Protein AF-A0A813X3Q1-F1 (afdb_monomer_lite)

Organism: Adineta ricciae (NCBI:txid249248)

Sequence (1014 aa):
MGCTGTKASKAEGDIDRYHVEILNAAQGDDVRRLKEIFDELDKRKATTTKKEVLNMVMFIQFNLPSSEEFPSFSLSSSSSSSSSSSSTPYLSPKSFVDISSDVATNWTEQVLSQVLPLNDYPRPHVRRQTWLNLNGHWLFTITDLNDTFPDEYDRFVRVPFPVESYLSGLDEYVDEHVFMWYKRMFDLPFTSQSRILLHFDKVDYETVVYINGKLVGIRHCGGYDPFSYDITSYIHYEDLNEIVVRVWDPSDHWYQARGKQMLDVTEPNSIFYTPCSGIWGTVWLEPVPDVYISRVQFQTNLSMETVHLNYQVDLFLPSMYSKYDFVEYEDDERELLDAAFEKPLQESMNSGYHLNIHIFKANHEHFHTLTTRQINQNNQFVFSLSDINLWSPENPYLYHIRIDLYRKTTLIDQVTSYVAFRQISLCMKSKRICLNNKPYFMFGVLDQGYWPDGLYRAPTDEAYKHDIEQMKKLGFNTLRKHMKIETSRWYYWCDVLGMLVWQDMPASDSYQGYEVEFEQDRQLRLHRDNRTNYLPTKSSMNEDTSARRKLPLYRQHSSKIQFEEELQTMIDFLSFHPSIVIWVLFNEEWGQYNTVRLAKWLESYDPNRLVNAASGWQDRENVGHMRDIHDYTRNILLPTINDSNRALVLGECGGFGLVESGWSYNQYPDEYLLTYAFEQLVVNLSGRLSAMIYTQLSDVEKEKNGYREADGLTALSIAAGKKHKTLTEILATCPEVDVNKASLSGITPLLMVAEVGWPDILDILLQRGAVVDSAPSGKRAEDNKIAGSTPLIGATKYNHPECVKRLLANHANPNHQNQSGISALMLAAEQGYFDCVKLLVQAGADLELAPSGQLALTMNLCGQTPLFCAAKEGRIDIVKYLLDRGANPRVQNHYGVSALWIPAQKGMLQVVELLLNAGADTHVAPFGNLADELNITGWTPLYAAMKSRKFDVVKLLLKRGANPNAVTKLGSTPFLLASEICDLDIIEACVEANADLDFAPSGSDADNLNITGQ

InterPro domains:
  IPR002110 Ankyrin repeat [PF00023] (938-969)
  IPR002110 Ankyrin repeat [PF12796] (784-848)
  IPR002110 Ankyrin repeat [PF12796] (860-923)
  IPR002110 Ankyrin repeat [PR01415] (863-878)
  IPR002110 Ankyrin repeat [PR01415] (953-967)
  IPR002110 Ankyrin repeat [PS50088] (745-777)
  IPR002110 Ankyrin repeat [PS50088] (787-819)
  IPR002110 Ankyrin repeat [PS50088] (820-852)
  IPR002110 Ankyrin repeat [PS50088] (862-894)
  IPR002110 Ankyrin repeat [PS50088] (895-927)
  IPR002110 Ankyrin repeat [PS50088] (937-969)
  IPR002110 Ankyrin repeat [SM00248] (711-741)
  IPR002110 Ankyrin repeat [SM00248] (745-774)
  IPR002110 Ankyrin repeat [SM00248] (787-816)
  IPR002110 Ankyrin repeat [SM00248] (820-849)
  IPR002110 Ankyrin repeat [SM00248] (862-891)
  IPR002110 Ankyrin repeat [SM00248] (895-924)
  IPR002110 Ankyrin repeat [SM00248] (937-966)
  IPR002110 Ankyrin repeat [SM00248] (970-999)
  IPR006102 Glycoside hydrolase family 2, immunoglobulin-like beta-sandwich [PF00703] (353-422)

Foldseek 3Di:
DDDDDDDPDPPVVVLVVVLVVVVVCVVVVVVVSVVVVVVVVVVVPDQVSVVVVVVSVVVSQVDDDDDDDDDDDDDDDDDDDDDDDDDDDDPDDDDDDPDDPPQDDPCLVVLVPHQQFAPDDQAQFWDDPDKFWPFHKWQKDKAFPVDDDDPDGDDIFTPPFFQCFQSRVRVDADAQGIKMKTKDKDADPDDLQFFKKKKAQFAAAWKWKDKQNHTFDDIGGAGRFMDMTGCSVRDDHVGMMMMMMIFGHNFPPDLHLNFQADSDPPDLQGPHAHGGHGRNTIIMMDTAHQKEFDGKAWFWDDDPFKIKIKMATDIDHPVLPPPDPDDDDDDDCPVVVVVSPQDDPPVVVVQAKKKKKWKAFPVRHTDDIDICPDDDSGRIDIDIDGDDDADALVRLTKIKMKMFMDRNHDTRYITIHIDGHWFWDQDLVVQFIDIRNHQAEQEAFEDACQRSRRGNHDRHLVSLLVLLVVRVVVVGQEYEHHLHRHRVSSLVSCSNNHHAYEYERNFQAAAFDDDDADPVLVVLVVVQVVQPPDDPPPDPDPDDPPPVNPDGDDCDPVSVVNSVVNVVSSCRSRNRRPSYAEYEYEEPNGNDDPLQVVLVVVCVVRVRHWYNSYAAHGDPDLGTAADHHADADLDDDDDPDPRSRHFYEHQEYHQEADPVQADTSHHDPDLVVSVVSVVCVCVVPSVRGNYYYYYHQQAGDRRGSHPDCSQVDDPLLVCLLVVVQVSNLVQLPDPPDDQCDAGNQQHGSLLSNLLSQPLSSNVSSVVSPHDLQRFGDDDSVVVVVGAQPGSLLNNLLNLRLSSNLVSLVSVRDQCRAGPLQDGSLLNCLLVLSVSSNVSSVVSPRDQQRFGDDDSVVVVVGARQGSLLNNLLNLNLVSNLVSLVSPRQQAGAGPQQDGSLQNCLLVLSLSSNVSSVVSPHDQQTFGDDDVCVVVQRAQCGSLNSNLVSVSQSSNLVSLVSQRQQQRAGPLRDGVLNSCVVVVDPVSNVSNVVSVDDPPRDRDDPSNVSPPCPDD

Structure (mmCIF, N/CA/C/O backbone):
data_AF-A0A813X3Q1-F1
#
_entry.id   AF-A0A813X3Q1-F1
#
loop_
_atom_site.group_PDB
_atom_site.id
_atom_site.type_symbol
_atom_site.label_atom_id
_atom_site.label_alt_id
_atom_site.label_comp_id
_atom_site.label_asym_id
_atom_site.label_entity_id
_atom_site.label_seq_id
_atom_site.pdbx_PDB_ins_code
_atom_site.Cartn_x
_atom_site.Cartn_y
_atom_site.Cartn_z
_atom_site.occupancy
_atom_site.B_iso_or_equiv
_atom_site.auth_seq_id
_atom_site.auth_comp_id
_atom_site.auth_asym_id
_atom_site.auth_atom_id
_atom_site.pdbx_PDB_model_num
ATOM 1 N N . MET A 1 1 ? -46.938 -23.351 0.088 1.00 27.69 1 MET A N 1
ATOM 2 C CA . MET A 1 1 ? -48.204 -24.117 0.188 1.00 27.69 1 MET A CA 1
ATOM 3 C C . MET A 1 1 ? -49.341 -23.190 -0.200 1.00 27.69 1 MET A C 1
ATOM 5 O O . MET A 1 1 ? -49.352 -22.068 0.283 1.00 27.69 1 MET A O 1
ATOM 9 N N . GLY A 1 2 ? -50.238 -23.613 -1.092 1.00 39.81 2 GLY A N 1
ATOM 10 C CA . GLY A 1 2 ? -51.394 -22.807 -1.493 1.00 39.81 2 GLY A CA 1
ATOM 11 C C . GLY A 1 2 ? -52.561 -22.904 -0.507 1.00 39.81 2 GLY A C 1
ATOM 12 O O . GLY A 1 2 ? -52.787 -23.976 0.047 1.00 39.81 2 GLY A O 1
ATOM 13 N N . CYS A 1 3 ? -53.292 -21.796 -0.340 1.00 24.58 3 CYS A N 1
ATOM 14 C CA . CYS A 1 3 ? -54.730 -21.706 -0.039 1.00 24.58 3 CYS A CA 1
ATOM 15 C C . CYS A 1 3 ? -55.193 -20.260 -0.321 1.00 24.58 3 CYS A C 1
ATOM 17 O O . CYS A 1 3 ? -54.719 -19.322 0.306 1.00 24.58 3 CYS A O 1
ATOM 19 N N . THR A 1 4 ? -55.907 -20.056 -1.434 1.00 30.19 4 THR A N 1
ATOM 20 C CA . THR A 1 4 ? -57.337 -19.671 -1.515 1.00 30.19 4 THR A CA 1
ATOM 21 C C . THR A 1 4 ? -57.648 -18.230 -1.110 1.00 30.19 4 THR A C 1
ATOM 23 O O . THR A 1 4 ? -57.631 -17.877 0.064 1.00 30.19 4 THR A O 1
ATOM 26 N N . GLY A 1 5 ? -57.980 -17.421 -2.118 1.00 34.28 5 GLY A N 1
ATOM 27 C CA . GLY A 1 5 ? -58.203 -15.990 -1.988 1.00 34.28 5 GLY A CA 1
ATOM 28 C C . GLY A 1 5 ? -59.508 -15.568 -1.319 1.00 34.28 5 GLY A C 1
ATOM 29 O O . GLY A 1 5 ? -60.454 -16.335 -1.160 1.00 34.28 5 GLY A O 1
ATOM 30 N N . THR A 1 6 ? -59.564 -14.278 -1.000 1.00 32.75 6 THR A N 1
ATOM 31 C CA . THR A 1 6 ? -60.726 -13.415 -1.246 1.00 32.75 6 THR A CA 1
ATOM 32 C C . THR A 1 6 ? -60.326 -11.941 -1.091 1.00 32.75 6 THR A C 1
ATOM 34 O O . THR A 1 6 ? -59.800 -11.542 -0.061 1.00 32.75 6 THR A O 1
ATOM 37 N N . LYS A 1 7 ? -60.664 -11.142 -2.117 1.00 33.59 7 LYS A N 1
ATOM 38 C CA . LYS A 1 7 ? -60.663 -9.664 -2.182 1.00 33.59 7 LYS A CA 1
ATOM 39 C C . LYS A 1 7 ? -59.307 -8.938 -2.248 1.00 33.59 7 LYS A C 1
ATOM 41 O O . LYS A 1 7 ? -59.074 -8.002 -1.493 1.00 33.59 7 LYS A O 1
ATOM 46 N N . ALA A 1 8 ? -58.505 -9.240 -3.265 1.00 30.12 8 ALA A N 1
ATOM 47 C CA . ALA A 1 8 ? -57.616 -8.243 -3.859 1.00 30.12 8 ALA A CA 1
ATOM 48 C C . ALA A 1 8 ? -58.363 -7.572 -5.026 1.00 30.12 8 ALA A C 1
ATOM 50 O O . ALA A 1 8 ? -58.513 -8.134 -6.106 1.00 30.12 8 ALA A O 1
ATOM 51 N N . SER A 1 9 ? -58.958 -6.402 -4.785 1.00 40.78 9 SER A N 1
ATOM 52 C CA . SER A 1 9 ? -59.548 -5.580 -5.847 1.00 40.78 9 SER A CA 1
ATOM 53 C C . SER A 1 9 ? -58.765 -4.278 -5.955 1.00 40.78 9 SER A C 1
ATOM 55 O O . SER A 1 9 ? -58.654 -3.556 -4.967 1.00 40.78 9 SER A O 1
ATOM 57 N N . LYS A 1 10 ? -58.278 -3.987 -7.166 1.00 38.44 10 LYS A N 1
ATOM 58 C CA . LYS A 1 10 ? -57.569 -2.773 -7.618 1.00 38.44 10 LYS A CA 1
ATOM 59 C C . LYS A 1 10 ? -56.116 -2.537 -7.176 1.00 38.44 10 LYS A C 1
ATOM 61 O O . LYS A 1 10 ? -55.450 -1.818 -7.903 1.00 38.44 10 LYS A O 1
ATOM 66 N N . ALA A 1 11 ? -55.607 -3.134 -6.097 1.00 38.69 11 ALA A N 1
ATOM 67 C CA . ALA A 1 11 ? -54.208 -2.924 -5.683 1.00 38.69 11 ALA A CA 1
ATOM 68 C C . ALA A 1 11 ? -53.183 -3.788 -6.458 1.00 38.69 11 ALA A C 1
ATOM 70 O O . ALA A 1 11 ? -52.109 -3.300 -6.783 1.00 38.69 11 ALA A O 1
ATOM 71 N N . GLU A 1 12 ? -53.528 -5.028 -6.829 1.00 37.03 12 GLU A N 1
ATOM 72 C CA . GLU A 1 12 ? -52.607 -5.945 -7.539 1.00 37.03 12 GLU A CA 1
ATOM 73 C C . GLU A 1 12 ? -52.283 -5.503 -8.979 1.00 37.03 12 GLU A C 1
ATOM 75 O O . GLU A 1 12 ? -51.191 -5.762 -9.464 1.00 37.03 12 GLU A O 1
ATOM 80 N N . GLY A 1 13 ? -53.183 -4.779 -9.656 1.00 39.94 13 GLY A N 1
ATOM 81 C CA . GLY A 1 13 ? -52.958 -4.325 -11.038 1.00 39.94 13 GLY A CA 1
ATOM 82 C C . GLY A 1 13 ? -52.017 -3.121 -11.187 1.00 39.94 13 GLY A C 1
ATOM 83 O O . GLY A 1 13 ? -51.540 -2.867 -12.289 1.00 39.94 13 GLY A O 1
ATOM 84 N N . ASP A 1 14 ? -51.753 -2.380 -10.105 1.00 44.97 14 ASP A N 1
ATOM 85 C CA . ASP A 1 14 ? -50.825 -1.240 -10.118 1.00 44.97 14 ASP A CA 1
ATOM 86 C C . ASP A 1 14 ? -49.375 -1.684 -9.824 1.00 44.97 14 ASP A C 1
ATOM 88 O O . ASP A 1 14 ? -48.440 -1.055 -10.315 1.00 44.97 14 ASP A O 1
ATOM 92 N N . ILE A 1 15 ? -49.171 -2.792 -9.096 1.00 44.84 15 ILE A N 1
ATOM 93 C CA . ILE A 1 15 ? -47.838 -3.325 -8.747 1.00 44.84 15 ILE A CA 1
ATOM 94 C C . ILE A 1 15 ? -47.097 -3.820 -9.997 1.00 44.84 15 ILE A C 1
ATOM 96 O O . ILE A 1 15 ? -45.950 -3.435 -10.220 1.00 44.84 15 ILE A O 1
ATOM 100 N N . ASP A 1 16 ? -47.774 -4.577 -10.867 1.00 47.19 16 ASP A N 1
ATOM 101 C CA . ASP A 1 16 ? -47.185 -5.103 -12.110 1.00 47.19 16 ASP A CA 1
ATOM 102 C C . ASP A 1 16 ? -46.775 -3.993 -13.096 1.00 47.19 16 ASP A C 1
ATOM 104 O O . ASP A 1 16 ? -45.838 -4.162 -13.878 1.00 47.19 16 ASP A O 1
ATOM 108 N N . ARG A 1 17 ? -47.443 -2.830 -13.049 1.00 55.94 17 ARG A N 1
ATOM 109 C CA . ARG A 1 17 ? -47.134 -1.682 -13.913 1.00 55.94 17 ARG A CA 1
ATOM 110 C C . ARG A 1 17 ? -45.824 -1.001 -13.515 1.00 55.94 17 ARG A C 1
ATOM 112 O O . ARG A 1 17 ? -45.003 -0.723 -14.383 1.00 55.94 17 ARG A O 1
ATOM 119 N N . TYR A 1 18 ? -45.622 -0.745 -12.223 1.00 58.25 18 TYR A N 1
ATOM 120 C CA . TYR A 1 18 ? -44.390 -0.111 -11.747 1.00 58.25 18 TYR A CA 1
ATOM 121 C C . TYR A 1 18 ? -43.219 -1.099 -11.668 1.00 58.25 18 TYR A C 1
ATOM 123 O O . TYR A 1 18 ? -42.075 -0.670 -11.728 1.00 58.25 18 TYR A O 1
ATOM 131 N N . HIS A 1 19 ? -43.470 -2.412 -11.610 1.00 50.16 19 HIS A N 1
ATOM 132 C CA . HIS A 1 19 ? -42.422 -3.437 -11.524 1.00 50.16 19 HIS A CA 1
ATOM 133 C C . HIS A 1 19 ? -41.403 -3.366 -12.669 1.00 50.16 19 HIS A C 1
ATOM 135 O O . HIS A 1 19 ? -40.198 -3.451 -12.435 1.00 50.16 19 HIS A O 1
ATOM 141 N N . VAL A 1 20 ? -41.872 -3.215 -13.907 1.00 52.12 20 VAL A N 1
ATOM 142 C CA . VAL A 1 20 ? -40.998 -3.131 -15.089 1.00 52.12 20 VAL A CA 1
ATOM 143 C C . VAL A 1 20 ? -40.329 -1.756 -15.179 1.00 52.12 20 VAL A C 1
ATOM 145 O O . VAL A 1 20 ? -39.165 -1.657 -15.551 1.00 52.12 20 VAL A O 1
ATOM 148 N N . GLU A 1 21 ? -41.038 -0.693 -14.796 1.00 55.50 21 GLU A N 1
ATOM 149 C CA . GLU A 1 21 ? -40.510 0.675 -14.821 1.00 55.50 21 GLU A CA 1
ATOM 150 C C . GLU A 1 21 ? -39.423 0.900 -13.760 1.00 55.50 21 GLU A C 1
ATOM 152 O O . GLU A 1 21 ? -38.417 1.534 -14.058 1.00 55.50 21 GLU A O 1
ATOM 157 N N . ILE A 1 22 ? -39.576 0.329 -12.560 1.00 54.66 22 ILE A N 1
ATOM 158 C CA . ILE A 1 22 ? -38.571 0.368 -11.487 1.00 54.66 22 ILE A CA 1
ATOM 159 C C . ILE A 1 22 ? -37.324 -0.420 -11.891 1.00 54.66 22 ILE A C 1
ATOM 161 O O . ILE A 1 22 ? -36.219 0.069 -11.690 1.00 54.66 22 ILE A O 1
ATOM 165 N N . LEU A 1 23 ? -37.485 -1.610 -12.484 1.00 46.75 23 LEU A N 1
ATOM 166 C CA . LEU A 1 23 ? -36.360 -2.416 -12.973 1.00 46.75 23 LEU A CA 1
ATOM 167 C C . LEU A 1 23 ? -35.552 -1.673 -14.041 1.00 46.75 23 LEU A C 1
ATOM 169 O O . LEU A 1 23 ? -34.331 -1.614 -13.947 1.00 46.75 23 LEU A O 1
ATOM 173 N N . ASN A 1 24 ? -36.229 -1.072 -15.020 1.00 48.78 24 ASN A N 1
ATOM 174 C CA . ASN A 1 24 ? -35.564 -0.337 -16.093 1.00 48.78 24 ASN A CA 1
ATOM 175 C C . ASN A 1 24 ? -34.917 0.962 -15.590 1.00 48.78 24 ASN A C 1
ATOM 177 O O . ASN A 1 24 ? -33.823 1.301 -16.028 1.00 48.78 24 ASN A O 1
ATOM 181 N N . ALA A 1 25 ? -35.562 1.673 -14.658 1.00 54.47 25 ALA A N 1
ATOM 182 C CA . ALA A 1 25 ? -35.004 2.891 -14.075 1.00 54.47 25 ALA A CA 1
ATOM 183 C C . ALA A 1 25 ? -33.814 2.598 -13.144 1.00 54.47 25 ALA A C 1
ATOM 185 O O . ALA A 1 25 ? -32.842 3.342 -13.158 1.00 54.47 25 ALA A O 1
ATOM 186 N N . ALA A 1 26 ? -33.849 1.493 -12.392 1.00 47.53 26 ALA A N 1
ATOM 187 C CA . ALA A 1 26 ? -32.734 1.048 -11.555 1.00 47.53 26 ALA A CA 1
ATOM 188 C C . ALA A 1 26 ? -31.562 0.466 -12.365 1.00 47.53 26 ALA A C 1
ATOM 190 O O . ALA A 1 26 ? -30.422 0.589 -11.942 1.00 47.53 26 ALA A O 1
ATOM 191 N N . GLN A 1 27 ? -31.815 -0.155 -13.523 1.00 43.84 27 GLN A N 1
ATOM 192 C CA . GLN A 1 27 ? -30.756 -0.623 -14.433 1.00 43.84 27 GLN A CA 1
ATOM 193 C C . GLN A 1 27 ? -30.124 0.501 -15.267 1.00 43.84 27 GLN A C 1
ATOM 195 O O . GLN A 1 27 ? -29.042 0.307 -15.813 1.00 43.84 27 GLN A O 1
ATOM 200 N N . GLY A 1 28 ? -30.802 1.643 -15.401 1.00 41.19 28 GLY A N 1
ATOM 201 C CA . GLY A 1 28 ? -30.343 2.791 -16.186 1.00 41.19 28 GLY A CA 1
ATOM 202 C C . GLY A 1 28 ? -29.969 4.025 -15.364 1.00 41.19 28 GLY A C 1
ATOM 203 O O . GLY A 1 28 ? -29.839 5.090 -15.959 1.00 41.19 28 GLY A O 1
ATOM 204 N N . ASP A 1 29 ? -29.871 3.909 -14.035 1.00 43.72 29 ASP A N 1
ATOM 205 C CA . ASP A 1 29 ? -29.645 5.025 -13.100 1.00 43.72 29 ASP A CA 1
ATOM 206 C C . ASP A 1 29 ? -30.583 6.237 -13.320 1.00 43.72 29 ASP A C 1
ATOM 208 O O . ASP A 1 29 ? -30.222 7.394 -13.100 1.00 43.72 29 ASP A O 1
ATOM 212 N N . ASP A 1 30 ? -31.836 5.997 -13.729 1.00 51.28 30 ASP A N 1
ATOM 213 C CA . ASP A 1 30 ? -32.834 7.052 -13.951 1.00 51.28 30 ASP A CA 1
ATOM 214 C C . ASP A 1 30 ? -33.483 7.470 -12.618 1.00 51.28 30 ASP A C 1
ATOM 216 O O . ASP A 1 30 ? -34.618 7.115 -12.272 1.00 51.28 30 ASP A O 1
ATOM 220 N N . VAL A 1 31 ? -32.710 8.239 -11.845 1.00 45.09 31 VAL A N 1
ATOM 221 C CA . VAL A 1 31 ? -33.060 8.786 -10.523 1.00 45.09 31 VAL A CA 1
ATOM 222 C C . VAL A 1 31 ? -34.366 9.571 -10.560 1.00 45.09 31 VAL A C 1
ATOM 224 O O . VAL A 1 31 ? -35.198 9.460 -9.656 1.00 45.09 31 VAL A O 1
ATOM 227 N N . ARG A 1 32 ? -34.572 10.347 -11.628 1.00 49.56 32 ARG A N 1
ATOM 228 C CA . ARG A 1 32 ? -35.776 11.156 -11.809 1.00 49.56 32 ARG A CA 1
ATOM 229 C C . ARG A 1 32 ? -37.002 10.262 -11.906 1.00 49.56 32 ARG A C 1
ATOM 231 O O . ARG A 1 32 ? -38.003 10.539 -11.248 1.00 49.56 32 ARG A O 1
ATOM 238 N N . ARG A 1 33 ? -36.917 9.165 -12.663 1.00 64.31 33 ARG A N 1
ATOM 239 C CA . ARG A 1 33 ? -38.034 8.233 -12.798 1.00 64.31 33 ARG A CA 1
ATOM 240 C C . ARG A 1 33 ? -38.302 7.454 -11.514 1.00 64.31 33 ARG A C 1
ATOM 242 O O . ARG A 1 33 ? -39.463 7.307 -11.138 1.00 64.31 33 ARG A O 1
ATOM 249 N N . LEU A 1 34 ? -37.261 7.009 -10.806 1.00 56.19 34 LEU A N 1
ATOM 250 C CA . LEU A 1 34 ? -37.419 6.356 -9.499 1.00 56.19 34 LEU A CA 1
ATOM 251 C C . LEU A 1 34 ? -38.082 7.292 -8.473 1.00 56.19 34 LEU A C 1
ATOM 253 O O . LEU A 1 34 ? -38.977 6.860 -7.744 1.00 56.19 34 LEU A O 1
ATOM 257 N N . LYS A 1 35 ? -37.711 8.580 -8.470 1.00 54.03 35 LYS A N 1
ATOM 258 C CA . LYS A 1 35 ? -38.309 9.626 -7.624 1.00 54.03 35 LYS A CA 1
ATOM 259 C C . LYS A 1 35 ? -39.769 9.907 -7.996 1.00 54.03 35 LYS A C 1
ATOM 261 O O . LYS A 1 35 ? -40.621 9.923 -7.116 1.00 54.03 35 LYS A O 1
ATOM 266 N N . GLU A 1 36 ? -40.095 10.025 -9.284 1.00 60.66 36 GLU A N 1
ATOM 267 C CA . GLU A 1 36 ? -41.481 10.191 -9.755 1.00 60.66 36 GLU A CA 1
ATOM 268 C C . GLU A 1 36 ? -42.379 9.018 -9.336 1.00 60.66 36 GLU A C 1
ATOM 270 O O . GLU A 1 36 ? -43.498 9.228 -8.865 1.00 60.66 36 GLU A O 1
ATOM 275 N N . ILE A 1 37 ? -41.880 7.783 -9.457 1.00 63.16 37 ILE A N 1
ATOM 276 C CA . ILE A 1 37 ? -42.598 6.578 -9.021 1.00 63.16 37 ILE A CA 1
ATOM 277 C C . ILE A 1 37 ? -42.791 6.593 -7.498 1.00 63.16 37 ILE A C 1
ATOM 279 O O . ILE A 1 37 ? -43.879 6.282 -7.006 1.00 63.16 37 ILE A O 1
ATOM 283 N N . PHE A 1 38 ? -41.768 6.998 -6.741 1.00 57.22 38 PHE A N 1
ATOM 284 C CA . PHE A 1 38 ? -41.842 7.114 -5.285 1.00 57.22 38 PHE A CA 1
ATOM 285 C C . PHE A 1 38 ? -42.871 8.167 -4.834 1.00 57.22 38 PHE A C 1
ATOM 287 O O . PHE A 1 38 ? -43.722 7.875 -3.989 1.00 57.22 38 PHE A O 1
ATOM 294 N N . ASP A 1 39 ? -42.869 9.351 -5.448 1.00 58.75 39 ASP A N 1
ATOM 295 C CA . ASP A 1 39 ? -43.799 10.448 -5.152 1.00 58.75 39 ASP A CA 1
ATOM 296 C C . ASP A 1 39 ? -45.248 10.114 -5.549 1.00 58.75 39 ASP A C 1
ATOM 298 O O . ASP A 1 39 ? -46.207 10.493 -4.865 1.00 58.75 39 ASP A O 1
ATOM 302 N N . GLU A 1 40 ? -45.440 9.381 -6.652 1.00 62.81 40 GLU A N 1
ATOM 303 C CA . GLU A 1 40 ? -46.751 8.875 -7.074 1.00 62.81 40 GLU A CA 1
ATOM 304 C C . GLU A 1 40 ? -47.337 7.876 -6.068 1.00 62.81 40 GLU A C 1
ATOM 306 O O . GLU A 1 40 ? -48.551 7.881 -5.827 1.00 62.81 40 GLU A O 1
ATOM 311 N N . LEU A 1 41 ? -46.490 7.049 -5.452 1.00 56.97 41 LEU A N 1
ATOM 312 C CA . LEU A 1 41 ? -46.885 6.098 -4.412 1.00 56.97 41 LEU A CA 1
ATOM 313 C C . LEU A 1 41 ? -47.135 6.791 -3.064 1.00 56.97 41 LEU A C 1
ATOM 315 O O . LEU A 1 41 ? -48.090 6.438 -2.363 1.00 56.97 41 LEU A O 1
ATOM 319 N N . ASP A 1 42 ? -46.343 7.810 -2.717 1.00 51.41 42 ASP A N 1
ATOM 320 C CA . ASP A 1 42 ? -46.505 8.590 -1.485 1.00 51.41 42 ASP A CA 1
ATOM 321 C C . ASP A 1 42 ? -47.830 9.368 -1.456 1.00 51.41 42 ASP A C 1
ATOM 323 O O . ASP A 1 42 ? -48.612 9.266 -0.504 1.00 51.41 42 ASP A O 1
ATOM 327 N N . LYS A 1 43 ? -48.182 10.020 -2.573 1.00 58.06 43 LYS A N 1
ATOM 328 C CA . LYS A 1 43 ? -49.473 10.716 -2.738 1.00 58.06 43 LYS A CA 1
ATOM 329 C C . LYS A 1 43 ? -50.691 9.802 -2.560 1.00 58.06 43 LYS A C 1
ATOM 331 O O . LYS A 1 43 ? -51.781 10.294 -2.258 1.00 58.06 43 LYS A O 1
ATOM 336 N N . ARG A 1 44 ? -50.539 8.482 -2.723 1.00 58.38 44 ARG A N 1
ATOM 337 C CA . ARG A 1 44 ? -51.634 7.500 -2.625 1.00 58.38 44 ARG A CA 1
ATOM 338 C C . ARG A 1 44 ? -51.806 6.874 -1.236 1.00 58.38 44 ARG A C 1
ATOM 340 O O . ARG A 1 44 ? -52.773 6.138 -1.049 1.00 58.38 44 ARG A O 1
ATOM 347 N N . LYS A 1 45 ? -50.937 7.170 -0.257 1.00 49.22 45 LYS A N 1
ATOM 348 C CA . LYS A 1 45 ? -51.001 6.642 1.129 1.00 49.22 45 LYS A CA 1
ATOM 349 C C . LYS A 1 45 ? -51.144 5.108 1.228 1.00 49.22 45 LYS A C 1
ATOM 351 O O . LYS A 1 45 ? -51.778 4.605 2.155 1.00 49.22 45 LYS A O 1
ATOM 356 N N . ALA A 1 46 ? -50.582 4.353 0.283 1.00 51.53 46 ALA A N 1
ATOM 357 C CA . ALA A 1 46 ? -50.659 2.891 0.269 1.00 51.53 46 ALA A CA 1
ATOM 358 C C . ALA A 1 46 ? -49.435 2.273 0.973 1.00 51.53 46 ALA A C 1
ATOM 360 O O . ALA A 1 46 ? -48.382 2.073 0.369 1.00 51.53 46 ALA A O 1
ATOM 361 N N . THR A 1 47 ? -49.564 1.978 2.268 1.00 47.47 47 THR A N 1
ATOM 362 C CA . THR A 1 47 ? -48.484 1.445 3.123 1.00 47.47 47 THR A CA 1
ATOM 363 C C . THR A 1 47 ? -47.980 0.073 2.663 1.00 47.47 47 THR A C 1
ATOM 365 O O . THR A 1 47 ? -46.774 -0.165 2.643 1.00 47.47 47 THR A O 1
ATOM 368 N N . THR A 1 48 ? -48.882 -0.810 2.220 1.00 43.25 48 THR A N 1
ATOM 369 C CA . THR A 1 48 ? -48.536 -2.155 1.725 1.00 43.25 48 THR A CA 1
ATOM 370 C C . THR A 1 48 ? -47.701 -2.096 0.443 1.00 43.25 48 THR A C 1
ATOM 372 O O . THR A 1 48 ? -46.690 -2.780 0.334 1.00 43.25 48 THR A O 1
ATOM 375 N N . THR A 1 49 ? -48.055 -1.196 -0.479 1.00 51.47 49 THR A N 1
ATOM 376 C CA . THR A 1 49 ? -47.382 -1.035 -1.776 1.00 51.47 49 THR A CA 1
ATOM 377 C C . THR A 1 49 ? -46.008 -0.374 -1.634 1.00 51.47 49 THR A C 1
ATOM 379 O O . THR A 1 49 ? -45.090 -0.743 -2.354 1.00 51.47 49 THR A O 1
ATOM 382 N N . LYS A 1 50 ? -45.811 0.540 -0.666 1.00 51.78 50 LYS A N 1
ATOM 383 C CA . LYS A 1 50 ? -44.476 1.078 -0.324 1.00 51.78 50 LYS A CA 1
ATOM 384 C C . LYS A 1 50 ? -43.533 -0.001 0.201 1.00 51.78 50 LYS A C 1
ATOM 386 O O . LYS A 1 50 ? -42.378 -0.045 -0.206 1.00 51.78 50 LYS A O 1
ATOM 391 N N . LYS A 1 51 ? -44.030 -0.870 1.088 1.00 46.91 51 LYS A N 1
ATOM 392 C CA . LYS A 1 51 ? -43.266 -2.001 1.627 1.00 46.91 51 LYS A CA 1
ATOM 393 C C . LYS A 1 51 ? -42.901 -2.998 0.528 1.00 46.91 51 LYS A C 1
ATOM 395 O O . LYS A 1 51 ? -41.777 -3.465 0.509 1.00 46.91 51 LYS A O 1
ATOM 400 N N . GLU A 1 52 ? -43.803 -3.280 -0.410 1.00 47.69 52 GLU A N 1
ATOM 401 C CA . GLU A 1 52 ? -43.548 -4.172 -1.553 1.00 47.69 52 GLU A CA 1
ATOM 402 C C . GLU A 1 52 ? -42.610 -3.557 -2.602 1.00 47.69 52 GLU A C 1
ATOM 404 O O . GLU A 1 52 ? -41.719 -4.248 -3.079 1.00 47.69 52 GLU A O 1
ATOM 409 N N . VAL A 1 53 ? -42.737 -2.261 -2.906 1.00 49.59 53 VAL A N 1
ATOM 410 C CA . VAL A 1 53 ? -41.849 -1.542 -3.837 1.00 49.59 53 VAL A CA 1
ATOM 411 C C . VAL A 1 53 ? -40.456 -1.364 -3.255 1.00 49.59 53 VAL A C 1
ATOM 413 O O . VAL A 1 53 ? -39.484 -1.591 -3.963 1.00 49.59 53 VAL A O 1
ATOM 416 N N . LEU A 1 54 ? -40.328 -1.030 -1.969 1.00 48.75 54 LEU A N 1
ATOM 417 C CA . LEU A 1 54 ? -39.023 -1.000 -1.321 1.00 48.75 54 LEU A CA 1
ATOM 418 C C . LEU A 1 54 ? -38.470 -2.412 -1.145 1.00 48.75 54 LEU A C 1
ATOM 420 O O . LEU A 1 54 ? -37.293 -2.602 -1.383 1.00 48.75 54 LEU A O 1
ATOM 424 N N . ASN A 1 55 ? -39.298 -3.418 -0.842 1.00 45.31 55 ASN A N 1
ATOM 425 C CA . ASN A 1 55 ? -38.868 -4.813 -0.896 1.00 45.31 55 ASN A CA 1
ATOM 426 C C . ASN A 1 55 ? -38.440 -5.214 -2.304 1.00 45.31 55 ASN A C 1
ATOM 428 O O . ASN A 1 55 ? -37.578 -6.062 -2.399 1.00 45.31 55 ASN A O 1
ATOM 432 N N . MET A 1 56 ? -38.981 -4.637 -3.380 1.00 44.69 56 MET A N 1
ATOM 433 C CA . MET A 1 56 ? -38.532 -4.881 -4.753 1.00 44.69 56 MET A CA 1
ATOM 434 C C . MET A 1 56 ? -37.253 -4.117 -5.089 1.00 44.69 56 MET A C 1
ATOM 436 O O . MET A 1 56 ? -36.354 -4.721 -5.653 1.00 44.69 56 MET A O 1
ATOM 440 N N . VAL A 1 57 ? -37.119 -2.847 -4.696 1.00 48.22 57 VAL A N 1
ATOM 441 C CA . VAL A 1 57 ? -35.867 -2.076 -4.809 1.00 48.22 57 VAL A CA 1
ATOM 442 C C . VAL A 1 57 ? -34.759 -2.768 -4.015 1.00 48.22 57 VAL A C 1
ATOM 444 O O . VAL A 1 57 ? -33.690 -2.990 -4.563 1.00 48.22 57 VAL A O 1
ATOM 447 N N . MET A 1 58 ? -35.053 -3.214 -2.789 1.00 41.69 58 MET A N 1
ATOM 448 C CA . MET A 1 58 ? -34.188 -4.018 -1.922 1.00 41.69 58 MET A CA 1
ATOM 449 C C . MET A 1 58 ? -33.961 -5.421 -2.514 1.00 41.69 58 MET A C 1
ATOM 451 O O . MET A 1 58 ? -32.836 -5.883 -2.549 1.00 41.69 58 MET A O 1
ATOM 455 N N . PHE A 1 59 ? -34.965 -6.117 -3.055 1.00 38.00 59 PHE A N 1
ATOM 456 C CA . PHE A 1 59 ? -34.807 -7.455 -3.660 1.00 38.00 59 PHE A CA 1
ATOM 457 C C . PHE A 1 59 ? -33.958 -7.418 -4.937 1.00 38.00 59 PHE A C 1
ATOM 459 O O . PHE A 1 59 ? -33.127 -8.301 -5.124 1.00 38.00 59 PHE A O 1
ATOM 466 N N . ILE A 1 60 ? -34.105 -6.378 -5.764 1.00 42.47 60 ILE A N 1
ATOM 467 C CA . ILE A 1 60 ? -33.232 -6.070 -6.910 1.00 42.47 60 ILE A CA 1
ATOM 468 C C . ILE A 1 60 ? -31.824 -5.706 -6.416 1.00 42.47 60 ILE A C 1
ATOM 470 O O . ILE A 1 60 ? -30.833 -6.085 -7.031 1.00 42.47 60 ILE A O 1
ATOM 474 N N . GLN A 1 61 ? -31.732 -5.049 -5.259 1.00 39.16 61 GLN A N 1
ATOM 475 C CA . GLN A 1 61 ? -30.484 -4.726 -4.575 1.00 39.16 61 GLN A CA 1
ATOM 476 C C . GLN A 1 61 ? -29.806 -5.929 -3.866 1.00 39.16 61 GLN A C 1
ATOM 478 O O . GLN A 1 61 ? -28.602 -5.906 -3.623 1.00 39.16 61 GLN A O 1
ATOM 483 N N . PHE A 1 62 ? -30.545 -6.995 -3.541 1.00 34.75 62 PHE A N 1
ATOM 484 C CA . PHE A 1 62 ? -30.048 -8.162 -2.797 1.00 34.75 62 PHE A CA 1
ATOM 485 C C . PHE A 1 62 ? -29.916 -9.437 -3.646 1.00 34.75 62 PHE A C 1
ATOM 487 O O . PHE A 1 62 ? -29.257 -10.373 -3.199 1.00 34.75 62 PHE A O 1
ATOM 494 N N . ASN A 1 63 ? -30.502 -9.511 -4.849 1.00 31.03 63 ASN A N 1
ATOM 495 C CA . ASN A 1 63 ? -30.400 -10.677 -5.733 1.00 31.03 63 ASN A CA 1
ATOM 496 C C . ASN A 1 63 ? -30.372 -10.288 -7.221 1.00 31.03 63 ASN A C 1
ATOM 498 O O . ASN A 1 63 ? -31.419 -10.136 -7.850 1.00 31.03 63 ASN A O 1
ATOM 502 N N . LEU A 1 64 ? -29.179 -10.278 -7.820 1.00 31.28 64 LEU A N 1
ATOM 503 C CA . LEU A 1 64 ? -29.020 -10.601 -9.239 1.00 31.28 64 LEU A CA 1
ATOM 504 C C . LEU A 1 64 ? -28.217 -11.907 -9.356 1.00 31.28 64 LEU A C 1
ATOM 506 O O . LEU A 1 64 ? -27.132 -12.004 -8.779 1.00 31.28 64 LEU A O 1
ATOM 510 N N . PRO A 1 65 ? -28.732 -12.937 -10.055 1.00 26.33 65 PRO A N 1
ATOM 511 C CA . PRO A 1 65 ? -27.949 -14.119 -10.359 1.00 26.33 65 PRO A CA 1
ATOM 512 C C . PRO A 1 65 ? -26.882 -13.784 -11.404 1.00 26.33 65 PRO A C 1
ATOM 514 O O . PRO A 1 65 ? -27.134 -13.091 -12.387 1.00 26.33 65 PRO A O 1
ATOM 517 N N . SER A 1 66 ? -25.690 -14.327 -11.188 1.00 35.59 66 SER A N 1
ATOM 518 C CA . SER A 1 66 ? -24.605 -14.367 -12.158 1.00 35.59 66 SER A CA 1
ATOM 519 C C . SER A 1 66 ? -25.007 -15.202 -13.378 1.00 35.59 66 SER A C 1
ATOM 521 O O . SER A 1 66 ? -25.306 -16.384 -13.226 1.00 35.59 66 SER A O 1
ATOM 523 N N . SER A 1 67 ? -25.020 -14.617 -14.581 1.00 26.50 67 SER A N 1
ATOM 524 C CA . SER A 1 67 ? -24.565 -15.253 -15.840 1.00 26.50 67 SER A CA 1
ATOM 525 C C . SER A 1 67 ? -24.908 -14.443 -17.103 1.00 26.50 67 SER A C 1
ATOM 527 O O . SER A 1 67 ? -26.040 -14.028 -17.305 1.00 26.50 67 SER A O 1
ATOM 529 N N . GLU A 1 68 ? -23.868 -14.289 -17.930 1.00 27.58 68 GLU A N 1
ATOM 530 C CA . GLU A 1 68 ? -23.800 -14.538 -19.383 1.00 27.58 68 GLU A CA 1
ATOM 531 C C . GLU A 1 68 ? -24.640 -13.725 -20.406 1.00 27.58 68 GLU A C 1
ATOM 533 O O . GLU A 1 68 ? -25.862 -13.775 -20.452 1.00 27.58 68 GLU A O 1
ATOM 538 N N . GLU A 1 69 ? -23.874 -13.135 -21.344 1.00 24.89 69 GLU A N 1
ATOM 539 C CA . GLU A 1 69 ? -24.104 -13.021 -22.803 1.00 24.89 69 GLU A CA 1
ATOM 540 C C . GLU A 1 69 ? -24.923 -11.851 -23.439 1.00 24.89 69 GLU A C 1
ATOM 542 O O . GLU A 1 69 ? -26.144 -11.895 -23.539 1.00 24.89 69 GLU A O 1
ATOM 547 N N . PHE A 1 70 ? -24.158 -10.927 -24.077 1.00 24.88 70 PHE A N 1
ATOM 548 C CA . PHE A 1 70 ? -24.402 -10.144 -25.330 1.00 24.88 70 PHE A CA 1
ATOM 549 C C . PHE A 1 70 ? -25.473 -9.014 -25.374 1.00 24.88 70 PHE A C 1
ATOM 551 O O . PHE A 1 70 ? -26.399 -9.025 -24.574 1.00 24.88 70 PHE A O 1
ATOM 558 N N . PRO A 1 71 ? -25.490 -8.092 -26.386 1.00 25.45 71 PRO A N 1
ATOM 559 C CA . PRO A 1 71 ? -24.455 -7.553 -27.294 1.00 25.45 71 PRO A CA 1
ATOM 560 C C . PRO A 1 71 ? -24.371 -5.993 -27.322 1.00 25.45 71 PRO A C 1
ATOM 562 O O . PRO A 1 71 ? -25.246 -5.268 -26.860 1.00 25.45 71 PRO A O 1
ATOM 565 N N . SER A 1 72 ? -23.316 -5.479 -27.963 1.00 23.47 72 SER A N 1
ATOM 566 C CA . SER A 1 72 ? -23.004 -4.061 -28.220 1.00 23.47 72 SER A CA 1
ATOM 567 C C . SER A 1 72 ? -24.080 -3.273 -28.991 1.00 23.47 72 SER A C 1
ATOM 569 O O . SER A 1 72 ? -24.467 -3.687 -30.086 1.00 23.47 72 SER A O 1
ATOM 571 N N . PHE A 1 73 ? -24.428 -2.070 -28.513 1.00 22.78 73 PHE A N 1
ATOM 572 C CA . PHE A 1 73 ? -25.117 -1.039 -29.301 1.00 22.78 73 PHE A CA 1
ATOM 573 C C . PHE A 1 73 ? -24.308 0.263 -29.355 1.00 22.78 73 PHE A C 1
ATOM 575 O O . PHE A 1 73 ? -24.040 0.904 -28.345 1.00 22.78 73 PHE A O 1
ATOM 582 N N . SER A 1 74 ? -23.937 0.648 -30.575 1.00 22.39 74 SER A N 1
ATOM 583 C CA . SER A 1 74 ? -23.364 1.942 -30.939 1.00 22.39 74 SER A CA 1
ATOM 584 C C . SER A 1 74 ? -24.465 3.001 -31.039 1.00 22.39 74 SER A C 1
ATOM 586 O O . SER A 1 74 ? -25.405 2.816 -31.818 1.00 22.39 74 SER A O 1
ATOM 588 N N . LEU A 1 75 ? -24.325 4.129 -30.339 1.00 23.88 75 LEU A N 1
ATOM 589 C CA . LEU A 1 75 ? -25.174 5.305 -30.541 1.00 23.88 75 LEU A CA 1
ATOM 590 C C . LEU A 1 75 ? -24.382 6.427 -31.212 1.00 23.88 75 LEU A C 1
ATOM 592 O O . LEU A 1 75 ? -23.398 6.946 -30.693 1.00 23.88 75 LEU A O 1
ATOM 596 N N . SER A 1 76 ? -24.837 6.750 -32.419 1.00 22.50 76 SER A N 1
ATOM 597 C CA . SER A 1 76 ? -24.402 7.852 -33.265 1.00 22.50 76 SER A CA 1
ATOM 598 C C . SER A 1 76 ? -24.795 9.205 -32.678 1.00 22.50 76 SER A C 1
ATOM 600 O O . SER A 1 76 ? -25.929 9.399 -32.241 1.00 22.50 76 SER A O 1
ATOM 602 N N . SER A 1 77 ? -23.869 10.152 -32.766 1.00 23.09 77 SER A N 1
ATOM 603 C CA . SER A 1 77 ? -24.040 11.559 -32.434 1.00 23.09 77 SER A CA 1
ATOM 604 C C . SER A 1 77 ? -25.025 12.267 -33.371 1.00 23.09 77 SER A C 1
ATOM 606 O O . SER A 1 77 ? -24.930 12.179 -34.596 1.00 23.09 77 SER A O 1
ATOM 608 N N . SER A 1 78 ? -25.932 13.057 -32.796 1.00 23.14 78 SER A N 1
ATOM 609 C CA . SER A 1 78 ? -26.589 14.149 -33.514 1.00 23.14 78 SER A CA 1
ATOM 610 C C . SER A 1 78 ? -26.789 15.342 -32.589 1.00 23.14 78 SER A C 1
ATOM 612 O O . SER A 1 78 ? -27.462 15.258 -31.565 1.00 23.14 78 SER A O 1
ATOM 614 N N . SER A 1 79 ? -26.168 16.443 -32.986 1.00 23.31 79 SER A N 1
ATOM 615 C CA . SER A 1 79 ? -26.207 17.764 -32.386 1.00 23.31 79 SER A CA 1
ATOM 616 C C . SER A 1 79 ? -27.519 18.495 -32.680 1.00 23.31 79 SER A C 1
ATOM 618 O O . SER A 1 79 ? -28.018 18.468 -33.803 1.00 23.31 79 SER A O 1
ATOM 620 N N . SER A 1 80 ? -28.017 19.259 -31.706 1.00 23.67 80 SER A N 1
ATOM 621 C CA . SER A 1 80 ? -28.819 20.454 -31.988 1.00 23.67 80 SER A CA 1
ATOM 622 C C . SER A 1 80 ? -28.791 21.432 -30.816 1.00 23.67 80 SER A C 1
ATOM 624 O O . SER A 1 80 ? -29.191 21.110 -29.701 1.00 23.67 80 SER A O 1
ATOM 626 N N . SER A 1 81 ? -28.320 22.638 -31.110 1.00 23.22 81 SER A N 1
ATOM 627 C CA . SER A 1 81 ? -28.253 23.820 -30.255 1.00 23.22 81 SER A CA 1
ATOM 628 C C . SER A 1 81 ? -29.560 24.621 -30.257 1.00 23.22 81 SER A C 1
ATOM 630 O O . SER A 1 81 ? -30.090 24.888 -31.336 1.00 23.22 81 SER A O 1
ATOM 632 N N . SER A 1 82 ? -29.974 25.158 -29.105 1.00 24.78 82 SER A N 1
ATOM 633 C CA . SER A 1 82 ? -30.667 26.458 -29.031 1.00 24.78 82 SER A CA 1
ATOM 634 C C . SER A 1 82 ? -30.617 27.055 -27.619 1.00 24.78 82 SER A C 1
ATOM 636 O O . SER A 1 82 ? -30.943 26.394 -26.640 1.00 24.78 82 SER A O 1
ATOM 638 N N . SER A 1 83 ? -30.213 28.321 -27.553 1.00 23.69 83 SER A N 1
ATOM 639 C CA . SER A 1 83 ? -29.977 29.179 -26.384 1.00 23.69 83 SER A CA 1
ATOM 640 C C . SER A 1 83 ? -31.198 30.012 -25.959 1.00 23.69 83 SER A C 1
ATOM 642 O O . SER A 1 83 ? -31.872 30.519 -26.852 1.00 23.69 83 SER A O 1
ATOM 644 N N . SER A 1 84 ? -31.364 30.305 -24.653 1.00 24.41 84 SER A N 1
ATOM 645 C CA . SER A 1 84 ? -31.424 31.688 -24.100 1.00 24.41 84 SER A CA 1
ATOM 646 C C . SER A 1 84 ? -31.730 31.767 -22.580 1.00 24.41 84 SER A C 1
ATOM 648 O O . SER A 1 84 ? -32.861 31.552 -22.158 1.00 24.41 84 SER A O 1
ATOM 650 N N . SER A 1 85 ? -30.695 32.130 -21.808 1.00 23.88 85 SER A N 1
ATOM 651 C CA . SER A 1 85 ? -30.585 33.071 -20.660 1.00 23.88 85 SER A CA 1
ATOM 652 C C . SER A 1 85 ? -31.709 33.314 -19.623 1.00 23.88 85 SER A C 1
ATOM 654 O O . SER A 1 85 ? -32.724 33.926 -19.950 1.00 23.88 85 SER A O 1
ATOM 656 N N . SER A 1 86 ? -31.358 33.156 -18.334 1.00 23.92 86 SER A N 1
ATOM 657 C CA . SER A 1 86 ? -31.407 34.234 -17.316 1.00 23.92 86 SER A CA 1
ATOM 658 C C . SER A 1 86 ? -30.456 33.942 -16.138 1.00 23.92 86 SER A C 1
ATOM 660 O O . SER A 1 86 ? -30.283 32.794 -15.756 1.00 23.92 86 SER A O 1
ATOM 662 N N . SER A 1 87 ? -29.829 34.992 -15.609 1.00 24.55 87 SER A N 1
ATOM 663 C CA . SER A 1 87 ? -28.558 35.048 -14.869 1.00 24.55 87 SER A CA 1
ATOM 664 C C . SER A 1 87 ? -28.662 35.208 -13.342 1.00 24.55 87 SER A C 1
ATOM 666 O O . SER A 1 87 ? -29.407 36.080 -12.897 1.00 24.55 87 SER A O 1
ATOM 668 N N . THR A 1 88 ? -27.769 34.552 -12.590 1.00 24.19 88 THR A N 1
ATOM 669 C CA . THR A 1 88 ? -27.229 34.986 -11.276 1.00 24.19 88 THR A CA 1
ATOM 670 C C . THR A 1 88 ? -25.762 34.525 -11.131 1.00 24.19 88 THR A C 1
ATOM 672 O O . THR A 1 88 ? -25.380 33.541 -11.765 1.00 24.19 88 THR A O 1
ATOM 675 N N . PRO A 1 89 ? -24.897 35.254 -10.394 1.00 25.31 89 PRO A N 1
ATOM 676 C CA . PRO A 1 89 ? -23.448 35.133 -10.512 1.00 25.31 89 PRO A CA 1
ATOM 677 C C . PRO A 1 89 ? -22.883 34.153 -9.477 1.00 25.31 89 PRO A C 1
ATOM 679 O O . PRO A 1 89 ? -22.542 34.557 -8.370 1.00 25.31 89 PRO A O 1
ATOM 682 N N . TYR A 1 90 ? -22.740 32.883 -9.845 1.00 26.48 90 TYR A N 1
ATOM 683 C CA . TYR A 1 90 ? -21.777 32.003 -9.181 1.00 26.48 90 TYR A CA 1
ATOM 684 C C . TYR A 1 90 ? -20.439 32.132 -9.908 1.00 26.48 90 TYR A C 1
ATOM 686 O O . TYR A 1 90 ? -20.395 32.148 -11.143 1.00 26.48 90 TYR A O 1
ATOM 694 N N . LEU A 1 91 ? -19.354 32.294 -9.146 1.00 24.67 91 LEU A N 1
ATOM 695 C CA . LEU A 1 91 ? -17.999 32.191 -9.677 1.00 24.67 91 LEU A CA 1
ATOM 696 C C . LEU A 1 91 ? -17.897 30.894 -10.485 1.00 24.67 91 LEU A C 1
ATOM 698 O O . LEU A 1 91 ? -18.243 29.824 -9.996 1.00 24.67 91 LEU A O 1
ATOM 702 N N . SER A 1 92 ? -17.463 31.005 -11.738 1.00 21.50 92 SER A N 1
ATOM 703 C CA . SER A 1 92 ? -17.269 29.853 -12.612 1.00 21.50 92 SER A CA 1
ATOM 704 C C . SER A 1 92 ? -16.308 28.861 -11.946 1.00 21.50 92 SER A C 1
ATOM 706 O O . SER A 1 92 ? -15.195 29.286 -11.606 1.00 21.50 92 SER A O 1
ATOM 708 N N . PRO A 1 93 ? -16.668 27.570 -11.819 1.00 29.66 93 PRO A N 1
ATOM 709 C CA . PRO A 1 93 ? -15.700 26.531 -11.503 1.00 29.66 93 PRO A CA 1
ATOM 710 C C . PRO A 1 93 ? -14.546 26.658 -12.497 1.00 29.66 93 PRO A C 1
ATOM 712 O O . PRO A 1 93 ? -14.776 26.806 -13.704 1.00 29.66 93 PRO A O 1
ATOM 715 N N . LYS A 1 94 ? -13.302 26.672 -12.003 1.00 25.81 94 LYS A N 1
ATOM 716 C CA . LYS A 1 94 ? -12.140 26.522 -12.884 1.00 25.81 94 LYS A CA 1
ATOM 717 C C . LYS A 1 94 ? -12.398 25.285 -13.740 1.00 25.81 94 LYS A C 1
ATOM 719 O O . LYS A 1 94 ? -12.760 24.241 -13.217 1.00 25.81 94 LYS A O 1
ATOM 724 N N . SER A 1 95 ? -12.262 25.461 -15.050 1.00 23.78 95 SER A N 1
ATOM 725 C CA . SER A 1 95 ? -12.423 24.429 -16.070 1.00 23.78 95 SER A CA 1
ATOM 726 C C . SER A 1 95 ? -11.788 23.118 -15.614 1.00 23.78 95 SER A C 1
ATOM 728 O O . SER A 1 95 ? -10.561 23.036 -15.507 1.00 23.78 95 SER A O 1
ATOM 730 N N . PHE A 1 96 ? -12.645 22.141 -15.332 1.00 29.94 96 PHE A N 1
ATOM 731 C CA . PHE A 1 96 ? -12.268 20.781 -15.004 1.00 29.94 96 PHE A CA 1
ATOM 732 C C . PHE A 1 96 ? -11.401 20.212 -16.127 1.00 29.94 96 PHE A C 1
ATOM 734 O O . PHE A 1 96 ? -11.703 20.354 -17.315 1.00 29.94 96 PHE A O 1
ATOM 741 N N . VAL A 1 97 ? -10.292 19.606 -15.721 1.00 27.20 97 VAL A N 1
ATOM 742 C CA . VAL A 1 97 ? -9.597 18.608 -16.526 1.00 27.20 97 VAL A CA 1
ATOM 743 C C . VAL A 1 97 ? -10.600 17.473 -16.736 1.00 27.20 97 VAL A C 1
ATOM 745 O O . VAL A 1 97 ? -11.221 17.046 -15.770 1.00 27.20 97 VAL A O 1
ATOM 748 N N . ASP A 1 98 ? -10.796 17.029 -17.978 1.00 27.67 98 ASP A N 1
ATOM 749 C CA . ASP A 1 98 ? -11.474 15.762 -18.283 1.00 27.67 98 ASP A CA 1
ATOM 750 C C . ASP A 1 98 ? -10.874 14.662 -17.389 1.00 27.67 98 ASP A C 1
ATOM 752 O O . ASP A 1 98 ? -9.703 14.319 -17.574 1.00 27.67 98 ASP A O 1
ATOM 756 N N . ILE A 1 99 ? -11.624 14.122 -16.420 1.00 37.81 99 ILE A N 1
ATOM 757 C CA . ILE A 1 99 ? -11.161 12.968 -15.638 1.00 37.81 99 ILE A CA 1
ATOM 758 C C . ILE A 1 99 ? -11.710 11.696 -16.276 1.00 37.81 99 ILE A C 1
ATOM 760 O O . ILE A 1 99 ? -12.900 11.386 -16.291 1.00 37.81 99 ILE A O 1
ATOM 764 N N . SER A 1 100 ? -10.744 11.033 -16.887 1.00 36.28 100 SER A N 1
ATOM 765 C CA . SER A 1 100 ? -10.708 9.766 -17.585 1.00 36.28 100 SER A CA 1
ATOM 766 C C . SER A 1 100 ? -10.842 8.570 -16.637 1.00 36.28 100 SER A C 1
ATOM 768 O O . SER A 1 100 ? -10.759 8.672 -15.418 1.00 36.28 100 SER A O 1
ATOM 770 N N . SER A 1 101 ? -10.920 7.390 -17.240 1.00 39.19 101 SER A N 1
ATOM 771 C CA . SER A 1 101 ? -10.632 6.058 -16.693 1.00 39.19 101 SER A CA 1
ATOM 772 C C . SER A 1 101 ? -9.319 5.889 -15.884 1.00 39.19 101 SER A C 1
ATOM 774 O O . SER A 1 101 ? -8.903 4.754 -15.666 1.00 39.19 101 SER A O 1
ATOM 776 N N . ASP A 1 102 ? -8.634 6.961 -15.473 1.00 52.94 102 ASP A N 1
ATOM 777 C CA . ASP A 1 102 ? -7.257 6.942 -14.957 1.00 52.94 102 ASP A CA 1
ATOM 778 C C . ASP A 1 102 ? -7.145 6.833 -13.420 1.00 52.94 102 ASP A C 1
ATOM 780 O O . ASP A 1 102 ? -6.055 6.555 -12.922 1.00 52.94 102 ASP A O 1
ATOM 784 N N . VAL A 1 103 ? -8.238 7.005 -12.659 1.00 66.81 103 VAL A N 1
ATOM 785 C CA . VAL A 1 103 ? -8.274 6.807 -11.186 1.00 66.81 103 VAL A CA 1
ATOM 786 C C . VAL A 1 103 ? -8.820 5.442 -10.751 1.00 66.81 103 VAL A C 1
ATOM 788 O O . VAL A 1 103 ? -8.721 5.089 -9.578 1.00 66.81 103 VAL A O 1
ATOM 791 N N . ALA A 1 104 ? -9.354 4.644 -11.680 1.00 66.69 104 ALA A N 1
ATOM 792 C CA . ALA A 1 104 ? -9.903 3.329 -11.366 1.00 66.69 104 ALA A CA 1
ATOM 793 C C . ALA A 1 104 ? -8.814 2.354 -10.878 1.00 66.69 104 ALA A C 1
ATOM 795 O O . ALA A 1 104 ? -7.757 2.190 -11.493 1.00 66.69 104 ALA A O 1
ATOM 796 N N . THR A 1 105 ? -9.098 1.665 -9.778 1.00 74.62 105 THR A N 1
ATOM 797 C CA . THR A 1 105 ? -8.304 0.558 -9.248 1.00 74.62 105 THR A CA 1
ATOM 798 C C . THR A 1 105 ? -8.849 -0.787 -9.735 1.00 74.62 105 THR A C 1
ATOM 800 O O . THR A 1 105 ? -9.948 -0.892 -10.282 1.00 74.62 105 THR A O 1
ATOM 803 N N . ASN A 1 106 ? -8.116 -1.872 -9.464 1.00 75.81 106 ASN A N 1
ATOM 804 C CA . ASN A 1 106 ? -8.586 -3.236 -9.743 1.00 75.81 106 ASN A CA 1
ATOM 805 C C . ASN A 1 106 ? -9.880 -3.610 -8.985 1.00 75.81 106 ASN A C 1
ATOM 807 O O . ASN A 1 106 ? -10.471 -4.648 -9.275 1.00 75.81 106 ASN A O 1
ATOM 811 N N . TRP A 1 107 ? -10.302 -2.795 -8.013 1.00 82.50 107 TRP A N 1
ATOM 812 C CA . TRP A 1 107 ? -11.475 -3.026 -7.174 1.00 82.50 107 TRP A CA 1
ATOM 813 C C . TRP A 1 107 ? -12.680 -2.165 -7.569 1.00 82.50 107 TRP A C 1
ATOM 815 O O . TRP A 1 107 ? -13.788 -2.453 -7.121 1.00 82.50 107 TRP A O 1
ATOM 825 N N . THR A 1 108 ? -12.500 -1.135 -8.403 1.00 80.44 108 THR A N 1
ATOM 826 C CA . THR A 1 108 ? -13.542 -0.139 -8.704 1.00 80.44 108 THR A CA 1
ATOM 827 C C . THR A 1 108 ? -14.816 -0.781 -9.249 1.00 80.44 108 THR A C 1
ATOM 829 O O . THR A 1 108 ? -15.888 -0.598 -8.679 1.00 80.44 108 THR A O 1
ATOM 832 N N . GLU A 1 109 ? -14.705 -1.616 -10.286 1.00 77.50 109 GLU A N 1
ATOM 833 C CA . GLU A 1 109 ? -15.854 -2.315 -10.887 1.00 77.50 109 GLU A CA 1
ATOM 834 C C . GLU A 1 109 ? -16.585 -3.210 -9.879 1.00 77.50 109 GLU A C 1
ATOM 836 O O . GLU A 1 109 ? -17.817 -3.259 -9.836 1.00 77.50 109 GLU A O 1
ATOM 841 N N . GLN A 1 110 ? -15.829 -3.885 -9.006 1.00 80.88 110 GLN A N 1
ATOM 842 C CA . GLN A 1 110 ? -16.414 -4.695 -7.944 1.00 80.88 110 GLN A CA 1
ATOM 843 C C . GLN A 1 110 ? -17.257 -3.821 -7.014 1.00 80.88 110 GLN A C 1
ATOM 845 O O . GLN A 1 110 ? -18.405 -4.168 -6.746 1.00 80.88 110 GLN A O 1
ATOM 850 N N . VAL A 1 111 ? -16.725 -2.693 -6.545 1.00 81.31 111 VAL A N 1
ATOM 851 C CA . VAL A 1 111 ? -17.458 -1.788 -5.651 1.00 81.31 111 VAL A CA 1
ATOM 852 C C . VAL A 1 111 ? -18.692 -1.224 -6.333 1.00 81.31 111 VAL A C 1
ATOM 854 O O . VAL A 1 111 ? -19.770 -1.290 -5.748 1.00 81.31 111 VAL A O 1
ATOM 857 N N . LEU A 1 112 ? -18.568 -0.714 -7.560 1.00 77.69 112 LEU A N 1
ATOM 858 C CA . LEU A 1 112 ? -19.682 -0.105 -8.289 1.00 77.69 112 LEU A CA 1
ATOM 859 C C . LEU A 1 112 ? -20.828 -1.101 -8.519 1.00 77.69 112 LEU A C 1
ATOM 861 O O . LEU A 1 112 ? -21.993 -0.731 -8.351 1.00 77.69 112 LEU A O 1
ATOM 865 N N . SER A 1 113 ? -20.504 -2.373 -8.779 1.00 74.12 113 SER A N 1
ATOM 866 C CA . SER A 1 113 ? -21.487 -3.458 -8.919 1.00 74.12 113 SER A CA 1
ATOM 867 C C . SER A 1 113 ? -22.137 -3.905 -7.599 1.00 74.12 113 SER A C 1
ATOM 869 O O . SER A 1 113 ? -23.206 -4.518 -7.611 1.00 74.12 113 SER A O 1
ATOM 871 N N . GLN A 1 114 ? -21.518 -3.615 -6.450 1.00 75.19 114 GLN A N 1
ATOM 872 C CA . GLN A 1 114 ? -22.059 -3.961 -5.138 1.00 75.19 114 GLN A CA 1
ATOM 873 C C . GLN A 1 114 ? -23.090 -2.938 -4.675 1.00 75.19 114 GLN A C 1
ATOM 875 O O . GLN A 1 114 ? -22.918 -1.732 -4.808 1.00 75.19 114 GLN A O 1
ATOM 880 N N . VAL A 1 115 ? -24.143 -3.425 -4.031 1.00 71.62 115 VAL A N 1
ATOM 881 C CA . VAL A 1 115 ? -25.164 -2.564 -3.422 1.00 71.62 115 VAL A CA 1
ATOM 882 C C . VAL A 1 115 ? -24.759 -2.099 -2.031 1.00 71.62 115 VAL A C 1
ATOM 884 O O . VAL A 1 115 ? -24.950 -0.935 -1.683 1.00 71.62 115 VAL A O 1
ATOM 887 N N . LEU A 1 116 ? -24.221 -3.019 -1.230 1.00 84.75 116 LEU A N 1
ATOM 888 C CA . LEU A 1 116 ? -23.715 -2.754 0.111 1.00 84.75 116 LEU A CA 1
ATOM 889 C C . LEU A 1 116 ? -22.190 -2.870 0.074 1.00 84.75 116 LEU A C 1
ATOM 891 O O . LEU A 1 116 ? -21.664 -3.956 0.337 1.00 84.75 116 LEU A O 1
ATOM 895 N N . PRO A 1 117 ? -21.471 -1.792 -0.280 1.00 88.31 117 PRO A N 1
ATOM 896 C CA . PRO A 1 117 ? -20.022 -1.801 -0.184 1.00 88.31 117 PRO A CA 1
ATOM 897 C C . PRO A 1 117 ? -19.602 -1.975 1.280 1.00 88.31 117 PRO A C 1
ATOM 899 O O . PRO A 1 117 ? -20.265 -1.474 2.197 1.00 88.31 117 PRO A O 1
ATOM 902 N N . LEU A 1 118 ? -18.479 -2.668 1.492 1.00 92.00 118 LEU A N 1
ATOM 903 C CA . LEU A 1 118 ? -17.854 -2.849 2.810 1.00 92.00 118 LEU A CA 1
ATOM 904 C C . LEU A 1 118 ? -18.829 -3.463 3.835 1.00 92.00 118 LEU A C 1
ATOM 906 O O . LEU A 1 118 ? -19.138 -2.865 4.865 1.00 92.00 118 LEU A O 1
ATOM 910 N N . ASN A 1 119 ? -19.347 -4.656 3.526 1.00 92.00 119 ASN A N 1
ATOM 911 C CA . ASN A 1 119 ? -20.393 -5.329 4.306 1.00 92.00 119 ASN A CA 1
ATOM 912 C C . ASN A 1 119 ? -19.886 -6.224 5.453 1.00 92.00 119 ASN A C 1
ATOM 914 O O . ASN A 1 119 ? -20.601 -7.105 5.934 1.00 92.00 119 ASN A O 1
ATOM 918 N N . ASP A 1 120 ? -18.660 -5.992 5.907 1.00 92.38 120 ASP A N 1
ATOM 919 C CA . ASP A 1 120 ? -18.099 -6.644 7.084 1.00 92.38 120 ASP A CA 1
ATOM 920 C C . ASP A 1 120 ? -18.501 -5.925 8.369 1.00 92.38 120 ASP A C 1
ATOM 922 O O . ASP A 1 120 ? -18.643 -4.705 8.415 1.00 92.38 120 ASP A O 1
ATOM 926 N N . TYR A 1 121 ? -18.653 -6.694 9.450 1.00 94.50 121 TYR A N 1
ATOM 927 C CA . TYR A 1 121 ? -19.036 -6.135 10.742 1.00 94.50 121 TYR A CA 1
ATOM 928 C C . TYR A 1 121 ? -17.969 -5.129 11.241 1.00 94.50 121 TYR A C 1
ATOM 930 O O . TYR A 1 121 ? -16.830 -5.549 11.491 1.00 94.50 121 TYR A O 1
ATOM 938 N N . PRO A 1 122 ? -18.305 -3.839 11.458 1.00 93.94 122 PRO A N 1
ATOM 939 C CA . PRO A 1 122 ? -17.294 -2.783 11.623 1.00 93.94 122 PRO A CA 1
ATOM 940 C C . PRO A 1 122 ? -16.459 -2.844 12.907 1.00 93.94 122 PRO A C 1
ATOM 942 O O . PRO A 1 122 ? -15.400 -2.224 12.973 1.00 93.94 122 PRO A O 1
ATOM 945 N N . ARG A 1 123 ? -16.900 -3.592 13.934 1.00 93.56 123 ARG A N 1
ATOM 946 C CA . ARG A 1 123 ? -16.235 -3.666 15.252 1.00 93.56 123 ARG A CA 1
ATOM 947 C C . ARG A 1 123 ? -15.710 -5.072 15.584 1.00 93.56 123 ARG A C 1
ATOM 949 O O . ARG A 1 123 ? -16.344 -5.814 16.334 1.00 93.56 123 ARG A O 1
ATOM 956 N N . PRO A 1 124 ? -14.522 -5.448 15.090 1.00 92.94 124 PRO A N 1
ATOM 957 C CA . PRO A 1 124 ? -13.870 -6.726 15.392 1.00 92.94 124 PRO A CA 1
ATOM 958 C C . PRO A 1 124 ? -13.726 -7.044 16.893 1.00 92.94 124 PRO A C 1
ATOM 960 O O . PRO A 1 124 ? -13.674 -8.214 17.267 1.00 92.94 124 PRO A O 1
ATOM 963 N N . HIS A 1 125 ? -13.683 -6.014 17.744 1.00 90.06 125 HIS A N 1
ATOM 964 C CA . HIS A 1 125 ? -13.509 -6.123 19.192 1.00 90.06 125 HIS A CA 1
ATOM 965 C C . HIS A 1 125 ? -14.763 -6.572 19.952 1.00 90.06 125 HIS A C 1
ATOM 967 O O . HIS A 1 125 ? -14.637 -7.174 21.020 1.00 90.06 125 HIS A O 1
ATOM 973 N N . VAL A 1 126 ? -15.961 -6.302 19.422 1.00 93.00 126 VAL A N 1
ATOM 974 C CA . VAL A 1 126 ? -17.252 -6.620 20.059 1.00 93.00 126 VAL A CA 1
ATOM 975 C C . VAL A 1 126 ? -18.252 -7.023 18.972 1.00 93.00 126 VAL A C 1
ATOM 977 O O . VAL A 1 126 ? -19.157 -6.272 18.597 1.00 93.00 126 VAL A O 1
ATOM 980 N N . ARG A 1 127 ? -18.059 -8.220 18.408 1.00 95.06 127 ARG A N 1
ATOM 981 C CA . ARG A 1 127 ? -18.868 -8.723 17.294 1.00 95.06 127 ARG A CA 1
ATOM 982 C C . ARG A 1 127 ? -20.145 -9.399 17.765 1.00 95.06 127 ARG A C 1
ATOM 984 O O . ARG A 1 127 ? -20.089 -10.403 18.480 1.00 95.06 127 ARG A O 1
ATOM 991 N N . ARG A 1 128 ? -21.279 -8.903 17.268 1.00 92.38 128 ARG A N 1
ATOM 992 C CA . ARG A 1 128 ? -22.602 -9.527 17.389 1.00 92.38 128 ARG A CA 1
ATOM 993 C C . ARG A 1 128 ? -23.004 -10.204 16.082 1.00 92.38 128 ARG A C 1
ATOM 995 O O . ARG A 1 128 ? -22.489 -9.888 15.013 1.00 92.38 128 ARG A O 1
ATOM 1002 N N . GLN A 1 129 ? -23.896 -11.186 16.183 1.00 88.69 129 GLN A N 1
ATOM 1003 C CA . GLN A 1 129 ? -24.401 -11.910 15.010 1.00 88.69 129 GLN A CA 1
ATOM 1004 C C . GLN A 1 129 ? -25.427 -11.089 14.229 1.00 88.69 129 GLN A C 1
ATOM 1006 O O . GLN A 1 129 ? -25.456 -11.147 13.003 1.00 88.69 129 GLN A O 1
ATOM 1011 N N . THR A 1 130 ? -26.247 -10.320 14.941 1.00 90.56 130 THR A N 1
ATOM 1012 C CA . THR A 1 130 ? -27.361 -9.565 14.374 1.00 90.56 130 THR A CA 1
ATOM 1013 C C . THR A 1 130 ? -26.991 -8.092 14.293 1.00 90.56 130 THR A C 1
ATOM 1015 O O . THR A 1 130 ? -26.660 -7.491 15.309 1.00 90.56 130 THR A O 1
ATOM 1018 N N . TRP A 1 131 ? -27.043 -7.525 13.091 1.00 94.19 131 TRP A N 1
ATOM 1019 C CA . TRP A 1 131 ? -26.791 -6.116 12.785 1.00 94.19 131 TRP A CA 1
ATOM 1020 C C . TRP A 1 131 ? -27.327 -5.817 11.376 1.00 94.19 131 TRP A C 1
ATOM 1022 O O . TRP A 1 131 ? -27.665 -6.747 10.640 1.00 94.19 131 TRP A O 1
ATOM 1032 N N . LEU A 1 132 ? -27.428 -4.541 11.004 1.00 92.62 132 LEU A N 1
ATOM 1033 C CA . LEU A 1 132 ? -27.842 -4.116 9.665 1.00 92.62 132 LEU A CA 1
ATOM 1034 C C . LEU A 1 132 ? -26.887 -3.050 9.135 1.00 92.62 132 LEU A C 1
ATOM 1036 O O . LEU A 1 132 ? -26.731 -2.005 9.760 1.00 92.62 132 LEU A O 1
ATOM 1040 N N . ASN A 1 133 ? -26.293 -3.297 7.972 1.00 94.50 133 ASN A N 1
ATOM 1041 C CA . ASN A 1 133 ? -25.489 -2.311 7.261 1.00 94.50 133 ASN A CA 1
ATOM 1042 C C . ASN A 1 133 ? -26.385 -1.287 6.547 1.00 94.50 133 ASN A C 1
ATOM 1044 O O . ASN A 1 133 ? -27.329 -1.671 5.857 1.00 94.50 133 ASN A O 1
ATOM 1048 N N . LEU A 1 134 ? -26.070 -0.000 6.689 1.00 95.88 134 LEU A N 1
ATOM 1049 C CA . LEU A 1 134 ? -26.752 1.105 6.017 1.00 95.88 134 LEU A CA 1
ATOM 1050 C C . LEU A 1 134 ? -25.899 1.762 4.914 1.00 95.88 134 LEU A C 1
ATOM 1052 O O . LEU A 1 134 ? -26.305 2.788 4.374 1.00 95.88 134 LEU A O 1
ATOM 1056 N N . ASN A 1 135 ? -24.757 1.183 4.532 1.00 95.25 135 ASN A N 1
ATOM 1057 C CA . ASN A 1 135 ? -23.966 1.613 3.371 1.00 95.25 135 ASN A CA 1
ATOM 1058 C C . ASN A 1 135 ? -24.746 1.474 2.045 1.00 95.25 135 ASN A C 1
ATOM 1060 O O . ASN A 1 135 ? -25.821 0.869 1.977 1.00 95.25 135 ASN A O 1
ATOM 1064 N N . GLY A 1 136 ? -24.209 2.045 0.968 1.00 88.94 136 GLY A N 1
ATOM 1065 C CA . GLY A 1 136 ? -24.804 2.068 -0.371 1.00 88.94 136 GLY A CA 1
ATOM 1066 C C . GLY A 1 136 ? -25.325 3.455 -0.739 1.00 88.94 136 GLY A C 1
ATOM 1067 O O . GLY A 1 136 ? -24.864 4.454 -0.195 1.00 88.94 136 GLY A O 1
ATOM 1068 N N . HIS A 1 137 ? -26.293 3.533 -1.649 1.00 86.81 137 HIS A N 1
ATOM 1069 C CA . HIS A 1 137 ? -26.816 4.818 -2.124 1.00 86.81 137 HIS A CA 1
ATOM 1070 C C . HIS A 1 137 ? -27.731 5.500 -1.099 1.00 86.81 137 HIS A C 1
ATOM 1072 O O . HIS A 1 137 ? -28.629 4.878 -0.525 1.00 86.81 137 HIS A O 1
ATOM 1078 N N . TRP A 1 138 ? -27.500 6.790 -0.885 1.00 94.06 138 TRP A N 1
ATOM 1079 C CA . TRP A 1 138 ? -28.314 7.700 -0.082 1.00 94.06 138 TRP A CA 1
ATOM 1080 C C . TRP A 1 138 ? -28.727 8.880 -0.956 1.00 94.06 138 TRP A C 1
ATOM 1082 O O . TRP A 1 138 ? -27.965 9.302 -1.820 1.00 94.06 138 TRP A O 1
ATOM 1092 N N . LEU A 1 139 ? -29.929 9.411 -0.742 1.00 89.31 139 LEU A N 1
ATOM 1093 C CA . LEU A 1 139 ? -30.341 10.675 -1.347 1.00 89.31 139 LEU A CA 1
ATOM 1094 C C . LEU A 1 139 ? -29.460 11.798 -0.798 1.00 89.31 139 LEU A C 1
ATOM 1096 O O . LEU A 1 139 ? -29.196 11.828 0.405 1.00 89.31 139 LEU A O 1
ATOM 1100 N N . PHE A 1 140 ? -29.038 12.711 -1.664 1.00 93.25 140 PHE A N 1
ATOM 1101 C CA . PHE A 1 140 ? -28.065 13.744 -1.340 1.00 93.25 140 PHE A CA 1
ATOM 1102 C C . PHE A 1 140 ? -28.453 15.110 -1.909 1.00 93.25 140 PHE A C 1
ATOM 1104 O O . PHE A 1 140 ? -29.075 15.193 -2.969 1.00 93.25 140 PHE A O 1
ATOM 1111 N N . THR A 1 141 ? -28.099 16.169 -1.181 1.00 93.69 141 THR A N 1
ATOM 1112 C CA . THR A 1 141 ? -28.106 17.556 -1.663 1.00 93.69 141 THR A CA 1
ATOM 1113 C C . THR A 1 141 ? -27.134 18.407 -0.847 1.00 93.69 141 THR A C 1
ATOM 1115 O O . THR A 1 141 ? -26.781 18.054 0.281 1.00 93.69 141 THR A O 1
ATOM 1118 N N . ILE A 1 142 ? -26.750 19.556 -1.399 1.00 93.69 142 ILE A N 1
ATOM 1119 C CA . ILE A 1 142 ? -25.949 20.582 -0.729 1.00 93.69 142 ILE A CA 1
ATOM 1120 C C . ILE A 1 142 ? -26.796 21.854 -0.591 1.00 93.69 142 ILE A C 1
ATOM 1122 O O . ILE A 1 142 ? -27.544 22.194 -1.507 1.00 93.69 142 ILE A O 1
ATOM 1126 N N . THR A 1 143 ? -26.710 22.537 0.552 1.00 93.88 143 THR A N 1
ATOM 1127 C CA . THR A 1 143 ? -27.425 23.799 0.827 1.00 93.88 143 THR A CA 1
ATOM 1128 C C . THR A 1 143 ? -26.486 24.851 1.412 1.00 93.88 143 THR A C 1
ATOM 1130 O O . THR A 1 143 ? -25.426 24.504 1.929 1.00 93.88 143 THR A O 1
ATOM 1133 N N . ASP A 1 144 ? -26.886 26.123 1.418 1.00 90.69 144 ASP A N 1
ATOM 1134 C CA . ASP A 1 144 ? -26.121 27.168 2.108 1.00 90.69 144 ASP A CA 1
ATOM 1135 C C . ASP A 1 144 ? -26.246 27.005 3.642 1.00 90.69 144 ASP A C 1
ATOM 1137 O O . ASP A 1 144 ? -27.219 26.431 4.146 1.00 90.69 144 ASP A O 1
ATOM 1141 N N . LEU A 1 145 ? -25.305 27.559 4.424 1.00 86.81 145 LEU A N 1
ATOM 1142 C CA . LEU A 1 145 ? -25.307 27.451 5.903 1.00 86.81 145 LEU A CA 1
ATOM 1143 C C . LEU A 1 145 ? -26.533 28.068 6.609 1.00 86.81 145 LEU A C 1
ATOM 1145 O O . LEU A 1 145 ? -26.720 27.872 7.810 1.00 86.81 145 LEU A O 1
ATOM 1149 N N . ASN A 1 146 ? -27.348 28.853 5.903 1.00 77.81 146 ASN A N 1
ATOM 1150 C CA . ASN A 1 146 ? -28.536 29.500 6.469 1.00 77.81 146 ASN A CA 1
ATOM 1151 C C . ASN A 1 146 ? -29.820 28.687 6.263 1.00 77.81 146 ASN A C 1
ATOM 1153 O O . ASN A 1 146 ? -30.868 29.065 6.795 1.00 77.81 146 ASN A O 1
ATOM 1157 N N . ASP A 1 147 ? -29.751 27.603 5.493 1.00 68.25 147 ASP A N 1
ATOM 1158 C CA . ASP A 1 147 ? -30.921 26.810 5.158 1.00 68.25 147 ASP A CA 1
ATOM 1159 C C . ASP A 1 147 ? -31.330 25.878 6.306 1.00 68.25 147 ASP A C 1
ATOM 1161 O O . ASP A 1 147 ? -30.523 25.379 7.096 1.00 68.25 147 ASP A O 1
ATOM 1165 N N . THR A 1 148 ? -32.642 25.663 6.403 1.00 76.50 148 THR A N 1
ATOM 1166 C CA . THR A 1 148 ? -33.236 24.636 7.273 1.00 76.50 148 THR A CA 1
ATOM 1167 C C . THR A 1 148 ? -33.320 23.306 6.514 1.00 76.50 148 THR A C 1
ATOM 1169 O O . THR A 1 148 ? -32.642 23.143 5.506 1.00 76.50 148 THR A O 1
ATOM 1172 N N . PHE A 1 149 ? -34.101 22.332 6.992 1.00 86.19 149 PHE A N 1
ATOM 1173 C CA . PHE A 1 149 ? -34.278 21.054 6.290 1.00 86.19 149 PHE A CA 1
ATOM 1174 C C . PHE A 1 149 ? -34.512 21.254 4.779 1.00 86.19 149 PHE A C 1
ATOM 1176 O O . PHE A 1 149 ? -35.363 22.073 4.427 1.00 86.19 149 PHE A O 1
ATOM 1183 N N . PRO A 1 150 ? -33.809 20.516 3.901 1.00 87.12 150 PRO A N 1
ATOM 1184 C CA . PRO A 1 150 ? -33.984 20.661 2.466 1.00 87.12 150 PRO A CA 1
ATOM 1185 C C . PRO A 1 150 ? -35.355 20.134 2.035 1.00 87.12 150 PRO A C 1
ATOM 1187 O O . PRO A 1 150 ? -35.779 19.050 2.445 1.00 87.12 150 PRO A O 1
ATOM 1190 N N . ASP A 1 151 ? -36.027 20.887 1.165 1.00 81.19 151 ASP A N 1
ATOM 1191 C CA . ASP A 1 151 ? -37.299 20.473 0.564 1.00 81.19 151 ASP A CA 1
ATOM 1192 C C . ASP A 1 151 ? -37.104 19.364 -0.486 1.00 81.19 151 ASP A C 1
ATOM 1194 O O . ASP A 1 151 ? -38.001 18.549 -0.716 1.00 81.19 151 ASP A O 1
ATOM 1198 N N . GLU A 1 152 ? -35.924 19.300 -1.115 1.00 81.75 152 GLU A N 1
ATOM 1199 C CA . GLU A 1 152 ? -35.610 18.344 -2.175 1.00 81.75 152 GLU A CA 1
ATOM 1200 C C . GLU A 1 152 ? -34.197 17.759 -2.046 1.00 81.75 152 GLU A C 1
ATOM 1202 O O . GLU A 1 152 ? -33.265 18.425 -1.613 1.00 81.75 152 GLU A O 1
ATOM 1207 N N . TYR A 1 153 ? -34.056 16.503 -2.481 1.00 86.44 153 TYR A N 1
ATOM 1208 C CA . TYR A 1 153 ? -32.776 15.833 -2.721 1.00 86.44 153 TYR A CA 1
ATOM 1209 C C . TYR A 1 153 ? -32.670 15.547 -4.221 1.00 86.44 153 TYR A C 1
ATOM 1211 O O . TYR A 1 153 ? -33.624 15.007 -4.805 1.00 86.44 153 TYR A O 1
ATOM 1219 N N . ASP A 1 154 ? -31.569 15.952 -4.849 1.00 80.31 154 ASP A N 1
ATOM 1220 C CA . ASP A 1 154 ? -31.441 16.013 -6.309 1.00 80.31 154 ASP A CA 1
ATOM 1221 C C . ASP A 1 154 ? -30.561 14.908 -6.911 1.00 80.31 154 ASP A C 1
ATOM 1223 O O . ASP A 1 154 ? -30.726 14.590 -8.091 1.00 80.31 154 ASP A O 1
ATOM 1227 N N . ARG A 1 155 ? -29.708 14.261 -6.105 1.00 85.81 155 ARG A N 1
ATOM 1228 C CA . ARG A 1 155 ? -28.801 13.190 -6.547 1.00 85.81 155 ARG A CA 1
ATOM 1229 C C . ARG A 1 155 ? -28.620 12.083 -5.508 1.00 85.81 155 ARG A C 1
ATOM 1231 O O . ARG A 1 155 ? -29.178 12.145 -4.411 1.00 85.81 155 ARG A O 1
ATOM 1238 N N . PHE A 1 156 ? -27.876 11.040 -5.874 1.00 84.94 156 PHE A N 1
ATOM 1239 C CA . PHE A 1 156 ? -27.455 9.980 -4.959 1.00 84.94 156 PHE A CA 1
ATOM 1240 C C . PHE A 1 156 ? -25.969 10.106 -4.637 1.00 84.94 156 PHE A C 1
ATOM 1242 O O . PHE A 1 156 ? -25.176 10.444 -5.505 1.00 84.94 156 PHE A O 1
ATOM 1249 N N . VAL A 1 157 ? -25.611 9.756 -3.406 1.00 89.94 157 VAL A N 1
ATOM 1250 C CA . VAL A 1 157 ? -24.230 9.579 -2.950 1.00 89.94 157 VAL A CA 1
ATOM 1251 C C . VAL A 1 157 ? -24.056 8.169 -2.407 1.00 89.94 157 VAL A C 1
ATOM 1253 O O . VAL A 1 157 ? -24.952 7.628 -1.751 1.00 89.94 157 VAL A O 1
ATOM 1256 N N . ARG A 1 158 ? -22.913 7.545 -2.676 1.00 93.19 158 ARG A N 1
ATOM 1257 C CA . ARG A 1 158 ? -22.592 6.206 -2.190 1.00 93.19 158 ARG A CA 1
ATOM 1258 C C . ARG A 1 158 ? -21.808 6.278 -0.880 1.00 93.19 158 ARG A C 1
ATOM 1260 O O . ARG A 1 158 ? -20.613 6.541 -0.850 1.00 93.19 158 ARG A O 1
ATOM 1267 N N . VAL A 1 159 ? -22.488 5.962 0.214 1.00 96.25 159 VAL A N 1
ATOM 1268 C CA . VAL A 1 159 ? -21.898 5.831 1.550 1.00 96.25 159 VAL A CA 1
ATOM 1269 C C . VAL A 1 159 ? -21.178 4.473 1.654 1.00 96.25 159 VAL A C 1
ATOM 1271 O O . VAL A 1 159 ? -21.767 3.459 1.258 1.00 96.25 159 VAL A O 1
ATOM 1274 N N . PRO A 1 160 ? -19.945 4.391 2.189 1.00 96.00 160 PRO A N 1
ATOM 1275 C CA . PRO A 1 160 ? -19.267 5.408 2.990 1.00 96.00 160 PRO A CA 1
ATOM 1276 C C . PRO A 1 160 ? -18.041 6.005 2.286 1.00 96.00 160 PRO A C 1
ATOM 1278 O O . PRO A 1 160 ? -16.934 5.908 2.809 1.00 96.00 160 PRO A O 1
ATOM 1281 N N . PHE A 1 161 ? -18.193 6.538 1.076 1.00 96.12 161 PHE A N 1
ATOM 1282 C CA . PHE A 1 161 ? -17.086 7.176 0.361 1.00 96.12 161 PHE A CA 1
ATOM 1283 C C . PHE A 1 161 ? -17.173 8.709 0.492 1.00 96.12 161 PHE A C 1
ATOM 1285 O O . PHE A 1 161 ? -18.289 9.232 0.424 1.00 96.12 161 PHE A O 1
ATOM 1292 N N . PRO A 1 162 ? -16.040 9.425 0.685 1.00 95.50 162 PRO A N 1
ATOM 1293 C CA . PRO A 1 162 ? -16.020 10.892 0.736 1.00 95.50 162 PRO A CA 1
ATOM 1294 C C . PRO A 1 162 ? -16.662 11.516 -0.503 1.00 95.50 162 PRO A C 1
ATOM 1296 O O . PRO A 1 162 ? -16.526 10.955 -1.591 1.00 95.50 162 PRO A O 1
ATOM 1299 N N . VAL A 1 163 ? -17.313 12.671 -0.366 1.00 94.88 163 VAL A N 1
ATOM 1300 C CA . VAL A 1 163 ? -18.022 13.349 -1.476 1.00 94.88 163 VAL A CA 1
ATOM 1301 C C . VAL A 1 163 ? -17.094 13.654 -2.660 1.00 94.88 163 VAL A C 1
ATOM 1303 O O . VAL A 1 163 ? -17.486 13.516 -3.818 1.00 94.88 163 VAL A O 1
ATOM 1306 N N . GLU A 1 164 ? -15.836 13.964 -2.366 1.00 92.69 164 GLU A N 1
ATOM 1307 C CA . GLU A 1 164 ? -14.778 14.284 -3.325 1.00 92.69 164 GLU A CA 1
ATOM 1308 C C . GLU A 1 164 ? -14.244 13.049 -4.059 1.00 92.69 164 GLU A C 1
ATOM 1310 O O . GLU A 1 164 ? -13.442 13.171 -4.975 1.00 92.69 164 GLU A O 1
ATOM 1315 N N . SER A 1 165 ? -14.623 11.839 -3.640 1.00 91.81 165 SER A N 1
ATOM 1316 C CA . SER A 1 165 ? -14.098 10.609 -4.231 1.00 91.81 165 SER A CA 1
ATOM 1317 C C . SER A 1 165 ? -14.943 10.125 -5.406 1.00 91.81 165 SER A C 1
ATOM 1319 O O . SER A 1 165 ? -16.175 10.200 -5.382 1.00 91.81 165 SER A O 1
ATOM 1321 N N . TYR A 1 166 ? -14.288 9.497 -6.382 1.00 88.69 166 TYR A N 1
ATOM 1322 C CA . TYR A 1 166 ? -14.950 8.847 -7.513 1.00 88.69 166 TYR A CA 1
ATOM 1323 C C . TYR A 1 166 ? -15.954 7.769 -7.064 1.00 88.69 166 TYR A C 1
ATOM 1325 O O . TYR A 1 166 ? -17.070 7.689 -7.580 1.00 88.69 166 TYR A O 1
ATOM 1333 N N . LEU A 1 167 ? -15.603 6.961 -6.055 1.00 89.25 167 LEU A N 1
ATOM 1334 C CA . LEU A 1 167 ? -16.471 5.892 -5.542 1.00 89.25 167 LEU A CA 1
ATOM 1335 C C . LEU A 1 167 ? -17.742 6.394 -4.845 1.00 89.25 167 LEU A C 1
ATOM 1337 O O . LEU A 1 167 ? -18.671 5.604 -4.664 1.00 89.25 167 LEU A O 1
ATOM 1341 N N . SER A 1 168 ? -17.825 7.676 -4.480 1.00 92.19 168 SER A N 1
ATOM 1342 C CA . SER A 1 168 ? -19.074 8.270 -3.984 1.00 92.19 168 SER A CA 1
ATOM 1343 C C . SER A 1 168 ? -20.125 8.446 -5.082 1.00 92.19 168 SER A C 1
ATOM 1345 O O . SER A 1 168 ? -21.318 8.515 -4.779 1.00 92.19 168 SER A O 1
ATOM 1347 N N . GLY A 1 169 ? -19.692 8.497 -6.346 1.00 86.94 169 GLY A N 1
ATOM 1348 C CA . GLY A 1 169 ? -20.520 8.848 -7.497 1.00 86.94 169 GLY A CA 1
ATOM 1349 C C . GLY A 1 169 ? -20.747 10.353 -7.681 1.00 86.94 169 GLY A C 1
ATOM 1350 O O . GLY A 1 169 ? -21.486 10.718 -8.592 1.00 86.94 169 GLY A O 1
ATOM 1351 N N . LEU A 1 170 ? -20.147 11.206 -6.840 1.00 87.88 170 LEU A N 1
ATOM 1352 C CA . LEU A 1 170 ? -20.245 12.665 -6.942 1.00 87.88 170 LEU A CA 1
ATOM 1353 C C . LEU A 1 170 ? -18.983 13.290 -7.543 1.00 87.88 170 LEU A C 1
ATOM 1355 O O . LEU A 1 170 ? -19.106 13.995 -8.540 1.00 87.88 170 LEU A O 1
ATOM 1359 N N . ASP A 1 171 ? -17.799 13.000 -6.983 1.00 85.44 171 ASP A N 1
ATOM 1360 C CA . ASP A 1 171 ? -16.523 13.621 -7.399 1.00 85.44 171 ASP A CA 1
ATOM 1361 C C . ASP A 1 171 ? -16.598 15.163 -7.337 1.00 85.44 171 ASP A C 1
ATOM 1363 O O . ASP A 1 171 ? -16.190 15.895 -8.241 1.00 85.44 171 ASP A O 1
ATOM 1367 N N . GLU A 1 172 ? -17.218 15.669 -6.266 1.00 85.19 172 GLU A N 1
ATOM 1368 C CA . GLU A 1 172 ? -17.509 17.089 -6.080 1.00 85.19 172 GLU A CA 1
ATOM 1369 C C . GLU A 1 172 ? -16.672 17.668 -4.943 1.00 85.19 172 GLU A C 1
ATOM 1371 O O . GLU A 1 172 ? -16.567 17.081 -3.873 1.00 85.19 172 GLU A O 1
ATOM 1376 N N . TYR A 1 173 ? -16.116 18.856 -5.161 1.00 84.69 173 TYR A N 1
ATOM 1377 C CA . TYR A 1 173 ? -15.393 19.603 -4.137 1.00 84.69 173 TYR A CA 1
ATOM 1378 C C . TYR A 1 173 ? -16.363 20.334 -3.199 1.00 84.69 173 TYR A C 1
ATOM 1380 O O . TYR A 1 173 ? -17.242 21.063 -3.674 1.00 84.69 173 TYR A O 1
ATOM 1388 N N . VAL A 1 174 ? -16.159 20.193 -1.887 1.00 85.69 174 VAL A N 1
ATOM 1389 C CA . VAL A 1 174 ? -16.945 20.855 -0.836 1.00 85.69 174 VAL A CA 1
ATOM 1390 C C . VAL A 1 174 ? -16.058 21.818 -0.035 1.00 85.69 174 VAL A C 1
ATOM 1392 O O . VAL A 1 174 ? -14.900 21.522 0.243 1.00 85.69 174 VAL A O 1
ATOM 1395 N N . ASP A 1 175 ? -16.594 22.991 0.318 1.00 84.50 175 ASP A N 1
ATOM 1396 C CA . ASP A 1 175 ? -15.928 23.979 1.178 1.00 84.50 175 ASP A CA 1
ATOM 1397 C C . ASP A 1 175 ? -16.736 24.285 2.450 1.00 84.50 175 ASP A C 1
ATOM 1399 O O . ASP A 1 175 ? -17.820 23.744 2.684 1.00 84.50 175 ASP A O 1
ATOM 1403 N N . GLU A 1 176 ? -16.214 25.176 3.295 1.00 86.25 176 GLU A N 1
ATOM 1404 C CA . GLU A 1 176 ? -16.799 25.481 4.598 1.00 86.25 176 GLU A CA 1
ATOM 1405 C C . GLU A 1 176 ? -18.141 26.237 4.546 1.00 86.25 176 GLU A C 1
ATOM 1407 O O . GLU A 1 176 ? -18.739 26.480 5.600 1.00 86.25 176 GLU A O 1
ATOM 1412 N N . HIS A 1 177 ? -18.615 26.664 3.371 1.00 90.44 177 HIS A N 1
ATOM 1413 C CA . HIS A 1 177 ? -19.782 27.540 3.218 1.00 90.44 177 HIS A CA 1
ATOM 1414 C C . HIS A 1 177 ? -21.101 26.802 2.969 1.00 90.44 177 HIS A C 1
ATOM 1416 O O . HIS A 1 177 ? -22.126 27.452 2.730 1.00 90.44 177 HIS A O 1
ATOM 1422 N N . VAL A 1 178 ? -21.112 25.471 3.062 1.00 92.44 178 VAL A N 1
ATOM 1423 C CA . VAL A 1 178 ? -22.286 24.661 2.728 1.00 92.44 178 VAL A CA 1
ATOM 1424 C C . VAL A 1 178 ? -22.586 23.562 3.749 1.00 92.44 178 VAL A C 1
ATOM 1426 O O . VAL A 1 178 ? -21.716 23.112 4.489 1.00 92.44 178 VAL A O 1
ATOM 1429 N N . PHE A 1 179 ? -23.836 23.097 3.777 1.00 94.94 179 PHE A N 1
ATOM 1430 C CA . PHE A 1 179 ? -24.225 21.854 4.441 1.00 94.94 179 PHE A CA 1
ATOM 1431 C C . PHE A 1 179 ? -24.434 20.739 3.428 1.00 94.94 179 PHE A C 1
ATOM 1433 O O . PHE A 1 179 ? -25.114 20.919 2.421 1.00 94.94 179 PHE A O 1
ATOM 1440 N N . MET A 1 180 ? -23.930 19.557 3.761 1.00 96.56 180 MET A N 1
ATOM 1441 C CA . MET A 1 180 ? -24.216 18.315 3.055 1.00 96.56 180 MET A CA 1
ATOM 1442 C C . MET A 1 180 ? -25.372 17.595 3.749 1.00 96.56 180 MET A C 1
ATOM 1444 O O . MET A 1 180 ? -25.318 17.331 4.953 1.00 96.56 180 MET A O 1
ATOM 1448 N N . TRP A 1 181 ? -26.411 17.238 3.000 1.00 96.94 181 TRP A N 1
ATOM 1449 C CA . TRP A 1 181 ? -27.580 16.543 3.529 1.00 96.94 181 TRP A CA 1
ATOM 1450 C C . TRP A 1 181 ? -27.719 15.166 2.902 1.00 96.94 181 TRP A C 1
ATOM 1452 O O . TRP A 1 181 ? -27.862 15.034 1.692 1.00 96.94 181 TRP A O 1
ATOM 1462 N N . TYR A 1 182 ? -27.771 14.147 3.751 1.00 97.88 182 TYR A N 1
ATOM 1463 C CA . TYR A 1 182 ? -27.965 12.755 3.378 1.00 97.88 182 TYR A CA 1
ATOM 1464 C C . TYR A 1 182 ? -29.333 12.291 3.860 1.00 97.88 182 TYR A C 1
ATOM 1466 O O . TYR A 1 182 ? -29.736 12.600 4.982 1.00 97.88 182 TYR A O 1
ATOM 1474 N N . LYS A 1 183 ? -30.040 11.506 3.051 1.00 95.06 183 LYS A N 1
ATOM 1475 C CA . LYS A 1 183 ? -31.307 10.884 3.433 1.00 95.06 183 LYS A CA 1
ATOM 1476 C C . LYS A 1 183 ? -31.385 9.446 2.954 1.00 95.06 183 LYS A C 1
ATOM 1478 O O . LYS A 1 183 ? -31.076 9.132 1.806 1.00 95.06 183 LYS A O 1
ATOM 1483 N N . ARG A 1 184 ? -31.868 8.563 3.822 1.00 91.38 184 ARG A N 1
ATOM 1484 C CA . ARG A 1 184 ? -32.131 7.167 3.479 1.00 91.38 184 ARG A CA 1
ATOM 1485 C C . ARG A 1 184 ? -33.364 6.646 4.194 1.00 91.38 184 ARG A C 1
ATOM 1487 O O . ARG A 1 184 ? -33.668 7.040 5.314 1.00 91.38 184 ARG A O 1
ATOM 1494 N N . MET A 1 185 ? -34.055 5.727 3.532 1.00 86.12 185 MET A N 1
ATOM 1495 C CA . MET A 1 185 ? -35.104 4.932 4.154 1.00 86.12 185 MET A CA 1
ATOM 1496 C C . MET A 1 185 ? -34.552 3.562 4.547 1.00 86.12 185 MET A C 1
ATOM 1498 O O . MET A 1 185 ? -33.743 2.990 3.815 1.00 86.12 185 MET A O 1
ATOM 1502 N N . PHE A 1 186 ? -35.001 3.021 5.674 1.00 86.25 186 PHE A N 1
ATOM 1503 C CA . PHE A 1 186 ? -34.612 1.691 6.131 1.00 86.25 186 PHE A CA 1
ATOM 1504 C C . PHE A 1 186 ? -35.758 0.996 6.865 1.00 86.25 186 PHE A C 1
ATOM 1506 O O . PHE A 1 186 ? -36.555 1.621 7.571 1.00 86.25 186 PHE A O 1
ATOM 1513 N N . ASP A 1 187 ? -35.845 -0.316 6.692 1.00 84.12 187 ASP A N 1
ATOM 1514 C CA . ASP A 1 187 ? -36.708 -1.190 7.467 1.00 84.12 187 ASP A CA 1
ATOM 1515 C C . ASP A 1 187 ? -35.919 -1.863 8.597 1.00 84.12 187 ASP A C 1
ATOM 1517 O O . ASP A 1 187 ? -34.687 -1.870 8.631 1.00 84.12 187 ASP A O 1
ATOM 1521 N N . LEU A 1 188 ? -36.646 -2.391 9.579 1.00 84.12 188 LEU A N 1
ATOM 1522 C CA . LEU A 1 188 ? -36.050 -3.069 10.720 1.00 84.12 188 LEU A CA 1
ATOM 1523 C C . LEU A 1 188 ? -36.304 -4.572 10.605 1.00 84.12 188 LEU A C 1
ATOM 1525 O O . LEU A 1 188 ? -37.440 -5.011 10.786 1.00 84.12 188 LEU A O 1
ATOM 1529 N N . PRO A 1 189 ? -35.260 -5.391 10.392 1.00 79.94 189 PRO A N 1
ATOM 1530 C CA . PRO A 1 189 ? -35.390 -6.844 10.460 1.00 79.94 189 PRO A CA 1
ATOM 1531 C C . PRO A 1 189 ? -35.444 -7.352 11.915 1.00 79.94 189 PRO A C 1
ATOM 1533 O O . PRO A 1 189 ? -35.446 -8.560 12.157 1.00 79.94 189 PRO A O 1
ATOM 1536 N N . PHE A 1 190 ? -35.453 -6.446 12.898 1.00 81.38 190 PHE A N 1
ATOM 1537 C CA . PHE A 1 190 ? -35.373 -6.747 14.325 1.00 81.38 190 PHE A CA 1
ATOM 1538 C C . PHE A 1 190 ? -36.739 -6.635 15.009 1.00 81.38 190 PHE A C 1
ATOM 1540 O O . PHE A 1 190 ? -37.622 -5.893 14.587 1.00 81.38 190 PHE A O 1
ATOM 1547 N N . THR A 1 191 ? -36.906 -7.351 16.118 1.00 72.19 191 THR A N 1
ATOM 1548 C CA . THR A 1 191 ? -38.134 -7.304 16.924 1.00 72.19 191 THR A CA 1
ATOM 1549 C C . THR A 1 191 ? -38.152 -6.110 17.878 1.00 72.19 191 THR A C 1
ATOM 1551 O O . THR A 1 191 ? -37.099 -5.695 18.357 1.00 72.19 191 THR A O 1
ATOM 1554 N N . SER A 1 192 ? -39.343 -5.664 18.290 1.00 69.31 192 SER A N 1
ATOM 1555 C CA . SER A 1 192 ? -39.550 -4.547 19.232 1.00 69.31 192 SER A CA 1
ATOM 1556 C C . SER A 1 192 ? -39.030 -4.756 20.664 1.00 69.31 192 SER A C 1
ATOM 1558 O O . SER A 1 192 ? -39.284 -3.928 21.534 1.00 69.31 192 SER A O 1
ATOM 1560 N N . GLN A 1 193 ? -38.380 -5.886 20.949 1.00 69.62 193 GLN A N 1
ATOM 1561 C CA . GLN A 1 193 ? -37.858 -6.237 22.274 1.00 69.62 193 GLN A CA 1
ATOM 1562 C C . GLN A 1 193 ? -36.390 -5.826 22.474 1.00 69.62 193 GLN A C 1
ATOM 1564 O O . GLN A 1 193 ? -35.872 -5.972 23.578 1.00 69.62 193 GLN A O 1
ATOM 1569 N N . SER A 1 194 ? -35.721 -5.336 21.429 1.00 80.00 194 SER A N 1
ATOM 1570 C CA . SER A 1 194 ? -34.320 -4.905 21.474 1.00 80.00 194 SER A CA 1
ATOM 1571 C C . SER A 1 194 ? -34.217 -3.382 21.496 1.00 80.00 194 SER A C 1
ATOM 1573 O O . SER A 1 194 ? -35.033 -2.697 20.885 1.00 80.00 194 SER A O 1
ATOM 1575 N N . ARG A 1 195 ? -33.186 -2.848 22.157 1.00 89.44 195 ARG A N 1
ATOM 1576 C CA . ARG A 1 195 ? -32.745 -1.468 21.929 1.00 89.44 195 ARG A CA 1
ATOM 1577 C C . ARG A 1 195 ? -31.980 -1.421 20.618 1.00 89.44 195 ARG A C 1
ATOM 1579 O O . ARG A 1 195 ? -31.209 -2.335 20.342 1.00 89.44 195 ARG A O 1
ATOM 1586 N N . ILE A 1 196 ? -32.191 -0.390 19.815 1.00 92.62 196 ILE A N 1
ATOM 1587 C CA . ILE A 1 196 ? -31.530 -0.235 18.519 1.00 92.62 196 ILE A CA 1
ATOM 1588 C C . ILE A 1 196 ? -30.544 0.921 18.613 1.00 92.62 196 ILE A C 1
ATOM 1590 O O . ILE A 1 196 ? -30.939 2.071 18.811 1.00 92.62 196 ILE A O 1
ATOM 1594 N N . LEU A 1 197 ? -29.263 0.602 18.460 1.00 93.69 197 LEU A N 1
ATOM 1595 C CA . LEU A 1 197 ? -28.193 1.581 18.362 1.00 93.69 197 LEU A CA 1
ATOM 1596 C C . LEU A 1 197 ? -27.910 1.878 16.892 1.00 93.69 197 LEU A C 1
ATOM 1598 O O . LEU A 1 197 ? -27.750 0.959 16.092 1.00 93.69 197 LEU A O 1
ATOM 1602 N N . LEU A 1 198 ? -27.843 3.157 16.547 1.00 95.88 198 LEU A N 1
ATOM 1603 C CA . LEU A 1 198 ? -27.330 3.651 15.278 1.00 95.88 198 LEU A CA 1
ATOM 1604 C C . LEU A 1 198 ? -25.878 4.061 15.476 1.00 95.88 198 LEU A C 1
ATOM 1606 O O . LEU A 1 198 ? -25.581 4.849 16.372 1.00 95.88 198 LEU A O 1
ATOM 1610 N N . HIS A 1 199 ? -24.999 3.552 14.628 1.00 96.69 199 HIS A N 1
ATOM 1611 C CA . HIS A 1 199 ? -23.572 3.808 14.688 1.00 96.69 199 HIS A CA 1
ATOM 1612 C C . HIS A 1 199 ? -23.079 4.467 13.404 1.00 96.69 199 HIS A C 1
ATOM 1614 O O . HIS A 1 199 ? -23.476 4.074 12.303 1.00 96.69 199 HIS A O 1
ATOM 1620 N N . PHE A 1 200 ? -22.154 5.404 13.573 1.00 97.06 200 PHE A N 1
ATOM 1621 C CA . PHE A 1 200 ? -21.331 5.967 12.513 1.00 97.06 200 PHE A CA 1
ATOM 1622 C C . PHE A 1 200 ? -19.871 5.679 12.854 1.00 97.06 200 PHE A C 1
ATOM 1624 O O . PHE A 1 200 ? -19.440 5.947 13.976 1.00 97.06 200 PHE A O 1
ATOM 1631 N N . ASP A 1 201 ? -19.117 5.105 11.914 1.00 95.06 201 ASP A N 1
ATOM 1632 C CA . ASP A 1 201 ? -17.676 4.904 12.105 1.00 95.06 201 ASP A CA 1
ATOM 1633 C C . ASP A 1 201 ? -16.936 6.239 11.992 1.00 95.06 201 ASP A C 1
ATOM 1635 O O . ASP A 1 201 ? -16.164 6.564 12.884 1.00 95.06 201 ASP A O 1
ATOM 1639 N N . LYS A 1 202 ? -17.168 7.004 10.911 1.00 94.62 202 LYS A N 1
ATOM 1640 C CA . LYS A 1 202 ? -16.489 8.283 10.634 1.00 94.62 202 LYS A CA 1
ATOM 1641 C C . LYS A 1 202 ? -17.351 9.202 9.779 1.00 94.62 202 LYS A C 1
ATOM 1643 O O . LYS A 1 202 ? -17.928 8.752 8.783 1.00 94.62 202 LYS A O 1
ATOM 1648 N N . VAL A 1 203 ? -17.426 10.468 10.177 1.00 95.19 203 VAL A N 1
ATOM 1649 C CA . VAL A 1 203 ? -18.095 11.540 9.438 1.00 95.19 203 VAL A CA 1
ATOM 1650 C C . VAL A 1 203 ? -17.301 12.822 9.655 1.00 95.19 203 VAL A C 1
ATOM 1652 O O . VAL A 1 203 ? -17.150 13.228 10.803 1.00 95.19 203 VAL A O 1
ATOM 1655 N N . ASP A 1 204 ? -16.806 13.445 8.585 1.00 91.25 204 ASP A N 1
ATOM 1656 C CA . ASP A 1 204 ? -16.051 14.702 8.678 1.00 91.25 204 ASP A CA 1
ATOM 1657 C C . ASP A 1 204 ? -16.986 15.895 8.398 1.00 91.25 204 ASP A C 1
ATOM 1659 O O . ASP A 1 204 ? -17.574 15.954 7.318 1.00 91.25 204 ASP A O 1
ATOM 1663 N N . TYR A 1 205 ? -17.254 16.823 9.327 1.00 89.19 205 TYR A N 1
ATOM 1664 C CA . TYR A 1 205 ? -16.803 16.896 10.729 1.00 89.19 205 TYR A CA 1
ATOM 1665 C C . TYR A 1 205 ? -17.972 17.016 11.722 1.00 89.19 205 TYR A C 1
ATOM 1667 O O . TYR A 1 205 ? -18.167 16.161 12.591 1.00 89.19 205 TYR A O 1
ATOM 1675 N N . GLU A 1 206 ? -18.768 18.084 11.615 1.00 92.75 206 GLU A N 1
ATOM 1676 C CA . GLU A 1 206 ? -19.918 18.318 12.489 1.00 92.75 206 GLU A CA 1
ATOM 1677 C C . GLU A 1 206 ? -21.138 17.581 11.937 1.00 92.75 206 GLU A C 1
ATOM 1679 O O . GLU A 1 206 ? -21.585 17.846 10.821 1.00 92.75 206 GLU A O 1
ATOM 1684 N N . THR A 1 207 ? -21.724 16.695 12.743 1.00 94.19 207 THR A N 1
ATOM 1685 C CA . THR A 1 207 ? -22.823 15.823 12.321 1.00 94.19 207 THR A CA 1
ATOM 1686 C C . THR A 1 207 ? -24.060 15.975 13.197 1.00 94.19 207 THR A C 1
ATOM 1688 O O . THR A 1 207 ? -23.995 15.945 14.428 1.00 94.19 207 THR A O 1
ATOM 1691 N N . VAL A 1 208 ? -25.222 16.093 12.550 1.00 94.44 208 VAL A N 1
ATOM 1692 C CA . VAL A 1 208 ? -26.540 16.128 13.197 1.00 94.44 208 VAL A CA 1
ATOM 1693 C C . VAL A 1 208 ? -27.446 15.084 12.555 1.00 94.44 208 VAL A C 1
ATOM 1695 O O . VAL A 1 208 ? -27.577 15.040 11.332 1.00 94.44 208 VAL A O 1
ATOM 1698 N N . VAL A 1 209 ? -28.084 14.251 13.380 1.00 95.62 209 VAL A N 1
ATOM 1699 C CA . VAL A 1 209 ? -28.868 13.098 12.920 1.00 95.62 209 VAL A CA 1
ATOM 1700 C C . VAL A 1 209 ? -30.333 13.244 13.304 1.00 95.62 209 VAL A C 1
ATOM 1702 O O . VAL A 1 209 ? -30.673 13.559 14.444 1.00 95.62 209 VAL A O 1
ATOM 1705 N N . TYR A 1 210 ? -31.210 12.947 12.352 1.00 95.62 210 TYR A N 1
ATOM 1706 C CA . TYR A 1 210 ? -32.650 12.918 12.538 1.00 95.62 210 TYR A CA 1
ATOM 1707 C C . TYR A 1 210 ? -33.206 11.555 12.144 1.00 95.62 210 TYR A C 1
ATOM 1709 O O . TYR A 1 210 ? -32.841 11.000 11.109 1.00 95.62 210 TYR A O 1
ATOM 1717 N N . ILE A 1 211 ? -34.132 11.042 12.951 1.00 95.62 211 ILE A N 1
ATOM 1718 C CA . ILE A 1 211 ? -34.889 9.824 12.663 1.00 95.62 211 ILE A CA 1
ATOM 1719 C C . ILE A 1 211 ? -36.369 10.179 12.632 1.00 95.62 211 ILE A C 1
ATOM 1721 O O . ILE A 1 211 ? -36.893 10.743 13.596 1.00 95.62 211 ILE A O 1
ATOM 1725 N N . ASN A 1 212 ? -37.041 9.867 11.522 1.00 93.12 212 ASN A N 1
ATOM 1726 C CA . ASN A 1 212 ? -38.459 10.179 11.302 1.00 93.12 212 ASN A CA 1
ATOM 1727 C C . ASN A 1 212 ? -38.795 11.653 11.632 1.00 93.12 212 ASN A C 1
ATOM 1729 O O . ASN A 1 212 ? -39.743 11.950 12.365 1.00 93.12 212 ASN A O 1
ATOM 1733 N N . GLY A 1 213 ? -37.955 12.578 11.150 1.00 89.44 213 GLY A N 1
ATOM 1734 C CA . GLY A 1 213 ? -38.083 14.025 11.363 1.00 89.44 213 GLY A CA 1
ATOM 1735 C C . GLY A 1 213 ? -37.750 14.535 12.773 1.00 89.44 213 GLY A C 1
ATOM 1736 O O . GLY A 1 213 ? -37.916 15.724 13.043 1.00 89.44 213 GLY A O 1
ATOM 1737 N N . LYS A 1 214 ? -37.290 13.679 13.694 1.00 91.94 214 LYS A N 1
ATOM 1738 C CA . LYS A 1 214 ? -36.923 14.068 15.066 1.00 91.94 214 LYS A CA 1
ATOM 1739 C C . LYS A 1 214 ? -35.415 14.035 15.264 1.00 91.94 214 LYS A C 1
ATOM 1741 O O . LYS A 1 214 ? -34.779 13.049 14.910 1.00 91.94 214 LYS A O 1
ATOM 1746 N N . LEU A 1 215 ? -34.871 15.081 15.884 1.00 90.38 215 LEU A N 1
ATOM 1747 C CA . LEU A 1 215 ? -33.458 15.157 16.260 1.00 90.38 215 LEU A CA 1
ATOM 1748 C C . LEU A 1 215 ? -33.104 14.047 17.262 1.00 90.38 215 LEU A C 1
ATOM 1750 O O . LEU A 1 215 ? -33.810 13.860 18.259 1.00 90.38 215 LEU A O 1
ATOM 1754 N N . VAL A 1 216 ? -32.009 13.339 16.995 1.00 85.62 216 VAL A N 1
ATOM 1755 C CA . VAL A 1 216 ? -31.487 12.264 17.838 1.00 85.62 216 VAL A CA 1
ATOM 1756 C C . VAL A 1 216 ? -30.181 12.710 18.487 1.00 85.62 216 VAL A C 1
ATOM 1758 O O . VAL A 1 216 ? -29.209 13.004 17.798 1.00 85.62 216 VAL A O 1
ATOM 1761 N N . GLY A 1 217 ? -30.159 12.707 19.821 1.00 79.06 217 GLY A N 1
ATOM 1762 C CA . GLY A 1 217 ? -28.975 13.062 20.603 1.00 79.06 217 GLY A CA 1
ATOM 1763 C C . GLY A 1 217 ? -28.514 14.514 20.425 1.00 79.06 217 GLY A C 1
ATOM 1764 O O . GLY A 1 217 ? -29.249 15.370 19.933 1.00 79.06 217 GLY A O 1
ATOM 1765 N N . ILE A 1 218 ? -27.291 14.787 20.885 1.00 78.38 218 ILE A N 1
ATOM 1766 C CA . ILE A 1 218 ? -26.582 16.055 20.655 1.00 78.38 218 ILE A CA 1
ATOM 1767 C C . ILE A 1 218 ? -25.752 15.966 19.373 1.00 78.38 218 ILE A C 1
ATOM 1769 O O . ILE A 1 218 ? -25.414 14.863 18.948 1.00 78.38 218 ILE A O 1
ATOM 1773 N N . ARG A 1 219 ? -25.392 17.111 18.782 1.00 84.50 219 ARG A N 1
ATOM 1774 C CA . ARG A 1 219 ? -24.459 17.165 17.642 1.00 84.50 219 ARG A CA 1
ATOM 1775 C C . ARG A 1 219 ? -23.132 16.462 17.975 1.00 84.50 219 ARG A C 1
ATOM 1777 O O . ARG A 1 219 ? -22.657 16.586 19.103 1.00 84.50 219 ARG A O 1
ATOM 1784 N N . HIS A 1 220 ? -22.554 15.762 17.002 1.00 88.50 220 HIS A N 1
ATOM 1785 C CA . HIS A 1 220 ? -21.210 15.174 17.086 1.00 88.50 220 HIS A CA 1
ATOM 1786 C C . HIS A 1 220 ? -20.200 16.057 16.351 1.00 88.50 220 HIS A C 1
ATOM 1788 O O . HIS A 1 220 ? -20.535 16.607 15.305 1.00 88.50 220 HIS A O 1
ATOM 1794 N N . CYS A 1 221 ? -18.982 16.160 16.879 1.00 87.25 221 CYS A N 1
ATOM 1795 C CA . CYS A 1 221 ? -17.864 16.882 16.275 1.00 87.25 221 CYS A CA 1
ATOM 1796 C C . CYS A 1 221 ? -16.609 16.003 16.378 1.00 87.25 221 CYS A C 1
ATOM 1798 O O . CYS A 1 221 ? -16.064 15.858 17.471 1.00 87.25 221 CYS A O 1
ATOM 1800 N N . GLY A 1 222 ? -16.184 15.399 15.267 1.00 87.88 222 GLY A N 1
ATOM 1801 C CA . GLY A 1 222 ? -15.009 14.522 15.221 1.00 87.88 222 GLY A CA 1
ATOM 1802 C C . GLY A 1 222 ? -14.922 13.773 13.895 1.00 87.88 222 GLY A C 1
ATOM 1803 O O . GLY A 1 222 ? -15.702 12.849 13.674 1.00 87.88 222 GLY A O 1
ATOM 1804 N N . GLY A 1 223 ? -13.966 14.143 13.037 1.00 89.50 223 GLY A N 1
ATOM 1805 C CA . GLY A 1 223 ? -13.871 13.643 11.656 1.00 89.50 223 GLY A CA 1
ATOM 1806 C C . GLY A 1 223 ? -13.398 12.197 11.537 1.00 89.50 223 GLY A C 1
ATOM 1807 O O . GLY A 1 223 ? -13.739 11.479 10.598 1.00 89.50 223 GLY A O 1
ATOM 1808 N N . TYR A 1 224 ? -12.646 11.747 12.539 1.00 91.44 224 TYR A N 1
ATOM 1809 C CA . TYR A 1 224 ? -12.061 10.411 12.619 1.00 91.44 224 TYR A CA 1
ATOM 1810 C C . TYR A 1 224 ? -12.735 9.502 13.657 1.00 91.44 224 TYR A C 1
ATOM 1812 O O . TYR A 1 224 ? -12.469 8.289 13.686 1.00 91.44 224 TYR A O 1
ATOM 1820 N N . ASP A 1 225 ? -13.597 10.086 14.489 1.00 87.19 225 ASP A N 1
ATOM 1821 C CA . ASP A 1 225 ? -14.110 9.471 15.704 1.00 87.19 225 ASP A CA 1
ATOM 1822 C C . ASP A 1 225 ? -15.458 8.781 15.473 1.00 87.19 225 ASP A C 1
ATOM 1824 O O . ASP A 1 225 ? -16.387 9.393 14.935 1.00 87.19 225 ASP A O 1
ATOM 1828 N N . PRO A 1 226 ? -15.611 7.526 15.928 1.00 91.56 226 PRO A N 1
ATOM 1829 C CA . PRO A 1 226 ? -16.891 6.847 15.879 1.00 91.56 226 PRO A CA 1
ATOM 1830 C C . PRO A 1 226 ? -17.827 7.357 16.970 1.00 91.56 226 PRO A C 1
ATOM 1832 O O . PRO A 1 226 ? -17.432 7.564 18.118 1.00 91.56 226 PRO A O 1
ATOM 1835 N N . PHE A 1 227 ? -19.111 7.454 16.641 1.00 92.31 227 PHE A N 1
ATOM 1836 C CA . PHE A 1 227 ? -20.156 7.856 17.580 1.00 92.31 227 PHE A CA 1
ATOM 1837 C C . PHE A 1 227 ? -21.430 7.044 17.368 1.00 92.31 227 PHE A C 1
ATOM 1839 O O . PHE A 1 227 ? -21.584 6.284 16.405 1.00 92.31 227 PHE A O 1
ATOM 1846 N N . SER A 1 228 ? -22.334 7.086 18.345 1.00 92.81 228 SER A N 1
ATOM 1847 C CA . SER A 1 228 ? -23.527 6.239 18.334 1.00 92.81 228 SER A CA 1
ATOM 1848 C C . SER A 1 228 ? -24.688 6.866 19.086 1.00 92.81 228 SER A C 1
ATOM 1850 O O . SER A 1 228 ? -24.492 7.515 20.111 1.00 92.81 228 SER A O 1
ATOM 1852 N N . TYR A 1 229 ? -25.903 6.591 18.623 1.00 91.19 229 TYR A N 1
ATOM 1853 C CA . TYR A 1 229 ? -27.132 7.013 19.279 1.00 91.19 229 TYR A CA 1
ATOM 1854 C C . TYR A 1 229 ? -28.065 5.837 19.519 1.00 91.19 229 TYR A C 1
ATOM 1856 O O . TYR A 1 229 ? -28.219 4.961 18.672 1.00 91.19 229 TYR A O 1
ATOM 1864 N N . ASP A 1 230 ? -28.755 5.855 20.654 1.00 90.31 230 ASP A N 1
ATOM 1865 C CA . ASP A 1 230 ? -29.903 4.984 20.859 1.00 90.31 230 ASP A CA 1
ATOM 1866 C C . ASP A 1 230 ? -31.131 5.579 20.160 1.00 90.31 230 ASP A C 1
ATOM 1868 O O . ASP A 1 230 ? -31.648 6.621 20.566 1.00 90.31 230 ASP A O 1
ATOM 1872 N N . ILE A 1 231 ? -31.599 4.909 19.106 1.00 92.62 231 ILE A N 1
ATOM 1873 C CA . ILE A 1 231 ? -32.731 5.364 18.290 1.00 92.62 231 ILE A CA 1
ATOM 1874 C C . ILE A 1 231 ? -34.039 4.645 18.633 1.00 92.62 231 ILE A C 1
ATOM 1876 O O . ILE A 1 231 ? -35.047 4.854 17.960 1.00 92.62 231 ILE A O 1
ATOM 1880 N N . THR A 1 232 ? -34.059 3.818 19.682 1.00 90.69 232 THR A N 1
ATOM 1881 C CA . THR A 1 232 ? -35.175 2.910 20.008 1.00 90.69 232 THR A CA 1
ATOM 1882 C C . THR A 1 232 ? -36.522 3.626 20.114 1.00 90.69 232 THR A C 1
ATOM 1884 O O . THR A 1 232 ? -37.542 3.101 19.675 1.00 90.69 232 THR A O 1
ATOM 1887 N N . SER A 1 233 ? -36.546 4.831 20.688 1.00 90.44 233 SER A N 1
ATOM 1888 C CA . SER A 1 233 ? -37.763 5.633 20.879 1.00 90.44 233 SER A CA 1
ATOM 1889 C C . SER A 1 233 ? -38.175 6.458 19.651 1.00 90.44 233 SER A C 1
ATOM 1891 O O . SER A 1 233 ? -39.244 7.074 19.660 1.00 90.44 233 SER A O 1
ATOM 1893 N N . TYR A 1 234 ? -37.346 6.483 18.607 1.00 91.50 234 TYR A N 1
ATOM 1894 C CA . TYR A 1 234 ? -37.545 7.285 17.398 1.00 91.50 234 TYR A CA 1
ATOM 1895 C C . TYR A 1 234 ? -38.043 6.457 16.208 1.00 91.50 234 TYR A C 1
ATOM 1897 O O . TYR A 1 234 ? -38.609 7.017 15.270 1.00 91.50 234 TYR A O 1
ATOM 1905 N N . ILE A 1 235 ? -37.861 5.137 16.260 1.00 91.38 235 ILE A N 1
ATOM 1906 C CA . ILE A 1 235 ? -38.190 4.201 15.183 1.00 91.38 235 ILE A CA 1
ATOM 1907 C C . ILE A 1 235 ? -39.608 3.621 15.276 1.00 91.38 235 ILE A C 1
ATOM 1909 O O . ILE A 1 235 ? -40.216 3.510 16.342 1.00 91.38 235 ILE A O 1
ATOM 1913 N N . HIS A 1 236 ? -40.110 3.181 14.128 1.00 88.81 236 HIS A N 1
ATOM 1914 C CA . HIS A 1 236 ? -41.341 2.430 13.940 1.00 88.81 236 HIS A CA 1
ATOM 1915 C C . HIS A 1 236 ? -40.986 1.008 13.486 1.00 88.81 236 HIS A C 1
ATOM 1917 O O . HIS A 1 236 ? -40.385 0.825 12.435 1.00 88.81 236 HIS A O 1
ATOM 1923 N N . TYR A 1 237 ? -41.335 -0.013 14.275 1.00 83.75 237 TYR A N 1
ATOM 1924 C CA . TYR A 1 237 ? -40.941 -1.405 13.993 1.00 83.75 237 TYR A CA 1
ATOM 1925 C C . TYR A 1 237 ? -41.730 -2.066 12.856 1.00 83.75 237 TYR A C 1
ATOM 1927 O O . TYR A 1 237 ? -41.239 -3.001 12.232 1.00 83.75 237 TYR A O 1
ATOM 1935 N N . GLU A 1 238 ? -42.960 -1.618 12.606 1.00 79.75 238 GLU A N 1
ATOM 1936 C CA . GLU A 1 238 ? -43.840 -2.213 11.588 1.00 79.75 238 GLU A CA 1
ATOM 1937 C C . GLU A 1 238 ? -43.870 -1.413 10.275 1.00 79.75 238 GLU A C 1
ATOM 1939 O O . GLU A 1 238 ? -44.356 -1.923 9.261 1.00 79.75 238 GLU A O 1
ATOM 1944 N N . ASP A 1 239 ? -43.293 -0.207 10.288 1.00 76.19 239 ASP A N 1
ATOM 1945 C CA . ASP A 1 239 ? -43.276 0.754 9.188 1.00 76.19 239 ASP A CA 1
ATOM 1946 C C . ASP A 1 239 ? -41.844 1.069 8.734 1.00 76.19 239 ASP A C 1
ATOM 1948 O O . ASP A 1 239 ? -40.855 0.740 9.389 1.00 76.19 239 ASP A O 1
ATOM 1952 N N . LEU A 1 240 ? -41.744 1.724 7.579 1.00 81.25 240 LEU A N 1
ATOM 1953 C CA . LEU A 1 240 ? -40.480 2.214 7.055 1.00 81.25 240 LEU A CA 1
ATOM 1954 C C . LEU A 1 240 ? -39.992 3.421 7.863 1.00 81.25 240 LEU A C 1
ATOM 1956 O O . LEU A 1 240 ? -40.778 4.323 8.155 1.00 81.25 240 LEU A O 1
ATOM 1960 N N . ASN A 1 241 ? -38.700 3.453 8.176 1.00 88.19 241 ASN A N 1
ATOM 1961 C CA . ASN A 1 241 ? -38.069 4.546 8.906 1.00 88.19 241 ASN A CA 1
ATOM 1962 C C . ASN A 1 241 ? -37.234 5.411 7.972 1.00 88.19 241 ASN A C 1
ATOM 1964 O O . ASN A 1 241 ? -36.668 4.925 6.996 1.00 88.19 241 ASN A O 1
ATOM 1968 N N . GLU A 1 242 ? -37.144 6.690 8.300 1.00 93.44 242 GLU A N 1
ATOM 1969 C CA . GLU A 1 242 ? -36.295 7.664 7.630 1.00 93.44 242 GLU A CA 1
ATOM 1970 C C . GLU A 1 242 ? -35.123 8.037 8.536 1.00 93.44 242 GLU A C 1
ATOM 1972 O O . GLU A 1 242 ? -35.313 8.309 9.724 1.00 93.44 242 GLU A O 1
ATOM 1977 N N . ILE A 1 243 ? -33.929 8.098 7.952 1.00 96.06 243 ILE A N 1
ATOM 1978 C CA . ILE A 1 243 ? -32.763 8.762 8.524 1.00 96.06 243 ILE A CA 1
ATOM 1979 C C . ILE A 1 243 ? -32.378 9.952 7.649 1.00 96.06 243 ILE A C 1
ATOM 1981 O O . ILE A 1 243 ? -32.271 9.824 6.428 1.00 96.06 243 ILE A O 1
ATOM 1985 N N . VAL A 1 244 ? -32.153 11.098 8.288 1.00 96.69 244 VAL A N 1
ATOM 1986 C CA . VAL A 1 244 ? -31.566 12.290 7.671 1.00 96.69 244 VAL A CA 1
ATOM 1987 C C . VAL A 1 244 ? -30.330 12.690 8.461 1.00 96.69 244 VAL A C 1
ATOM 1989 O O . VAL A 1 244 ? -30.371 12.756 9.688 1.00 96.69 244 VAL A O 1
ATOM 1992 N N . VAL A 1 245 ? -29.232 12.955 7.762 1.00 97.69 245 VAL A N 1
ATOM 1993 C CA . VAL A 1 245 ? -27.962 13.375 8.355 1.00 97.69 245 VAL A CA 1
ATOM 1994 C C . VAL A 1 245 ? -27.539 14.681 7.706 1.00 97.69 245 VAL A C 1
ATOM 1996 O O . VAL A 1 245 ? -27.456 14.761 6.483 1.00 97.69 245 VAL A O 1
ATOM 1999 N N . ARG A 1 246 ? -27.275 15.698 8.523 1.00 96.12 246 ARG A N 1
ATOM 2000 C CA . ARG A 1 246 ? -26.657 16.952 8.090 1.00 96.12 246 ARG A CA 1
ATOM 2001 C C . ARG A 1 246 ? -25.202 16.943 8.526 1.00 96.12 246 ARG A C 1
ATOM 2003 O O . ARG A 1 246 ? -24.938 16.748 9.715 1.00 96.12 246 ARG A O 1
ATOM 2010 N N . VAL A 1 247 ? -24.304 17.197 7.586 1.00 96.25 247 VAL A N 1
ATOM 2011 C CA . VAL A 1 247 ? -22.863 17.278 7.814 1.00 96.25 247 VAL A CA 1
ATOM 2012 C C . VAL A 1 247 ? -22.355 18.661 7.419 1.00 96.25 247 VAL A C 1
ATOM 2014 O O . VAL A 1 247 ? -22.769 19.212 6.397 1.00 96.25 247 VAL A O 1
ATOM 2017 N N . TRP A 1 248 ? -21.468 19.215 8.238 1.00 94.00 248 TRP A N 1
ATOM 2018 C CA . TRP A 1 248 ? -20.691 20.412 7.938 1.00 94.00 248 TRP A CA 1
ATOM 2019 C C . TRP A 1 248 ? -19.210 20.105 8.130 1.00 94.00 248 TRP A C 1
ATOM 2021 O O . TRP A 1 248 ? -18.823 19.578 9.177 1.00 94.00 248 TRP A O 1
ATOM 2031 N N . ASP A 1 249 ? -18.395 20.434 7.135 1.00 91.94 249 ASP A N 1
ATOM 2032 C CA . ASP A 1 249 ? -16.950 20.255 7.191 1.00 91.94 249 ASP A CA 1
ATOM 2033 C C . ASP A 1 249 ? -16.244 21.573 6.853 1.00 91.94 249 ASP A C 1
ATOM 2035 O O . ASP A 1 249 ? -16.342 22.048 5.722 1.00 91.94 249 ASP A O 1
ATOM 2039 N N . PRO A 1 250 ? -15.539 22.194 7.813 1.00 84.81 250 PRO A N 1
ATOM 2040 C CA . PRO A 1 250 ? -14.753 23.387 7.546 1.00 84.81 250 PRO A CA 1
ATOM 2041 C C . PRO A 1 250 ? -13.382 23.096 6.910 1.00 84.81 250 PRO A C 1
ATOM 2043 O O . PRO A 1 250 ? -12.607 24.033 6.714 1.00 84.81 250 PRO A O 1
ATOM 2046 N N . SER A 1 251 ? -13.050 21.829 6.633 1.00 81.19 251 SER A N 1
ATOM 2047 C CA . SER A 1 251 ? -11.792 21.378 6.029 1.00 81.19 251 SER A CA 1
ATOM 2048 C C . SER A 1 251 ? -10.554 21.934 6.745 1.00 81.19 251 SER A C 1
ATOM 2050 O O . SER A 1 251 ? -10.186 21.450 7.813 1.00 81.19 251 SER A O 1
ATOM 2052 N N . ASP A 1 252 ? -9.888 22.966 6.222 1.00 74.94 252 ASP A N 1
ATOM 2053 C CA . ASP A 1 252 ? -8.695 23.555 6.834 1.00 74.94 252 ASP A CA 1
ATOM 2054 C C . ASP A 1 252 ? -8.908 24.927 7.502 1.00 74.94 252 ASP A C 1
ATOM 2056 O O . ASP A 1 252 ? -7.945 25.518 8.007 1.00 74.94 252 ASP A O 1
ATOM 2060 N N . HIS A 1 253 ? -10.155 25.396 7.599 1.00 75.25 253 HIS A N 1
ATOM 2061 C CA . HIS A 1 253 ? -10.518 26.676 8.219 1.00 75.25 253 HIS A CA 1
ATOM 2062 C C . HIS A 1 253 ? -10.888 26.592 9.713 1.00 75.25 253 HIS A C 1
ATOM 2064 O O . HIS A 1 253 ? -11.221 27.615 10.322 1.00 75.25 253 HIS A O 1
ATOM 2070 N N . TRP A 1 254 ? -10.797 25.410 10.336 1.00 75.62 254 TRP A N 1
ATOM 2071 C CA . TRP A 1 254 ? -11.063 25.210 11.767 1.00 75.62 254 TRP A CA 1
ATOM 2072 C C . TRP A 1 254 ? -9.985 24.352 12.468 1.00 75.62 254 TRP A C 1
ATOM 2074 O O . TRP A 1 254 ? -8.928 24.092 11.896 1.00 75.62 254 TRP A O 1
ATOM 2084 N N . TYR A 1 255 ? -10.202 24.023 13.751 1.00 76.69 255 TYR A N 1
ATOM 2085 C CA . TYR A 1 255 ? -9.238 23.356 14.650 1.00 76.69 255 TYR A CA 1
ATOM 2086 C C . TYR A 1 255 ? -9.402 21.833 14.758 1.00 76.69 255 TYR A C 1
ATOM 2088 O O . TYR A 1 255 ? -8.848 21.235 15.684 1.00 76.69 255 TYR A O 1
ATOM 2096 N N . GLN A 1 256 ? -10.224 21.220 13.906 1.00 79.38 256 GLN A N 1
ATOM 2097 C CA . GLN A 1 256 ? -10.449 19.779 13.940 1.00 79.38 256 GLN A CA 1
ATOM 2098 C C . GLN A 1 256 ? -9.188 19.021 13.529 1.00 79.38 256 GLN A C 1
ATOM 2100 O O . GLN A 1 256 ? -8.367 19.516 12.745 1.00 79.38 256 GLN A O 1
ATOM 2105 N N . ALA A 1 257 ? -9.034 17.793 14.017 1.00 83.06 257 ALA A N 1
ATOM 2106 C CA . ALA A 1 257 ? -8.026 16.913 13.459 1.00 83.06 257 ALA A CA 1
ATOM 2107 C C . ALA A 1 257 ? -8.342 16.641 11.980 1.00 83.06 257 ALA A C 1
ATOM 2109 O O . ALA A 1 257 ? -9.286 15.927 11.663 1.00 83.06 257 ALA A O 1
ATOM 2110 N N . ARG A 1 258 ? -7.544 17.214 11.074 1.00 81.06 258 ARG A N 1
ATOM 2111 C CA . ARG A 1 258 ? -7.729 17.097 9.616 1.00 81.06 258 ARG A CA 1
ATOM 2112 C C . ARG A 1 258 ? -6.608 16.333 8.915 1.00 81.06 258 ARG A C 1
ATOM 2114 O O . ARG A 1 258 ? -6.752 15.970 7.752 1.00 81.06 258 ARG A O 1
ATOM 2121 N N . GLY A 1 259 ? -5.493 16.049 9.589 1.00 86.44 259 GLY A N 1
ATOM 2122 C CA . GLY A 1 259 ? -4.352 15.395 8.946 1.00 86.44 259 GLY A CA 1
ATOM 2123 C C . GLY A 1 259 ? -3.782 16.221 7.785 1.00 86.44 259 GLY A C 1
ATOM 2124 O O . GLY A 1 259 ? -3.567 17.422 7.908 1.00 86.44 259 GLY A O 1
ATOM 2125 N N . LYS A 1 260 ? -3.527 15.595 6.636 1.00 82.88 260 LYS A N 1
ATOM 2126 C CA . LYS A 1 260 ? -2.929 16.257 5.459 1.00 82.88 260 LYS A CA 1
ATOM 2127 C C . LYS A 1 260 ? -3.952 16.860 4.479 1.00 82.88 260 LYS A C 1
ATOM 2129 O O . LYS A 1 260 ? -3.622 17.054 3.317 1.00 82.88 260 LYS A O 1
ATOM 2134 N N . GLN A 1 261 ? -5.160 17.195 4.928 1.00 82.81 261 GLN A N 1
ATOM 2135 C CA . GLN A 1 261 ? -6.212 17.786 4.084 1.00 82.81 261 GLN A CA 1
ATOM 2136 C C . GLN A 1 261 ? -6.084 19.314 4.002 1.00 82.81 261 GLN A C 1
ATOM 2138 O O . GLN A 1 261 ? -5.840 19.967 5.024 1.00 82.81 261 GLN A O 1
ATOM 2143 N N . MET A 1 262 ? -6.251 19.883 2.802 1.00 79.06 262 MET A N 1
ATOM 2144 C CA . MET A 1 262 ? -6.226 21.334 2.575 1.00 79.06 262 MET A CA 1
ATOM 2145 C C . MET A 1 262 ? -7.107 21.735 1.385 1.00 79.06 262 MET A C 1
ATOM 2147 O O . MET A 1 262 ? -7.051 21.080 0.350 1.00 79.06 262 MET A O 1
ATOM 2151 N N . LEU A 1 263 ? -7.874 22.826 1.495 1.00 75.06 263 LEU A N 1
ATOM 2152 C CA . LEU A 1 263 ? -8.730 23.313 0.401 1.00 75.06 263 LEU A CA 1
ATOM 2153 C C . LEU A 1 263 ? -7.908 23.841 -0.796 1.00 75.06 263 LEU A C 1
ATOM 2155 O O . LEU A 1 263 ? -8.231 23.573 -1.954 1.00 75.06 263 LEU A O 1
ATOM 2159 N N . ASP A 1 264 ? -6.795 24.544 -0.545 1.00 69.56 264 ASP A N 1
ATOM 2160 C CA . ASP A 1 264 ? -5.891 25.035 -1.599 1.00 69.56 264 ASP A CA 1
ATOM 2161 C C . ASP A 1 264 ? -4.688 24.106 -1.824 1.00 69.56 264 ASP A C 1
ATOM 2163 O O . ASP A 1 264 ? -3.587 24.321 -1.316 1.00 69.56 264 ASP A O 1
ATOM 2167 N N . VAL A 1 265 ? -4.873 23.090 -2.666 1.00 63.97 265 VAL A N 1
ATOM 2168 C CA . VAL A 1 265 ? -3.783 22.206 -3.110 1.00 63.97 265 VAL A CA 1
ATOM 2169 C C . VAL A 1 265 ? -3.061 22.717 -4.362 1.00 63.97 265 VAL A C 1
ATOM 2171 O O . VAL A 1 265 ? -2.434 21.926 -5.058 1.00 63.97 265 VAL A O 1
ATOM 2174 N N . THR A 1 266 ? -3.109 24.005 -4.729 1.00 57.78 266 THR A N 1
ATOM 2175 C CA . THR A 1 266 ? -2.587 24.456 -6.041 1.00 57.78 266 THR A CA 1
ATOM 2176 C C . THR A 1 266 ? -1.061 24.425 -6.185 1.00 57.78 266 THR A C 1
ATOM 2178 O O . THR A 1 266 ? -0.556 24.438 -7.313 1.00 57.78 266 THR A O 1
ATOM 2181 N N . GLU A 1 267 ? -0.302 24.305 -5.093 1.00 59.50 267 GLU A N 1
ATOM 2182 C CA . GLU A 1 267 ? 1.159 24.249 -5.165 1.00 59.50 267 GLU A CA 1
ATOM 2183 C C . GLU A 1 267 ? 1.657 22.962 -5.865 1.00 59.50 267 GLU A C 1
ATOM 2185 O O . GLU A 1 267 ? 1.208 21.855 -5.549 1.00 59.50 267 GLU A O 1
ATOM 2190 N N . PRO A 1 268 ? 2.600 23.057 -6.823 1.00 51.84 268 PRO A N 1
ATOM 2191 C CA . PRO A 1 268 ? 3.073 21.902 -7.593 1.00 51.84 268 PRO A CA 1
ATOM 2192 C C . PRO A 1 268 ? 3.857 20.871 -6.762 1.00 51.84 268 PRO A C 1
ATOM 2194 O O . PRO A 1 268 ? 3.947 19.723 -7.181 1.00 51.84 268 PRO A O 1
ATOM 2197 N N . ASN A 1 269 ? 4.366 21.257 -5.586 1.00 61.34 269 ASN A N 1
ATOM 2198 C CA . ASN A 1 269 ? 5.144 20.405 -4.676 1.00 61.34 269 ASN A CA 1
ATOM 2199 C C . ASN A 1 269 ? 4.478 20.277 -3.288 1.00 61.34 269 ASN A C 1
ATOM 2201 O O . ASN A 1 269 ? 5.171 20.219 -2.274 1.00 61.34 269 ASN A O 1
ATOM 2205 N N . SER A 1 270 ? 3.143 20.321 -3.232 1.00 66.75 270 SER A N 1
ATOM 2206 C CA . SER A 1 270 ? 2.410 20.204 -1.967 1.00 66.75 270 SER A CA 1
ATOM 2207 C C . SER A 1 270 ? 2.482 18.784 -1.396 1.00 66.75 270 SER A C 1
ATOM 2209 O O . SER A 1 270 ? 2.403 17.811 -2.143 1.00 66.75 270 SER A O 1
ATOM 2211 N N . ILE A 1 271 ? 2.581 18.702 -0.067 1.00 72.69 271 ILE A N 1
ATOM 2212 C CA . ILE A 1 271 ? 2.454 17.472 0.739 1.00 72.69 271 ILE A CA 1
ATOM 2213 C C . ILE A 1 271 ? 1.042 17.286 1.325 1.00 72.69 271 ILE A C 1
ATOM 2215 O O . ILE A 1 271 ? 0.814 16.383 2.129 1.00 72.69 271 ILE A O 1
ATOM 2219 N N . PHE A 1 272 ? 0.127 18.200 0.995 1.00 78.31 272 PHE A N 1
ATOM 2220 C CA . PHE A 1 272 ? -1.285 18.150 1.368 1.00 78.31 272 PHE A CA 1
ATOM 2221 C C . PHE A 1 272 ? -2.110 17.589 0.207 1.00 78.31 272 PHE A C 1
ATOM 2223 O O . PHE A 1 272 ? -1.771 17.830 -0.956 1.00 78.31 272 PHE A O 1
ATOM 2230 N N . TYR A 1 273 ? -3.177 16.868 0.541 1.00 80.69 273 TYR A N 1
ATOM 2231 C CA . TYR A 1 273 ? -4.026 16.123 -0.387 1.00 80.69 273 TYR A CA 1
ATOM 2232 C C . TYR A 1 273 ? -5.442 16.695 -0.433 1.00 80.69 273 TYR A C 1
ATOM 2234 O O . TYR A 1 273 ? -5.821 17.525 0.404 1.00 80.69 273 TYR A O 1
ATOM 2242 N N . THR A 1 274 ? -6.212 16.215 -1.408 1.00 84.50 274 THR A N 1
ATOM 2243 C CA . THR A 1 274 ? -7.635 16.531 -1.569 1.00 84.50 274 THR A CA 1
ATOM 2244 C C . THR A 1 274 ? -8.395 16.333 -0.244 1.00 84.50 274 THR A C 1
ATOM 2246 O O . THR A 1 274 ? -8.225 15.287 0.395 1.00 84.50 274 THR A O 1
ATOM 2249 N N . PRO A 1 275 ? -9.211 17.313 0.195 1.00 86.50 275 PRO A N 1
ATOM 2250 C CA . PRO A 1 275 ? -10.119 17.147 1.329 1.00 86.50 275 PRO A CA 1
ATOM 2251 C C . PRO A 1 275 ? -11.085 15.972 1.137 1.00 86.50 275 PRO A C 1
ATOM 2253 O O . PRO A 1 275 ? -11.376 15.572 0.014 1.00 86.50 275 PRO A O 1
ATOM 2256 N N . CYS A 1 276 ? -11.546 15.386 2.235 1.00 90.69 276 CYS A N 1
ATOM 2257 C CA . CYS A 1 276 ? -12.447 14.243 2.275 1.00 90.69 276 CYS A CA 1
ATOM 2258 C C . CYS A 1 276 ? -13.579 14.533 3.262 1.00 90.69 276 CYS A C 1
ATOM 2260 O O . CYS A 1 276 ? -13.471 14.235 4.452 1.00 90.69 276 CYS A O 1
ATOM 2262 N N . SER A 1 277 ? -14.683 15.060 2.750 1.00 93.56 277 SER A N 1
ATOM 2263 C CA . SER A 1 277 ? -15.825 15.498 3.540 1.00 93.56 277 SER A CA 1
ATOM 2264 C C . SER A 1 277 ? -16.964 14.474 3.534 1.00 93.56 277 SER A C 1
ATOM 2266 O O . SER A 1 277 ? -17.092 13.612 2.654 1.00 93.56 277 SER A O 1
ATOM 2268 N N . GLY A 1 278 ? -17.852 14.578 4.527 1.00 95.62 278 GLY A N 1
ATOM 2269 C CA . GLY A 1 278 ? -19.070 13.775 4.579 1.00 95.62 278 GLY A CA 1
ATOM 2270 C C . GLY A 1 278 ? -18.904 12.424 5.277 1.00 95.62 278 GLY A C 1
ATOM 2271 O O . GLY A 1 278 ? -18.070 12.249 6.165 1.00 95.62 278 GLY A O 1
ATOM 2272 N N . ILE A 1 279 ? -19.759 11.458 4.926 1.00 97.62 279 ILE A N 1
ATOM 2273 C CA . ILE A 1 279 ? -19.783 10.136 5.571 1.00 97.62 279 ILE A CA 1
ATOM 2274 C C . ILE A 1 279 ? -18.781 9.207 4.879 1.00 97.62 279 ILE A C 1
ATOM 2276 O O . ILE A 1 279 ? -19.102 8.578 3.871 1.00 97.62 279 ILE A O 1
ATOM 2280 N N . TRP A 1 280 ? -17.591 9.073 5.461 1.00 95.69 280 TRP A N 1
ATOM 2281 C CA . TRP A 1 280 ? -16.512 8.242 4.914 1.00 95.69 280 TRP A CA 1
ATOM 2282 C C . TRP A 1 280 ? -16.234 6.954 5.721 1.00 95.69 280 TRP A C 1
ATOM 2284 O O . TRP A 1 280 ? -15.351 6.156 5.395 1.00 95.69 280 TRP A O 1
ATOM 2294 N N . GLY A 1 281 ? -17.012 6.719 6.783 1.00 95.75 281 GLY A N 1
ATOM 2295 C CA . GLY A 1 281 ? -17.024 5.488 7.572 1.00 95.75 281 GLY A CA 1
ATOM 2296 C C . GLY A 1 281 ? -18.361 4.742 7.495 1.00 95.75 281 GLY A C 1
ATOM 2297 O O . GLY A 1 281 ? -19.398 5.316 7.176 1.00 95.75 281 GLY A O 1
ATOM 2298 N N . THR A 1 282 ? -18.350 3.437 7.787 1.00 97.00 282 THR A N 1
ATOM 2299 C CA . THR A 1 282 ? -19.564 2.598 7.700 1.00 97.00 282 THR A CA 1
ATOM 2300 C C . THR A 1 282 ? -20.661 3.093 8.645 1.00 97.00 282 THR A C 1
ATOM 2302 O O . THR A 1 282 ? -20.376 3.461 9.786 1.00 97.00 282 THR A O 1
ATOM 2305 N N . VAL A 1 283 ? -21.915 3.046 8.189 1.00 98.19 283 VAL A N 1
ATOM 2306 C CA . VAL A 1 283 ? -23.107 3.350 8.999 1.00 98.19 283 VAL A CA 1
ATOM 2307 C C . VAL A 1 283 ? -23.889 2.063 9.222 1.00 98.19 283 VAL A C 1
ATOM 2309 O O . VAL A 1 283 ? -24.157 1.331 8.269 1.00 98.19 283 VAL A O 1
ATOM 2312 N N . TRP A 1 284 ? -24.263 1.749 10.463 1.00 97.31 284 TRP A N 1
ATOM 2313 C CA . TRP A 1 284 ? -24.976 0.500 10.751 1.00 97.31 284 TRP A CA 1
ATOM 2314 C C . TRP A 1 284 ? -25.906 0.590 11.961 1.00 97.31 284 TRP A C 1
ATOM 2316 O O . TRP A 1 284 ? -25.750 1.446 12.831 1.00 97.31 284 TRP A O 1
ATOM 2326 N N . LEU A 1 285 ? -26.869 -0.332 12.020 1.00 96.06 285 LEU A N 1
ATOM 2327 C CA . LEU A 1 285 ? -27.728 -0.553 13.179 1.00 96.06 285 LEU A CA 1
ATOM 2328 C C . LEU A 1 285 ? -27.311 -1.807 13.936 1.00 96.06 285 LEU A C 1
ATOM 2330 O O . LEU A 1 285 ? -27.040 -2.852 13.338 1.00 96.06 285 LEU A O 1
ATOM 2334 N N . GLU A 1 286 ? -27.345 -1.726 15.260 1.00 93.50 286 GLU A N 1
ATOM 2335 C CA . GLU A 1 286 ? -27.099 -2.850 16.148 1.00 93.50 286 GLU A CA 1
ATOM 2336 C C . GLU A 1 286 ? -28.245 -3.024 17.163 1.00 93.50 286 GLU A C 1
ATOM 2338 O O . GLU A 1 286 ? -28.480 -2.138 17.988 1.00 93.50 286 GLU A O 1
ATOM 2343 N N . PRO A 1 287 ? -28.958 -4.166 17.146 1.00 93.19 287 PRO A N 1
ATOM 2344 C CA . PRO A 1 287 ? -29.877 -4.526 18.213 1.00 93.19 287 PRO A CA 1
ATOM 2345 C C . PRO A 1 287 ? -29.111 -5.040 19.438 1.00 93.19 287 PRO A C 1
ATOM 2347 O O . PRO A 1 287 ? -28.369 -6.022 19.364 1.00 93.19 287 PRO A O 1
ATOM 2350 N N . VAL A 1 288 ? -29.349 -4.416 20.588 1.00 92.00 288 VAL A N 1
ATOM 2351 C CA . VAL A 1 288 ? -28.751 -4.774 21.878 1.00 92.00 288 VAL A CA 1
ATOM 2352 C C . VAL A 1 288 ? -29.827 -4.973 22.957 1.00 92.00 288 VAL A C 1
ATOM 2354 O O . VAL A 1 288 ? -30.925 -4.415 22.864 1.00 92.00 288 VAL A O 1
ATOM 2357 N N . PRO A 1 289 ? -29.567 -5.791 23.992 1.00 89.56 289 PRO A N 1
ATOM 2358 C CA . PRO A 1 289 ? -30.418 -5.846 25.184 1.00 89.56 289 PRO A CA 1
ATOM 2359 C C . PRO A 1 289 ? -30.307 -4.558 26.023 1.00 89.56 289 PRO A C 1
ATOM 2361 O O . PRO A 1 289 ? -29.417 -3.742 25.812 1.00 89.56 289 PRO A O 1
ATOM 2364 N N . ASP A 1 290 ? -31.167 -4.395 27.035 1.00 83.69 290 ASP A N 1
ATOM 2365 C CA . ASP A 1 290 ? -31.132 -3.229 27.942 1.00 83.69 290 ASP A CA 1
ATOM 2366 C C . ASP A 1 290 ? -29.793 -3.031 28.662 1.00 83.69 290 ASP A C 1
ATOM 2368 O O . ASP A 1 290 ? -29.412 -1.903 28.970 1.00 83.69 290 ASP A O 1
ATOM 2372 N N . VAL A 1 291 ? -29.106 -4.134 28.960 1.00 84.19 291 VAL A N 1
ATOM 2373 C CA . VAL A 1 291 ? -27.762 -4.152 29.537 1.00 84.19 291 VAL A CA 1
ATOM 2374 C C . VAL A 1 291 ? -26.893 -4.991 28.626 1.00 84.19 291 VAL A C 1
ATOM 2376 O O . VAL A 1 291 ? -27.134 -6.192 28.489 1.00 84.19 291 VAL A O 1
ATOM 2379 N N . TYR A 1 292 ? -25.897 -4.361 28.018 1.00 87.50 292 TYR A N 1
ATOM 2380 C CA . TYR A 1 292 ? -25.066 -4.968 26.987 1.00 87.50 292 TYR A CA 1
ATOM 2381 C C . TYR A 1 292 ? -23.586 -4.661 27.206 1.00 87.50 292 TYR A C 1
ATOM 2383 O O . TYR A 1 292 ? -23.219 -3.727 27.922 1.00 87.50 292 TYR A O 1
ATOM 2391 N N . ILE A 1 293 ? -22.741 -5.473 26.575 1.00 88.00 293 ILE A N 1
ATOM 2392 C CA . ILE A 1 293 ? -21.289 -5.300 26.553 1.00 88.00 293 ILE A CA 1
ATOM 2393 C C . ILE A 1 293 ? -20.950 -4.179 25.566 1.00 88.00 293 ILE A C 1
ATOM 2395 O O . ILE A 1 293 ? -21.151 -4.340 24.360 1.00 88.00 293 ILE A O 1
ATOM 2399 N N . SER A 1 294 ? -20.452 -3.044 26.048 1.00 84.88 294 SER A N 1
ATOM 2400 C CA . SER A 1 294 ? -20.123 -1.900 25.187 1.00 84.88 294 SER A CA 1
ATOM 2401 C C . SER A 1 294 ? -18.677 -1.931 24.697 1.00 84.88 294 SER A C 1
ATOM 2403 O O . SER A 1 294 ? -18.426 -1.634 23.531 1.00 84.88 294 SER A O 1
ATOM 2405 N N . ARG A 1 295 ? -17.735 -2.332 25.557 1.00 85.12 295 ARG A N 1
ATOM 2406 C CA . ARG A 1 295 ? -16.295 -2.363 25.263 1.00 85.12 295 ARG A CA 1
ATOM 2407 C C . ARG A 1 295 ? -15.630 -3.561 25.926 1.00 85.12 295 ARG A C 1
ATOM 2409 O O . ARG A 1 295 ? -16.053 -4.018 26.987 1.00 85.12 295 ARG A O 1
ATOM 2416 N N . VAL A 1 296 ? -14.576 -4.059 25.286 1.00 86.50 296 VAL A N 1
ATOM 2417 C CA . VAL A 1 296 ? -13.702 -5.114 25.804 1.00 86.50 296 VAL A CA 1
ATOM 2418 C C . VAL A 1 296 ? -12.262 -4.696 25.542 1.00 86.50 296 VAL A C 1
ATOM 2420 O O . VAL A 1 296 ? -11.913 -4.377 24.407 1.00 86.50 296 VAL A O 1
ATOM 2423 N N . GLN A 1 297 ? -11.424 -4.724 26.573 1.00 85.56 297 GLN A N 1
ATOM 2424 C CA . GLN A 1 297 ? -10.002 -4.415 26.461 1.00 85.56 297 GLN A CA 1
ATOM 2425 C C . GLN A 1 297 ? -9.162 -5.459 27.190 1.00 85.56 297 GLN A C 1
ATOM 2427 O O . GLN A 1 297 ? -9.552 -5.967 28.240 1.00 85.56 297 GLN A O 1
ATOM 2432 N N . PHE A 1 298 ? -7.996 -5.760 26.620 1.00 85.94 298 PHE A N 1
ATOM 2433 C CA . PHE A 1 298 ? -7.048 -6.746 27.122 1.00 85.94 298 PHE A CA 1
ATOM 2434 C C . PHE A 1 298 ? -5.657 -6.124 27.255 1.00 85.94 298 PHE A C 1
ATOM 2436 O O . PHE A 1 298 ? -5.168 -5.465 26.340 1.00 85.94 298 PHE A O 1
ATOM 2443 N N . GLN A 1 299 ? -4.999 -6.377 28.381 1.00 86.44 299 GLN A N 1
ATOM 2444 C CA . GLN A 1 299 ? -3.618 -5.996 28.650 1.00 86.44 299 GLN A CA 1
ATOM 2445 C C . GLN A 1 299 ? -2.840 -7.228 29.098 1.00 86.44 299 GLN A C 1
ATOM 2447 O O . GLN A 1 299 ? -3.260 -7.952 29.999 1.00 86.44 299 GLN A O 1
ATOM 2452 N N . THR A 1 300 ? -1.675 -7.448 28.498 1.00 88.69 300 THR A N 1
ATOM 2453 C CA . THR A 1 300 ? -0.860 -8.636 28.757 1.00 88.69 300 THR A CA 1
ATOM 2454 C C . THR A 1 300 ? 0.505 -8.261 29.299 1.00 88.69 300 THR A C 1
ATOM 2456 O O . THR A 1 300 ? 1.208 -7.445 28.705 1.00 88.69 300 THR A O 1
ATOM 2459 N N . ASN A 1 301 ? 0.895 -8.901 30.397 1.00 87.81 301 ASN A N 1
ATOM 2460 C CA . ASN A 1 301 ? 2.207 -8.757 31.016 1.00 87.81 301 ASN A CA 1
ATOM 2461 C C . ASN A 1 301 ? 2.896 -10.129 31.090 1.00 87.81 301 ASN A C 1
ATOM 2463 O O . ASN A 1 301 ? 2.306 -11.106 31.557 1.00 87.81 301 ASN A O 1
ATOM 2467 N N . LEU A 1 302 ? 4.127 -10.207 30.589 1.00 87.81 302 LEU A N 1
ATOM 2468 C CA . LEU A 1 302 ? 4.907 -11.433 30.467 1.00 87.81 302 LEU A CA 1
ATOM 2469 C C . LEU A 1 302 ? 5.864 -11.595 31.656 1.00 87.81 302 LEU A C 1
ATOM 2471 O O . LEU A 1 302 ? 6.765 -10.778 31.856 1.00 87.81 302 LEU A O 1
ATOM 2475 N N . SER A 1 303 ? 5.730 -12.706 32.384 1.00 81.19 303 SER A N 1
ATOM 2476 C CA . SER A 1 303 ? 6.715 -13.182 33.365 1.00 81.19 303 SER A CA 1
ATOM 2477 C C . SER A 1 303 ? 7.499 -14.383 32.801 1.00 81.19 303 SER A C 1
ATOM 2479 O O . SER A 1 303 ? 7.181 -14.868 31.717 1.00 81.19 303 SER A O 1
ATOM 2481 N N . MET A 1 304 ? 8.546 -14.866 33.491 1.00 66.81 304 MET A N 1
ATOM 2482 C CA . MET A 1 304 ? 9.459 -15.885 32.933 1.00 66.81 304 MET A CA 1
ATOM 2483 C C . MET A 1 304 ? 8.793 -17.225 32.552 1.00 66.81 304 MET A C 1
ATOM 2485 O O . MET A 1 304 ? 9.413 -17.975 31.805 1.00 66.81 304 MET A O 1
ATOM 2489 N N . GLU A 1 305 ? 7.551 -17.506 32.978 1.00 70.12 305 GLU A N 1
ATOM 2490 C CA . GLU A 1 305 ? 6.810 -18.735 32.612 1.00 70.12 305 GLU A CA 1
ATOM 2491 C C . GLU A 1 305 ? 5.278 -18.559 32.488 1.00 70.12 305 GLU A C 1
ATOM 2493 O O . GLU A 1 305 ? 4.572 -19.505 32.139 1.00 70.12 305 GLU A O 1
ATOM 2498 N N . THR A 1 306 ? 4.733 -17.370 32.765 1.00 79.88 306 THR A N 1
ATOM 2499 C CA . THR A 1 306 ? 3.283 -17.115 32.737 1.00 79.88 306 THR A CA 1
ATOM 2500 C C . THR A 1 306 ? 2.959 -15.784 32.081 1.00 79.88 306 THR A C 1
ATOM 2502 O O . THR A 1 306 ? 3.766 -14.850 32.094 1.00 79.88 306 THR A O 1
ATOM 2505 N N . VAL A 1 307 ? 1.739 -15.676 31.556 1.00 82.50 307 VAL A N 1
ATOM 2506 C CA . VAL A 1 307 ? 1.183 -14.396 31.114 1.00 82.50 307 VAL A CA 1
ATOM 2507 C C . VAL A 1 307 ? 0.059 -13.978 32.027 1.00 82.50 307 VAL A C 1
ATOM 2509 O O . VAL A 1 307 ? -0.901 -14.720 32.226 1.00 82.50 307 VAL A O 1
ATOM 2512 N N . HIS A 1 308 ? 0.203 -12.777 32.572 1.00 82.88 308 HIS A N 1
ATOM 2513 C CA . HIS A 1 308 ? -0.849 -12.101 33.299 1.00 82.88 308 HIS A CA 1
ATOM 2514 C C . HIS A 1 308 ? -1.721 -11.370 32.288 1.00 82.88 308 HIS A C 1
ATOM 2516 O O . HIS A 1 308 ? -1.240 -10.474 31.591 1.00 82.88 308 HIS A O 1
ATOM 2522 N N . LEU A 1 309 ? -2.984 -11.776 32.193 1.00 81.06 309 LEU A N 1
ATOM 2523 C CA . LEU A 1 309 ? -3.983 -11.062 31.415 1.00 81.06 309 LEU A CA 1
ATOM 2524 C C . LEU A 1 309 ? -4.824 -10.217 32.365 1.00 81.06 309 LEU A C 1
ATOM 2526 O O . LEU A 1 309 ? -5.496 -10.754 33.245 1.00 81.06 309 LEU A O 1
ATOM 2530 N N . ASN A 1 310 ? -4.783 -8.910 32.142 1.00 81.00 310 ASN A N 1
ATOM 2531 C CA . ASN A 1 310 ? -5.746 -7.954 32.650 1.00 81.00 310 ASN A CA 1
ATOM 2532 C C . ASN A 1 310 ? -6.811 -7.768 31.581 1.00 81.00 310 ASN A C 1
ATOM 2534 O O . ASN A 1 310 ? -6.486 -7.614 30.403 1.00 81.00 310 ASN A O 1
ATOM 2538 N N . TYR A 1 311 ? -8.074 -7.755 31.971 1.00 79.94 311 TYR A N 1
ATOM 2539 C CA . TYR A 1 311 ? -9.131 -7.335 31.065 1.00 79.94 311 TYR A CA 1
ATOM 2540 C C . TYR A 1 311 ? -10.076 -6.371 31.750 1.00 79.94 311 TYR A C 1
ATOM 2542 O O . TYR A 1 311 ? -10.224 -6.401 32.973 1.00 79.94 311 TYR A O 1
ATOM 2550 N N . GLN A 1 312 ? -10.736 -5.578 30.921 1.00 78.56 312 GLN A N 1
ATOM 2551 C CA . GLN A 1 312 ? -11.815 -4.684 31.294 1.00 78.56 312 GLN A CA 1
ATOM 2552 C C . GLN A 1 312 ? -12.982 -4.919 30.336 1.00 78.56 312 GLN A C 1
ATOM 2554 O O . GLN A 1 312 ? -12.786 -5.040 29.124 1.00 78.56 312 GLN A O 1
ATOM 2559 N N . VAL A 1 313 ? -14.188 -5.033 30.891 1.00 77.19 313 VAL A N 1
ATOM 2560 C CA . VAL A 1 313 ? -15.436 -5.111 30.125 1.00 77.19 313 VAL A CA 1
ATOM 2561 C C . VAL A 1 313 ? -16.373 -4.049 30.662 1.00 77.19 313 VAL A C 1
ATOM 2563 O O . VAL A 1 313 ? -16.778 -4.117 31.824 1.00 77.19 313 VAL A O 1
ATOM 2566 N N . ASP A 1 314 ? -16.735 -3.104 29.804 1.00 77.31 314 ASP A N 1
ATOM 2567 C CA . ASP A 1 314 ? -17.669 -2.049 30.165 1.00 77.31 314 ASP A CA 1
ATOM 2568 C C . ASP A 1 314 ? -19.096 -2.511 29.849 1.00 77.31 314 ASP A C 1
ATOM 2570 O O . ASP A 1 314 ? -19.380 -3.076 28.785 1.00 77.31 314 ASP A O 1
ATOM 2574 N N . LEU A 1 315 ? -19.994 -2.310 30.815 1.00 77.12 315 LEU A N 1
ATOM 2575 C CA . LEU A 1 315 ? -21.419 -2.588 30.672 1.00 77.12 315 LEU A CA 1
ATOM 2576 C C . LEU A 1 315 ? -22.172 -1.270 30.558 1.00 77.12 315 LEU A C 1
ATOM 2578 O O . LEU A 1 315 ? -22.029 -0.399 31.418 1.00 77.12 315 LEU A O 1
ATOM 2582 N N . PHE A 1 316 ? -23.038 -1.154 29.556 1.00 76.06 316 PHE A N 1
ATOM 2583 C CA . PHE A 1 316 ? -23.974 -0.038 29.507 1.00 76.06 316 PHE A CA 1
ATOM 2584 C C . PHE A 1 316 ? -25.165 -0.311 30.436 1.00 76.06 316 PHE A C 1
ATOM 2586 O O . PHE A 1 316 ? -25.860 -1.319 30.293 1.00 76.06 316 PHE A O 1
ATOM 2593 N N . LEU A 1 317 ? -25.396 0.583 31.404 1.00 66.88 317 LEU A N 1
ATOM 2594 C CA . LEU A 1 317 ? -26.463 0.478 32.404 1.00 66.88 317 LEU A CA 1
ATOM 2595 C C . LEU A 1 317 ? -27.349 1.738 32.364 1.00 66.88 317 LEU A C 1
ATOM 2597 O O . LEU A 1 317 ? -26.967 2.772 32.916 1.00 66.88 317 LEU A O 1
ATOM 2601 N N . PRO A 1 318 ? -28.556 1.668 31.770 1.00 59.34 318 PRO A N 1
ATOM 2602 C CA . PRO A 1 318 ? -29.395 2.845 31.520 1.00 59.34 318 PRO A CA 1
ATOM 2603 C C . PRO A 1 318 ? -29.750 3.663 32.773 1.00 59.34 318 PRO A C 1
ATOM 2605 O O . PRO A 1 318 ? -29.881 4.881 32.707 1.00 59.34 318 PRO A O 1
ATOM 2608 N N . SER A 1 319 ? -29.892 3.010 33.933 1.00 45.25 319 SER A N 1
ATOM 2609 C CA . SER A 1 319 ? -30.310 3.650 35.188 1.00 45.25 319 SER A CA 1
ATOM 2610 C C . SER A 1 319 ? -29.236 4.513 35.859 1.00 45.25 319 SER A C 1
ATOM 2612 O O . SER A 1 319 ? -29.558 5.206 36.818 1.00 45.25 319 SER A O 1
ATOM 2614 N N . MET A 1 320 ? -27.981 4.467 35.400 1.00 42.12 320 MET A N 1
ATOM 2615 C CA . MET A 1 320 ? -26.896 5.294 35.951 1.00 42.12 320 MET A CA 1
ATOM 2616 C C . MET A 1 320 ? -26.651 6.593 35.181 1.00 42.12 320 MET A C 1
ATOM 2618 O O . MET A 1 320 ? -26.030 7.501 35.721 1.00 42.12 320 MET A O 1
ATOM 2622 N N . TYR A 1 321 ? -27.202 6.723 33.972 1.00 44.44 321 TYR A N 1
ATOM 2623 C CA . TYR A 1 321 ? -27.032 7.910 33.128 1.00 44.44 321 TYR A CA 1
ATOM 2624 C C . TYR A 1 321 ? -28.250 8.852 33.140 1.00 44.44 321 TYR A C 1
ATOM 2626 O O . TYR A 1 321 ? -28.221 9.909 32.520 1.00 44.44 321 TYR A O 1
ATOM 2634 N N . SER A 1 322 ? -29.318 8.534 33.885 1.00 30.95 322 SER A N 1
ATOM 2635 C CA . SER A 1 322 ? -30.581 9.295 33.863 1.00 30.95 322 SER A CA 1
ATOM 2636 C C . SER A 1 322 ? -30.593 10.579 34.718 1.00 30.95 322 SER A C 1
ATOM 2638 O O . SER A 1 322 ? -31.650 10.944 35.239 1.00 30.95 322 SER A O 1
ATOM 2640 N N . LYS A 1 323 ? -29.454 11.246 34.945 1.00 30.66 323 LYS A N 1
ATOM 2641 C CA . LYS A 1 323 ? -29.426 12.441 35.815 1.00 30.66 323 LYS A CA 1
ATOM 2642 C C . LYS A 1 323 ? -28.659 13.654 35.302 1.00 30.66 323 LYS A C 1
ATOM 2644 O O . LYS A 1 323 ? -28.607 14.645 36.023 1.00 30.66 323 LYS A O 1
ATOM 2649 N N . TYR A 1 324 ? -28.144 13.616 34.081 1.00 34.41 324 TYR A N 1
ATOM 2650 C CA . TYR A 1 324 ? -27.489 14.777 33.493 1.00 34.41 324 TYR A CA 1
ATOM 2651 C C . TYR A 1 324 ? -28.134 15.134 32.154 1.00 34.41 324 TYR A C 1
ATOM 2653 O O . TYR A 1 324 ? -27.608 14.844 31.085 1.00 34.41 324 TYR A O 1
ATOM 2661 N N . ASP A 1 325 ? -29.301 15.774 32.243 1.00 31.14 325 ASP A N 1
ATOM 2662 C CA . ASP A 1 325 ? -29.688 16.764 31.239 1.00 31.14 325 ASP A CA 1
ATOM 2663 C C . ASP A 1 325 ? -28.697 17.927 31.394 1.00 31.14 325 ASP A C 1
ATOM 2665 O O . ASP A 1 325 ? -28.782 18.705 32.347 1.00 31.14 325 ASP A O 1
ATOM 2669 N N . PHE A 1 326 ? -27.688 17.988 30.527 1.00 34.56 326 PHE A N 1
ATOM 2670 C CA . PHE A 1 326 ? -26.678 19.040 30.574 1.00 34.56 326 PHE A CA 1
ATOM 2671 C C . PHE A 1 326 ? -27.236 20.336 29.978 1.00 34.56 326 PHE A C 1
ATOM 2673 O O . PHE A 1 326 ? -27.396 20.487 28.768 1.00 34.56 326 PHE A O 1
ATOM 2680 N N . VAL A 1 327 ? -27.537 21.262 30.886 1.00 32.31 327 VAL A N 1
ATOM 2681 C CA . VAL A 1 327 ? -27.506 22.712 30.671 1.00 32.31 327 VAL A CA 1
ATOM 2682 C C . VAL A 1 327 ? -26.051 23.120 30.393 1.00 32.31 327 VAL A C 1
ATOM 2684 O O . VAL A 1 327 ? -25.134 22.473 30.889 1.00 32.31 327 VAL A O 1
ATOM 2687 N N . GLU A 1 328 ? -25.843 24.159 29.584 1.00 34.03 328 GLU A N 1
ATOM 2688 C CA . GLU A 1 328 ? -24.535 24.785 29.338 1.00 34.03 328 GLU A CA 1
ATOM 2689 C C . GLU A 1 328 ? -23.790 25.052 30.660 1.00 34.03 328 GLU A C 1
ATOM 2691 O O . GLU A 1 328 ? -24.346 25.687 31.558 1.00 34.03 328 GLU A O 1
ATOM 2696 N N . TYR A 1 329 ? -22.541 24.591 30.780 1.00 33.56 329 TYR A N 1
ATOM 2697 C CA . TYR A 1 329 ? -21.682 24.889 31.929 1.00 33.56 329 TYR A CA 1
ATOM 2698 C C . TYR A 1 329 ? -20.410 25.626 31.500 1.00 33.56 329 TYR A C 1
ATOM 2700 O O . TYR A 1 329 ? -19.780 25.276 30.503 1.00 33.56 329 TYR A O 1
ATOM 2708 N N . GLU A 1 330 ? -20.075 26.654 32.285 1.00 37.84 330 GLU A N 1
ATOM 2709 C CA . GLU A 1 330 ? -18.834 27.434 32.250 1.00 37.84 330 GLU A CA 1
ATOM 2710 C C . GLU A 1 330 ? -17.646 26.658 32.867 1.00 37.84 330 GLU A C 1
ATOM 2712 O O . GLU A 1 330 ? -17.822 25.701 33.623 1.00 37.84 330 GLU A O 1
ATOM 2717 N N . ASP A 1 331 ? -16.433 27.117 32.541 1.00 40.44 331 ASP A N 1
ATOM 2718 C CA . ASP A 1 331 ? -15.120 26.445 32.600 1.00 40.44 331 ASP A CA 1
ATOM 2719 C C . ASP A 1 331 ? -14.624 25.869 33.953 1.00 40.44 331 ASP A C 1
ATOM 2721 O O . ASP A 1 331 ? -13.595 25.190 33.971 1.00 40.44 331 ASP A O 1
ATOM 2725 N N . ASP A 1 332 ? -15.315 26.058 35.081 1.00 35.25 332 ASP A N 1
ATOM 2726 C CA . ASP A 1 332 ? -14.759 25.742 36.413 1.00 35.25 332 ASP A CA 1
ATOM 2727 C C . ASP A 1 332 ? -15.197 24.385 37.022 1.00 35.25 332 ASP A C 1
ATOM 2729 O O . ASP A 1 332 ? -14.756 24.038 38.118 1.00 35.25 332 ASP A O 1
ATOM 2733 N N . GLU A 1 333 ? -16.001 23.558 36.335 1.00 40.53 333 GLU A N 1
ATOM 2734 C CA . GLU A 1 333 ? -16.522 22.284 36.892 1.00 40.53 333 GLU A CA 1
ATOM 2735 C C . GLU A 1 333 ? -16.031 20.993 36.196 1.00 40.53 333 GLU A C 1
ATOM 2737 O O . GLU A 1 333 ? -16.625 19.923 36.351 1.00 40.53 333 GLU A O 1
ATOM 2742 N N . ARG A 1 334 ? -14.895 21.026 35.482 1.00 40.38 334 ARG A N 1
ATOM 2743 C CA . ARG A 1 334 ? -14.306 19.807 34.876 1.00 40.38 334 ARG A CA 1
ATOM 2744 C C . ARG A 1 334 ? -13.826 18.756 35.886 1.00 40.38 334 ARG A C 1
ATOM 2746 O O . ARG A 1 334 ? -13.829 17.573 35.562 1.00 40.38 334 ARG A O 1
ATOM 2753 N N . GLU A 1 335 ? -13.523 19.143 37.127 1.00 36.09 335 GLU A N 1
ATOM 2754 C CA . GLU A 1 335 ? -13.163 18.197 38.201 1.00 36.09 335 GLU A CA 1
ATOM 2755 C C . GLU A 1 335 ? -14.329 17.275 38.626 1.00 36.09 335 GLU A C 1
ATOM 2757 O O . GLU A 1 335 ? -14.108 16.259 39.286 1.00 36.09 335 GLU A O 1
ATOM 2762 N N . LEU A 1 336 ? -15.574 17.579 38.236 1.00 34.75 336 LEU A N 1
ATOM 2763 C CA . LEU A 1 336 ? -16.748 16.756 38.557 1.00 34.75 336 LEU A CA 1
ATOM 2764 C C . LEU A 1 336 ? -17.075 15.700 37.486 1.00 34.75 336 LEU A C 1
ATOM 2766 O O . LEU A 1 336 ? -17.780 14.737 37.796 1.00 34.75 336 LEU A O 1
ATOM 2770 N N . LEU A 1 337 ? -16.540 15.830 36.265 1.00 37.72 337 LEU A N 1
ATOM 2771 C CA . LEU A 1 337 ? -16.720 14.849 35.184 1.00 37.72 337 LEU A CA 1
ATOM 2772 C C . LEU A 1 337 ? -15.801 13.630 35.354 1.00 37.72 337 LEU A C 1
ATOM 2774 O O . LEU A 1 337 ? -16.257 12.501 35.165 1.00 37.72 337 LEU A O 1
ATOM 2778 N N . ASP A 1 338 ? -14.572 13.827 35.838 1.00 34.44 338 ASP A N 1
ATOM 2779 C CA . ASP A 1 338 ? -13.644 12.724 36.141 1.00 34.44 338 ASP A CA 1
ATOM 2780 C C . ASP A 1 338 ? -14.179 11.809 37.261 1.00 34.44 338 ASP A C 1
ATOM 2782 O O . ASP A 1 338 ? -13.985 10.593 37.245 1.00 34.44 338 ASP A O 1
ATOM 2786 N N . ALA A 1 339 ? -14.966 12.359 38.193 1.00 33.94 339 ALA A N 1
ATOM 2787 C CA . ALA A 1 339 ? -15.603 11.592 39.264 1.00 33.94 339 ALA A CA 1
ATOM 2788 C C . ALA A 1 339 ? -16.809 10.740 38.799 1.00 33.94 339 ALA A C 1
ATOM 2790 O O . ALA A 1 339 ? -17.280 9.882 39.557 1.00 33.94 339 ALA A O 1
ATOM 2791 N N . ALA A 1 340 ? -17.324 10.953 37.580 1.00 35.28 340 ALA A N 1
ATOM 2792 C CA . ALA A 1 340 ? -18.496 10.249 37.051 1.00 35.28 340 ALA A CA 1
ATOM 2793 C C . ALA A 1 340 ? -18.156 8.912 36.361 1.00 35.28 340 ALA A C 1
ATOM 2795 O O . ALA A 1 340 ? -19.032 8.053 36.238 1.00 35.28 340 ALA A O 1
ATOM 2796 N N . PHE A 1 341 ? -16.893 8.687 35.981 1.00 39.62 341 PHE A N 1
ATOM 2797 C CA . PHE A 1 341 ? -16.455 7.448 35.322 1.00 39.62 341 PHE A CA 1
ATOM 2798 C C . PHE A 1 341 ? -15.987 6.347 36.291 1.00 39.62 341 PHE A C 1
ATOM 2800 O O . PHE A 1 341 ? -15.933 5.179 35.912 1.00 39.62 341 PHE A O 1
ATOM 2807 N N . GLU A 1 342 ? -15.722 6.666 37.564 1.00 38.62 342 GLU A N 1
ATOM 2808 C CA . GLU A 1 342 ? -15.147 5.703 38.522 1.00 38.62 342 GLU A CA 1
ATOM 2809 C C . GLU A 1 342 ? -16.168 4.813 39.263 1.00 38.62 342 GLU A C 1
ATOM 2811 O O . GLU A 1 342 ? -15.782 3.857 39.936 1.00 38.62 342 GLU A O 1
ATOM 2816 N N . LYS A 1 343 ? -17.479 5.079 39.170 1.00 41.28 343 LYS A N 1
ATOM 2817 C CA . LYS A 1 343 ? -18.496 4.414 40.015 1.00 41.28 343 LYS A CA 1
ATOM 2818 C C . LYS A 1 343 ? -19.507 3.416 39.401 1.00 41.28 343 LYS A C 1
ATOM 2820 O O . LYS A 1 343 ? -20.461 3.105 40.117 1.00 41.28 343 LYS A O 1
ATOM 2825 N N . PRO A 1 344 ? -19.393 2.818 38.193 1.00 45.72 344 PRO A N 1
ATOM 2826 C CA . PRO A 1 344 ? -20.575 2.143 37.640 1.00 45.72 344 PRO A CA 1
ATOM 2827 C C . PRO A 1 344 ? -20.877 0.740 38.211 1.00 45.72 344 PRO A C 1
ATOM 2829 O O . PRO A 1 344 ? -22.034 0.354 38.363 1.00 45.72 344 PRO A O 1
ATOM 2832 N N . LEU A 1 345 ? -19.881 -0.091 38.540 1.00 46.81 345 LEU A N 1
ATOM 2833 C CA . LEU A 1 345 ? -20.159 -1.534 38.694 1.00 46.81 345 LEU A CA 1
ATOM 2834 C C . LEU A 1 345 ? -20.394 -2.023 40.128 1.00 46.81 345 LEU A C 1
ATOM 2836 O O . LEU A 1 345 ? -20.996 -3.088 40.305 1.00 46.81 345 LEU A O 1
ATOM 2840 N N . GLN A 1 346 ? -20.015 -1.248 41.149 1.00 43.09 346 GLN A N 1
ATOM 2841 C CA . GLN A 1 346 ? -20.162 -1.666 42.549 1.00 43.09 346 GLN A CA 1
ATOM 2842 C C . GLN A 1 346 ? -21.637 -1.749 42.987 1.00 43.09 346 GLN A C 1
ATOM 2844 O O . GLN A 1 346 ? -21.998 -2.650 43.745 1.00 43.09 346 GLN A O 1
ATOM 2849 N N . GLU A 1 347 ? -22.515 -0.901 42.439 1.00 45.66 347 GLU A N 1
ATOM 2850 C CA . GLU A 1 347 ? -23.970 -0.993 42.649 1.00 45.66 347 GLU A CA 1
ATOM 2851 C C . GLU A 1 347 ? -24.628 -2.081 41.774 1.00 45.66 347 GLU A C 1
ATOM 2853 O O . GLU A 1 347 ? -25.615 -2.702 42.181 1.00 45.66 347 GLU A O 1
ATOM 2858 N N . SER A 1 348 ? -24.041 -2.406 40.613 1.00 49.31 348 SER A N 1
ATOM 2859 C CA . SER A 1 348 ? -24.569 -3.411 39.676 1.00 49.31 348 SER A CA 1
ATOM 2860 C C . SER A 1 348 ? -24.432 -4.859 40.173 1.00 49.31 348 SER A C 1
ATOM 2862 O O . SER A 1 348 ? -25.251 -5.715 39.838 1.00 49.31 348 SER A O 1
ATOM 2864 N N . MET A 1 349 ? -23.461 -5.183 41.028 1.00 44.34 349 MET A N 1
ATOM 2865 C CA . MET A 1 349 ? -23.301 -6.564 41.505 1.00 44.34 349 MET A CA 1
ATOM 2866 C C . MET A 1 349 ? -24.346 -6.994 42.540 1.00 44.34 349 MET A C 1
ATOM 2868 O O . MET A 1 349 ? -24.643 -8.185 42.646 1.00 44.34 349 MET A O 1
ATOM 2872 N N . ASN A 1 350 ? -25.030 -6.043 43.182 1.00 49.78 350 ASN A N 1
ATOM 2873 C CA . ASN A 1 350 ? -26.261 -6.327 43.927 1.00 49.78 350 ASN A CA 1
ATOM 2874 C C . ASN A 1 350 ? -27.455 -6.666 43.007 1.00 49.78 350 ASN A C 1
ATOM 2876 O O . ASN A 1 350 ? -28.502 -7.095 43.492 1.00 49.78 350 ASN A O 1
ATOM 2880 N N . SER A 1 351 ? -27.312 -6.520 41.682 1.00 58.94 351 SER A N 1
ATOM 2881 C CA . SER A 1 351 ? -28.373 -6.768 40.693 1.00 58.94 351 SER A CA 1
ATOM 2882 C C . SER A 1 351 ? -28.239 -8.090 39.909 1.00 58.94 351 SER A C 1
ATOM 2884 O O . SER A 1 351 ? -29.130 -8.441 39.127 1.00 58.94 351 SER A O 1
ATOM 2886 N N . GLY A 1 352 ? -27.203 -8.893 40.207 1.00 74.00 352 GLY A N 1
ATOM 2887 C CA . GLY A 1 352 ? -27.086 -10.297 39.789 1.00 74.00 352 GLY A CA 1
ATOM 2888 C C . GLY A 1 352 ? -26.442 -10.559 38.421 1.00 74.00 352 GLY A C 1
ATOM 2889 O O . GLY A 1 352 ? -26.677 -11.636 37.869 1.00 74.00 352 GLY A O 1
ATOM 2890 N N . TYR A 1 353 ? -25.666 -9.627 37.860 1.00 80.12 353 TYR A N 1
ATOM 2891 C CA . TYR A 1 353 ? -24.956 -9.832 36.588 1.00 80.12 353 TYR A CA 1
ATOM 2892 C C . TYR A 1 353 ? -23.604 -10.546 36.764 1.00 80.12 353 TYR A C 1
ATOM 2894 O O . TYR A 1 353 ? -22.917 -10.335 37.760 1.00 80.12 353 TYR A O 1
ATOM 2902 N N . HIS A 1 354 ? -23.217 -11.393 35.807 1.00 82.44 354 HIS A N 1
ATOM 2903 C CA . HIS A 1 354 ? -21.864 -11.964 35.709 1.00 82.44 354 HIS A CA 1
ATOM 2904 C C . HIS A 1 354 ? -21.506 -12.295 34.254 1.00 82.44 354 HIS A C 1
ATOM 2906 O O . HIS A 1 354 ? -22.395 -12.567 33.450 1.00 82.44 354 HIS A O 1
ATOM 2912 N N . LEU A 1 355 ? -20.213 -12.303 33.929 1.00 86.62 355 LEU A N 1
ATOM 2913 C CA . LEU A 1 355 ? -19.693 -12.661 32.612 1.00 86.62 355 LEU A CA 1
ATOM 2914 C C . LEU A 1 355 ? -19.023 -14.039 32.664 1.00 86.62 355 LEU A C 1
ATOM 2916 O O . LEU A 1 355 ? -18.364 -14.386 33.650 1.00 86.62 355 LEU A O 1
ATOM 2920 N N . ASN A 1 356 ? -19.153 -14.796 31.577 1.00 90.19 356 ASN A N 1
ATOM 2921 C CA . ASN A 1 356 ? -18.293 -15.934 31.270 1.00 90.19 356 ASN A CA 1
ATOM 2922 C C . ASN A 1 356 ? -17.468 -15.598 30.025 1.00 90.19 356 ASN A C 1
ATOM 2924 O O . ASN A 1 356 ? -18.025 -15.344 28.961 1.00 90.19 356 ASN A O 1
ATOM 2928 N N . ILE A 1 357 ? -16.145 -15.594 30.161 1.00 89.56 357 ILE A N 1
ATOM 2929 C CA . ILE A 1 357 ? -15.193 -15.331 29.083 1.00 89.56 357 ILE A CA 1
ATOM 2930 C C . ILE A 1 357 ? -14.582 -16.665 28.682 1.00 89.56 357 ILE A C 1
ATOM 2932 O O . ILE A 1 357 ? -13.851 -17.284 29.453 1.00 89.56 357 ILE A O 1
ATOM 2936 N N . HIS A 1 358 ? -14.886 -17.109 27.475 1.00 93.31 358 HIS A N 1
ATOM 2937 C CA . HIS A 1 358 ? -14.365 -18.336 26.898 1.00 93.31 358 HIS A CA 1
ATOM 2938 C C . HIS A 1 358 ? -13.274 -17.990 25.893 1.00 93.31 358 HIS A C 1
ATOM 2940 O O . HIS A 1 358 ? -13.523 -17.256 24.941 1.00 93.31 358 HIS A O 1
ATOM 2946 N N . ILE A 1 359 ? -12.084 -18.541 26.095 1.00 93.19 359 ILE A N 1
ATOM 2947 C CA . ILE A 1 359 ? -10.925 -18.384 25.222 1.00 93.19 359 ILE A CA 1
ATOM 2948 C C . ILE A 1 359 ? -10.729 -19.698 24.470 1.00 93.19 359 ILE A C 1
ATOM 2950 O O . ILE A 1 359 ? -10.718 -20.780 25.067 1.00 93.19 359 ILE A O 1
ATOM 2954 N N . PHE A 1 360 ? -10.562 -19.600 23.159 1.00 95.19 360 PHE A N 1
ATOM 2955 C CA . PHE A 1 360 ? -10.368 -20.719 22.249 1.00 95.19 360 PHE A CA 1
ATOM 2956 C C . PHE A 1 360 ? -9.076 -20.527 21.460 1.00 95.19 360 PHE A C 1
ATOM 2958 O O . PHE A 1 360 ? -8.690 -19.407 21.120 1.00 95.19 360 PHE A O 1
ATOM 2965 N N . LYS A 1 361 ? -8.416 -21.637 21.140 1.00 93.50 361 LYS A N 1
ATOM 2966 C CA . LYS A 1 361 ? -7.309 -21.648 20.179 1.00 93.50 361 LYS A CA 1
ATOM 2967 C C . LYS A 1 361 ? -7.833 -21.354 18.764 1.00 93.50 361 LYS A C 1
ATOM 2969 O O . LYS A 1 361 ? -9.037 -21.414 18.513 1.00 93.50 361 LYS A O 1
ATOM 2974 N N . ALA A 1 362 ? -6.926 -21.086 17.824 1.00 87.81 362 ALA A N 1
ATOM 2975 C CA . ALA A 1 362 ? -7.270 -20.783 16.428 1.00 87.81 362 ALA A CA 1
ATOM 2976 C C . ALA A 1 362 ? -8.046 -21.917 15.719 1.00 87.81 362 ALA A C 1
ATOM 2978 O O . ALA A 1 362 ? -8.845 -21.670 14.827 1.00 87.81 362 ALA A O 1
ATOM 2979 N N . ASN A 1 363 ? -7.870 -23.170 16.148 1.00 89.25 363 ASN A N 1
ATOM 2980 C CA . ASN A 1 363 ? -8.627 -24.335 15.670 1.00 89.25 363 ASN A CA 1
ATOM 2981 C C . ASN A 1 363 ? -10.007 -24.501 16.351 1.00 89.25 363 ASN A C 1
ATOM 2983 O O . ASN A 1 363 ? -10.604 -25.572 16.257 1.00 89.25 363 ASN A O 1
ATOM 2987 N N . HIS A 1 364 ? -10.484 -23.485 17.080 1.00 88.94 364 HIS A N 1
ATOM 2988 C CA . HIS A 1 364 ? -11.700 -23.496 17.904 1.00 88.94 364 HIS A CA 1
ATOM 2989 C C . HIS A 1 364 ? -11.718 -24.525 19.051 1.00 88.94 364 HIS A C 1
ATOM 2991 O O . HIS A 1 364 ? -12.762 -24.761 19.663 1.00 88.94 364 HIS A O 1
ATOM 2997 N N . GLU A 1 365 ? -10.5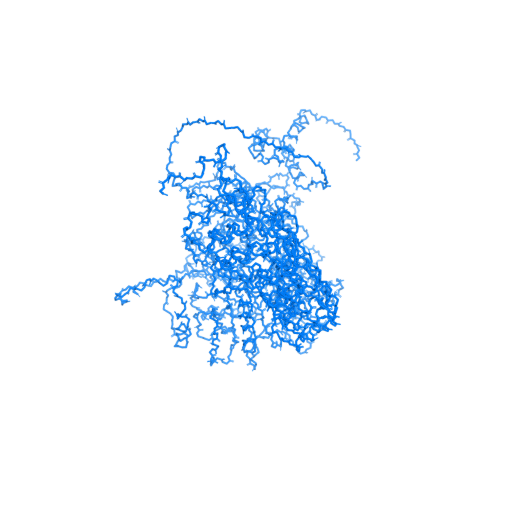70 -25.105 19.408 1.00 91.38 365 GLU A N 1
ATOM 2998 C CA . GLU A 1 365 ? -10.435 -25.923 20.612 1.00 91.38 365 GLU A CA 1
ATOM 2999 C C . GLU A 1 365 ? -10.572 -25.042 21.860 1.00 91.38 365 GLU A C 1
ATOM 3001 O O . GLU A 1 365 ? -9.960 -23.973 21.962 1.00 91.38 365 GLU A O 1
ATOM 3006 N N . HIS A 1 366 ? -11.374 -25.493 22.824 1.00 92.69 366 HIS A N 1
ATOM 3007 C CA . HIS A 1 366 ? -11.549 -24.784 24.085 1.00 92.69 366 HIS A CA 1
ATOM 3008 C C . HIS A 1 366 ? -10.232 -24.733 24.866 1.00 92.69 366 HIS A C 1
ATOM 3010 O O . HIS A 1 366 ? -9.650 -25.773 25.161 1.00 92.69 366 HIS A O 1
ATOM 3016 N N . PHE A 1 367 ? -9.776 -23.527 25.210 1.00 90.62 367 PHE A N 1
ATOM 3017 C CA . PHE A 1 367 ? -8.500 -23.320 25.893 1.00 90.62 367 PHE A CA 1
ATOM 3018 C C . PHE A 1 367 ? -8.690 -22.976 27.367 1.00 90.62 367 PHE A C 1
ATOM 3020 O O . PHE A 1 367 ? -8.101 -23.613 28.238 1.00 90.62 367 PHE A O 1
ATOM 3027 N N . HIS A 1 368 ? -9.524 -21.977 27.656 1.00 89.00 368 HIS A N 1
ATOM 3028 C CA . HIS A 1 368 ? -9.730 -21.496 29.017 1.00 89.00 368 HIS A CA 1
ATOM 3029 C C . HIS A 1 368 ? -11.116 -20.867 29.178 1.00 89.00 368 HIS A C 1
ATOM 3031 O O . HIS A 1 368 ? -11.642 -20.268 28.242 1.00 89.00 368 HIS A O 1
ATOM 3037 N N . THR A 1 369 ? -11.701 -20.961 30.373 1.00 88.75 369 THR A N 1
ATOM 3038 C CA . THR A 1 369 ? -12.914 -20.216 30.735 1.00 88.75 369 THR A CA 1
ATOM 3039 C C . THR A 1 369 ? -12.679 -19.455 32.023 1.00 88.75 369 THR A C 1
ATOM 3041 O O . THR A 1 369 ? -12.225 -20.028 33.010 1.00 88.75 369 THR A O 1
ATOM 3044 N N . LEU A 1 370 ? -13.074 -18.190 32.023 1.00 83.69 370 LEU A N 1
ATOM 3045 C CA . LEU A 1 370 ? -13.102 -17.346 33.199 1.00 83.69 370 LEU A CA 1
ATOM 3046 C C . LEU A 1 370 ? -14.544 -16.944 33.523 1.00 83.69 370 LEU A C 1
ATOM 3048 O O . LEU A 1 370 ? -15.303 -16.580 32.630 1.00 83.69 370 LEU A O 1
ATOM 3052 N N . THR A 1 371 ? -14.911 -16.959 34.804 1.00 82.56 371 THR A N 1
ATOM 3053 C CA . THR A 1 371 ? -16.218 -16.486 35.278 1.00 82.56 371 THR A CA 1
ATOM 3054 C C . THR A 1 371 ? -16.021 -15.367 36.289 1.00 82.56 371 THR A C 1
ATOM 3056 O O . THR A 1 371 ? -15.338 -15.548 37.295 1.00 82.56 371 THR A O 1
ATOM 3059 N N . THR A 1 372 ? -16.684 -14.231 36.087 1.00 72.81 372 THR A N 1
ATOM 3060 C CA . THR A 1 372 ? -16.476 -13.010 36.889 1.00 72.81 372 THR A CA 1
ATOM 3061 C C . THR A 1 372 ? -17.155 -13.036 38.260 1.00 72.81 372 THR A C 1
ATOM 3063 O O . THR A 1 372 ? -17.463 -11.996 38.818 1.00 72.81 372 THR A O 1
ATOM 3066 N N . ARG A 1 373 ? -17.440 -14.205 38.847 1.00 61.62 373 ARG A N 1
ATOM 3067 C CA . ARG A 1 373 ? -18.182 -14.317 40.125 1.00 61.62 373 ARG A CA 1
ATOM 3068 C C . ARG A 1 373 ? -17.383 -13.894 41.370 1.00 61.62 373 ARG A C 1
ATOM 3070 O O . ARG A 1 373 ? -17.914 -13.960 42.475 1.00 61.62 373 ARG A O 1
ATOM 3077 N N . GLN A 1 374 ? -16.140 -13.451 41.209 1.00 48.25 374 GLN A N 1
ATOM 3078 C CA . GLN A 1 374 ? -15.335 -12.807 42.246 1.00 48.25 374 GLN A CA 1
ATOM 3079 C C . GLN A 1 374 ? -14.796 -11.506 41.658 1.00 48.25 374 GLN A C 1
ATOM 3081 O O . GLN A 1 374 ? -13.879 -11.583 40.851 1.00 48.25 374 GLN A O 1
ATOM 3086 N N . ILE A 1 375 ? -15.377 -10.347 42.009 1.00 49.97 375 ILE A N 1
ATOM 3087 C CA . ILE A 1 375 ? -14.957 -9.039 41.480 1.00 49.97 375 ILE A CA 1
ATOM 3088 C C . ILE A 1 375 ? -14.308 -8.126 42.519 1.00 49.97 375 ILE A C 1
ATOM 3090 O O . ILE A 1 375 ? -14.781 -8.042 43.651 1.00 49.97 375 ILE A O 1
ATOM 3094 N N . ASN A 1 376 ? -13.222 -7.455 42.113 1.00 47.75 376 ASN A N 1
ATOM 3095 C CA . ASN A 1 376 ? -12.535 -6.398 42.860 1.00 47.75 376 ASN A CA 1
ATOM 3096 C C . ASN A 1 376 ? -13.035 -5.000 42.428 1.00 47.75 376 ASN A C 1
ATOM 3098 O O . ASN A 1 376 ? -13.795 -4.859 41.477 1.00 47.75 376 ASN A O 1
ATOM 3102 N N . GLN A 1 377 ? -12.623 -3.956 43.143 1.00 41.75 377 GLN A N 1
ATOM 3103 C CA . GLN A 1 377 ? -13.187 -2.604 43.032 1.00 41.75 377 GLN A CA 1
ATOM 3104 C C . GLN A 1 377 ? -12.949 -1.895 41.677 1.00 41.75 377 GLN A C 1
ATOM 3106 O O . GLN A 1 377 ? -13.557 -0.855 41.457 1.00 41.75 377 GLN A O 1
ATOM 3111 N N . ASN A 1 378 ? -12.140 -2.455 40.763 1.00 49.19 378 ASN A N 1
ATOM 3112 C CA . ASN A 1 378 ? -11.592 -1.728 39.607 1.00 49.19 378 ASN A CA 1
ATOM 3113 C C . ASN A 1 378 ? -12.040 -2.265 38.229 1.00 49.19 378 ASN A C 1
ATOM 3115 O O . ASN A 1 378 ? -11.404 -1.940 37.235 1.00 49.19 378 ASN A O 1
ATOM 3119 N N . ASN A 1 379 ? -13.072 -3.119 38.135 1.00 58.62 379 ASN A N 1
ATOM 3120 C CA . ASN A 1 379 ? -13.501 -3.768 36.871 1.00 58.62 379 ASN A CA 1
ATOM 3121 C C . ASN A 1 379 ? -12.377 -4.499 36.110 1.00 58.62 379 ASN A C 1
ATOM 3123 O O . ASN A 1 379 ? -12.455 -4.698 34.899 1.00 58.62 379 ASN A O 1
ATOM 3127 N N . GLN A 1 380 ? -11.341 -4.918 36.832 1.00 63.75 380 GLN A N 1
ATOM 3128 C CA . GLN A 1 380 ? -10.124 -5.485 36.277 1.00 63.75 380 GLN A CA 1
ATOM 3129 C C . GLN A 1 380 ? -9.804 -6.791 36.983 1.00 63.75 380 GLN A C 1
ATOM 3131 O O . GLN A 1 380 ? -9.713 -6.848 38.209 1.00 63.75 380 GLN A O 1
ATOM 3136 N N . PHE A 1 381 ? -9.555 -7.843 36.215 1.00 73.44 381 PHE A N 1
ATOM 3137 C CA . PHE A 1 381 ? -9.070 -9.103 36.769 1.00 73.44 381 PHE A CA 1
ATOM 3138 C C . PHE A 1 381 ? -7.734 -9.441 36.194 1.00 73.44 381 PHE A C 1
ATOM 3140 O O . PHE A 1 381 ? -7.580 -9.487 34.980 1.00 73.44 381 PHE A O 1
ATOM 3147 N N . VAL A 1 382 ? -6.827 -9.771 37.099 1.00 74.25 382 VAL A N 1
ATOM 3148 C CA . VAL A 1 382 ? -5.549 -10.362 36.761 1.00 74.25 382 VAL A CA 1
ATOM 3149 C C . VAL A 1 382 ? -5.692 -11.865 36.920 1.00 74.25 382 VAL A C 1
ATOM 3151 O O . VAL A 1 382 ? -6.020 -12.351 38.005 1.00 74.25 382 VAL A O 1
ATOM 3154 N N . PHE A 1 383 ? -5.423 -12.612 35.862 1.00 78.25 383 PHE A N 1
ATOM 3155 C CA . PHE A 1 383 ? -5.262 -14.058 35.948 1.00 78.25 383 PHE A CA 1
ATOM 3156 C C . PHE A 1 383 ? -4.028 -14.497 35.171 1.00 78.25 383 PHE A C 1
ATOM 3158 O O . PHE A 1 383 ? -3.561 -13.792 34.277 1.00 78.25 383 PHE A O 1
ATOM 3165 N N . SER A 1 384 ? -3.485 -15.650 35.547 1.00 82.44 384 SER A N 1
ATOM 3166 C CA . SER A 1 384 ? -2.277 -16.204 34.941 1.00 82.44 384 SER A CA 1
ATOM 3167 C C . SER A 1 384 ? -2.636 -17.361 34.022 1.00 82.44 384 SER A C 1
ATOM 3169 O O . SER A 1 384 ? -3.361 -18.270 34.425 1.00 82.44 384 SER A O 1
ATOM 3171 N N . LEU A 1 385 ? -2.082 -17.348 32.816 1.00 84.94 385 LEU A N 1
ATOM 3172 C CA . LEU A 1 385 ? -2.144 -18.456 31.869 1.00 84.94 385 LEU A CA 1
ATOM 3173 C C . LEU A 1 385 ? -0.749 -19.062 31.672 1.00 84.94 385 LEU A C 1
ATOM 3175 O O . LEU A 1 385 ? 0.248 -18.334 31.640 1.00 84.94 385 LEU A O 1
ATOM 3179 N N . SER A 1 386 ? -0.698 -20.387 31.526 1.00 84.19 386 SER A N 1
ATOM 3180 C CA . SER A 1 386 ? 0.464 -21.151 31.057 1.00 84.19 386 SER A CA 1
ATOM 3181 C C . SER A 1 386 ? 0.219 -21.656 29.628 1.00 84.19 386 SER A C 1
ATOM 3183 O O . SER A 1 386 ? -0.918 -21.643 29.157 1.00 84.19 386 SER A O 1
ATOM 3185 N N . ASP A 1 387 ? 1.276 -22.094 28.939 1.00 85.12 387 ASP A N 1
ATOM 3186 C CA . ASP A 1 387 ? 1.200 -22.724 27.607 1.00 85.12 387 ASP A CA 1
ATOM 3187 C C . ASP A 1 387 ? 0.551 -21.853 26.515 1.00 85.12 387 ASP A C 1
ATOM 3189 O O . ASP A 1 387 ? -0.285 -22.304 25.730 1.00 85.12 387 ASP A O 1
ATOM 3193 N N . ILE A 1 388 ? 0.946 -20.579 26.462 1.00 91.12 388 ILE A N 1
ATOM 3194 C CA . ILE A 1 388 ? 0.420 -19.600 25.507 1.00 91.12 388 ILE A CA 1
ATOM 3195 C C . ILE A 1 388 ? 1.376 -19.350 24.330 1.00 91.12 388 ILE A C 1
ATOM 3197 O O . ILE A 1 388 ? 2.565 -19.087 24.500 1.00 91.12 388 ILE A O 1
ATOM 3201 N N . ASN A 1 389 ? 0.829 -19.350 23.117 1.00 93.06 389 ASN A N 1
ATOM 3202 C CA . ASN A 1 389 ? 1.481 -18.785 21.937 1.00 93.06 389 ASN A CA 1
ATOM 3203 C C . ASN A 1 389 ? 1.465 -17.251 21.995 1.00 93.06 389 ASN A C 1
ATOM 3205 O O . ASN A 1 389 ? 0.392 -16.647 22.075 1.00 93.06 389 ASN A O 1
ATOM 3209 N N . LEU A 1 390 ? 2.650 -16.640 21.947 1.00 94.81 390 LEU A N 1
ATOM 3210 C CA . LEU A 1 390 ? 2.815 -15.189 21.877 1.00 94.81 390 LEU A CA 1
ATOM 3211 C C . LEU A 1 390 ?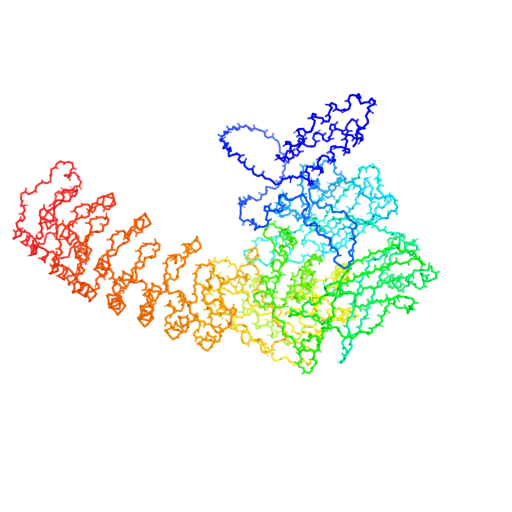 2.615 -14.684 20.450 1.00 94.81 390 LEU A C 1
ATOM 3213 O O . LEU A 1 390 ? 3.062 -15.322 19.495 1.00 94.81 390 LEU A O 1
ATOM 3217 N N . TRP A 1 391 ? 2.002 -13.512 20.331 1.00 97.38 391 TRP A N 1
ATOM 3218 C CA . TRP A 1 391 ? 1.833 -12.813 19.066 1.00 97.38 391 TRP A CA 1
ATOM 3219 C C . TRP A 1 391 ? 3.096 -12.017 18.715 1.00 97.38 391 TRP A C 1
ATOM 3221 O O . TRP A 1 391 ? 3.669 -11.317 19.558 1.00 97.38 391 TRP A O 1
ATOM 3231 N N . SER A 1 392 ? 3.530 -12.130 17.465 1.00 97.38 392 SER A N 1
ATOM 3232 C CA . SER A 1 392 ? 4.541 -11.284 16.823 1.00 97.38 392 SER A CA 1
ATOM 3233 C C . SER A 1 392 ? 4.265 -11.211 15.318 1.00 97.38 392 SER A C 1
ATOM 3235 O O . SER A 1 392 ? 3.456 -11.998 14.821 1.00 97.38 392 SER A O 1
ATOM 3237 N N . PRO A 1 393 ? 4.944 -10.335 14.557 1.00 97.06 393 PRO A N 1
ATOM 3238 C CA . PRO A 1 393 ? 4.846 -10.358 13.101 1.00 97.06 393 PRO A CA 1
ATOM 3239 C C . PRO A 1 393 ? 5.142 -11.733 12.488 1.00 97.06 393 PRO A C 1
ATOM 3241 O O . PRO A 1 393 ? 4.467 -12.156 11.558 1.00 97.06 393 PRO A O 1
ATOM 3244 N N . GLU A 1 394 ? 6.102 -12.482 13.021 1.00 95.06 394 GLU A N 1
ATOM 3245 C CA . GLU A 1 394 ? 6.459 -13.821 12.531 1.00 95.06 394 GLU A CA 1
ATOM 3246 C C . GLU A 1 394 ? 5.463 -14.905 12.962 1.00 95.06 394 GLU A C 1
ATOM 3248 O O . GLU A 1 394 ? 5.352 -15.935 12.302 1.00 95.06 394 GLU A O 1
ATOM 3253 N N . ASN A 1 395 ? 4.744 -14.687 14.064 1.00 95.94 395 ASN A N 1
ATOM 3254 C CA . ASN A 1 395 ? 3.755 -15.612 14.604 1.00 95.94 395 ASN A CA 1
ATOM 3255 C C . ASN A 1 395 ? 2.505 -14.840 15.063 1.00 95.94 395 ASN A C 1
ATOM 3257 O O . ASN A 1 395 ? 2.353 -14.600 16.266 1.00 95.94 395 ASN A O 1
ATOM 3261 N N . PRO A 1 396 ? 1.608 -14.429 14.146 1.00 96.94 396 PRO A N 1
ATOM 3262 C CA . PRO A 1 396 ? 0.437 -13.613 14.471 1.00 96.94 396 PRO A CA 1
ATOM 3263 C C . PRO A 1 396 ? -0.695 -14.434 15.095 1.00 96.94 396 PRO A C 1
ATOM 3265 O O . PRO A 1 396 ? -1.824 -14.478 14.613 1.00 96.94 396 PRO A O 1
ATOM 3268 N N . TYR A 1 397 ? -0.388 -15.143 16.176 1.00 96.88 397 TYR A N 1
ATOM 3269 C CA . TYR A 1 397 ? -1.328 -16.049 16.809 1.00 96.88 397 TYR A CA 1
ATOM 3270 C C . TYR A 1 397 ? -2.408 -15.269 17.570 1.00 96.88 397 TYR A C 1
ATOM 3272 O O . TYR A 1 397 ? -2.122 -14.602 18.568 1.00 96.88 397 TYR A O 1
ATOM 3280 N N . LEU A 1 398 ? -3.658 -15.399 17.124 1.00 96.50 398 LEU A N 1
ATOM 3281 C CA . LEU A 1 398 ? -4.840 -14.848 17.784 1.00 96.50 398 LEU A CA 1
ATOM 3282 C C . LEU A 1 398 ? -5.656 -15.967 18.436 1.00 96.50 398 LEU A C 1
ATOM 3284 O O . LEU A 1 398 ? -5.879 -17.027 17.849 1.00 96.50 398 LEU A O 1
ATOM 3288 N N . TYR A 1 399 ? -6.132 -15.717 19.651 1.00 95.69 399 TYR A N 1
ATOM 3289 C CA . TYR A 1 399 ? -7.116 -16.566 20.316 1.00 95.69 399 TYR A CA 1
ATOM 3290 C C . TYR A 1 399 ? -8.503 -16.005 20.055 1.00 95.69 399 TYR A C 1
ATOM 3292 O O . TYR A 1 399 ? -8.719 -14.801 20.192 1.00 95.69 399 TYR A O 1
ATOM 3300 N N . HIS A 1 400 ? -9.456 -16.874 19.734 1.00 96.00 400 HIS A N 1
ATOM 3301 C CA . HIS A 1 400 ? -10.852 -16.473 19.628 1.00 96.00 400 HIS A CA 1
ATOM 3302 C C . HIS A 1 400 ? -11.464 -16.368 21.018 1.00 96.00 400 HIS A C 1
ATOM 3304 O O . HIS A 1 400 ? -11.215 -17.212 21.880 1.00 96.00 400 HIS A O 1
ATOM 3310 N N . ILE A 1 401 ? -12.296 -15.356 21.226 1.00 94.44 401 ILE A N 1
ATOM 3311 C CA . ILE A 1 401 ? -13.003 -15.158 22.485 1.00 94.44 401 ILE A CA 1
ATOM 3312 C C . ILE A 1 401 ? -14.505 -15.131 22.238 1.00 94.44 401 ILE A C 1
ATOM 3314 O O . ILE A 1 401 ? -14.982 -14.527 21.278 1.00 94.44 401 ILE A O 1
ATOM 3318 N N . ARG A 1 402 ? -15.250 -15.746 23.157 1.00 95.38 402 ARG A N 1
ATOM 3319 C CA . ARG A 1 402 ? -16.684 -15.515 23.337 1.00 95.38 402 ARG A CA 1
ATOM 3320 C C . ARG A 1 402 ? -16.939 -15.011 24.750 1.00 95.38 402 ARG A C 1
ATOM 3322 O O . ARG A 1 402 ? -16.489 -15.640 25.706 1.00 95.38 402 ARG A O 1
ATOM 3329 N N . ILE A 1 403 ? -17.660 -13.905 24.878 1.00 92.81 403 ILE A N 1
ATOM 3330 C CA . ILE A 1 403 ? -18.052 -13.332 26.164 1.00 92.81 403 ILE A CA 1
ATOM 3331 C C . ILE A 1 403 ? -19.567 -13.420 26.280 1.00 92.81 403 ILE A C 1
ATOM 3333 O O . ILE A 1 403 ? -20.291 -12.854 25.466 1.00 92.81 403 ILE A O 1
ATOM 3337 N N . ASP A 1 404 ? -20.019 -14.128 27.308 1.00 93.75 404 ASP A N 1
ATOM 3338 C CA . ASP A 1 404 ? -21.425 -14.366 27.604 1.00 93.75 404 ASP A CA 1
ATOM 3339 C C . ASP A 1 404 ? -21.815 -13.558 28.853 1.00 93.75 404 ASP A C 1
ATOM 3341 O O . ASP A 1 404 ? -21.300 -13.818 29.945 1.00 93.75 404 ASP A O 1
ATOM 3345 N N . LEU A 1 405 ? -22.725 -12.591 28.718 1.00 89.88 405 LEU A N 1
ATOM 3346 C CA . LEU A 1 405 ? -23.262 -11.808 29.833 1.00 89.88 405 LEU A CA 1
ATOM 3347 C C . LEU A 1 405 ? -24.545 -12.444 30.356 1.00 89.88 405 LEU A C 1
ATOM 3349 O O . LEU A 1 405 ? -25.524 -12.604 29.630 1.00 89.88 405 LEU A O 1
ATOM 3353 N N . TYR A 1 406 ? -24.566 -12.751 31.647 1.00 89.12 406 TYR A N 1
ATOM 3354 C CA . TYR A 1 406 ? -25.705 -13.351 32.323 1.00 89.12 406 TYR A CA 1
ATOM 3355 C C . TYR A 1 406 ? -26.308 -12.407 33.351 1.00 89.12 406 TYR A C 1
ATOM 3357 O O . TYR A 1 406 ? -25.591 -11.778 34.126 1.00 89.12 406 TYR A O 1
ATOM 3365 N N . ARG A 1 407 ? -27.638 -12.432 33.466 1.00 86.06 407 ARG A N 1
ATOM 3366 C CA . ARG A 1 407 ? -28.378 -11.959 34.641 1.00 86.06 407 ARG A CA 1
ATOM 3367 C C . ARG A 1 407 ? -28.905 -13.165 35.409 1.00 86.06 407 ARG A C 1
ATOM 3369 O O . ARG A 1 407 ? -29.785 -13.879 34.932 1.00 86.06 407 ARG A O 1
ATOM 3376 N N . LYS A 1 408 ? -28.386 -13.397 36.614 1.00 84.38 408 LYS A N 1
ATOM 3377 C CA . LYS A 1 408 ? -28.616 -14.595 37.441 1.00 84.38 408 LYS A CA 1
ATOM 3378 C C . LYS A 1 408 ? -28.247 -15.891 36.714 1.00 84.38 408 LYS A C 1
ATOM 3380 O O . LYS A 1 408 ? -27.135 -16.366 36.879 1.00 84.38 408 LYS A O 1
ATOM 3385 N N . THR A 1 409 ? -29.157 -16.468 35.938 1.00 88.25 409 THR A N 1
ATOM 3386 C CA . THR A 1 409 ? -28.947 -17.698 35.151 1.00 88.25 409 THR A CA 1
ATOM 3387 C C . THR A 1 409 ? -29.324 -17.531 33.681 1.00 88.25 409 THR A C 1
ATOM 3389 O O . THR A 1 409 ? -29.123 -18.452 32.896 1.00 88.25 409 THR A O 1
ATOM 3392 N N . THR A 1 410 ? -29.858 -16.373 33.294 1.00 92.00 410 THR A N 1
ATOM 3393 C CA . THR A 1 410 ? -30.317 -16.094 31.933 1.00 92.00 410 THR A CA 1
ATOM 3394 C C . THR A 1 410 ? -29.219 -15.370 31.167 1.00 92.00 410 THR A C 1
ATOM 3396 O O . THR A 1 410 ? -28.735 -14.341 31.637 1.00 92.00 410 THR A O 1
ATOM 3399 N N . LEU A 1 411 ? -28.827 -15.906 30.010 1.00 93.56 411 LEU A N 1
ATOM 3400 C CA . LEU A 1 411 ? -27.953 -15.227 29.052 1.00 93.56 411 LEU A CA 1
ATOM 3401 C C . LEU A 1 411 ? -28.712 -14.032 28.463 1.00 93.56 411 LEU A C 1
ATOM 3403 O O . LEU A 1 411 ? -29.829 -14.214 27.982 1.00 93.56 411 LEU A O 1
ATOM 3407 N N . ILE A 1 412 ? -28.130 -12.836 28.532 1.00 90.62 412 ILE A N 1
ATOM 3408 C CA . ILE A 1 412 ? -28.760 -11.600 28.043 1.00 90.62 412 ILE A CA 1
ATOM 3409 C C . ILE A 1 412 ? -28.017 -10.975 26.864 1.00 90.62 412 ILE A C 1
ATOM 3411 O O . ILE A 1 412 ? -28.674 -10.422 25.993 1.00 90.62 412 ILE A O 1
ATOM 3415 N N . ASP A 1 413 ? -26.688 -11.089 26.813 1.00 91.88 413 ASP A N 1
ATOM 3416 C CA . ASP A 1 413 ? -25.860 -10.603 25.706 1.00 91.88 413 ASP A CA 1
ATOM 3417 C C . ASP A 1 413 ? -24.738 -11.605 25.429 1.00 91.88 413 ASP A C 1
ATOM 3419 O O . ASP A 1 413 ? -24.270 -12.303 26.336 1.00 91.88 413 ASP A O 1
ATOM 3423 N N . GLN A 1 414 ? -24.304 -11.672 24.177 1.00 95.00 414 GLN A N 1
ATOM 3424 C CA . GLN A 1 414 ? -23.185 -12.499 23.755 1.00 95.00 414 GLN A CA 1
ATOM 3425 C C . GLN A 1 414 ? -22.421 -11.791 22.647 1.00 95.00 414 GLN A C 1
ATOM 3427 O O . GLN A 1 414 ? -22.989 -11.426 21.618 1.00 95.00 414 GLN A O 1
ATOM 3432 N N . VAL A 1 415 ? -21.110 -11.669 22.835 1.00 95.44 415 VAL A N 1
ATOM 3433 C CA . VAL A 1 415 ? -20.214 -11.066 21.848 1.00 95.44 415 VAL A CA 1
ATOM 3434 C C . VAL A 1 415 ? -19.042 -11.994 21.565 1.00 95.44 415 VAL A C 1
ATOM 3436 O O . VAL A 1 415 ? -18.582 -12.745 22.431 1.00 95.44 415 VAL A O 1
ATOM 3439 N N . THR A 1 416 ? -18.556 -11.953 20.331 1.00 95.88 416 THR A N 1
ATOM 3440 C CA . THR A 1 416 ? -17.326 -12.633 19.913 1.00 95.88 416 THR A CA 1
ATOM 3441 C C . THR A 1 416 ? -16.232 -11.610 19.646 1.00 95.88 416 THR A C 1
ATOM 3443 O O . THR A 1 416 ? -16.511 -10.471 19.278 1.00 95.88 416 THR A O 1
ATOM 3446 N N . SER A 1 417 ? -14.988 -12.002 19.889 1.00 94.75 417 SER A N 1
ATOM 3447 C CA . SER A 1 417 ? -13.817 -11.136 19.771 1.00 94.75 417 SER A CA 1
ATOM 3448 C C . SER A 1 417 ? -12.555 -11.983 19.591 1.00 94.75 417 SER A C 1
ATOM 3450 O O . SER A 1 417 ? -12.624 -13.198 19.363 1.00 94.75 417 SER A O 1
ATOM 3452 N N . TYR A 1 418 ? -11.394 -11.356 19.716 1.00 95.50 418 TYR A N 1
ATOM 3453 C CA . TYR A 1 418 ? -10.102 -12.018 19.759 1.00 95.50 418 TYR A CA 1
ATOM 3454 C C . TYR A 1 418 ? -9.171 -11.349 20.769 1.00 95.50 418 TYR A C 1
ATOM 3456 O O . TYR A 1 418 ? -9.377 -10.209 21.178 1.00 95.50 418 TYR A O 1
ATOM 3464 N N . VAL A 1 419 ? -8.133 -12.077 21.170 1.00 93.69 419 VAL A N 1
ATOM 3465 C CA . VAL A 1 419 ? -7.023 -11.544 21.964 1.00 93.69 419 VAL A CA 1
ATOM 3466 C C . VAL A 1 419 ? -5.701 -12.056 21.418 1.00 93.69 419 VAL A C 1
ATOM 3468 O O . VAL A 1 419 ? -5.601 -13.186 20.933 1.00 93.69 419 VAL A O 1
ATOM 3471 N N . ALA A 1 420 ? -4.675 -11.228 21.545 1.00 94.12 420 ALA A N 1
ATOM 3472 C CA . ALA A 1 420 ? -3.294 -11.596 21.302 1.00 94.12 420 ALA A CA 1
ATOM 3473 C C . ALA A 1 420 ? -2.492 -11.419 22.591 1.00 94.12 420 ALA A C 1
ATOM 3475 O O . ALA A 1 420 ? -2.665 -10.432 23.306 1.00 94.12 420 ALA A O 1
ATOM 3476 N N . PHE A 1 421 ? -1.582 -12.350 22.873 1.00 94.38 421 PHE A N 1
ATOM 3477 C CA . PHE A 1 421 ? -0.658 -12.215 23.996 1.00 94.38 421 PHE A CA 1
ATOM 3478 C C . PHE A 1 421 ? 0.666 -11.647 23.503 1.00 94.38 421 PHE A C 1
ATOM 3480 O O . PHE A 1 421 ? 1.436 -12.352 22.855 1.00 94.38 421 PHE A O 1
ATOM 3487 N N . ARG A 1 422 ? 0.928 -10.368 23.790 1.00 94.38 422 ARG A N 1
ATOM 3488 C CA . ARG A 1 422 ? 2.172 -9.692 23.401 1.00 94.38 422 ARG A CA 1
ATOM 3489 C C . ARG A 1 422 ? 2.500 -8.531 24.321 1.00 94.38 422 ARG A C 1
ATOM 3491 O O . ARG A 1 422 ? 1.613 -7.795 24.744 1.00 94.38 422 ARG A O 1
ATOM 3498 N N . GLN A 1 423 ? 3.780 -8.288 24.545 1.00 94.44 423 GLN A N 1
ATOM 3499 C CA . GLN A 1 423 ? 4.228 -7.130 25.312 1.00 94.44 423 GLN A CA 1
ATOM 3500 C C . GLN A 1 423 ? 5.217 -6.306 24.502 1.00 94.44 423 GLN A C 1
ATOM 3502 O O . GLN A 1 423 ? 6.196 -6.849 23.991 1.00 94.44 423 GLN A O 1
ATOM 3507 N N . ILE A 1 424 ? 4.970 -5.001 24.423 1.00 95.69 424 ILE A N 1
ATOM 3508 C CA . ILE A 1 424 ? 5.920 -4.022 23.903 1.00 95.69 424 ILE A CA 1
ATOM 3509 C C . ILE A 1 424 ? 6.528 -3.256 25.081 1.00 95.69 424 ILE A C 1
ATOM 3511 O O . ILE A 1 424 ? 5.837 -2.921 26.040 1.00 95.69 424 ILE A O 1
ATOM 3515 N N . SER A 1 425 ? 7.838 -3.037 25.057 1.00 94.00 425 SER A N 1
ATOM 3516 C CA . SER A 1 425 ? 8.549 -2.303 26.106 1.00 94.00 425 SER A CA 1
ATOM 3517 C C . SER A 1 425 ? 9.847 -1.694 25.580 1.00 94.00 425 SER A C 1
ATOM 3519 O O . SER A 1 425 ? 10.284 -1.982 24.465 1.00 94.00 425 SER A O 1
ATOM 3521 N N . LEU A 1 426 ? 10.493 -0.853 26.386 1.00 91.62 426 LEU A N 1
ATOM 3522 C CA . LEU A 1 426 ? 11.847 -0.380 26.121 1.00 91.62 426 LEU A CA 1
ATOM 3523 C C . LEU A 1 426 ? 12.863 -1.225 26.903 1.00 91.62 426 LEU A C 1
ATOM 3525 O O . LEU A 1 426 ? 12.877 -1.233 28.134 1.00 91.62 426 LEU A O 1
ATOM 3529 N N . CYS A 1 427 ? 13.777 -1.902 26.207 1.00 87.44 427 CYS A N 1
ATOM 3530 C CA . CYS A 1 427 ? 14.887 -2.586 26.861 1.00 87.44 427 CYS A CA 1
ATOM 3531 C C . CYS A 1 427 ? 16.000 -1.601 27.218 1.00 87.44 427 CYS A C 1
ATOM 3533 O O . CYS A 1 427 ? 16.873 -1.311 26.400 1.00 87.44 427 CYS A O 1
ATOM 3535 N N . MET A 1 428 ? 16.025 -1.158 28.476 1.00 79.75 428 MET A N 1
ATOM 3536 C CA . MET A 1 428 ? 16.985 -0.160 28.974 1.00 79.75 428 MET A CA 1
ATOM 3537 C C . MET A 1 428 ? 18.457 -0.540 28.749 1.00 79.75 428 MET A C 1
ATOM 3539 O O . MET A 1 428 ? 19.279 0.321 28.451 1.00 79.75 428 MET A O 1
ATOM 3543 N N . LYS A 1 429 ? 18.813 -1.833 28.842 1.00 77.31 429 LYS A N 1
ATOM 3544 C CA . LYS A 1 429 ? 20.203 -2.290 28.637 1.00 77.31 429 LYS A CA 1
ATOM 3545 C C . LYS A 1 429 ? 20.674 -2.123 27.191 1.00 77.31 429 LYS A C 1
ATOM 3547 O O . LYS A 1 429 ? 21.801 -1.697 26.967 1.00 77.31 429 LYS A O 1
ATOM 3552 N N . SER A 1 430 ? 19.834 -2.491 26.223 1.00 76.69 430 SER A N 1
ATOM 3553 C CA . SER A 1 430 ? 20.163 -2.420 24.794 1.00 76.69 430 SER A CA 1
ATOM 3554 C C . SER A 1 430 ? 19.746 -1.103 24.146 1.00 76.69 430 SER A C 1
ATOM 3556 O O . SER A 1 430 ? 20.157 -0.854 23.017 1.00 76.69 430 SER A O 1
ATOM 3558 N N . LYS A 1 431 ? 18.931 -0.288 24.832 1.00 82.94 431 LYS A N 1
ATOM 3559 C CA . LYS A 1 431 ? 18.289 0.934 24.317 1.00 82.94 431 LYS A CA 1
ATOM 3560 C C . LYS A 1 431 ? 17.522 0.680 23.019 1.00 82.94 431 LYS A C 1
ATOM 3562 O O . LYS A 1 431 ? 17.631 1.419 22.044 1.00 82.94 431 LYS A O 1
ATOM 3567 N N . ARG A 1 432 ? 16.793 -0.434 22.999 1.00 88.31 432 ARG A N 1
ATOM 3568 C CA . ARG A 1 432 ? 15.995 -0.879 21.855 1.00 88.31 432 ARG A CA 1
ATOM 3569 C C . ARG A 1 432 ? 14.581 -1.167 22.307 1.00 88.31 432 ARG A C 1
ATOM 3571 O O . ARG A 1 432 ? 14.370 -1.622 23.431 1.00 88.31 432 ARG A O 1
ATOM 3578 N N . ILE A 1 433 ? 13.650 -0.925 21.406 1.00 93.69 433 ILE A N 1
ATOM 3579 C CA . ILE A 1 433 ? 12.286 -1.406 21.493 1.00 93.69 433 ILE A CA 1
ATOM 3580 C C . ILE A 1 433 ? 12.330 -2.932 21.584 1.00 93.69 433 ILE A C 1
ATOM 3582 O O . ILE A 1 433 ? 13.113 -3.600 20.900 1.00 93.69 433 ILE A O 1
ATOM 3586 N N . CYS A 1 434 ? 11.523 -3.469 22.486 1.00 93.44 434 CYS A N 1
ATOM 3587 C CA . CYS A 1 434 ? 11.450 -4.878 22.788 1.00 93.44 434 CYS A CA 1
ATOM 3588 C C . CYS A 1 434 ? 10.043 -5.397 22.563 1.00 93.44 434 CYS A C 1
ATOM 3590 O O . CYS A 1 434 ? 9.099 -4.910 23.177 1.00 93.44 434 CYS A O 1
ATOM 3592 N N . LEU A 1 435 ? 9.934 -6.421 21.721 1.00 95.31 435 LEU A N 1
ATOM 3593 C CA . LEU A 1 435 ? 8.723 -7.204 21.548 1.00 95.31 435 LEU A CA 1
ATOM 3594 C C . LEU A 1 435 ? 8.911 -8.520 22.297 1.00 95.31 435 LEU A C 1
ATOM 3596 O O . LEU A 1 435 ? 9.897 -9.231 22.101 1.00 95.31 435 LEU A O 1
ATOM 3600 N N . ASN A 1 436 ? 7.978 -8.831 23.189 1.00 94.19 436 ASN A N 1
ATOM 3601 C CA . ASN A 1 436 ? 7.990 -10.041 24.003 1.00 94.19 436 ASN A CA 1
ATOM 3602 C C . ASN A 1 436 ? 9.312 -10.221 24.775 1.00 94.19 436 ASN A C 1
ATOM 3604 O O . ASN A 1 436 ? 9.924 -11.290 24.768 1.00 94.19 436 ASN A O 1
ATOM 3608 N N . ASN A 1 437 ? 9.763 -9.138 25.424 1.00 90.94 437 ASN A N 1
ATOM 3609 C CA . ASN A 1 437 ? 11.000 -9.041 26.214 1.00 90.94 437 ASN A CA 1
ATOM 3610 C C . ASN A 1 437 ? 12.313 -9.238 25.430 1.00 90.94 437 ASN A C 1
ATOM 3612 O O . ASN A 1 437 ? 13.375 -9.389 26.040 1.00 90.94 437 ASN A O 1
ATOM 3616 N N . LYS A 1 438 ? 12.276 -9.214 24.092 1.00 90.62 438 LYS A N 1
ATOM 3617 C CA . LYS A 1 438 ? 13.461 -9.342 23.233 1.00 90.62 438 LYS A CA 1
ATOM 3618 C C . LYS A 1 438 ? 13.628 -8.103 22.357 1.00 90.62 438 LYS A C 1
ATOM 3620 O O . LYS A 1 438 ? 12.626 -7.636 21.819 1.00 90.62 438 LYS A O 1
ATOM 3625 N N . PRO A 1 439 ? 14.859 -7.578 22.177 1.00 91.88 439 PRO A N 1
ATOM 3626 C CA . PRO A 1 439 ? 15.104 -6.486 21.240 1.00 91.88 439 PRO A CA 1
ATOM 3627 C C . PRO A 1 439 ? 14.566 -6.838 19.857 1.00 91.88 439 PRO A C 1
ATOM 3629 O O . PRO A 1 439 ? 14.880 -7.906 19.334 1.00 91.88 439 PRO A O 1
ATOM 3632 N N . TYR A 1 440 ? 13.762 -5.946 19.289 1.00 91.88 440 TYR A N 1
ATOM 3633 C CA . TYR A 1 440 ? 13.077 -6.172 18.025 1.00 91.88 440 TYR A CA 1
ATOM 3634 C C . TYR A 1 440 ? 13.274 -4.956 17.123 1.00 91.88 440 TYR A C 1
ATOM 3636 O O . TYR A 1 440 ? 13.036 -3.823 17.542 1.00 91.88 440 TYR A O 1
ATOM 3644 N N . PHE A 1 441 ? 13.769 -5.187 15.906 1.00 92.31 441 PHE A N 1
ATOM 3645 C CA . PHE A 1 441 ? 13.956 -4.124 14.925 1.00 92.31 441 PHE A CA 1
ATOM 3646 C C . PHE A 1 441 ? 12.676 -3.956 14.112 1.00 92.31 441 PHE A C 1
ATOM 3648 O O . PHE A 1 441 ? 12.228 -4.890 13.446 1.00 92.31 441 PHE A O 1
ATOM 3655 N N . MET A 1 442 ? 12.094 -2.764 14.184 1.00 93.56 442 MET A N 1
ATOM 3656 C CA . MET A 1 442 ? 10.913 -2.406 13.406 1.00 93.56 442 MET A CA 1
ATOM 3657 C C . MET A 1 442 ? 11.360 -1.819 12.071 1.00 93.56 442 MET A C 1
ATOM 3659 O O . MET A 1 442 ? 11.798 -0.670 12.015 1.00 93.56 442 MET A O 1
ATOM 3663 N N . PHE A 1 443 ? 11.268 -2.615 11.013 1.00 91.38 443 PHE A N 1
ATOM 3664 C CA . PHE A 1 443 ? 11.463 -2.151 9.652 1.00 91.38 443 PHE A CA 1
ATOM 3665 C C . PHE A 1 443 ? 10.096 -1.895 9.036 1.00 91.38 443 PHE A C 1
ATOM 3667 O O . PHE A 1 443 ? 9.351 -2.833 8.747 1.00 91.38 443 PHE A O 1
ATOM 3674 N N . GLY A 1 444 ? 9.752 -0.621 8.894 1.00 92.00 444 GLY A N 1
ATOM 3675 C CA . GLY A 1 444 ? 8.427 -0.223 8.473 1.00 92.00 444 GLY A CA 1
ATOM 3676 C C . GLY A 1 444 ? 8.383 0.712 7.287 1.00 92.00 444 GLY A C 1
ATOM 3677 O O . GLY A 1 444 ? 9.403 1.174 6.776 1.00 92.00 444 GLY A O 1
ATOM 3678 N N . VAL A 1 445 ? 7.153 0.979 6.878 1.00 92.06 445 VAL A N 1
ATOM 3679 C CA . VAL A 1 445 ? 6.803 1.887 5.794 1.00 92.06 445 VAL A CA 1
ATOM 3680 C C . VAL A 1 445 ? 5.687 2.816 6.261 1.00 92.06 445 VAL A C 1
ATOM 3682 O O . VAL A 1 445 ? 4.860 2.456 7.107 1.00 92.06 445 VAL A O 1
ATOM 3685 N N . LEU A 1 446 ? 5.721 4.040 5.753 1.00 92.44 446 LEU A N 1
ATOM 3686 C CA . LEU A 1 446 ? 4.726 5.063 6.006 1.00 92.44 446 LEU A CA 1
ATOM 3687 C C . LEU A 1 446 ? 3.504 4.797 5.120 1.00 92.44 446 LEU A C 1
ATOM 3689 O O . LEU A 1 446 ? 3.607 4.772 3.891 1.00 92.44 446 LEU A O 1
ATOM 3693 N N . ASP A 1 447 ? 2.364 4.572 5.765 1.00 93.25 447 ASP A N 1
ATOM 3694 C CA . ASP A 1 447 ? 1.075 4.312 5.136 1.00 93.25 447 ASP A CA 1
ATOM 3695 C C . ASP A 1 447 ? 0.195 5.562 5.256 1.00 93.25 447 ASP A C 1
ATOM 3697 O O . ASP A 1 447 ? -0.158 5.989 6.358 1.00 93.25 447 ASP A O 1
ATOM 3701 N N . GLN A 1 448 ? -0.146 6.144 4.109 1.00 87.88 448 GLN A N 1
ATOM 3702 C CA . GLN A 1 448 ? -0.987 7.342 4.015 1.00 87.88 448 GLN A CA 1
ATOM 3703 C C . GLN A 1 448 ? -2.486 7.016 4.091 1.00 87.88 448 GLN A C 1
ATOM 3705 O O . GLN A 1 448 ? -3.310 7.900 4.301 1.00 87.88 448 GLN A O 1
ATOM 3710 N N . GLY A 1 449 ? -2.867 5.747 3.896 1.00 87.56 449 GLY A N 1
ATOM 3711 C CA . GLY A 1 449 ? -4.263 5.333 3.777 1.00 87.56 449 GLY A CA 1
ATOM 3712 C C . GLY A 1 449 ? -5.001 5.992 2.607 1.00 87.56 449 GLY A C 1
ATOM 3713 O O . GLY A 1 449 ? -6.185 6.290 2.756 1.00 87.56 449 GLY A O 1
ATOM 3714 N N . TYR A 1 450 ? -4.306 6.246 1.495 1.00 87.62 450 TYR A N 1
ATOM 3715 C CA . TYR A 1 450 ? -4.848 6.900 0.304 1.00 87.62 450 TYR A CA 1
ATOM 3716 C C . TYR A 1 450 ? -5.198 5.889 -0.795 1.00 87.62 450 TYR A C 1
ATOM 3718 O O . TYR A 1 450 ? -4.414 4.985 -1.081 1.00 87.62 450 TYR A O 1
ATOM 3726 N N . TRP A 1 451 ? -6.339 6.099 -1.448 1.00 87.12 451 TRP A N 1
ATOM 3727 C CA . TRP A 1 451 ? -6.867 5.287 -2.541 1.00 87.12 451 TRP A CA 1
ATOM 3728 C C . TRP A 1 451 ? -7.234 6.196 -3.720 1.00 87.12 451 TRP A C 1
ATOM 3730 O O . TRP A 1 451 ? -7.977 7.147 -3.514 1.00 87.12 451 TRP A O 1
ATOM 3740 N N . PRO A 1 452 ? -6.762 5.948 -4.953 1.00 82.62 452 PRO A N 1
ATOM 3741 C CA . PRO A 1 452 ? -7.039 6.847 -6.079 1.00 82.62 452 PRO A CA 1
ATOM 3742 C C . PRO A 1 452 ? -8.531 7.063 -6.376 1.00 82.62 452 PRO A C 1
ATOM 3744 O O . PRO A 1 452 ? -8.928 8.160 -6.748 1.00 82.62 452 PRO A O 1
ATOM 3747 N N . ASP A 1 453 ? -9.356 6.032 -6.193 1.00 84.00 453 ASP A N 1
ATOM 3748 C CA . ASP A 1 453 ? -10.797 6.052 -6.455 1.00 84.00 453 ASP A CA 1
ATOM 3749 C C . ASP A 1 453 ? -11.643 6.370 -5.206 1.00 84.00 453 ASP A C 1
ATOM 3751 O O . ASP A 1 453 ? -12.746 6.902 -5.331 1.00 84.00 453 ASP A O 1
ATOM 3755 N N . GLY A 1 454 ? -11.143 6.064 -4.004 1.00 88.06 454 GLY A N 1
ATOM 3756 C CA . GLY A 1 454 ? -11.854 6.250 -2.729 1.00 88.06 454 GLY A CA 1
ATOM 3757 C C . GLY A 1 454 ? -11.282 7.314 -1.783 1.00 88.06 454 GLY A C 1
ATOM 3758 O O . GLY A 1 454 ? -11.831 7.524 -0.701 1.00 88.06 454 GLY A O 1
ATOM 3759 N N . LEU A 1 455 ? -10.180 7.966 -2.159 1.00 90.00 455 LEU A N 1
ATOM 3760 C CA . LEU A 1 455 ? -9.391 8.912 -1.363 1.00 90.00 455 LEU A CA 1
ATOM 3761 C C . LEU A 1 455 ? -9.041 8.353 0.025 1.00 90.00 455 LEU A C 1
ATOM 3763 O O . LEU A 1 455 ? -8.149 7.518 0.158 1.00 90.00 455 LEU A O 1
ATOM 3767 N N . TYR A 1 456 ? -9.752 8.761 1.074 1.00 89.62 456 TYR A N 1
ATOM 3768 C CA . TYR A 1 456 ? -9.550 8.269 2.438 1.00 89.62 456 TYR A CA 1
ATOM 3769 C C . TYR A 1 456 ? -10.166 6.899 2.719 1.00 89.62 456 TYR A C 1
ATOM 3771 O O . TYR A 1 456 ? -9.932 6.336 3.792 1.00 89.62 456 TYR A O 1
ATOM 3779 N N . ARG A 1 457 ? -10.932 6.319 1.798 1.00 93.00 457 ARG A N 1
ATOM 3780 C CA . ARG A 1 457 ? -11.620 5.051 2.034 1.00 93.00 457 ARG A CA 1
ATOM 3781 C C . ARG A 1 457 ? -11.174 3.982 1.049 1.00 93.00 457 ARG A C 1
ATOM 3783 O O . ARG A 1 457 ? -11.241 4.178 -0.157 1.00 93.00 457 ARG A O 1
ATOM 3790 N N . ALA A 1 458 ? -10.776 2.820 1.571 1.00 92.31 458 ALA A N 1
ATOM 3791 C CA . ALA A 1 458 ? -10.500 1.674 0.715 1.00 92.31 458 ALA A CA 1
ATOM 3792 C C . ALA A 1 458 ? -11.768 1.210 -0.011 1.00 92.31 458 ALA A C 1
ATOM 3794 O O . ALA A 1 458 ? -12.843 1.200 0.600 1.00 92.31 458 ALA A O 1
ATOM 3795 N N . PRO A 1 459 ? -11.647 0.749 -1.266 1.00 89.56 459 PRO A N 1
ATOM 3796 C CA . PRO A 1 459 ? -12.782 0.251 -2.033 1.00 89.56 459 PRO A CA 1
ATOM 3797 C C . PRO A 1 459 ? -13.456 -0.958 -1.359 1.00 89.56 459 PRO A C 1
ATOM 3799 O O . PRO A 1 459 ? -14.683 -1.039 -1.305 1.00 89.56 459 PRO A O 1
ATOM 3802 N N . THR A 1 460 ? -12.673 -1.891 -0.805 1.00 92.06 460 THR A N 1
ATOM 3803 C CA . THR A 1 460 ? -13.165 -3.135 -0.183 1.00 92.06 460 THR A CA 1
ATOM 3804 C C . THR A 1 460 ? -12.369 -3.511 1.073 1.00 92.06 460 THR A C 1
ATOM 3806 O O . THR A 1 460 ? -11.267 -3.010 1.305 1.00 92.06 460 THR A O 1
ATOM 3809 N N . ASP A 1 461 ? -12.909 -4.422 1.892 1.00 92.81 461 ASP A N 1
ATOM 3810 C CA . ASP A 1 461 ? -12.192 -4.981 3.050 1.00 92.81 461 ASP A CA 1
ATOM 3811 C C . ASP A 1 461 ? -11.000 -5.846 2.591 1.00 92.81 461 ASP A C 1
ATOM 3813 O O . ASP A 1 461 ? -9.928 -5.828 3.200 1.00 92.81 461 ASP A O 1
ATOM 3817 N N . GLU A 1 462 ? -11.146 -6.533 1.453 1.00 91.94 462 GLU A N 1
ATOM 3818 C CA . GLU A 1 462 ? -10.072 -7.268 0.787 1.00 91.94 462 GLU A CA 1
ATOM 3819 C C . GLU A 1 462 ? -8.943 -6.364 0.286 1.00 91.94 462 GLU A C 1
ATOM 3821 O O . GLU A 1 462 ? -7.790 -6.792 0.314 1.00 91.94 462 GLU A O 1
ATOM 3826 N N . ALA A 1 463 ? -9.235 -5.131 -0.138 1.00 90.69 463 ALA A N 1
ATOM 3827 C CA . ALA A 1 463 ? -8.211 -4.178 -0.557 1.00 90.69 463 ALA A CA 1
ATOM 3828 C C . ALA A 1 463 ? -7.295 -3.802 0.620 1.00 90.69 463 ALA A C 1
ATOM 3830 O O . ALA A 1 463 ? -6.074 -3.857 0.481 1.00 90.69 463 ALA A O 1
ATOM 3831 N N . TYR A 1 464 ? -7.860 -3.550 1.811 1.00 92.88 464 TYR A N 1
ATOM 3832 C CA . TYR A 1 464 ? -7.057 -3.352 3.026 1.00 92.88 464 TYR A CA 1
ATOM 3833 C C . TYR A 1 464 ? -6.140 -4.543 3.305 1.00 92.88 464 TYR A C 1
ATOM 3835 O O . TYR A 1 464 ? -4.945 -4.375 3.556 1.00 92.88 464 TYR A O 1
ATOM 3843 N N . LYS A 1 465 ? -6.698 -5.758 3.258 1.00 94.94 465 LYS A N 1
ATOM 3844 C CA . LYS A 1 465 ? -5.932 -6.988 3.460 1.00 94.94 465 LYS A CA 1
ATOM 3845 C C . LYS A 1 465 ? -4.802 -7.111 2.437 1.00 94.94 465 LYS A C 1
ATOM 3847 O O . LYS A 1 465 ? -3.681 -7.443 2.818 1.00 94.94 465 LYS A O 1
ATOM 3852 N N . HIS A 1 466 ? -5.100 -6.861 1.164 1.00 90.06 466 HIS A N 1
ATOM 3853 C CA . HIS A 1 466 ? -4.153 -6.990 0.065 1.00 90.06 466 HIS A CA 1
ATOM 3854 C C . HIS A 1 466 ? -2.926 -6.104 0.280 1.00 90.06 466 HIS A C 1
ATOM 3856 O O . HIS A 1 466 ? -1.810 -6.619 0.271 1.00 90.06 466 HIS A O 1
ATOM 3862 N N . ASP A 1 467 ? -3.117 -4.816 0.558 1.00 87.81 467 ASP A N 1
ATOM 3863 C CA . ASP A 1 467 ? -2.004 -3.884 0.751 1.00 87.81 467 ASP A CA 1
ATOM 3864 C C . ASP A 1 467 ? -1.117 -4.298 1.933 1.00 87.81 467 ASP A C 1
ATOM 3866 O O . ASP A 1 467 ? 0.110 -4.345 1.810 1.00 87.81 467 ASP A O 1
ATOM 3870 N N . ILE A 1 468 ? -1.718 -4.701 3.059 1.00 94.38 468 ILE A N 1
ATOM 3871 C CA . ILE A 1 468 ? -0.971 -5.179 4.235 1.00 94.38 468 ILE A CA 1
ATOM 3872 C C . ILE A 1 468 ? -0.193 -6.465 3.920 1.00 94.38 468 ILE A C 1
ATOM 3874 O O . ILE A 1 468 ? 0.965 -6.607 4.328 1.00 94.38 468 ILE A O 1
ATOM 3878 N N . GLU A 1 469 ? -0.782 -7.400 3.168 1.00 92.31 469 GLU A N 1
ATOM 3879 C CA . GLU A 1 469 ? -0.088 -8.609 2.714 1.00 92.31 469 GLU A CA 1
ATOM 3880 C C . GLU A 1 469 ? 1.087 -8.288 1.789 1.00 92.31 469 GLU A C 1
ATOM 3882 O O . GLU A 1 469 ? 2.148 -8.903 1.919 1.00 92.31 469 GLU A O 1
ATOM 3887 N N . GLN A 1 470 ? 0.923 -7.336 0.870 1.00 81.25 470 GLN A N 1
ATOM 3888 C CA . GLN A 1 470 ? 1.989 -6.912 -0.033 1.00 81.25 470 GLN A CA 1
ATOM 3889 C C . GLN A 1 470 ? 3.137 -6.270 0.750 1.00 81.25 470 GLN A C 1
ATOM 3891 O O . GLN A 1 470 ? 4.283 -6.692 0.600 1.00 81.25 470 GLN A O 1
ATOM 3896 N N . MET A 1 471 ? 2.843 -5.359 1.679 1.00 84.12 471 MET A N 1
ATOM 3897 C CA . MET A 1 471 ? 3.853 -4.755 2.558 1.00 84.12 471 MET A CA 1
ATOM 3898 C C . MET A 1 471 ? 4.622 -5.801 3.365 1.00 84.12 471 MET A C 1
ATOM 3900 O O . MET A 1 471 ? 5.848 -5.738 3.477 1.00 84.12 471 MET A O 1
ATOM 3904 N N . LYS A 1 472 ? 3.923 -6.822 3.862 1.00 86.50 472 LYS A N 1
ATOM 3905 C CA . LYS A 1 472 ? 4.563 -7.934 4.562 1.00 86.50 472 LYS A CA 1
ATOM 3906 C C . LYS A 1 472 ? 5.467 -8.767 3.653 1.00 86.50 472 LYS A C 1
ATOM 3908 O O . LYS A 1 472 ? 6.571 -9.128 4.057 1.00 86.50 472 LYS A O 1
ATOM 3913 N N . LYS A 1 473 ? 5.033 -9.064 2.422 1.00 83.06 473 LYS A N 1
ATOM 3914 C CA . LYS A 1 473 ? 5.843 -9.788 1.419 1.00 83.06 473 LYS A CA 1
ATOM 3915 C C . LYS A 1 473 ? 7.105 -9.019 1.030 1.00 83.06 473 LYS A C 1
ATOM 3917 O O . LYS A 1 473 ? 8.127 -9.643 0.760 1.00 83.06 473 LYS A O 1
ATOM 3922 N N . LEU A 1 474 ? 7.051 -7.687 1.061 1.00 73.19 474 LEU A N 1
ATOM 3923 C CA . LEU A 1 474 ? 8.199 -6.803 0.837 1.00 73.19 474 LEU A CA 1
ATOM 3924 C C . LEU A 1 474 ? 9.197 -6.782 2.010 1.00 73.19 474 LEU A C 1
ATOM 3926 O O . LEU A 1 474 ? 10.263 -6.178 1.907 1.00 73.19 474 LEU A O 1
ATOM 3930 N N . GLY A 1 475 ? 8.888 -7.473 3.110 1.00 78.94 475 GLY A N 1
ATOM 3931 C CA . GLY A 1 475 ? 9.764 -7.611 4.271 1.00 78.94 475 GLY A CA 1
ATOM 3932 C C . GLY A 1 475 ? 9.546 -6.554 5.351 1.00 78.94 475 GLY A C 1
ATOM 3933 O O . GLY A 1 475 ? 10.273 -6.566 6.347 1.00 78.94 475 GLY A O 1
ATOM 3934 N N . PHE A 1 476 ? 8.555 -5.671 5.198 1.00 87.81 476 PHE A N 1
ATOM 3935 C CA . PHE A 1 476 ? 8.153 -4.771 6.274 1.00 87.81 476 PHE A CA 1
ATOM 3936 C C . PHE A 1 476 ? 7.418 -5.549 7.370 1.00 87.81 476 PHE A C 1
ATOM 3938 O O . PHE A 1 476 ? 6.608 -6.438 7.103 1.00 87.81 476 PHE A O 1
ATOM 3945 N N . ASN A 1 477 ? 7.707 -5.203 8.622 1.00 94.50 477 ASN A N 1
ATOM 3946 C CA . ASN A 1 477 ? 7.049 -5.763 9.805 1.00 94.50 477 ASN A CA 1
ATOM 3947 C C . ASN A 1 477 ? 6.292 -4.708 10.626 1.00 94.50 477 ASN A C 1
ATOM 3949 O O . ASN A 1 477 ? 5.654 -5.056 11.624 1.00 94.50 477 ASN A O 1
ATOM 3953 N N . THR A 1 478 ? 6.339 -3.447 10.186 1.00 97.81 478 THR A N 1
ATOM 3954 C CA . THR A 1 478 ? 5.693 -2.305 10.830 1.00 97.81 478 THR A CA 1
ATOM 3955 C C . THR A 1 478 ? 5.072 -1.370 9.794 1.00 97.81 478 THR A C 1
ATOM 3957 O O . THR A 1 478 ? 5.691 -1.074 8.778 1.00 97.81 478 THR A O 1
ATOM 3960 N N . LEU A 1 479 ? 3.893 -0.831 10.084 1.00 97.56 479 LEU A N 1
ATOM 3961 C CA . LEU A 1 479 ? 3.269 0.269 9.354 1.00 97.56 479 LEU A CA 1
ATOM 3962 C C . LEU A 1 479 ? 3.157 1.475 10.272 1.00 97.56 479 LEU A C 1
ATOM 3964 O O . LEU A 1 479 ? 2.799 1.340 11.443 1.00 97.56 479 LEU A O 1
ATOM 3968 N N . ARG A 1 480 ? 3.428 2.661 9.742 1.00 97.31 480 ARG A N 1
ATOM 3969 C CA . ARG A 1 480 ? 3.094 3.912 10.418 1.00 97.31 480 ARG A CA 1
ATOM 3970 C C . ARG A 1 480 ? 1.902 4.527 9.709 1.00 97.31 480 ARG A C 1
ATOM 3972 O O . ARG A 1 480 ? 2.055 4.976 8.578 1.00 97.31 480 ARG A O 1
ATOM 3979 N N . LYS A 1 481 ? 0.732 4.509 10.353 1.00 96.38 481 LYS A N 1
ATOM 3980 C CA . LYS A 1 481 ? -0.467 5.158 9.823 1.00 96.38 481 LYS A CA 1
ATOM 3981 C C . LYS A 1 481 ? -0.297 6.659 10.019 1.00 96.38 481 LYS A C 1
ATOM 3983 O O . LYS A 1 481 ? -0.344 7.149 11.146 1.00 96.38 481 LYS A O 1
ATOM 3988 N N . HIS A 1 482 ? -0.019 7.348 8.926 1.00 93.31 482 HIS A N 1
ATOM 3989 C CA . HIS A 1 482 ? 0.490 8.704 8.965 1.00 93.31 482 HIS A CA 1
ATOM 3990 C C . HIS A 1 482 ? -0.632 9.729 8.941 1.00 93.31 482 HIS A C 1
ATOM 3992 O O . HIS A 1 482 ? -1.441 9.732 8.019 1.00 93.31 482 HIS A O 1
ATOM 3998 N N . MET A 1 483 ? -0.660 10.605 9.950 1.00 90.81 483 MET A N 1
ATOM 3999 C CA . MET A 1 483 ? -1.572 11.753 10.030 1.00 90.81 483 MET A CA 1
ATOM 4000 C C . MET A 1 483 ? -3.045 11.423 9.717 1.00 90.81 483 MET A C 1
ATOM 4002 O O . MET A 1 483 ? -3.765 12.264 9.183 1.00 90.81 483 MET A O 1
ATOM 4006 N N . LYS A 1 484 ? -3.494 10.207 10.055 1.00 93.25 484 LYS A N 1
ATOM 4007 C CA . LYS A 1 484 ? -4.828 9.674 9.751 1.00 93.25 484 LYS A CA 1
ATOM 4008 C C . LYS A 1 484 ? -5.210 8.602 10.770 1.00 93.25 484 LYS A C 1
ATOM 4010 O O . LYS A 1 484 ? -4.349 7.848 11.218 1.00 93.25 484 LYS A O 1
ATOM 4015 N N . ILE A 1 485 ? -6.495 8.464 11.084 1.00 95.12 485 ILE A N 1
ATOM 4016 C CA . ILE A 1 485 ? -7.032 7.308 11.819 1.00 95.12 485 ILE A CA 1
ATOM 4017 C C . ILE A 1 485 ? -7.856 6.457 10.853 1.00 95.12 485 ILE A C 1
ATOM 4019 O O . ILE A 1 485 ? -8.807 6.932 10.237 1.00 95.12 485 ILE A O 1
ATOM 4023 N N . GLU A 1 486 ? -7.492 5.187 10.698 1.00 95.12 486 GLU A N 1
ATOM 4024 C CA . GLU A 1 486 ? -8.195 4.276 9.794 1.00 95.12 486 GLU A CA 1
ATOM 4025 C C . GLU A 1 486 ? -9.424 3.644 10.479 1.00 95.12 486 GLU A C 1
ATOM 4027 O O . GLU A 1 486 ? -9.674 3.822 11.673 1.00 95.12 486 GLU A O 1
ATOM 4032 N N . THR A 1 487 ? -10.232 2.890 9.738 1.00 94.19 487 THR A N 1
ATOM 4033 C CA . THR A 1 487 ? -11.317 2.097 10.344 1.00 94.19 487 THR A CA 1
ATOM 4034 C C . THR A 1 487 ? -10.775 0.882 11.107 1.00 94.19 487 THR A C 1
ATOM 4036 O O . THR A 1 487 ? -9.740 0.320 10.741 1.00 94.19 487 THR A O 1
ATOM 4039 N N . SER A 1 488 ? -11.490 0.418 12.144 1.00 94.69 488 SER A N 1
ATOM 4040 C CA . SER A 1 488 ? -11.075 -0.733 12.983 1.00 94.69 488 SER A CA 1
ATOM 4041 C C . SER A 1 488 ? -10.791 -2.008 12.164 1.00 94.69 488 SER A C 1
ATOM 4043 O O . SER A 1 488 ? -9.982 -2.851 12.559 1.00 94.69 488 SER A O 1
ATOM 4045 N N . ARG A 1 489 ? -11.399 -2.130 10.975 1.00 95.88 489 ARG A N 1
ATOM 4046 C CA . ARG A 1 489 ? -11.153 -3.209 10.008 1.00 95.88 489 ARG A CA 1
ATOM 4047 C C . ARG A 1 489 ? -9.713 -3.265 9.492 1.00 95.88 489 ARG A C 1
ATOM 4049 O O . ARG A 1 489 ? -9.163 -4.358 9.383 1.00 95.88 489 ARG A O 1
ATOM 4056 N N . TRP A 1 490 ? -9.070 -2.126 9.246 1.00 97.44 490 TRP A N 1
ATOM 4057 C CA . TRP A 1 490 ? -7.671 -2.102 8.805 1.00 97.44 490 TRP A CA 1
ATOM 4058 C C . TRP A 1 490 ? -6.729 -2.618 9.898 1.00 97.44 490 TRP A C 1
ATOM 4060 O O . TRP A 1 490 ? -5.908 -3.498 9.648 1.00 97.44 490 TRP A O 1
ATOM 4070 N N . TYR A 1 491 ? -6.911 -2.163 11.143 1.00 98.25 491 TYR A N 1
ATOM 4071 C CA . TYR A 1 491 ? -6.119 -2.651 12.278 1.00 98.25 491 TYR A CA 1
ATOM 4072 C C . TYR A 1 491 ? -6.384 -4.132 12.570 1.00 98.25 491 TYR A C 1
ATOM 4074 O O . TYR A 1 491 ? -5.458 -4.856 12.924 1.00 98.25 491 TYR A O 1
ATOM 4082 N N . TYR A 1 492 ? -7.615 -4.616 12.365 1.00 97.88 492 TYR A N 1
ATOM 4083 C CA . TYR A 1 492 ? -7.909 -6.050 12.422 1.00 97.88 492 TYR A CA 1
ATOM 4084 C C . TYR A 1 492 ? -7.063 -6.846 11.429 1.00 97.88 492 TYR A C 1
ATOM 4086 O O . TYR A 1 492 ? -6.498 -7.872 11.803 1.00 97.88 492 TYR A O 1
ATOM 4094 N N . TRP A 1 493 ? -6.912 -6.371 10.191 1.00 98.31 493 TRP A N 1
ATOM 4095 C CA . TRP A 1 493 ? -6.022 -7.030 9.239 1.00 98.31 493 TRP A CA 1
ATOM 4096 C C . TRP A 1 493 ? -4.554 -6.961 9.664 1.00 98.31 493 TRP A C 1
ATOM 4098 O O . TRP A 1 493 ? -3.859 -7.967 9.531 1.00 98.31 493 TRP A O 1
ATOM 4108 N N . CYS A 1 494 ? -4.092 -5.863 10.270 1.00 98.62 494 CYS A N 1
ATOM 4109 C CA . CYS A 1 494 ? -2.757 -5.803 10.880 1.00 98.62 494 CYS A CA 1
ATOM 4110 C C . CYS A 1 494 ? -2.583 -6.835 12.012 1.00 98.62 494 CYS A C 1
ATOM 4112 O O . CYS A 1 494 ? -1.546 -7.500 12.097 1.00 98.62 494 CYS A O 1
ATOM 4114 N N . ASP A 1 495 ? -3.605 -7.024 12.850 1.00 98.38 495 ASP A N 1
ATOM 4115 C CA . ASP A 1 495 ? -3.607 -8.008 13.937 1.00 98.38 495 ASP A CA 1
ATOM 4116 C C . ASP A 1 495 ? -3.545 -9.448 13.401 1.00 98.38 495 ASP A C 1
ATOM 4118 O O . ASP A 1 495 ? -2.757 -10.261 13.890 1.00 98.38 495 ASP A O 1
ATOM 4122 N N . VAL A 1 496 ? -4.368 -9.753 12.391 1.00 98.00 496 VAL A N 1
ATOM 4123 C CA . VAL A 1 496 ? -4.491 -11.078 11.761 1.00 98.00 496 VAL A CA 1
ATOM 4124 C C . VAL A 1 496 ? -3.244 -11.437 10.967 1.00 98.00 496 VAL A C 1
ATOM 4126 O O . VAL A 1 496 ? -2.744 -12.556 11.065 1.00 98.00 496 VAL A O 1
ATOM 4129 N N . LEU A 1 497 ? -2.745 -10.500 10.164 1.00 98.12 497 LEU A N 1
ATOM 4130 C CA . LEU A 1 497 ? -1.610 -10.747 9.286 1.00 98.12 497 LEU A CA 1
ATOM 4131 C C . LEU A 1 497 ? -0.288 -10.663 10.031 1.00 98.12 497 LEU A C 1
ATOM 4133 O O . LEU A 1 497 ? 0.682 -11.219 9.536 1.00 98.12 497 LEU A O 1
ATOM 4137 N N . GLY A 1 498 ? -0.221 -10.028 11.204 1.00 97.88 498 GLY A N 1
ATOM 4138 C CA . GLY A 1 498 ? 1.019 -9.856 11.955 1.00 97.88 498 GLY A CA 1
ATOM 4139 C C . GLY A 1 498 ? 1.841 -8.698 11.437 1.00 97.88 498 GLY A C 1
ATOM 4140 O O . GLY A 1 498 ? 2.901 -8.918 10.848 1.00 97.88 498 GLY A O 1
ATOM 4141 N N . MET A 1 499 ? 1.334 -7.493 11.657 1.00 98.19 499 MET A N 1
ATOM 4142 C CA . MET A 1 499 ? 1.972 -6.237 11.299 1.00 98.19 499 MET A CA 1
ATOM 4143 C C . MET A 1 499 ? 1.910 -5.294 12.502 1.00 98.19 499 MET A C 1
ATOM 4145 O O . MET A 1 499 ? 0.848 -5.125 13.096 1.00 98.19 499 MET A O 1
ATOM 4149 N N . LEU A 1 500 ? 3.042 -4.719 12.907 1.00 98.75 500 LEU A N 1
ATOM 4150 C CA . LEU A 1 500 ? 3.085 -3.726 13.985 1.00 98.75 500 LEU A CA 1
ATOM 4151 C C . LEU A 1 500 ? 2.582 -2.380 13.461 1.00 98.75 500 LEU A C 1
ATOM 4153 O O . LEU A 1 500 ? 2.796 -2.060 12.299 1.00 98.75 500 LEU A O 1
ATOM 4157 N N . VAL A 1 501 ? 1.949 -1.574 14.308 1.00 98.75 501 VAL A N 1
ATOM 4158 C CA . VAL A 1 501 ? 1.387 -0.278 13.920 1.00 98.75 501 VAL A CA 1
ATOM 4159 C C . VAL A 1 501 ? 1.890 0.830 14.840 1.00 98.75 501 VAL A C 1
ATOM 4161 O O . VAL A 1 501 ? 1.858 0.709 16.072 1.00 98.75 501 VAL A O 1
ATOM 4164 N N . TRP A 1 502 ? 2.355 1.910 14.218 1.00 98.44 502 TRP A N 1
ATOM 4165 C CA . TRP A 1 502 ? 2.521 3.224 14.831 1.00 98.44 502 TRP A CA 1
ATOM 4166 C C . TRP A 1 502 ? 1.317 4.060 14.410 1.00 98.44 502 TRP A C 1
ATOM 4168 O O . TRP A 1 502 ? 1.071 4.206 13.212 1.00 98.44 502 TRP A O 1
ATOM 4178 N N . GLN A 1 503 ? 0.552 4.546 15.381 1.00 98.06 503 GLN A N 1
ATOM 4179 C CA . GLN A 1 503 ? -0.632 5.353 15.119 1.00 98.06 503 GLN A CA 1
ATOM 4180 C C . GLN A 1 503 ? -0.332 6.823 15.403 1.00 98.06 503 GLN A C 1
ATOM 4182 O O . GLN A 1 503 ? -0.072 7.177 16.556 1.00 98.06 503 GLN A O 1
ATOM 4187 N N . ASP A 1 504 ? -0.393 7.656 14.364 1.00 96.19 504 ASP A N 1
ATOM 4188 C CA . ASP A 1 504 ? -0.258 9.106 14.480 1.00 96.19 504 ASP A CA 1
ATOM 4189 C C . ASP A 1 504 ? -1.577 9.753 14.923 1.00 96.19 504 ASP A C 1
ATOM 4191 O O . ASP A 1 504 ? -2.658 9.385 14.459 1.00 96.19 504 ASP A O 1
ATOM 4195 N N . MET A 1 505 ? -1.484 10.759 15.791 1.00 94.25 505 MET A N 1
ATOM 4196 C CA . MET A 1 505 ? -2.566 11.719 15.999 1.00 94.25 505 MET A CA 1
ATOM 4197 C C . MET A 1 505 ? -2.657 12.651 14.769 1.00 94.25 505 MET A C 1
ATOM 4199 O O . MET A 1 505 ? -1.645 13.268 14.423 1.00 94.25 505 MET A O 1
ATOM 4203 N N . PRO A 1 506 ? -3.824 12.806 14.104 1.00 91.12 506 PRO A N 1
ATOM 4204 C CA . PRO A 1 506 ? -3.968 13.587 12.868 1.00 91.12 506 PRO A CA 1
ATOM 4205 C C . PRO A 1 506 ? -3.993 15.117 13.083 1.00 91.12 506 PRO A C 1
ATOM 4207 O O . PRO A 1 506 ? -4.859 15.828 12.576 1.00 91.12 506 PRO A O 1
ATOM 4210 N N . ALA A 1 507 ? -3.022 15.658 13.820 1.00 79.69 507 ALA A N 1
ATOM 4211 C CA . ALA A 1 507 ? -2.993 17.063 14.216 1.00 79.69 507 ALA A CA 1
ATOM 4212 C C . ALA A 1 507 ? -2.093 17.926 13.330 1.00 79.69 507 ALA A C 1
ATOM 4214 O O . ALA A 1 507 ? -0.881 17.978 13.518 1.00 79.69 507 ALA A O 1
ATOM 4215 N N . SER A 1 508 ? -2.693 18.634 12.377 1.00 69.25 508 SER A N 1
ATOM 4216 C CA . SER A 1 508 ? -1.993 19.476 11.395 1.00 69.25 508 SER A CA 1
ATOM 4217 C C . SER A 1 508 ? -1.964 20.973 11.721 1.00 69.25 508 SER A C 1
ATOM 4219 O O . SER A 1 508 ? -1.404 21.752 10.952 1.00 69.25 508 SER A O 1
ATOM 4221 N N . ASP A 1 509 ? -2.560 21.404 12.838 1.00 66.50 509 ASP A N 1
ATOM 4222 C CA . ASP A 1 509 ? -2.588 22.814 13.251 1.00 66.50 509 ASP A CA 1
ATOM 4223 C C . ASP A 1 509 ? -1.164 23.367 13.428 1.00 66.50 509 ASP A C 1
ATOM 4225 O O . ASP A 1 509 ? -0.418 22.919 14.293 1.00 66.50 509 ASP A O 1
ATOM 4229 N N . SER A 1 510 ? -0.742 24.374 12.661 1.00 51.00 510 SER A N 1
ATOM 4230 C CA . SER A 1 510 ? 0.621 24.905 12.807 1.00 51.00 510 SER A CA 1
ATOM 4231 C C . SER A 1 510 ? 0.833 25.600 14.162 1.00 51.00 510 SER A C 1
ATOM 4233 O O . SER A 1 510 ? 0.057 26.478 14.549 1.00 51.00 510 SER A O 1
ATOM 4235 N N . TYR A 1 511 ? 1.926 25.271 14.853 1.00 46.72 511 TYR A N 1
ATOM 4236 C CA . TYR A 1 511 ? 2.351 25.928 16.090 1.00 46.72 511 TYR A CA 1
ATOM 4237 C C . TYR A 1 511 ? 3.261 27.143 15.823 1.00 46.72 511 TYR A C 1
ATOM 4239 O O . TYR A 1 511 ? 4.224 27.064 15.063 1.00 46.72 511 TYR A O 1
ATOM 4247 N N . GLN A 1 512 ? 3.010 28.266 16.514 1.00 50.38 512 GLN A N 1
ATOM 4248 C CA . GLN A 1 512 ? 3.975 29.362 16.716 1.00 50.38 512 GLN A CA 1
ATOM 4249 C C . GLN A 1 512 ? 3.913 29.873 18.166 1.00 50.38 512 GLN A C 1
ATOM 4251 O O . GLN A 1 512 ? 3.488 30.998 18.441 1.00 50.38 512 GLN A O 1
ATOM 4256 N N . GLY A 1 513 ? 4.349 29.041 19.114 1.00 42.66 513 GLY A N 1
ATOM 4257 C CA . GLY A 1 513 ? 4.538 29.429 20.514 1.00 42.66 513 GLY A CA 1
ATOM 4258 C C . GLY A 1 513 ? 5.984 29.256 20.993 1.00 42.66 513 GLY A C 1
ATOM 4259 O O . GLY A 1 513 ? 6.777 28.509 20.422 1.00 42.66 513 GLY A O 1
ATOM 4260 N N . TYR A 1 514 ? 6.348 29.957 22.067 1.00 41.97 514 TYR A N 1
ATOM 4261 C CA . TYR A 1 514 ? 7.656 29.810 22.707 1.00 41.97 514 TYR A CA 1
ATOM 4262 C C . TYR A 1 514 ? 7.634 28.642 23.703 1.00 41.97 514 TYR A C 1
ATOM 4264 O O . TYR A 1 514 ? 7.077 28.760 24.789 1.00 41.97 514 TYR A O 1
ATOM 4272 N N . GLU A 1 515 ? 8.305 27.546 23.364 1.00 49.81 515 GLU A N 1
ATOM 4273 C CA . GLU A 1 515 ? 8.820 26.560 24.324 1.00 49.81 515 GLU A CA 1
ATOM 4274 C C . GLU A 1 515 ? 10.345 26.487 24.129 1.00 49.81 515 GLU A C 1
ATOM 4276 O O . GLU A 1 515 ? 10.830 26.680 23.009 1.00 49.81 515 GLU A O 1
ATOM 4281 N N . VAL A 1 516 ? 11.110 26.231 25.196 1.00 50.09 516 VAL A N 1
ATOM 4282 C CA . VAL A 1 516 ? 12.585 26.243 25.171 1.00 50.09 516 VAL A CA 1
ATOM 4283 C C . VAL A 1 516 ? 13.109 25.267 24.109 1.00 50.09 516 VAL A C 1
ATOM 4285 O O . VAL A 1 516 ? 12.828 24.072 24.157 1.00 50.09 516 VAL A O 1
ATOM 4288 N N . GLU A 1 517 ? 13.841 25.786 23.122 1.00 54.84 517 GLU A N 1
ATOM 4289 C CA . GLU A 1 517 ? 14.575 24.987 22.136 1.00 54.84 517 GLU A CA 1
ATOM 4290 C C . GLU A 1 517 ? 15.950 24.627 22.719 1.00 54.84 517 GLU A C 1
ATOM 4292 O O . GLU A 1 517 ? 16.672 25.514 23.186 1.00 54.84 517 GLU A O 1
ATOM 4297 N N . PHE A 1 518 ? 16.328 23.345 22.702 1.00 57.84 518 PHE A N 1
ATOM 4298 C CA . PHE A 1 518 ? 17.668 22.931 23.118 1.00 57.84 518 PHE A CA 1
ATOM 4299 C C . PHE A 1 518 ? 18.672 23.084 21.968 1.00 57.84 518 PHE A C 1
ATOM 4301 O O . PHE A 1 518 ? 18.364 22.844 20.803 1.00 57.84 518 PHE A O 1
ATOM 4308 N N . GLU A 1 519 ? 19.920 23.426 22.300 1.00 57.12 519 GLU A N 1
ATOM 4309 C CA . GLU A 1 519 ? 20.988 23.637 21.309 1.00 57.12 519 GLU A CA 1
ATOM 4310 C C . GLU A 1 519 ? 21.236 22.396 20.433 1.00 57.12 519 GLU A C 1
ATOM 4312 O O . GLU A 1 519 ? 21.521 22.523 19.248 1.00 57.12 519 GLU A O 1
ATOM 4317 N N . GLN A 1 520 ? 21.084 21.185 20.977 1.00 55.72 520 GLN A N 1
ATOM 4318 C CA . GLN A 1 520 ? 21.239 19.948 20.200 1.00 55.72 520 GLN A CA 1
ATOM 4319 C C . GLN A 1 520 ? 20.175 19.814 19.102 1.00 55.72 520 GLN A C 1
ATOM 4321 O O . GLN A 1 520 ? 20.498 19.382 17.998 1.00 55.72 520 GLN A O 1
ATOM 4326 N N . ASP A 1 521 ? 18.938 20.222 19.381 1.00 57.22 521 ASP A N 1
ATOM 4327 C CA . ASP A 1 521 ? 17.834 20.150 18.420 1.00 57.22 521 ASP A CA 1
ATOM 4328 C C . ASP A 1 521 ? 17.969 21.245 17.362 1.00 57.22 521 ASP A C 1
ATOM 4330 O O . ASP A 1 521 ? 17.752 20.993 16.177 1.00 57.22 521 ASP A O 1
ATOM 4334 N N . ARG A 1 522 ? 18.480 22.422 17.751 1.00 60.66 522 ARG A N 1
ATOM 4335 C CA . ARG A 1 522 ? 18.910 23.457 16.805 1.00 60.66 522 ARG A CA 1
ATOM 4336 C C . ARG A 1 522 ? 19.978 22.934 15.836 1.00 60.66 522 ARG A C 1
ATOM 4338 O O . ARG A 1 522 ? 19.880 23.193 14.642 1.00 60.66 522 ARG A O 1
ATOM 4345 N N . GLN A 1 523 ? 20.985 22.195 16.308 1.00 55.66 523 GLN A N 1
ATOM 4346 C CA . GLN A 1 523 ? 22.024 21.632 15.430 1.00 55.66 523 GLN A CA 1
ATOM 4347 C C . GLN A 1 523 ? 21.463 20.576 14.459 1.00 55.66 523 GLN A C 1
ATOM 4349 O O . GLN A 1 523 ? 21.858 20.549 13.292 1.00 55.66 523 GLN A O 1
ATOM 4354 N N . LEU A 1 524 ? 20.507 19.749 14.900 1.00 55.84 524 LEU A N 1
ATOM 4355 C CA . LEU A 1 524 ? 19.803 18.799 14.026 1.00 55.84 524 LEU A CA 1
ATOM 4356 C C . LEU A 1 524 ? 18.959 19.516 12.965 1.00 55.84 524 LEU A C 1
ATOM 4358 O O . LEU A 1 524 ? 18.993 19.133 11.796 1.00 55.84 524 LEU A O 1
ATOM 4362 N N . ARG A 1 525 ? 18.269 20.597 13.348 1.00 56.53 525 ARG A N 1
ATOM 4363 C CA . ARG A 1 525 ? 17.508 21.468 12.440 1.00 56.53 525 ARG A CA 1
ATOM 4364 C C . ARG A 1 525 ? 18.424 22.135 11.399 1.00 56.53 525 ARG A C 1
ATOM 4366 O O . ARG A 1 525 ? 18.151 22.073 10.206 1.00 56.53 525 ARG A O 1
ATOM 4373 N N . LEU A 1 526 ? 19.579 22.662 11.815 1.00 50.47 526 LEU A N 1
ATOM 4374 C CA . LEU A 1 526 ? 20.556 23.312 10.924 1.00 50.47 526 LEU A CA 1
ATOM 4375 C C . LEU A 1 526 ? 21.209 22.353 9.911 1.00 50.47 526 LEU A C 1
ATOM 4377 O O . LEU A 1 526 ? 21.547 22.766 8.801 1.00 50.47 526 LEU A O 1
ATOM 4381 N N . HIS A 1 527 ? 21.395 21.074 10.253 1.00 47.56 527 HIS A N 1
ATOM 4382 C CA . HIS A 1 527 ? 21.847 20.071 9.281 1.00 47.56 527 HIS A CA 1
ATOM 4383 C C . HIS A 1 527 ? 20.784 19.741 8.218 1.00 47.56 527 HIS A C 1
ATOM 4385 O O . HIS A 1 527 ? 21.155 19.388 7.095 1.00 47.56 527 HIS A O 1
ATOM 4391 N N . ARG A 1 528 ? 19.495 19.907 8.544 1.00 52.28 528 ARG A N 1
ATOM 4392 C CA . ARG A 1 528 ? 18.344 19.671 7.655 1.00 52.28 528 ARG A CA 1
ATOM 4393 C C . ARG A 1 528 ? 18.056 20.843 6.709 1.00 52.28 528 ARG A C 1
ATOM 4395 O O . ARG A 1 528 ? 17.864 20.610 5.517 1.00 52.28 528 ARG A O 1
ATOM 4402 N N . ASP A 1 529 ? 18.122 22.084 7.201 1.00 47.03 529 ASP A N 1
ATOM 4403 C CA . ASP A 1 529 ? 17.818 23.307 6.426 1.00 47.03 529 ASP A CA 1
ATOM 4404 C C . ASP A 1 529 ? 18.755 23.540 5.226 1.00 47.03 529 ASP A C 1
ATOM 4406 O O . ASP A 1 529 ? 18.423 24.268 4.294 1.00 47.03 529 ASP A O 1
ATOM 4410 N N . ASN A 1 530 ? 19.907 22.865 5.171 1.00 43.88 530 ASN A N 1
ATOM 4411 C CA . ASN A 1 530 ? 20.800 22.914 4.010 1.00 43.88 530 ASN A CA 1
ATOM 4412 C C . ASN A 1 530 ? 20.242 22.203 2.751 1.00 43.88 530 ASN A C 1
ATOM 4414 O O . ASN A 1 530 ? 20.976 22.082 1.766 1.00 43.88 530 ASN A O 1
ATOM 4418 N N . ARG A 1 531 ? 18.988 21.708 2.748 1.00 43.09 531 ARG A N 1
ATOM 4419 C CA . ARG A 1 531 ? 18.368 21.024 1.587 1.00 43.09 531 ARG A CA 1
ATOM 4420 C C . ARG A 1 531 ? 16.949 21.447 1.194 1.00 43.09 531 ARG A C 1
ATOM 4422 O O . ARG A 1 531 ? 16.466 20.958 0.178 1.00 43.09 531 ARG A O 1
ATOM 4429 N N . THR A 1 532 ? 16.287 22.363 1.891 1.00 39.06 532 THR A N 1
ATOM 4430 C CA . THR A 1 532 ? 14.906 22.761 1.552 1.00 39.06 532 THR A CA 1
ATOM 4431 C C . THR A 1 532 ? 14.866 24.126 0.869 1.00 39.06 532 THR A C 1
ATOM 4433 O O . THR A 1 532 ? 14.542 25.132 1.488 1.00 39.06 532 THR A O 1
ATOM 4436 N N . ASN A 1 533 ? 15.164 24.167 -0.433 1.00 33.38 533 ASN A N 1
ATOM 4437 C CA . ASN A 1 533 ? 14.954 25.370 -1.252 1.00 33.38 533 ASN A CA 1
ATOM 4438 C C . ASN A 1 533 ? 13.480 25.596 -1.666 1.00 33.38 533 ASN A C 1
ATOM 4440 O O . ASN A 1 533 ? 13.210 26.602 -2.310 1.00 33.38 533 ASN A O 1
ATOM 4444 N N . TYR A 1 534 ? 12.534 24.699 -1.344 1.00 31.92 534 TYR A N 1
ATOM 4445 C CA . TYR A 1 534 ? 11.153 24.777 -1.863 1.00 31.92 534 TYR A CA 1
ATOM 4446 C C . TYR A 1 534 ? 10.059 24.186 -0.948 1.00 31.92 534 TYR A C 1
ATOM 4448 O O . TYR A 1 534 ? 9.049 23.702 -1.440 1.00 31.92 534 TYR A O 1
ATOM 4456 N N . LEU A 1 535 ? 10.214 24.248 0.375 1.00 31.89 535 LEU A N 1
ATOM 4457 C CA . LEU A 1 535 ? 9.031 24.466 1.224 1.00 31.89 535 LEU A CA 1
ATOM 4458 C C . LEU A 1 535 ? 8.877 25.984 1.363 1.00 31.89 535 LEU A C 1
ATOM 4460 O O . LEU A 1 535 ? 9.904 26.670 1.272 1.00 31.89 535 LEU A O 1
ATOM 4464 N N . PRO A 1 536 ? 7.674 26.543 1.581 1.00 29.72 536 PRO A N 1
ATOM 4465 C CA . PRO A 1 536 ? 7.493 27.971 1.804 1.00 29.72 536 PRO A CA 1
ATOM 4466 C C . PRO A 1 536 ? 8.113 28.392 3.148 1.00 29.72 536 PRO A C 1
ATOM 4468 O O . PRO A 1 536 ? 7.446 28.825 4.083 1.00 29.72 536 PRO A O 1
ATOM 4471 N N . THR A 1 537 ? 9.441 28.370 3.236 1.00 33.97 537 THR A N 1
ATOM 4472 C CA . THR A 1 537 ? 10.148 29.403 3.969 1.00 33.97 537 THR A CA 1
ATOM 4473 C C . THR A 1 537 ? 9.874 30.665 3.172 1.00 33.97 537 THR A C 1
ATOM 4475 O O . THR A 1 537 ? 10.400 30.865 2.079 1.00 33.97 537 THR A O 1
ATOM 4478 N N . LYS A 1 538 ? 8.923 31.470 3.658 1.00 29.59 538 LYS A N 1
ATOM 4479 C CA . LYS A 1 538 ? 8.681 32.829 3.168 1.00 29.59 538 LYS A CA 1
ATOM 4480 C C . LYS A 1 538 ? 10.015 33.444 2.758 1.00 29.59 538 LYS A C 1
ATOM 4482 O O . LYS A 1 538 ? 10.868 33.629 3.619 1.00 29.59 538 LYS A O 1
ATOM 4487 N N . SER A 1 539 ? 10.141 33.676 1.450 1.00 27.55 539 SER A N 1
ATOM 4488 C CA . SER A 1 539 ? 11.134 34.469 0.726 1.00 27.55 539 SER A CA 1
ATOM 4489 C C . SER A 1 539 ? 12.365 34.898 1.523 1.00 27.55 539 SER A C 1
ATOM 4491 O O . SER A 1 539 ? 12.249 35.625 2.511 1.00 27.55 539 SER A O 1
ATOM 4493 N N . SER A 1 540 ? 13.550 34.625 0.979 1.00 34.03 540 SER A N 1
ATOM 4494 C CA . SER A 1 540 ? 14.753 35.401 1.273 1.00 34.03 540 SER A CA 1
ATOM 4495 C C . SER A 1 540 ? 14.457 36.903 1.129 1.00 34.03 540 SER A C 1
ATOM 4497 O O . SER A 1 540 ? 14.494 37.458 0.032 1.00 34.03 540 SER A O 1
ATOM 4499 N N . MET A 1 541 ? 14.124 37.566 2.231 1.00 31.27 541 MET A N 1
ATOM 4500 C CA . MET A 1 541 ? 13.964 39.008 2.289 1.00 31.27 541 MET A CA 1
ATOM 4501 C C . MET A 1 541 ? 14.958 39.540 3.304 1.00 31.27 541 MET A C 1
ATOM 4503 O O . MET A 1 541 ? 14.801 39.418 4.518 1.00 31.27 541 MET A O 1
ATOM 4507 N N . ASN A 1 542 ? 16.017 40.112 2.740 1.00 37.09 542 ASN A N 1
ATOM 4508 C CA . ASN A 1 542 ? 16.918 41.041 3.391 1.00 37.09 542 ASN A CA 1
ATOM 4509 C C . ASN A 1 542 ? 16.121 42.272 3.838 1.00 37.09 542 ASN A C 1
ATOM 4511 O O . ASN A 1 542 ? 16.168 43.282 3.154 1.00 37.09 542 ASN A O 1
ATOM 4515 N N . GLU A 1 543 ? 15.376 42.197 4.939 1.00 34.78 543 GLU A N 1
ATOM 4516 C CA . GLU A 1 543 ? 14.913 43.375 5.677 1.00 34.78 543 GLU A CA 1
ATOM 4517 C C . GLU A 1 543 ? 14.432 42.978 7.088 1.00 34.78 543 GLU A C 1
ATOM 4519 O O . GLU A 1 543 ? 13.654 42.047 7.280 1.00 34.78 543 GLU A O 1
ATOM 4524 N N . ASP A 1 544 ? 15.005 43.668 8.076 1.00 37.88 544 ASP A N 1
ATOM 4525 C CA . ASP A 1 544 ? 14.798 43.650 9.532 1.00 37.88 544 ASP A CA 1
ATOM 4526 C C . ASP A 1 544 ? 13.733 42.680 10.113 1.00 37.88 544 ASP A C 1
ATOM 4528 O O . ASP A 1 544 ? 12.559 43.001 10.321 1.00 37.88 544 ASP A O 1
ATOM 4532 N N . THR A 1 545 ? 14.182 41.471 10.468 1.00 34.66 545 THR A N 1
ATOM 4533 C CA . THR A 1 545 ? 13.379 40.392 11.080 1.00 34.66 545 THR A CA 1
ATOM 4534 C C . THR A 1 545 ? 13.019 40.618 12.556 1.00 34.66 545 THR A C 1
ATOM 4536 O O . THR A 1 545 ? 12.359 39.770 13.164 1.00 34.66 545 THR A O 1
ATOM 4539 N N . SER A 1 546 ? 13.402 41.742 13.168 1.00 34.75 546 SER A N 1
ATOM 4540 C CA . SER A 1 546 ? 13.148 41.977 14.596 1.00 34.75 546 SER A CA 1
ATOM 4541 C C . SER A 1 546 ? 11.721 42.461 14.905 1.00 34.75 546 SER A C 1
ATOM 4543 O O . SER A 1 546 ? 11.230 42.272 16.023 1.00 34.75 546 SER A O 1
ATOM 4545 N N . ALA A 1 547 ? 11.021 43.039 13.920 1.00 30.89 547 ALA A N 1
ATOM 4546 C CA . ALA A 1 547 ? 9.751 43.732 14.149 1.00 30.89 547 ALA A CA 1
ATOM 4547 C C . ALA A 1 547 ? 8.484 42.913 13.819 1.00 30.89 547 ALA A C 1
ATOM 4549 O O . ALA A 1 547 ? 7.441 43.171 14.414 1.00 30.89 547 ALA A O 1
ATOM 4550 N N . ARG A 1 548 ? 8.546 41.903 12.932 1.00 32.25 548 ARG A N 1
ATOM 4551 C CA . ARG A 1 548 ? 7.372 41.073 12.556 1.00 32.25 548 ARG A CA 1
ATOM 4552 C C . ARG A 1 548 ? 7.276 39.712 13.257 1.00 32.25 548 ARG A C 1
ATOM 4554 O O . ARG A 1 548 ? 6.227 39.088 13.197 1.00 32.25 548 ARG A O 1
ATOM 4561 N N . ARG A 1 549 ? 8.299 39.290 14.011 1.00 35.38 549 ARG A N 1
ATOM 4562 C CA . ARG A 1 549 ? 8.251 38.110 14.910 1.00 35.38 549 ARG A CA 1
ATOM 4563 C C . ARG A 1 549 ? 7.490 38.367 16.228 1.00 35.38 549 ARG A C 1
ATOM 4565 O O . ARG A 1 549 ? 7.661 37.632 17.191 1.00 35.38 549 ARG A O 1
ATOM 4572 N N . LYS A 1 550 ? 6.702 39.446 16.306 1.00 31.09 550 LYS A N 1
ATOM 4573 C CA . LYS A 1 550 ? 6.111 39.979 17.548 1.00 31.09 550 LYS A CA 1
ATOM 4574 C C . LYS A 1 550 ? 4.582 39.896 17.630 1.00 31.09 550 LYS A C 1
ATOM 4576 O O . LYS A 1 550 ? 3.989 40.646 18.398 1.00 31.09 550 LYS A O 1
ATOM 4581 N N . LEU A 1 551 ? 3.940 38.982 16.906 1.00 30.33 551 LEU A N 1
ATOM 4582 C CA . LEU A 1 551 ? 2.557 38.599 17.211 1.00 30.33 551 LEU A CA 1
ATOM 4583 C C . LEU A 1 551 ? 2.473 37.063 17.317 1.00 30.33 551 LEU A C 1
ATOM 4585 O O . LEU A 1 551 ? 2.635 36.397 16.300 1.00 30.33 551 LEU A O 1
ATOM 4589 N N . PRO A 1 552 ? 2.314 36.497 18.530 1.00 35.38 552 PRO A N 1
ATOM 4590 C CA . PRO A 1 552 ? 2.243 35.053 18.753 1.00 35.38 552 PRO A CA 1
ATOM 4591 C C . PRO A 1 552 ? 0.901 34.485 18.276 1.00 35.38 552 PRO A C 1
ATOM 4593 O O . PRO A 1 552 ? -0.147 35.035 18.612 1.00 35.38 552 PRO A O 1
ATOM 4596 N N . LEU A 1 553 ? 0.918 33.354 17.567 1.00 39.78 553 LEU A N 1
ATOM 4597 C CA . LEU A 1 553 ? -0.276 32.526 17.398 1.00 39.78 553 LEU A CA 1
ATOM 4598 C C . LEU A 1 553 ? -0.281 31.472 18.508 1.00 39.78 553 LEU A C 1
ATOM 4600 O O . LEU A 1 553 ? 0.341 30.417 18.439 1.00 39.78 553 LEU A O 1
ATOM 4604 N N . TYR A 1 554 ? -0.967 31.831 19.586 1.00 53.00 554 TYR A N 1
ATOM 4605 C CA . TYR A 1 554 ? -1.382 30.941 20.661 1.00 53.00 554 TYR A CA 1
ATOM 4606 C C . TYR A 1 554 ? -2.307 29.847 20.098 1.00 53.00 554 TYR A C 1
ATOM 4608 O O . TYR A 1 554 ? -3.290 30.183 19.438 1.00 53.00 554 TYR A O 1
ATOM 4616 N N . ARG A 1 555 ? -2.057 28.558 20.394 1.00 66.69 555 ARG A N 1
ATOM 4617 C CA . ARG A 1 555 ? -3.088 27.523 20.189 1.00 66.69 555 ARG A CA 1
ATOM 4618 C C . ARG A 1 555 ? -4.255 27.848 21.120 1.00 66.69 555 ARG A C 1
ATOM 4620 O O . ARG A 1 555 ? -4.068 27.837 22.344 1.00 66.69 555 ARG A O 1
ATOM 4627 N N . GLN A 1 556 ? -5.401 28.203 20.536 1.00 68.75 556 GLN A N 1
ATOM 4628 C CA . GLN A 1 556 ? -6.587 28.646 21.271 1.00 68.75 556 GLN A CA 1
ATOM 4629 C C . GLN A 1 556 ? -7.027 27.599 22.298 1.00 68.75 556 GLN A C 1
ATOM 4631 O O . GLN A 1 556 ? -6.771 26.409 22.125 1.00 68.75 556 GLN A O 1
ATOM 4636 N N . HIS A 1 557 ? -7.661 28.036 23.388 1.00 76.31 557 HIS A N 1
ATOM 4637 C CA . HIS A 1 557 ? -8.083 27.125 24.453 1.00 76.31 557 HIS A CA 1
ATOM 4638 C C . HIS A 1 557 ? -9.040 26.044 23.926 1.00 76.31 557 HIS A C 1
ATOM 4640 O O . HIS A 1 557 ? -8.806 24.867 24.173 1.00 76.31 557 HIS A O 1
ATOM 4646 N N . SER A 1 558 ? -10.009 26.433 23.095 1.00 76.25 558 SER A N 1
ATOM 4647 C CA . SER A 1 558 ? -10.937 25.535 22.393 1.00 76.25 558 SER A CA 1
ATOM 4648 C C . SER A 1 558 ? -10.231 24.499 21.509 1.00 76.25 558 SER A C 1
ATOM 4650 O O . SER A 1 558 ? -10.558 23.323 21.578 1.00 76.25 558 SER A O 1
ATOM 4652 N N . SER A 1 559 ? -9.212 24.900 20.741 1.00 78.69 559 SER A N 1
ATOM 4653 C CA . SER A 1 559 ? -8.403 23.984 19.915 1.00 78.69 559 SER A CA 1
ATOM 4654 C C . SER A 1 559 ? -7.656 22.939 20.756 1.00 78.69 559 SER A C 1
ATOM 4656 O O . SER A 1 559 ? -7.547 21.784 20.358 1.00 78.69 559 SER A O 1
ATOM 4658 N N . LYS A 1 560 ? -7.153 23.319 21.940 1.00 82.38 560 LYS A N 1
ATOM 4659 C CA . LYS A 1 560 ? -6.500 22.370 22.864 1.00 82.38 560 LYS A CA 1
ATOM 4660 C C . LYS A 1 560 ? -7.493 21.376 23.451 1.00 82.38 560 LYS A C 1
ATOM 4662 O O . LYS A 1 560 ? -7.157 20.209 23.600 1.00 82.38 560 LYS A O 1
ATOM 4667 N N . ILE A 1 561 ? -8.685 21.859 23.798 1.00 82.69 561 ILE A N 1
ATOM 4668 C CA . ILE A 1 561 ? -9.775 21.020 24.293 1.00 82.69 561 ILE A CA 1
ATOM 4669 C C . ILE A 1 561 ? -10.143 19.978 23.240 1.00 82.69 561 ILE A C 1
ATOM 4671 O O . ILE A 1 561 ? -10.075 18.794 23.545 1.00 82.69 561 ILE A O 1
ATOM 4675 N N . GLN A 1 562 ? -10.424 20.421 22.012 1.00 80.94 562 GLN A N 1
ATOM 4676 C CA . GLN A 1 562 ? -10.782 19.531 20.910 1.00 80.94 562 GLN A CA 1
ATOM 4677 C C . GLN A 1 562 ? -9.691 18.482 20.667 1.00 80.94 562 GLN A C 1
ATOM 4679 O O . GLN A 1 562 ? -9.975 17.293 20.658 1.00 80.94 562 GLN A O 1
ATOM 4684 N N . PHE A 1 563 ? -8.426 18.902 20.565 1.00 86.44 563 PHE A N 1
ATOM 4685 C CA . PHE A 1 563 ? -7.317 17.970 20.352 1.00 86.44 563 PHE A CA 1
ATOM 4686 C C . PHE A 1 563 ? -7.177 16.938 21.477 1.00 86.44 563 PHE A C 1
ATOM 4688 O O . PHE A 1 563 ? -6.900 15.779 21.195 1.00 86.44 563 PHE A O 1
ATOM 4695 N N . GLU A 1 564 ? -7.312 17.339 22.746 1.00 89.38 564 GLU A N 1
ATOM 4696 C CA . GLU A 1 564 ? -7.201 16.404 23.875 1.00 89.38 564 GLU A CA 1
ATOM 4697 C C . GLU A 1 564 ? -8.386 15.431 23.930 1.00 89.38 564 GLU A C 1
ATOM 4699 O O . GLU A 1 564 ? -8.178 14.255 24.232 1.00 89.38 564 GLU A O 1
ATOM 4704 N N . GLU A 1 565 ? -9.591 15.885 23.577 1.00 86.31 565 GLU A N 1
ATOM 4705 C CA . GLU A 1 565 ? -10.792 15.046 23.469 1.00 86.31 565 GLU A CA 1
ATOM 4706 C C . GLU A 1 565 ? -10.680 14.036 22.310 1.00 86.31 565 GLU A C 1
ATOM 4708 O O . GLU A 1 565 ? -10.909 12.840 22.512 1.00 86.31 565 GLU A O 1
ATOM 4713 N N . GLU A 1 566 ? -10.239 14.469 21.127 1.00 88.44 566 GLU A N 1
ATOM 4714 C CA . GLU A 1 566 ? -9.992 13.598 19.965 1.00 88.44 566 GLU A CA 1
ATOM 4715 C C . GLU A 1 566 ? -8.826 12.625 20.224 1.00 88.44 566 GLU A C 1
ATOM 4717 O O . GLU A 1 566 ? -8.902 11.443 19.891 1.00 88.44 566 GLU A O 1
ATOM 4722 N N . LEU A 1 567 ? -7.752 13.077 20.888 1.00 92.00 567 LEU A N 1
ATOM 4723 C CA . LEU A 1 567 ? -6.621 12.225 21.273 1.00 92.00 567 LEU A CA 1
ATOM 4724 C C . LEU A 1 567 ? -7.067 11.108 22.219 1.00 92.00 567 LEU A C 1
ATOM 4726 O O . LEU A 1 567 ? -6.704 9.946 22.019 1.00 92.00 567 LEU A O 1
ATOM 4730 N N . GLN A 1 568 ? -7.845 11.449 23.249 1.00 91.62 568 GLN A N 1
ATOM 4731 C CA . GLN A 1 568 ? -8.395 10.462 24.170 1.00 91.62 568 GLN A CA 1
ATOM 4732 C C . GLN A 1 568 ? -9.313 9.479 23.433 1.00 91.62 568 GLN A C 1
ATOM 4734 O O . GLN A 1 568 ? -9.157 8.267 23.595 1.00 91.62 568 GLN A O 1
ATOM 4739 N N . THR A 1 569 ? -10.202 9.985 22.576 1.00 89.44 569 THR A N 1
ATOM 4740 C CA . THR A 1 569 ? -11.149 9.173 21.797 1.00 89.44 569 THR A CA 1
ATOM 4741 C C . THR A 1 569 ? -10.432 8.192 20.869 1.00 89.44 569 THR A C 1
ATOM 4743 O O . THR A 1 569 ? -10.765 7.002 20.853 1.00 89.44 569 THR A O 1
ATOM 4746 N N . MET A 1 570 ? -9.379 8.639 20.177 1.00 93.69 570 MET A N 1
ATOM 4747 C CA . MET A 1 570 ? -8.525 7.781 19.355 1.00 93.69 570 MET A CA 1
ATOM 4748 C C . MET A 1 570 ? -7.953 6.616 20.173 1.00 93.69 570 MET A C 1
ATOM 4750 O O . MET A 1 570 ? -8.038 5.460 19.750 1.00 93.69 570 MET A O 1
ATOM 4754 N N . ILE A 1 571 ? -7.371 6.893 21.345 1.00 93.50 571 ILE A N 1
ATOM 4755 C CA . ILE A 1 571 ? -6.764 5.857 22.195 1.00 93.50 571 ILE A CA 1
ATOM 4756 C C . ILE A 1 571 ? -7.836 4.896 22.706 1.00 93.50 571 ILE A C 1
ATOM 4758 O O . ILE A 1 571 ? -7.653 3.679 22.648 1.00 93.50 571 ILE A O 1
ATOM 4762 N N . ASP A 1 572 ? -8.967 5.415 23.173 1.00 88.19 572 ASP A N 1
ATOM 4763 C CA . ASP A 1 572 ? -10.058 4.603 23.698 1.00 88.19 572 ASP A CA 1
ATOM 4764 C C . ASP A 1 572 ? -10.618 3.636 22.654 1.00 88.19 572 ASP A C 1
ATOM 4766 O O . ASP A 1 572 ? -10.805 2.449 22.941 1.00 88.19 572 ASP A O 1
ATOM 4770 N N . PHE A 1 573 ? -10.802 4.110 21.423 1.00 88.88 573 PHE A N 1
ATOM 4771 C CA . PHE A 1 573 ? -11.298 3.295 20.321 1.00 88.88 573 PHE A CA 1
ATOM 4772 C C . PHE A 1 573 ? -10.273 2.263 19.832 1.00 88.88 573 PHE A C 1
ATOM 4774 O O . PHE A 1 573 ? -10.621 1.115 19.542 1.00 88.88 573 PHE A O 1
ATOM 4781 N N . LEU A 1 574 ? -8.998 2.646 19.749 1.00 94.12 574 LEU A N 1
ATOM 4782 C CA . LEU A 1 574 ? -7.971 1.836 19.095 1.00 94.12 574 LEU A CA 1
ATOM 4783 C C . LEU A 1 574 ? -7.156 0.950 20.051 1.00 94.12 574 LEU A C 1
ATOM 4785 O O . LEU A 1 574 ? -6.529 -0.015 19.608 1.00 94.12 574 LEU A O 1
ATOM 4789 N N . SER A 1 575 ? -7.175 1.213 21.361 1.00 91.75 575 SER A N 1
ATOM 4790 C CA . SER A 1 575 ? -6.360 0.501 22.364 1.00 91.75 575 SER A CA 1
ATOM 4791 C C . SER A 1 575 ? -6.644 -1.002 22.479 1.00 91.75 575 SER A C 1
ATOM 4793 O O . SER A 1 575 ? -5.832 -1.733 23.057 1.00 91.75 575 SER A O 1
ATOM 4795 N N . PHE A 1 576 ? -7.737 -1.490 21.894 1.00 91.94 576 PHE A N 1
ATOM 4796 C CA . PHE A 1 576 ? -8.005 -2.917 21.731 1.00 91.94 576 PHE A CA 1
ATOM 4797 C C . PHE A 1 576 ? -6.983 -3.619 20.817 1.00 91.94 576 PHE A C 1
ATOM 4799 O O . PHE A 1 576 ? -6.606 -4.759 21.087 1.00 91.94 576 PHE A O 1
ATOM 4806 N N . HIS A 1 577 ? -6.513 -2.955 19.757 1.00 96.31 577 HIS A N 1
ATOM 4807 C CA . HIS A 1 577 ? -5.752 -3.602 18.689 1.00 96.31 577 HIS A CA 1
ATOM 4808 C C . HIS A 1 577 ? -4.327 -3.974 19.127 1.00 96.31 577 HIS A C 1
ATOM 4810 O O . HIS A 1 577 ? -3.527 -3.081 19.441 1.00 96.31 577 HIS A O 1
ATOM 4816 N N . PRO A 1 578 ? -3.956 -5.270 19.152 1.00 95.50 578 PRO A N 1
ATOM 4817 C CA . PRO A 1 578 ? -2.615 -5.687 19.540 1.00 95.50 578 PRO A CA 1
ATOM 4818 C C . PRO A 1 578 ? -1.518 -5.216 18.580 1.00 95.50 578 PRO A C 1
ATOM 4820 O O . PRO A 1 578 ? -0.404 -4.973 19.046 1.00 95.50 578 PRO A O 1
ATOM 4823 N N . SER A 1 579 ? -1.810 -5.048 17.289 1.00 98.06 579 SER A N 1
ATOM 4824 C CA . SER A 1 579 ? -0.862 -4.517 16.301 1.00 98.06 579 SER A CA 1
ATOM 4825 C C . SER A 1 579 ? -0.346 -3.131 16.672 1.00 98.06 579 SER A C 1
ATOM 4827 O O . SER A 1 579 ? 0.838 -2.861 16.477 1.00 98.06 579 SER A O 1
ATOM 4829 N N . ILE A 1 580 ? -1.182 -2.273 17.264 1.00 98.25 580 ILE A N 1
ATOM 4830 C CA . ILE A 1 580 ? -0.757 -0.947 17.711 1.00 98.25 580 ILE A CA 1
ATOM 4831 C C . ILE A 1 580 ? 0.194 -1.110 18.890 1.00 98.25 580 ILE A C 1
ATOM 4833 O O . ILE A 1 580 ? -0.173 -1.636 19.948 1.00 98.25 580 ILE A O 1
ATOM 4837 N N . VAL A 1 581 ? 1.423 -0.644 18.696 1.00 98.00 581 VAL A N 1
ATOM 4838 C CA . VAL A 1 581 ? 2.511 -0.735 19.677 1.00 98.00 581 VAL A CA 1
ATOM 4839 C C . VAL A 1 581 ? 3.084 0.622 20.054 1.00 98.00 581 VAL A C 1
ATOM 4841 O O . VAL A 1 581 ? 3.714 0.731 21.109 1.00 98.00 581 VAL A O 1
ATOM 4844 N N . ILE A 1 582 ? 2.865 1.637 19.215 1.00 98.38 582 ILE A N 1
ATOM 4845 C CA . ILE A 1 582 ? 3.367 2.995 19.407 1.00 98.38 582 ILE A CA 1
ATOM 4846 C C . ILE A 1 582 ? 2.255 4.008 19.135 1.00 98.38 582 ILE A C 1
ATOM 4848 O O . ILE A 1 582 ? 1.613 3.954 18.086 1.00 98.38 582 ILE A O 1
ATOM 4852 N N . TRP A 1 583 ? 2.082 4.944 20.067 1.00 98.25 583 TRP A N 1
ATOM 4853 C CA . TRP A 1 583 ? 1.326 6.177 19.857 1.00 98.25 583 TRP A CA 1
ATOM 4854 C C . TRP A 1 583 ? 2.286 7.294 19.456 1.00 98.25 583 TRP A C 1
ATOM 4856 O O . TRP A 1 583 ? 3.244 7.569 20.186 1.00 98.25 583 TRP A O 1
ATOM 4866 N N . VAL A 1 584 ? 2.039 7.933 18.315 1.00 96.50 584 VAL A N 1
ATOM 4867 C CA . VAL A 1 584 ? 2.780 9.114 17.866 1.00 96.50 584 VAL A CA 1
ATOM 4868 C C . VAL A 1 584 ? 1.931 10.347 18.143 1.00 96.50 584 VAL A C 1
ATOM 4870 O O . VAL A 1 584 ? 0.887 10.552 17.532 1.00 96.50 584 VAL A O 1
ATOM 4873 N N . LEU A 1 585 ? 2.373 11.150 19.110 1.00 93.75 585 LEU A N 1
ATOM 4874 C CA . LEU A 1 585 ? 1.600 12.285 19.611 1.00 93.75 585 LEU A CA 1
ATOM 4875 C C . LEU A 1 585 ? 1.657 13.489 18.663 1.00 93.75 585 LEU A C 1
ATOM 4877 O O . LEU A 1 585 ? 0.633 14.109 18.401 1.00 93.75 585 LEU A O 1
ATOM 4881 N N . PHE A 1 586 ? 2.850 13.813 18.159 1.00 89.44 586 PHE A N 1
ATOM 4882 C CA . PHE A 1 586 ? 3.071 14.932 17.243 1.00 89.44 586 PHE A CA 1
ATOM 4883 C C . PHE A 1 586 ? 4.017 14.533 16.117 1.00 89.44 586 PHE A C 1
ATOM 4885 O O . PHE A 1 586 ? 5.024 13.862 16.359 1.00 89.44 586 PHE A O 1
ATOM 4892 N N . ASN A 1 587 ? 3.719 15.010 14.911 1.00 88.25 587 ASN A N 1
ATOM 4893 C CA . ASN A 1 587 ? 4.521 14.813 13.711 1.00 88.25 587 ASN A CA 1
ATOM 4894 C C . ASN A 1 587 ? 5.072 16.156 13.215 1.00 88.25 587 ASN A C 1
ATOM 4896 O O . ASN A 1 587 ? 4.300 17.078 12.997 1.00 88.25 587 ASN A O 1
ATOM 4900 N N . GLU A 1 588 ? 6.387 16.281 13.032 1.00 77.19 588 GLU A N 1
ATOM 4901 C CA . GLU A 1 588 ? 7.016 17.443 12.375 1.00 77.19 588 GLU A CA 1
ATOM 4902 C C . GLU A 1 588 ? 6.627 18.844 12.909 1.00 77.19 588 GLU A C 1
ATOM 4904 O O . GLU A 1 588 ? 6.514 19.799 12.149 1.00 77.19 588 GLU A O 1
ATOM 4909 N N . GLU A 1 589 ? 6.442 18.978 14.231 1.00 75.06 589 GLU A N 1
ATOM 4910 C CA . GLU A 1 589 ? 5.931 20.184 14.934 1.00 75.06 589 GLU A CA 1
ATOM 4911 C C . GLU A 1 589 ? 4.444 20.506 14.701 1.00 75.06 589 GLU A C 1
ATOM 4913 O O . GLU A 1 589 ? 3.907 21.437 15.313 1.00 75.06 589 GLU A O 1
ATOM 4918 N N . TRP A 1 590 ? 3.741 19.732 13.877 1.00 76.81 590 TRP A N 1
ATOM 4919 C CA . TRP A 1 590 ? 2.329 19.953 13.607 1.00 76.81 590 TRP A CA 1
ATOM 4920 C C . TRP A 1 590 ? 1.488 19.670 14.849 1.00 76.81 590 TRP A C 1
ATOM 4922 O O . TRP A 1 590 ? 1.650 18.666 15.544 1.00 76.81 590 TRP A O 1
ATOM 4932 N N . GLY A 1 591 ? 0.632 20.629 15.178 1.00 75.19 591 GLY A N 1
ATOM 4933 C CA . GLY A 1 591 ? -0.233 20.619 16.345 1.00 75.19 591 GLY A CA 1
ATOM 4934 C C . GLY A 1 591 ? 0.499 20.722 17.679 1.00 75.19 591 GLY A C 1
ATOM 4935 O O . GLY A 1 591 ? -0.170 20.712 18.707 1.00 75.19 591 GLY A O 1
ATOM 4936 N N . GLN A 1 592 ? 1.832 20.813 17.715 1.00 80.06 592 GLN A N 1
ATOM 4937 C CA . GLN A 1 592 ? 2.604 20.576 18.935 1.00 80.06 592 GLN A CA 1
ATOM 4938 C C . GLN A 1 592 ? 2.398 21.668 19.998 1.00 80.06 592 GLN A C 1
ATOM 4940 O O . GLN A 1 592 ? 2.644 22.843 19.757 1.00 80.06 592 GLN A O 1
ATOM 4945 N N . TYR A 1 593 ? 1.992 21.289 21.214 1.00 79.81 593 TYR A N 1
ATOM 4946 C CA . TYR A 1 593 ? 1.948 22.172 22.390 1.00 79.81 593 TYR A CA 1
ATOM 4947 C C . TYR A 1 593 ? 2.043 21.351 23.675 1.00 79.81 593 TYR A C 1
ATOM 4949 O O . TYR A 1 593 ? 1.535 20.237 23.732 1.00 79.81 593 TYR A O 1
ATOM 4957 N N . ASN A 1 594 ? 2.646 21.901 24.733 1.00 81.75 594 ASN A N 1
ATOM 4958 C CA . ASN A 1 594 ? 2.693 21.286 26.064 1.00 81.75 594 ASN A CA 1
ATOM 4959 C C . ASN A 1 594 ? 3.091 19.793 26.031 1.00 81.75 594 ASN A C 1
ATOM 4961 O O . ASN A 1 594 ? 2.516 18.949 26.727 1.00 81.75 594 ASN A O 1
ATOM 4965 N N . THR A 1 595 ? 4.081 19.485 25.184 1.00 83.75 595 THR A N 1
ATOM 4966 C CA . THR A 1 595 ? 4.482 18.120 24.795 1.00 83.75 595 THR A CA 1
ATOM 4967 C C . THR A 1 595 ? 4.771 17.244 26.007 1.00 83.75 595 THR A C 1
ATOM 4969 O O . THR A 1 595 ? 4.388 16.082 26.058 1.00 83.75 595 THR A O 1
ATOM 4972 N N . VAL A 1 596 ? 5.413 17.819 27.023 1.00 85.06 596 VAL A N 1
ATOM 4973 C CA . VAL A 1 596 ? 5.836 17.117 28.237 1.00 85.06 596 VAL A CA 1
ATOM 4974 C C . VAL A 1 596 ? 4.647 16.633 29.056 1.00 85.06 596 VAL A C 1
ATOM 4976 O O . VAL A 1 596 ? 4.652 15.495 29.524 1.00 85.06 596 VAL A O 1
ATOM 4979 N N . ARG A 1 597 ? 3.629 17.485 29.241 1.00 89.31 597 ARG A N 1
ATOM 4980 C CA . ARG A 1 597 ? 2.412 17.121 29.976 1.00 89.31 597 ARG A CA 1
ATOM 4981 C C . ARG A 1 597 ? 1.658 16.031 29.226 1.00 89.31 597 ARG A C 1
ATOM 4983 O O . ARG A 1 597 ? 1.301 15.033 29.840 1.00 89.31 597 ARG A O 1
ATOM 4990 N N . LEU A 1 598 ? 1.449 16.218 27.923 1.00 89.50 598 LEU A N 1
ATOM 4991 C CA . LEU A 1 598 ? 0.668 15.293 27.103 1.00 89.50 598 LEU A CA 1
ATOM 4992 C C . LEU A 1 598 ? 1.356 13.938 26.942 1.00 89.50 598 LEU A C 1
ATOM 4994 O O . LEU A 1 598 ? 0.703 12.914 27.088 1.00 89.50 598 LEU A O 1
ATOM 4998 N N . ALA A 1 599 ? 2.675 13.910 26.739 1.00 91.31 599 ALA A N 1
ATOM 4999 C CA . ALA A 1 599 ? 3.429 12.662 26.688 1.00 91.31 599 ALA A CA 1
ATOM 5000 C C . ALA A 1 599 ? 3.337 11.895 28.015 1.00 91.31 599 ALA A C 1
ATOM 5002 O O . ALA A 1 599 ? 3.017 10.714 28.009 1.00 91.31 599 ALA A O 1
ATOM 5003 N N . LYS A 1 600 ? 3.536 12.562 29.162 1.00 91.69 600 LYS A N 1
ATOM 5004 C CA . LYS A 1 600 ? 3.408 11.923 30.487 1.00 91.69 600 LYS A CA 1
ATOM 5005 C C . LYS A 1 600 ? 1.987 11.444 30.777 1.00 91.69 600 LYS A C 1
ATOM 5007 O O . LYS A 1 600 ? 1.814 10.387 31.384 1.00 91.69 600 LYS A O 1
ATOM 5012 N N . TRP A 1 601 ? 0.986 12.225 30.369 1.00 94.62 601 TRP A N 1
ATOM 5013 C CA . TRP A 1 601 ? -0.414 11.821 30.452 1.00 94.62 601 TRP A CA 1
ATOM 5014 C C . TRP A 1 601 ? -0.643 10.556 29.627 1.00 94.62 601 TRP A C 1
ATOM 5016 O O . TRP A 1 601 ? -1.116 9.573 30.178 1.00 94.62 601 TRP A O 1
ATOM 5026 N N . LEU A 1 602 ? -0.195 10.529 28.371 1.00 93.62 602 LEU A N 1
ATOM 5027 C CA . LEU A 1 602 ? -0.357 9.392 27.468 1.00 93.62 602 LEU A CA 1
ATOM 5028 C C . LEU A 1 602 ? 0.338 8.120 27.977 1.00 93.62 602 LEU A C 1
ATOM 5030 O O . LEU A 1 602 ? -0.258 7.047 27.964 1.00 93.62 602 LEU A O 1
ATOM 5034 N N . GLU A 1 603 ? 1.566 8.241 28.488 1.00 92.88 603 GLU A N 1
ATOM 5035 C CA . GLU A 1 603 ? 2.298 7.132 29.121 1.00 92.88 603 GLU A CA 1
ATOM 5036 C C . GLU A 1 603 ? 1.565 6.567 30.346 1.00 92.88 603 GLU A C 1
ATOM 5038 O O . GLU A 1 603 ? 1.642 5.370 30.622 1.00 92.88 603 GLU A O 1
ATOM 5043 N N . SER A 1 604 ? 0.862 7.429 31.086 1.00 92.12 604 SER A N 1
ATOM 5044 C CA . SER A 1 604 ? 0.068 7.029 32.251 1.00 92.12 604 SER A CA 1
ATOM 5045 C C . SER A 1 604 ? -1.294 6.458 31.849 1.00 92.12 604 SER A C 1
ATOM 5047 O O . SER A 1 604 ? -1.797 5.559 32.519 1.00 92.12 604 SER A O 1
ATOM 5049 N N . TYR A 1 605 ? -1.881 6.980 30.771 1.00 92.06 605 TYR A N 1
ATOM 5050 C CA . TYR A 1 605 ? -3.219 6.649 30.295 1.00 92.06 605 TYR A CA 1
ATOM 5051 C C . TYR A 1 605 ? -3.257 5.294 29.574 1.00 92.06 605 TYR A C 1
ATOM 5053 O O . TYR A 1 605 ? -4.117 4.469 29.873 1.00 92.06 605 TYR A O 1
ATOM 5061 N N . ASP A 1 606 ? -2.280 5.007 28.703 1.00 91.50 606 ASP A N 1
ATOM 5062 C CA . ASP A 1 606 ? -2.092 3.677 28.106 1.00 91.50 606 ASP A CA 1
ATOM 5063 C C . ASP A 1 606 ? -0.658 3.151 28.310 1.00 91.50 606 ASP A C 1
ATOM 5065 O O . ASP A 1 606 ? 0.175 3.203 27.398 1.00 91.50 606 ASP A O 1
ATOM 5069 N N . PRO A 1 607 ? -0.358 2.552 29.478 1.00 89.88 607 PRO A N 1
ATOM 5070 C CA . PRO A 1 607 ? 0.976 2.034 29.788 1.00 89.88 607 PRO A CA 1
ATOM 5071 C C . PRO A 1 607 ? 1.351 0.771 28.988 1.00 89.88 607 PRO A C 1
ATOM 5073 O O . PRO A 1 607 ? 2.421 0.198 29.197 1.00 89.88 607 PRO A O 1
ATOM 5076 N N . ASN A 1 608 ? 0.475 0.283 28.099 1.00 89.81 608 ASN A N 1
ATOM 5077 C CA . ASN A 1 608 ? 0.712 -0.920 27.293 1.00 89.81 608 ASN A CA 1
ATOM 5078 C C . ASN A 1 608 ? 1.436 -0.659 25.986 1.00 89.81 608 ASN A C 1
ATOM 5080 O O . ASN A 1 608 ? 1.758 -1.616 25.277 1.00 89.81 608 ASN A O 1
ATOM 5084 N N . ARG A 1 609 ? 1.625 0.609 25.633 1.00 95.44 609 ARG A N 1
ATOM 5085 C CA . ARG A 1 609 ? 2.213 1.036 24.372 1.00 95.44 609 ARG A CA 1
ATOM 5086 C C . ARG A 1 609 ? 3.316 2.037 24.641 1.00 95.44 609 ARG A C 1
ATOM 5088 O O . ARG A 1 609 ? 3.347 2.715 25.663 1.00 95.44 609 ARG A O 1
ATOM 5095 N N . LEU A 1 610 ? 4.259 2.091 23.714 1.00 97.06 610 LEU A N 1
ATOM 5096 C CA . LEU A 1 610 ? 5.319 3.082 23.768 1.00 97.06 610 LEU A CA 1
ATOM 5097 C C . LEU A 1 610 ? 4.800 4.407 23.202 1.00 97.06 610 LEU A C 1
ATOM 5099 O O . LEU A 1 610 ? 3.949 4.438 22.316 1.00 97.06 610 LEU A O 1
ATOM 5103 N N . VAL A 1 611 ? 5.353 5.504 23.699 1.00 96.81 611 VAL A N 1
ATOM 5104 C CA . VAL A 1 611 ? 4.986 6.864 23.290 1.00 96.81 611 VAL A CA 1
ATOM 5105 C C . VAL A 1 611 ? 6.125 7.482 22.496 1.00 96.81 611 VAL A C 1
ATOM 5107 O O . VAL A 1 611 ? 7.249 7.587 22.992 1.00 96.81 611 VAL A O 1
ATOM 5110 N N . ASN A 1 612 ? 5.830 7.899 21.271 1.00 95.19 612 ASN A N 1
ATOM 5111 C CA . ASN A 1 612 ? 6.660 8.788 20.476 1.00 95.19 612 ASN A CA 1
ATOM 5112 C C . ASN A 1 612 ? 6.120 10.215 20.641 1.00 95.19 612 ASN A C 1
ATOM 5114 O O . ASN A 1 612 ? 5.149 10.610 19.998 1.00 95.19 612 ASN A O 1
ATOM 5118 N N . ALA A 1 613 ? 6.700 10.955 21.586 1.00 91.44 613 ALA A N 1
ATOM 5119 C CA . ALA A 1 613 ? 6.169 12.248 22.012 1.00 91.44 613 ALA A CA 1
ATOM 5120 C C . ALA A 1 613 ? 6.299 13.336 20.934 1.00 91.44 613 ALA A C 1
ATOM 5122 O O . ALA A 1 613 ? 5.445 14.212 20.845 1.00 91.44 613 ALA A O 1
ATOM 5123 N N . ALA A 1 614 ? 7.368 13.284 20.141 1.00 86.69 614 ALA A N 1
ATOM 5124 C CA . ALA A 1 614 ? 7.637 14.219 19.060 1.00 86.69 614 ALA A CA 1
ATOM 5125 C C . ALA A 1 614 ? 8.430 13.498 17.967 1.00 86.69 614 ALA A C 1
ATOM 5127 O O . ALA A 1 614 ? 9.626 13.234 18.116 1.00 86.69 614 ALA A O 1
ATOM 5128 N N . SER A 1 615 ? 7.745 13.175 16.876 1.00 89.31 615 SER A N 1
ATOM 5129 C CA . SER A 1 615 ? 8.327 12.497 15.729 1.00 89.31 615 SER A CA 1
ATOM 5130 C C . SER A 1 615 ? 9.051 13.500 14.827 1.00 89.31 615 SER A C 1
ATOM 5132 O O . SER A 1 615 ? 8.477 14.486 14.350 1.00 89.31 615 SER A O 1
ATOM 5134 N N . GLY A 1 616 ? 10.356 13.291 14.651 1.00 81.75 616 GLY A N 1
ATOM 5135 C CA . GLY A 1 616 ? 11.180 14.022 13.700 1.00 81.75 616 GLY A CA 1
ATOM 5136 C C . GLY A 1 616 ? 11.734 15.361 14.182 1.00 81.75 616 GLY A C 1
ATOM 5137 O O . GLY A 1 616 ? 12.955 15.514 14.242 1.00 81.75 616 GLY A O 1
ATOM 5138 N N . TRP A 1 617 ? 10.890 16.375 14.376 1.00 72.88 617 TRP A N 1
ATOM 5139 C CA . TRP A 1 617 ? 11.327 17.778 14.490 1.00 72.88 617 TRP A CA 1
ATOM 5140 C C . TRP A 1 617 ? 11.693 18.193 15.919 1.00 72.88 617 TRP A C 1
ATOM 5142 O O . TRP A 1 617 ? 12.821 17.939 16.346 1.00 72.88 617 TRP A O 1
ATOM 5152 N N . GLN A 1 618 ? 10.800 18.869 16.650 1.00 71.88 618 GLN A N 1
ATOM 5153 C CA . GLN A 1 618 ? 11.138 19.440 17.952 1.00 71.88 618 GLN A CA 1
ATOM 5154 C C . GLN A 1 618 ? 10.930 18.443 19.089 1.00 71.88 618 GLN A C 1
ATOM 5156 O O . GLN A 1 618 ? 9.887 18.416 19.744 1.00 71.88 618 GLN A O 1
ATOM 5161 N N . ASP A 1 619 ? 11.966 17.651 19.348 1.00 74.38 619 ASP A N 1
ATOM 5162 C CA . ASP A 1 619 ? 12.071 16.843 20.560 1.00 74.38 619 ASP A CA 1
ATOM 5163 C C . ASP A 1 619 ? 12.096 17.759 21.804 1.00 74.38 619 ASP A C 1
ATOM 5165 O O . ASP A 1 619 ? 12.809 18.764 21.844 1.00 74.38 619 ASP A O 1
ATOM 5169 N N . ARG A 1 620 ? 11.274 17.465 22.817 1.00 71.00 620 ARG A N 1
ATOM 5170 C CA . ARG A 1 620 ? 11.142 18.277 24.044 1.00 71.00 620 ARG A CA 1
ATOM 5171 C C . ARG A 1 620 ? 11.483 17.422 25.264 1.00 71.00 620 ARG A C 1
ATOM 5173 O O . ARG A 1 620 ? 11.102 16.263 25.336 1.00 71.00 620 ARG A O 1
ATOM 5180 N N . GLU A 1 621 ? 12.197 18.008 26.226 1.00 66.69 621 GLU A N 1
ATOM 5181 C CA . GLU A 1 621 ? 12.521 17.491 27.574 1.00 66.69 621 GLU A CA 1
ATOM 5182 C C . GLU A 1 621 ? 12.645 15.957 27.768 1.00 66.69 621 GLU A C 1
ATOM 5184 O O . GLU A 1 621 ? 12.147 15.437 28.763 1.00 66.69 621 GLU A O 1
ATOM 5189 N N . ASN A 1 622 ? 13.323 15.213 26.883 1.00 72.81 622 ASN A N 1
ATOM 5190 C CA . ASN A 1 622 ? 13.529 13.756 27.018 1.00 72.81 622 ASN A CA 1
ATOM 5191 C C . ASN A 1 622 ? 12.267 12.969 27.449 1.00 72.81 622 ASN A C 1
ATOM 5193 O O . ASN A 1 622 ? 12.364 12.039 28.255 1.00 72.81 622 ASN A O 1
ATOM 5197 N N . VAL A 1 623 ? 11.086 13.359 26.956 1.00 84.88 623 VAL A N 1
ATOM 5198 C CA . VAL A 1 623 ? 9.830 12.634 27.200 1.00 84.88 623 VAL A CA 1
ATOM 5199 C C . VAL A 1 623 ? 9.564 11.603 26.109 1.00 84.88 623 VAL A C 1
ATOM 5201 O O . VAL A 1 623 ? 10.134 11.669 25.015 1.00 84.88 623 VAL A O 1
ATOM 5204 N N . GLY A 1 624 ? 8.692 10.639 26.397 1.00 91.00 624 GLY A N 1
ATOM 5205 C CA . GLY A 1 624 ? 8.461 9.519 25.504 1.00 91.00 624 GLY A CA 1
ATOM 5206 C C . GLY A 1 624 ? 9.542 8.449 25.625 1.00 91.00 624 GLY A C 1
ATOM 5207 O O . GLY A 1 624 ? 10.530 8.553 26.353 1.00 91.00 624 GLY A O 1
ATOM 5208 N N . HIS A 1 625 ? 9.365 7.400 24.835 1.00 93.44 625 HIS A N 1
ATOM 5209 C CA . HIS A 1 625 ? 10.191 6.198 24.861 1.00 93.44 625 HIS A CA 1
ATOM 5210 C C . HIS A 1 625 ? 11.235 6.153 23.741 1.00 93.44 625 HIS A C 1
ATOM 5212 O O . HIS A 1 625 ? 12.101 5.270 23.723 1.00 93.44 625 HIS A O 1
ATOM 5218 N N . MET A 1 626 ? 11.165 7.081 22.788 1.00 91.25 626 MET A N 1
ATOM 5219 C CA . MET A 1 626 ? 12.063 7.128 21.643 1.00 91.25 626 MET A CA 1
ATOM 5220 C C . MET A 1 626 ? 12.454 8.553 21.280 1.00 91.25 626 MET A C 1
ATOM 5222 O O . MET A 1 626 ? 11.714 9.499 21.535 1.00 91.25 626 MET A O 1
ATOM 5226 N N . ARG A 1 627 ? 13.646 8.668 20.698 1.00 88.12 627 ARG A N 1
ATOM 5227 C CA . ARG A 1 627 ? 14.114 9.856 20.000 1.00 88.12 627 ARG A CA 1
ATOM 5228 C C . ARG A 1 627 ? 14.039 9.568 18.514 1.00 88.12 627 ARG A C 1
ATOM 5230 O O . ARG A 1 627 ? 14.766 8.706 18.012 1.00 88.12 627 ARG A O 1
ATOM 5237 N N . ASP A 1 628 ? 13.134 10.274 17.863 1.00 89.44 628 ASP A N 1
ATOM 5238 C CA . ASP A 1 628 ? 12.755 10.034 16.486 1.00 89.44 628 ASP A CA 1
ATOM 5239 C C . ASP A 1 628 ? 13.331 11.101 15.554 1.00 89.44 628 ASP A C 1
ATOM 5241 O O . ASP A 1 628 ? 13.211 12.300 15.800 1.00 89.44 628 ASP A O 1
ATOM 5245 N N . ILE A 1 629 ? 13.989 10.648 14.491 1.00 85.69 629 ILE A N 1
ATOM 5246 C CA . ILE A 1 629 ? 14.618 11.481 13.477 1.00 85.69 629 ILE A CA 1
ATOM 5247 C C . ILE A 1 629 ? 13.884 11.287 12.150 1.00 85.69 629 ILE A C 1
ATOM 5249 O O . ILE A 1 629 ? 13.680 10.168 11.692 1.00 85.69 629 ILE A O 1
ATOM 5253 N N . HIS A 1 630 ? 13.568 12.399 11.494 1.00 85.81 630 HIS A N 1
ATOM 5254 C CA . HIS A 1 630 ? 13.191 12.432 10.079 1.00 85.81 630 HIS A CA 1
ATOM 5255 C C . HIS A 1 630 ? 14.383 12.894 9.249 1.00 85.81 630 HIS A C 1
ATOM 5257 O O . HIS A 1 630 ? 14.877 14.011 9.435 1.00 85.81 630 HIS A O 1
ATOM 5263 N N . ASP A 1 631 ? 14.887 12.060 8.356 1.00 78.62 631 ASP A N 1
ATOM 5264 C CA . ASP A 1 631 ? 16.028 12.443 7.535 1.00 78.62 631 ASP A CA 1
ATOM 5265 C C . ASP A 1 631 ? 15.875 11.900 6.114 1.00 78.62 631 ASP A C 1
ATOM 5267 O O . ASP A 1 631 ? 16.054 10.716 5.830 1.00 78.62 631 ASP A O 1
ATOM 5271 N N . TYR A 1 632 ? 15.547 12.819 5.211 1.00 79.94 632 TYR A N 1
ATOM 5272 C CA . TYR A 1 632 ? 15.413 12.586 3.779 1.00 79.94 632 TYR A CA 1
ATOM 5273 C C . TYR A 1 632 ? 16.729 12.818 3.034 1.00 79.94 632 TYR A C 1
ATOM 5275 O O . TYR A 1 632 ? 16.760 12.968 1.819 1.00 79.94 632 TYR A O 1
ATOM 5283 N N . THR A 1 633 ? 17.858 12.914 3.727 1.00 71.44 633 THR A N 1
ATOM 5284 C CA . THR A 1 633 ? 19.139 13.143 3.083 1.00 71.44 633 THR A CA 1
ATOM 5285 C C . THR A 1 633 ? 19.754 11.859 2.525 1.00 71.44 633 THR A C 1
ATOM 5287 O O . THR A 1 633 ? 19.740 10.809 3.153 1.00 71.44 633 THR A O 1
ATOM 5290 N N . ARG A 1 634 ? 20.437 11.952 1.372 1.00 67.94 634 ARG A N 1
ATOM 5291 C CA . ARG A 1 634 ? 21.268 10.847 0.837 1.00 67.94 634 ARG A CA 1
ATOM 5292 C C . ARG A 1 634 ? 22.356 10.326 1.796 1.00 67.94 634 ARG A C 1
ATOM 5294 O O . ARG A 1 634 ? 22.835 9.217 1.607 1.00 67.94 634 ARG A O 1
ATOM 5301 N N . ASN A 1 635 ? 22.769 11.131 2.778 1.00 69.06 635 ASN A N 1
ATOM 5302 C CA . ASN A 1 635 ? 23.839 10.812 3.726 1.00 69.06 635 ASN A CA 1
ATOM 5303 C C . ASN A 1 635 ? 23.331 11.084 5.145 1.00 69.06 635 ASN A C 1
ATOM 5305 O O . ASN A 1 635 ? 23.631 12.139 5.705 1.00 69.06 635 ASN A O 1
ATOM 5309 N N . ILE A 1 636 ? 22.566 10.142 5.694 1.00 72.19 636 ILE A N 1
ATOM 5310 C CA . ILE A 1 636 ? 21.989 10.263 7.036 1.00 72.19 636 ILE A CA 1
ATOM 5311 C C . ILE A 1 636 ? 23.102 10.162 8.077 1.00 72.19 636 ILE A C 1
ATOM 5313 O O . ILE A 1 636 ? 23.773 9.134 8.218 1.00 72.19 636 ILE A O 1
ATOM 5317 N N . LEU A 1 637 ? 23.293 11.242 8.829 1.00 68.38 637 LEU A N 1
ATOM 5318 C CA . LEU A 1 637 ? 24.244 11.298 9.932 1.00 68.38 637 LEU A CA 1
ATOM 5319 C C . LEU A 1 637 ? 23.491 11.116 11.245 1.00 68.38 637 LEU A C 1
ATOM 5321 O O . LEU A 1 637 ? 22.939 12.062 11.795 1.00 68.38 637 LEU A O 1
ATOM 5325 N N . LEU A 1 638 ? 23.503 9.891 11.775 1.00 71.69 638 LEU A N 1
ATOM 5326 C CA . LEU A 1 638 ? 22.904 9.615 13.080 1.00 71.69 638 LEU A CA 1
ATOM 5327 C C . LEU A 1 638 ? 23.738 10.276 14.194 1.00 71.69 638 LEU A C 1
ATOM 5329 O O . LEU A 1 638 ? 24.880 9.836 14.419 1.00 71.69 638 LEU A O 1
ATOM 5333 N N . PRO A 1 639 ? 23.196 11.282 14.907 1.00 63.75 639 PRO A N 1
ATOM 5334 C CA . PRO A 1 639 ? 23.913 11.983 15.963 1.00 63.75 639 PRO A CA 1
ATOM 5335 C C . PRO A 1 639 ? 24.280 11.029 17.105 1.00 63.75 639 PRO A C 1
ATOM 5337 O O . PRO A 1 639 ? 23.583 10.053 17.394 1.00 63.75 639 PRO A O 1
ATOM 5340 N N . THR A 1 640 ? 25.369 11.325 17.813 1.00 60.44 640 THR A N 1
ATOM 5341 C CA . THR A 1 640 ? 25.617 10.730 19.131 1.00 60.44 640 THR A CA 1
ATOM 5342 C C . THR A 1 640 ? 24.608 11.292 20.122 1.00 60.44 640 THR A C 1
ATOM 5344 O O . THR A 1 640 ? 24.740 12.422 20.584 1.00 60.44 640 THR A O 1
ATOM 5347 N N . ILE A 1 641 ? 23.592 10.499 20.443 1.00 60.12 641 ILE A N 1
ATOM 5348 C CA . ILE A 1 641 ? 22.562 10.875 21.406 1.00 60.12 641 ILE A CA 1
ATOM 5349 C C . ILE A 1 641 ? 23.044 10.527 22.814 1.00 60.12 641 ILE A C 1
ATOM 5351 O O . ILE A 1 641 ? 23.261 9.359 23.140 1.00 60.12 641 ILE A O 1
ATOM 5355 N N . ASN A 1 642 ? 23.196 11.550 23.659 1.00 63.25 642 ASN A N 1
ATOM 5356 C CA . ASN A 1 642 ? 23.495 11.397 25.085 1.00 63.25 642 ASN A CA 1
ATOM 5357 C C . ASN A 1 642 ? 22.211 11.228 25.919 1.00 63.25 642 ASN A C 1
ATOM 5359 O O . ASN A 1 642 ? 22.052 11.840 26.970 1.00 63.25 642 ASN A O 1
ATOM 5363 N N . ASP A 1 643 ? 21.281 10.425 25.408 1.00 69.62 643 ASP A N 1
ATOM 5364 C CA . ASP A 1 643 ? 20.050 10.044 26.089 1.00 69.62 643 ASP A CA 1
ATOM 5365 C C . ASP A 1 643 ? 20.118 8.545 26.381 1.00 69.62 643 ASP A C 1
ATOM 5367 O O . ASP A 1 643 ? 20.217 7.704 25.481 1.00 69.62 643 ASP A O 1
ATOM 5371 N N . SER A 1 644 ? 20.186 8.197 27.663 1.00 65.81 644 SER A N 1
ATOM 5372 C CA . SER A 1 644 ? 20.310 6.807 28.087 1.00 65.81 644 SER A CA 1
ATOM 5373 C C . SER A 1 644 ? 18.985 6.063 28.150 1.00 65.81 644 SER A C 1
ATOM 5375 O O . SER A 1 644 ? 19.023 4.842 28.303 1.00 65.81 644 SER A O 1
ATOM 5377 N N . ASN A 1 645 ? 17.857 6.767 28.034 1.00 81.38 645 ASN A N 1
ATOM 5378 C CA . ASN A 1 645 ? 16.550 6.260 28.439 1.00 81.38 645 ASN A CA 1
ATOM 5379 C C . ASN A 1 645 ? 15.554 6.136 27.285 1.00 81.38 645 ASN A C 1
ATOM 5381 O O . ASN A 1 645 ? 14.409 5.787 27.539 1.00 81.38 645 ASN A O 1
ATOM 5385 N N . ARG A 1 646 ? 15.965 6.394 26.039 1.00 88.62 646 ARG A N 1
ATOM 5386 C CA . ARG A 1 646 ? 15.099 6.316 24.857 1.00 88.62 646 ARG A CA 1
ATOM 5387 C C . ARG A 1 646 ? 15.739 5.500 23.737 1.00 88.62 646 ARG A C 1
ATOM 5389 O O . ARG A 1 646 ? 16.964 5.460 23.601 1.00 88.62 646 ARG A O 1
ATOM 5396 N N . ALA A 1 647 ? 14.910 4.830 22.941 1.00 90.19 647 ALA A N 1
ATOM 5397 C CA . ALA A 1 647 ? 15.354 4.170 21.716 1.00 90.19 647 ALA A CA 1
ATOM 5398 C C . ALA A 1 647 ? 15.637 5.207 20.622 1.00 90.19 647 ALA A C 1
ATOM 5400 O O . ALA A 1 647 ? 14.884 6.162 20.468 1.00 90.19 647 ALA A O 1
ATOM 5401 N N . LEU A 1 648 ? 16.695 5.009 19.836 1.00 87.75 648 LEU A N 1
ATOM 5402 C CA . LEU A 1 648 ? 16.935 5.817 18.640 1.00 87.75 648 LEU A CA 1
ATOM 5403 C C . LEU A 1 648 ? 16.195 5.209 17.448 1.00 87.75 648 LEU A C 1
ATOM 5405 O O . LEU A 1 648 ? 16.403 4.031 17.135 1.00 87.75 648 LEU A O 1
ATOM 5409 N N . VAL A 1 649 ? 15.367 6.008 16.782 1.00 90.81 649 VAL A N 1
ATOM 5410 C CA . VAL A 1 649 ? 14.576 5.587 15.622 1.00 90.81 649 VAL A CA 1
ATOM 5411 C C . VAL A 1 649 ? 14.673 6.606 14.489 1.00 90.81 649 VAL A C 1
ATOM 5413 O O . VAL A 1 649 ? 15.014 7.767 14.710 1.00 90.81 649 VAL A O 1
ATOM 5416 N N . LEU A 1 650 ? 14.403 6.139 13.274 1.00 90.00 650 LEU A N 1
ATOM 5417 C CA . LEU A 1 650 ? 14.272 6.964 12.080 1.00 90.00 650 LEU A CA 1
ATOM 5418 C C . LEU A 1 650 ? 12.824 6.832 11.586 1.00 90.00 650 LEU A C 1
ATOM 5420 O O . LEU A 1 650 ? 12.504 5.884 10.875 1.00 90.00 650 LEU A O 1
ATOM 5424 N N . GLY A 1 651 ? 11.935 7.693 12.070 1.00 90.50 651 GLY A N 1
ATOM 5425 C CA . GLY A 1 651 ? 10.485 7.604 11.888 1.00 90.50 651 GLY A CA 1
ATOM 5426 C C . GLY A 1 651 ? 9.990 8.078 10.531 1.00 90.50 651 GLY A C 1
ATOM 5427 O O . GLY A 1 651 ? 8.856 7.756 10.186 1.00 90.50 651 GLY A O 1
ATOM 5428 N N . GLU A 1 652 ? 10.842 8.763 9.762 1.00 90.31 652 GLU A N 1
ATOM 5429 C CA . GLU A 1 652 ? 10.678 9.011 8.328 1.00 90.31 652 GLU A CA 1
ATOM 5430 C C . GLU A 1 652 ? 12.043 9.129 7.642 1.00 90.31 652 GLU A C 1
ATOM 5432 O O . GLU A 1 652 ? 12.965 9.797 8.125 1.00 90.31 652 GLU A O 1
ATOM 5437 N N . CYS A 1 653 ? 12.193 8.478 6.495 1.00 86.12 653 CYS A N 1
ATOM 5438 C CA . CYS A 1 653 ? 13.396 8.563 5.678 1.00 86.12 653 CYS A CA 1
ATOM 5439 C C . CYS A 1 653 ? 13.138 8.099 4.249 1.00 86.12 653 CYS A C 1
ATOM 5441 O O . CYS A 1 653 ? 12.094 7.533 3.931 1.00 86.12 653 CYS A O 1
ATOM 5443 N N . GLY A 1 654 ? 14.126 8.294 3.380 1.00 83.19 654 GLY A N 1
ATOM 5444 C CA . GLY A 1 654 ? 14.010 7.887 1.987 1.00 83.19 654 GLY A CA 1
ATOM 5445 C C . GLY A 1 654 ? 13.298 8.950 1.161 1.00 83.19 654 GLY A C 1
ATOM 5446 O O . GLY A 1 654 ? 13.913 9.962 0.812 1.00 83.19 654 GLY A O 1
ATOM 5447 N N . GLY A 1 655 ? 12.031 8.713 0.808 1.00 80.31 655 GLY A N 1
ATOM 5448 C CA . GLY A 1 655 ? 11.294 9.577 -0.115 1.00 80.31 655 GLY A CA 1
ATOM 5449 C C . GLY A 1 655 ? 11.899 9.548 -1.519 1.00 80.31 655 GLY A C 1
ATOM 5450 O O . GLY A 1 655 ? 12.048 10.594 -2.156 1.00 80.31 655 GLY A O 1
ATOM 5451 N N . PHE A 1 656 ? 12.346 8.369 -1.960 1.00 83.12 656 PHE A N 1
ATOM 5452 C CA . PHE A 1 656 ? 13.044 8.201 -3.229 1.00 83.12 656 PHE A CA 1
ATOM 5453 C C . PHE A 1 656 ? 12.040 8.076 -4.372 1.00 83.12 656 PHE A C 1
ATOM 5455 O O . PHE A 1 656 ? 11.081 7.321 -4.273 1.00 83.12 656 PHE A O 1
ATOM 5462 N N . GLY A 1 657 ? 12.272 8.801 -5.463 1.00 74.50 657 GLY A N 1
ATOM 5463 C CA . GLY A 1 657 ? 11.434 8.744 -6.662 1.00 74.50 657 GLY A CA 1
ATOM 5464 C C . GLY A 1 657 ? 12.252 8.916 -7.936 1.00 74.50 657 GLY A C 1
ATOM 5465 O O . GLY A 1 657 ? 13.427 9.289 -7.887 1.00 74.50 657 GLY A O 1
ATOM 5466 N N . LEU A 1 658 ? 11.645 8.633 -9.084 1.00 71.06 658 LEU A N 1
ATOM 5467 C CA . LEU A 1 658 ? 12.271 8.837 -10.391 1.00 71.06 658 LEU A CA 1
ATOM 5468 C C . LEU A 1 658 ? 12.012 10.259 -10.896 1.00 71.06 658 LEU A C 1
ATOM 5470 O O . LEU A 1 658 ? 10.914 10.784 -10.729 1.00 71.06 658 LEU A O 1
ATOM 5474 N N . VAL A 1 659 ? 13.003 10.863 -11.561 1.00 72.12 659 VAL A N 1
ATOM 5475 C CA . VAL A 1 659 ? 12.894 12.225 -12.135 1.00 72.12 659 VAL A CA 1
ATOM 5476 C C . VAL A 1 659 ? 11.686 12.356 -13.071 1.00 72.12 659 VAL A C 1
ATOM 5478 O O . VAL A 1 659 ? 11.022 13.387 -13.081 1.00 72.12 659 VAL A O 1
ATOM 5481 N N . GLU A 1 660 ? 11.380 11.308 -13.834 1.00 63.66 660 GLU A N 1
ATOM 5482 C CA . GLU A 1 660 ? 10.301 11.313 -14.830 1.00 63.66 660 GLU A CA 1
ATOM 5483 C C . GLU A 1 660 ? 8.907 11.061 -14.229 1.00 63.66 660 GLU A C 1
ATOM 5485 O O . GLU A 1 660 ? 7.910 11.193 -14.931 1.00 63.66 660 GLU A O 1
ATOM 5490 N N . SER A 1 661 ? 8.815 10.690 -12.944 1.00 62.19 661 SER A N 1
ATOM 5491 C CA . SER A 1 661 ? 7.549 10.273 -12.321 1.00 62.19 661 SER A CA 1
ATOM 5492 C C . SER A 1 661 ? 6.791 11.395 -11.616 1.00 62.19 661 SER A C 1
ATOM 5494 O O . SER A 1 661 ? 5.580 11.271 -11.480 1.00 62.19 661 SER A O 1
ATOM 5496 N N . GLY A 1 662 ? 7.460 12.474 -11.194 1.00 66.88 662 GLY A N 1
ATOM 5497 C CA . GLY A 1 662 ? 6.863 13.605 -10.471 1.00 66.88 662 GLY A CA 1
ATOM 5498 C C . GLY A 1 662 ? 7.713 14.057 -9.280 1.00 66.88 662 GLY A C 1
ATOM 5499 O O . GLY A 1 662 ? 8.924 13.823 -9.251 1.00 66.88 662 GLY A O 1
ATOM 5500 N N . TRP A 1 663 ? 7.110 14.742 -8.304 1.00 75.00 663 TRP A N 1
ATOM 5501 C CA . TRP A 1 663 ? 7.842 15.282 -7.154 1.00 75.00 663 TRP A CA 1
ATOM 5502 C C . TRP A 1 663 ? 8.204 14.185 -6.139 1.00 75.00 663 TRP A C 1
ATOM 5504 O O . TRP A 1 663 ? 7.362 13.378 -5.757 1.00 75.00 663 TRP A O 1
ATOM 5514 N N . SER A 1 664 ? 9.460 14.161 -5.684 1.00 74.88 664 SER A N 1
ATOM 5515 C CA . SER A 1 664 ? 9.931 13.314 -4.581 1.00 74.88 664 SER A CA 1
ATOM 5516 C C . SER A 1 664 ? 11.039 14.018 -3.792 1.00 74.88 664 SER A C 1
ATOM 5518 O O . SER A 1 664 ? 11.725 14.897 -4.321 1.00 74.88 664 SER A O 1
ATOM 5520 N N . TYR A 1 665 ? 11.253 13.620 -2.533 1.00 74.44 665 TYR A N 1
ATOM 5521 C CA . TYR A 1 665 ? 12.295 14.207 -1.678 1.00 74.44 665 TYR A CA 1
ATOM 5522 C C . TYR A 1 665 ? 13.707 13.955 -2.224 1.00 74.44 665 TYR A C 1
ATOM 5524 O O . TYR A 1 665 ? 14.573 14.827 -2.140 1.00 74.44 665 TYR A O 1
ATOM 5532 N N . ASN A 1 666 ? 13.947 12.778 -2.815 1.00 75.19 666 ASN A N 1
ATOM 5533 C CA . ASN A 1 666 ? 15.159 12.505 -3.581 1.00 75.19 666 ASN A CA 1
ATOM 5534 C C . ASN A 1 666 ? 14.814 11.886 -4.928 1.00 75.19 666 ASN A C 1
ATOM 5536 O O . ASN A 1 666 ? 14.391 10.732 -5.013 1.00 75.19 666 ASN A O 1
ATOM 5540 N N . GLN A 1 667 ? 15.108 12.629 -5.986 1.00 79.12 667 GLN A N 1
ATOM 5541 C CA . GLN A 1 667 ? 14.950 12.140 -7.342 1.00 79.12 667 GLN A CA 1
ATOM 5542 C C . GLN A 1 667 ? 16.212 11.425 -7.836 1.00 79.12 667 GLN A C 1
ATOM 5544 O O . GLN A 1 667 ? 17.348 11.858 -7.586 1.00 79.12 667 GLN A O 1
ATOM 5549 N N . TYR A 1 668 ? 15.993 10.336 -8.565 1.00 71.38 668 TYR A N 1
ATOM 5550 C CA . TYR A 1 668 ? 17.013 9.539 -9.231 1.00 71.38 668 TYR A CA 1
ATOM 5551 C C . TYR A 1 668 ? 16.698 9.457 -10.729 1.00 71.38 668 TYR A C 1
ATOM 5553 O O . TYR A 1 668 ? 15.529 9.358 -11.102 1.00 71.38 668 TYR A O 1
ATOM 5561 N N . PRO A 1 669 ? 17.715 9.545 -11.602 1.00 69.38 669 PRO A N 1
ATOM 5562 C CA . PRO A 1 669 ? 17.495 9.555 -13.046 1.00 69.38 669 PRO A CA 1
ATOM 5563 C C . PRO A 1 669 ? 17.101 8.176 -13.589 1.00 69.38 669 PRO A C 1
ATOM 5565 O O . PRO A 1 669 ? 16.572 8.093 -14.689 1.00 69.38 669 PRO A O 1
ATOM 5568 N N . ASP A 1 670 ? 17.360 7.108 -12.833 1.00 73.81 670 ASP A N 1
ATOM 5569 C CA . ASP A 1 670 ? 17.053 5.737 -13.216 1.00 73.81 670 ASP A CA 1
ATOM 5570 C C . ASP A 1 670 ? 16.764 4.858 -11.988 1.00 73.81 670 ASP A C 1
ATOM 5572 O O . ASP A 1 670 ? 17.170 5.145 -10.855 1.00 73.81 670 ASP A O 1
ATOM 5576 N N . GLU A 1 671 ? 16.048 3.765 -12.240 1.00 60.94 671 GLU A N 1
ATOM 5577 C CA . GLU A 1 671 ? 15.583 2.802 -11.240 1.00 60.94 671 GLU A CA 1
ATOM 5578 C C . GLU A 1 671 ? 16.732 2.068 -10.537 1.00 60.94 671 GLU A C 1
ATOM 5580 O O . GLU A 1 671 ? 16.630 1.721 -9.356 1.00 60.94 671 GLU A O 1
ATOM 5585 N N . TYR A 1 672 ? 17.868 1.888 -11.214 1.00 54.94 672 TYR A N 1
ATOM 5586 C CA . TYR A 1 672 ? 19.036 1.241 -10.627 1.00 54.94 672 TYR A CA 1
ATOM 5587 C C . TYR A 1 672 ? 19.656 2.099 -9.517 1.00 54.94 672 TYR A C 1
ATOM 5589 O O . TYR A 1 672 ? 19.990 1.571 -8.448 1.00 54.94 672 TYR A O 1
ATOM 5597 N N . LEU A 1 673 ? 19.813 3.407 -9.744 1.00 59.19 673 LEU A N 1
ATOM 5598 C CA . LEU A 1 673 ? 20.337 4.338 -8.743 1.00 59.19 673 LEU A CA 1
ATOM 5599 C C . LEU A 1 673 ? 19.362 4.545 -7.583 1.00 59.19 673 LEU A C 1
ATOM 5601 O O . LEU A 1 673 ? 19.812 4.637 -6.439 1.00 59.19 673 LEU A O 1
ATOM 5605 N N . LEU A 1 674 ? 18.057 4.564 -7.866 1.00 66.00 674 LEU A N 1
ATOM 5606 C CA . LEU A 1 674 ? 17.011 4.581 -6.842 1.00 66.00 674 LEU A CA 1
ATOM 5607 C C . LEU A 1 674 ? 17.132 3.350 -5.934 1.00 66.00 674 LEU A C 1
ATOM 5609 O O . LEU A 1 674 ? 17.278 3.480 -4.718 1.00 66.00 674 LEU A O 1
ATOM 5613 N N . THR A 1 675 ? 17.168 2.159 -6.536 1.00 64.44 675 THR A N 1
ATOM 5614 C CA . THR A 1 675 ? 17.301 0.882 -5.818 1.00 64.44 675 THR A CA 1
ATOM 5615 C C . THR A 1 675 ? 18.598 0.833 -5.011 1.00 64.44 675 THR A C 1
ATOM 5617 O O . THR A 1 675 ? 18.598 0.459 -3.841 1.00 64.44 675 THR A O 1
ATOM 5620 N N . TYR A 1 676 ? 19.716 1.277 -5.596 1.00 60.88 676 TYR A N 1
ATOM 5621 C CA . TYR A 1 676 ? 20.995 1.344 -4.889 1.00 60.88 676 TYR A CA 1
ATOM 5622 C C . TYR A 1 676 ? 20.929 2.261 -3.662 1.00 60.88 676 TYR A C 1
ATOM 5624 O O . TYR A 1 676 ? 21.439 1.907 -2.602 1.00 60.88 676 TYR A O 1
ATOM 5632 N N . ALA A 1 677 ? 20.296 3.430 -3.775 1.00 66.00 677 ALA A N 1
ATOM 5633 C CA . ALA A 1 677 ? 20.145 4.336 -2.644 1.00 66.00 677 ALA A CA 1
ATOM 5634 C C . ALA A 1 677 ? 19.307 3.715 -1.518 1.00 66.00 677 ALA A C 1
ATOM 5636 O O . ALA A 1 677 ? 19.676 3.845 -0.349 1.00 66.00 677 ALA A O 1
ATOM 5637 N N . PHE A 1 678 ? 18.232 3.001 -1.864 1.00 74.56 678 PHE A N 1
ATOM 5638 C CA . PHE A 1 678 ? 17.414 2.252 -0.907 1.00 74.56 678 PHE A CA 1
ATOM 5639 C C . PHE A 1 678 ? 18.228 1.178 -0.177 1.00 74.56 678 PHE A C 1
ATOM 5641 O O . PHE A 1 678 ? 18.234 1.130 1.052 1.00 74.56 678 PHE A O 1
ATOM 5648 N N . GLU A 1 679 ? 19.001 0.373 -0.906 1.00 67.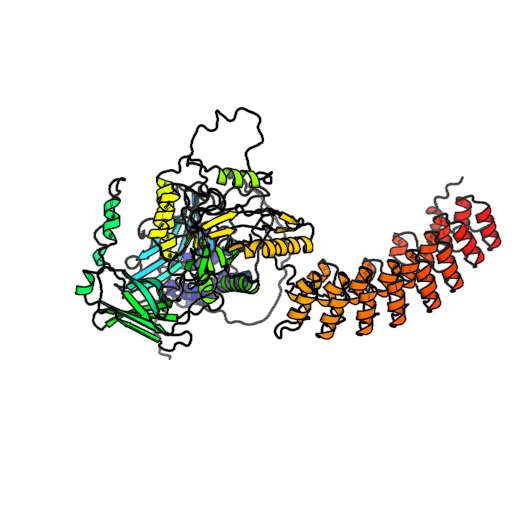94 679 GLU A N 1
ATOM 5649 C CA . GLU A 1 679 ? 19.880 -0.641 -0.310 1.00 67.94 679 GLU A CA 1
ATOM 5650 C C . GLU A 1 679 ? 20.893 -0.023 0.661 1.00 67.94 679 GLU A C 1
ATOM 5652 O O . GLU A 1 679 ? 21.079 -0.521 1.774 1.00 67.94 679 GLU A O 1
ATOM 5657 N N . GLN A 1 680 ? 21.536 1.082 0.267 1.00 67.25 680 GLN A N 1
ATOM 5658 C CA . GLN A 1 680 ? 22.510 1.763 1.120 1.00 67.25 680 GLN A CA 1
ATOM 5659 C C . GLN A 1 680 ? 21.868 2.336 2.386 1.00 67.25 680 GLN A C 1
ATOM 5661 O O . GLN A 1 680 ? 22.486 2.285 3.451 1.00 67.25 680 GLN A O 1
ATOM 5666 N N . LEU A 1 681 ? 20.640 2.849 2.294 1.00 75.19 681 LEU A N 1
ATOM 5667 C CA . LEU A 1 681 ? 19.879 3.328 3.445 1.00 75.19 681 LEU A CA 1
ATOM 5668 C C . LEU A 1 681 ? 19.659 2.192 4.459 1.00 75.19 681 LEU A C 1
ATOM 5670 O O . LEU A 1 681 ? 19.999 2.332 5.636 1.00 75.19 681 LEU A O 1
ATOM 5674 N N . VAL A 1 682 ? 19.175 1.038 3.990 1.00 70.75 682 VAL A N 1
ATOM 5675 C CA . VAL A 1 682 ? 18.850 -0.112 4.849 1.00 70.75 682 VAL A CA 1
ATOM 5676 C C . VAL A 1 682 ? 20.102 -0.744 5.465 1.00 70.75 682 VAL A C 1
ATOM 5678 O O . VAL A 1 682 ? 20.151 -0.983 6.678 1.00 70.75 682 VAL A O 1
ATOM 5681 N N . VAL A 1 683 ? 21.139 -0.993 4.661 1.00 67.62 683 VAL A N 1
ATOM 5682 C CA . VAL A 1 683 ? 22.360 -1.683 5.112 1.00 67.62 683 VAL A CA 1
ATOM 5683 C C . VAL A 1 683 ? 23.148 -0.840 6.113 1.00 67.62 683 VAL A C 1
ATOM 5685 O O . VAL A 1 683 ? 23.611 -1.364 7.127 1.00 67.62 683 VAL A O 1
ATOM 5688 N N . ASN A 1 684 ? 23.291 0.466 5.869 1.00 67.25 684 ASN A N 1
ATOM 5689 C CA . ASN A 1 684 ? 24.173 1.302 6.685 1.00 67.25 684 ASN A CA 1
ATOM 5690 C C . ASN A 1 684 ? 23.562 1.701 8.037 1.00 67.25 684 ASN A C 1
ATOM 5692 O O . ASN A 1 684 ? 24.306 1.986 8.981 1.00 67.25 684 ASN A O 1
ATOM 5696 N N . LEU A 1 685 ? 22.229 1.737 8.153 1.00 70.75 685 LEU A N 1
ATOM 5697 C CA . LEU A 1 685 ? 21.558 2.332 9.316 1.00 70.75 685 LEU A CA 1
ATOM 5698 C C . LEU A 1 685 ? 20.894 1.315 10.250 1.00 70.75 685 LEU A C 1
ATOM 5700 O O . LEU A 1 685 ? 20.858 1.544 11.464 1.00 70.75 685 LEU A O 1
ATOM 5704 N N . SER A 1 686 ? 20.440 0.169 9.735 1.00 69.56 686 SER A N 1
ATOM 5705 C CA . SER A 1 686 ? 19.694 -0.841 10.511 1.00 69.56 686 SER A CA 1
ATOM 5706 C C . SER A 1 686 ? 20.431 -1.326 11.769 1.00 69.56 686 SER A C 1
ATOM 5708 O O . SER A 1 686 ? 19.829 -1.484 12.830 1.00 69.56 686 SER A O 1
ATOM 5710 N N . GLY A 1 687 ? 21.760 -1.472 11.715 1.00 70.19 687 GLY A N 1
ATOM 5711 C CA . GLY A 1 687 ? 22.558 -1.925 12.861 1.00 70.19 687 GLY A CA 1
ATOM 5712 C C . GLY A 1 687 ? 22.551 -0.975 14.070 1.00 70.19 687 GLY A C 1
ATOM 5713 O O . GLY A 1 687 ? 22.762 -1.418 15.203 1.00 70.19 687 GLY A O 1
ATOM 5714 N N . ARG A 1 688 ? 22.286 0.324 13.870 1.00 76.19 688 ARG A N 1
ATOM 5715 C CA . ARG A 1 688 ? 22.351 1.366 14.918 1.00 76.19 688 ARG A CA 1
ATOM 5716 C C . ARG A 1 688 ? 20.983 1.826 15.425 1.00 76.19 688 ARG A C 1
ATOM 5718 O O . ARG A 1 688 ? 20.925 2.436 16.489 1.00 76.19 688 ARG A O 1
ATOM 5725 N N . LEU A 1 689 ? 19.917 1.537 14.686 1.00 86.06 689 LEU A N 1
ATOM 5726 C CA . LEU A 1 689 ? 18.557 2.001 14.955 1.00 86.06 689 LEU A CA 1
ATOM 5727 C C . LEU A 1 689 ? 17.713 0.914 15.618 1.00 86.06 689 LEU A C 1
ATOM 5729 O O . LEU A 1 689 ? 17.942 -0.274 15.403 1.00 86.06 689 LEU A O 1
ATOM 5733 N N . SER A 1 690 ? 16.718 1.311 16.410 1.00 90.94 690 SER A N 1
ATOM 5734 C CA . SER A 1 690 ? 15.688 0.393 16.904 1.00 90.94 690 SER A CA 1
ATOM 5735 C C . SER A 1 690 ? 14.502 0.257 15.951 1.00 90.94 690 SER A C 1
ATOM 5737 O O . SER A 1 690 ? 13.822 -0.768 15.985 1.00 90.94 690 SER A O 1
ATOM 5739 N N . ALA A 1 691 ? 14.255 1.275 15.132 1.00 92.75 691 ALA A N 1
ATOM 5740 C CA . ALA A 1 691 ? 13.224 1.277 14.110 1.00 92.75 691 ALA A CA 1
ATOM 5741 C C . ALA A 1 691 ? 13.626 2.192 12.951 1.00 92.75 691 ALA A C 1
ATOM 5743 O O . ALA A 1 691 ? 14.375 3.154 13.154 1.00 92.75 691 ALA A O 1
ATOM 5744 N N . MET A 1 692 ? 13.116 1.884 11.765 1.00 90.94 692 MET A N 1
ATOM 5745 C CA . MET A 1 692 ? 13.249 2.691 10.559 1.00 90.94 692 MET A CA 1
ATOM 5746 C C . MET A 1 692 ? 11.958 2.597 9.750 1.00 90.94 692 MET A C 1
ATOM 5748 O O . MET A 1 692 ? 11.546 1.488 9.418 1.00 90.94 692 MET A O 1
ATOM 5752 N N . ILE A 1 693 ? 11.351 3.738 9.436 1.00 93.19 693 ILE A N 1
ATOM 5753 C CA . ILE A 1 693 ? 10.132 3.850 8.634 1.00 93.19 693 ILE A CA 1
ATOM 5754 C C . ILE A 1 693 ? 10.491 4.548 7.317 1.00 93.19 693 ILE A C 1
ATOM 5756 O O . ILE A 1 693 ? 10.979 5.680 7.311 1.00 93.19 693 ILE A O 1
ATOM 5760 N N . TYR A 1 694 ? 10.286 3.855 6.200 1.00 89.00 694 TYR A N 1
ATOM 5761 C CA . TYR A 1 694 ? 10.496 4.391 4.857 1.00 89.00 694 TYR A CA 1
ATOM 5762 C C . TYR A 1 694 ? 9.270 5.177 4.377 1.00 89.00 694 TYR A C 1
ATOM 5764 O O . TYR A 1 694 ? 8.149 4.678 4.453 1.00 89.00 694 TYR A O 1
ATOM 5772 N N . THR A 1 695 ? 9.484 6.368 3.826 1.00 87.38 695 THR A N 1
ATOM 5773 C CA . THR A 1 695 ? 8.448 7.174 3.167 1.00 87.38 695 THR A CA 1
ATOM 5774 C C . THR A 1 695 ? 8.487 6.891 1.663 1.00 87.38 695 THR A C 1
ATOM 5776 O O . THR A 1 695 ? 9.500 7.186 1.025 1.00 87.38 695 THR A O 1
ATOM 5779 N N . GLN A 1 696 ? 7.450 6.327 1.040 1.00 78.44 696 GLN A N 1
ATOM 5780 C CA . GLN A 1 696 ? 6.149 5.856 1.566 1.00 78.44 696 GLN A CA 1
ATOM 5781 C C . GLN A 1 696 ? 5.665 4.616 0.793 1.00 78.44 696 GLN A C 1
ATOM 5783 O O . GLN A 1 696 ? 6.366 4.177 -0.111 1.00 78.44 696 GLN A O 1
ATOM 5788 N N . LEU A 1 697 ? 4.509 4.026 1.133 1.00 76.81 697 LEU A N 1
ATOM 5789 C CA . LEU A 1 697 ? 3.991 2.812 0.472 1.00 76.81 697 LEU A CA 1
ATOM 5790 C C . LEU A 1 697 ? 3.707 3.008 -1.021 1.00 76.81 697 LEU A C 1
ATOM 5792 O O . LEU A 1 697 ? 4.235 2.285 -1.856 1.00 76.81 697 LEU A O 1
ATOM 5796 N N . SER A 1 698 ? 2.865 3.976 -1.354 1.00 75.06 698 SER A N 1
ATOM 5797 C CA . SER A 1 698 ? 2.375 4.218 -2.708 1.00 75.06 698 SER A CA 1
ATOM 5798 C C . SER A 1 698 ? 2.542 5.684 -3.063 1.00 75.06 698 SER A C 1
ATOM 5800 O O . SER A 1 698 ? 2.705 6.534 -2.191 1.00 75.06 698 SER A O 1
ATOM 5802 N N . ASP A 1 699 ? 2.529 5.978 -4.360 1.00 77.06 699 ASP A N 1
ATOM 5803 C CA . ASP A 1 699 ? 2.435 7.361 -4.806 1.00 77.06 699 ASP A CA 1
ATOM 5804 C C . ASP A 1 699 ? 1.095 7.934 -4.324 1.00 77.06 699 ASP A C 1
ATOM 5806 O O . ASP A 1 699 ? 0.064 7.266 -4.436 1.00 77.06 699 ASP A O 1
ATOM 5810 N N . VAL A 1 700 ? 1.105 9.163 -3.819 1.00 77.19 700 VAL A N 1
ATOM 5811 C CA . VAL A 1 700 ? -0.100 9.854 -3.346 1.00 77.19 700 VAL A CA 1
ATOM 5812 C C . VAL A 1 700 ? -0.192 11.183 -4.059 1.00 77.19 700 VAL A C 1
ATOM 5814 O O . VAL A 1 700 ? 0.661 12.046 -3.877 1.00 77.19 700 VAL A O 1
ATOM 5817 N N . GLU A 1 701 ? -1.206 11.324 -4.913 1.00 78.75 701 GLU A N 1
ATOM 5818 C CA . GLU A 1 701 ? -1.428 12.512 -5.740 1.00 78.75 701 GLU A CA 1
ATOM 5819 C C . GLU A 1 701 ? -0.129 13.031 -6.390 1.00 78.75 701 GLU A C 1
ATOM 5821 O O . GLU A 1 701 ? 0.379 12.417 -7.334 1.00 78.75 701 GLU A O 1
ATOM 5826 N N . LYS A 1 702 ? 0.423 14.143 -5.889 1.00 73.56 702 LYS A N 1
ATOM 5827 C CA . LYS A 1 702 ? 1.637 14.806 -6.392 1.00 73.56 702 LYS A CA 1
ATOM 5828 C C . LYS A 1 702 ? 2.939 14.208 -5.858 1.00 73.56 702 LYS A C 1
ATOM 5830 O O . LYS A 1 702 ? 3.984 14.397 -6.481 1.00 73.56 702 LYS A O 1
ATOM 5835 N N . GLU A 1 703 ? 2.889 13.480 -4.747 1.00 74.00 703 GLU A N 1
ATOM 5836 C CA . GLU A 1 703 ? 4.033 12.800 -4.149 1.00 74.00 703 GLU A CA 1
ATOM 5837 C C . GLU A 1 703 ? 4.298 11.465 -4.854 1.00 74.00 703 GLU A C 1
ATOM 5839 O O . GLU A 1 703 ? 3.568 10.487 -4.697 1.00 74.00 703 GLU A O 1
ATOM 5844 N N . LYS A 1 704 ? 5.362 11.429 -5.659 1.00 77.06 704 LYS A N 1
ATOM 5845 C CA . LYS A 1 704 ? 5.747 10.307 -6.531 1.00 77.06 704 LYS A CA 1
ATOM 5846 C C . LYS A 1 704 ? 7.013 9.616 -6.019 1.00 77.06 704 LYS A C 1
ATOM 5848 O O . LYS A 1 704 ? 8.023 9.476 -6.712 1.00 77.06 704 LYS A O 1
ATOM 5853 N N . ASN A 1 705 ? 6.966 9.287 -4.735 1.00 72.94 705 ASN A N 1
ATOM 5854 C CA . ASN A 1 705 ? 8.006 8.670 -3.907 1.00 72.94 705 ASN A CA 1
ATOM 5855 C C . ASN A 1 705 ? 7.508 7.373 -3.237 1.00 72.94 705 ASN A C 1
ATOM 5857 O O . ASN A 1 705 ? 8.108 6.908 -2.261 1.00 72.94 705 ASN A O 1
ATOM 5861 N N . GLY A 1 706 ? 6.393 6.822 -3.726 1.00 66.25 706 GLY A N 1
ATOM 5862 C CA . GLY A 1 706 ? 5.867 5.552 -3.268 1.00 66.25 706 GLY A CA 1
ATOM 5863 C C . GLY A 1 706 ? 6.843 4.420 -3.529 1.00 66.25 706 GLY A C 1
ATOM 5864 O O . GLY A 1 706 ? 7.608 4.429 -4.497 1.00 66.25 706 GLY A O 1
ATOM 5865 N N . TYR A 1 707 ? 6.790 3.410 -2.674 1.00 57.28 707 TYR A N 1
ATOM 5866 C CA . TYR A 1 707 ? 7.436 2.133 -2.876 1.00 57.28 707 TYR A CA 1
ATOM 5867 C C . TYR A 1 707 ? 6.753 1.440 -4.057 1.00 57.28 707 TYR A C 1
ATOM 5869 O O . TYR A 1 707 ? 5.867 0.599 -3.928 1.00 57.28 707 TYR A O 1
ATOM 5877 N N . ARG A 1 708 ? 7.168 1.812 -5.263 1.00 52.66 708 ARG A N 1
ATOM 5878 C CA . ARG A 1 708 ? 6.926 0.995 -6.440 1.00 52.66 708 ARG A CA 1
ATOM 5879 C C . ARG A 1 708 ? 7.810 -0.230 -6.285 1.00 52.66 708 ARG A C 1
ATOM 5881 O O . ARG A 1 708 ? 9.014 -0.086 -6.070 1.00 52.66 708 ARG A O 1
ATOM 5888 N N . GLU A 1 709 ? 7.229 -1.425 -6.400 1.00 41.91 709 GLU A N 1
ATOM 5889 C CA . GLU A 1 709 ? 8.031 -2.603 -6.717 1.00 41.91 709 GLU A CA 1
ATOM 5890 C C . GLU A 1 709 ? 8.939 -2.201 -7.878 1.00 41.91 709 GLU A C 1
ATOM 5892 O O . GLU A 1 709 ? 8.436 -1.842 -8.948 1.00 41.91 709 GLU A O 1
ATOM 5897 N N . ALA A 1 710 ? 10.252 -2.190 -7.628 1.00 49.38 710 ALA A N 1
ATOM 5898 C CA . ALA A 1 710 ? 11.251 -1.991 -8.659 1.00 49.38 710 ALA A CA 1
ATOM 5899 C C . ALA A 1 710 ? 11.110 -3.179 -9.610 1.00 49.38 710 ALA A C 1
ATOM 5901 O O . ALA A 1 710 ? 11.592 -4.279 -9.341 1.00 49.38 710 ALA A O 1
ATOM 5902 N N . ASP A 1 711 ? 10.252 -2.995 -10.600 1.00 53.22 711 ASP A N 1
ATOM 5903 C CA . ASP A 1 711 ? 9.816 -3.961 -11.581 1.00 53.22 711 ASP A CA 1
ATOM 5904 C C . ASP A 1 711 ? 9.489 -5.374 -11.045 1.00 53.22 711 ASP A C 1
ATOM 5906 O O . ASP A 1 711 ? 9.600 -6.322 -11.792 1.00 53.22 711 ASP A O 1
ATOM 5910 N N . GLY A 1 712 ? 9.109 -5.597 -9.781 1.00 56.91 712 GLY A N 1
ATOM 5911 C CA . GLY A 1 712 ? 8.912 -6.955 -9.229 1.00 56.91 712 GLY A CA 1
ATOM 5912 C C . GLY A 1 712 ? 10.182 -7.829 -9.189 1.00 56.91 712 GLY A C 1
ATOM 5913 O O . GLY A 1 712 ? 10.103 -9.058 -9.273 1.00 56.91 712 GLY A O 1
ATOM 5914 N N . LEU A 1 713 ? 11.365 -7.210 -9.109 1.00 60.78 713 LEU A N 1
ATOM 5915 C CA . LEU A 1 713 ? 12.652 -7.900 -8.993 1.00 60.78 713 LEU A CA 1
ATOM 5916 C C . LEU A 1 713 ? 12.753 -8.694 -7.675 1.00 60.78 713 LEU A C 1
ATOM 5918 O O . LEU A 1 713 ? 12.352 -8.239 -6.607 1.00 60.78 713 LEU A O 1
ATOM 5922 N N . THR A 1 714 ? 13.347 -9.887 -7.734 1.00 64.81 714 THR A N 1
ATOM 5923 C CA . THR A 1 714 ? 13.588 -10.738 -6.560 1.00 64.81 714 THR A CA 1
ATOM 5924 C C . THR A 1 714 ? 14.895 -10.378 -5.848 1.00 64.81 714 THR A C 1
ATOM 5926 O O . THR A 1 714 ? 15.828 -9.832 -6.440 1.00 64.81 714 THR A O 1
ATOM 5929 N N . ALA A 1 715 ? 15.035 -10.780 -4.579 1.00 62.38 715 ALA A N 1
ATOM 5930 C CA . ALA A 1 715 ? 16.312 -10.675 -3.864 1.00 62.38 715 ALA A CA 1
ATOM 5931 C C . ALA A 1 715 ? 17.465 -11.364 -4.624 1.00 62.38 715 ALA A C 1
ATOM 5933 O O . ALA A 1 715 ? 18.600 -10.884 -4.610 1.00 62.38 715 ALA A O 1
ATOM 5934 N N . LEU A 1 716 ? 17.165 -12.464 -5.328 1.00 70.62 716 LEU A N 1
ATOM 5935 C CA . LEU A 1 716 ? 18.125 -13.160 -6.177 1.00 70.62 716 LEU A CA 1
ATOM 5936 C C . LEU A 1 716 ? 18.523 -12.320 -7.397 1.00 70.62 716 LEU A C 1
ATOM 5938 O O . LEU A 1 716 ? 19.719 -12.191 -7.642 1.00 70.62 716 LEU A O 1
ATOM 5942 N N . SER A 1 717 ? 17.574 -11.730 -8.139 1.00 66.62 717 SER A N 1
ATOM 5943 C CA . SER A 1 717 ? 17.915 -10.872 -9.289 1.00 66.62 717 SER A CA 1
ATOM 5944 C C . SER A 1 717 ? 18.748 -9.671 -8.859 1.00 66.62 717 SER A C 1
ATOM 5946 O O . SER A 1 717 ? 19.723 -9.341 -9.524 1.00 66.62 717 SER A O 1
ATOM 5948 N N . ILE A 1 718 ? 18.436 -9.076 -7.706 1.00 62.44 718 ILE A N 1
ATOM 5949 C CA . ILE A 1 718 ? 19.192 -7.945 -7.161 1.00 62.44 718 ILE A CA 1
ATOM 5950 C C . ILE A 1 718 ? 20.617 -8.370 -6.784 1.00 62.44 718 ILE A C 1
ATOM 5952 O O . ILE A 1 718 ? 21.586 -7.773 -7.250 1.00 62.44 718 ILE A O 1
ATOM 5956 N N . ALA A 1 719 ? 20.779 -9.433 -5.988 1.00 67.69 719 ALA A N 1
ATOM 5957 C CA . ALA A 1 719 ? 22.101 -9.930 -5.600 1.00 67.69 719 ALA A CA 1
ATOM 5958 C C . ALA A 1 719 ? 22.954 -10.298 -6.825 1.00 67.69 719 ALA A C 1
ATOM 5960 O O . ALA A 1 719 ? 24.139 -9.940 -6.902 1.00 67.69 719 ALA A O 1
ATOM 5961 N N . ALA A 1 720 ? 22.318 -10.958 -7.795 1.00 71.38 720 ALA A N 1
ATOM 5962 C CA . ALA A 1 720 ? 22.929 -11.362 -9.045 1.00 71.38 720 ALA A CA 1
ATOM 5963 C C . ALA A 1 720 ? 23.314 -10.155 -9.904 1.00 71.38 720 ALA A C 1
ATOM 5965 O O . ALA A 1 720 ? 24.385 -10.199 -10.491 1.00 71.38 720 ALA A O 1
ATOM 5966 N N . GLY A 1 721 ? 22.506 -9.086 -9.911 1.00 70.94 721 GLY A N 1
ATOM 5967 C CA . GLY A 1 721 ? 22.698 -7.810 -10.613 1.00 70.94 721 GLY A CA 1
ATOM 5968 C C . GLY A 1 721 ? 23.539 -6.747 -9.879 1.00 70.94 721 GLY A C 1
ATOM 5969 O O . GLY A 1 721 ? 23.852 -5.724 -10.482 1.00 70.94 721 GLY A O 1
ATOM 5970 N N . LYS A 1 722 ? 24.005 -7.010 -8.637 1.00 68.25 722 LYS A N 1
ATOM 5971 C CA . LYS A 1 722 ? 24.982 -6.191 -7.856 1.00 68.25 722 LYS A CA 1
ATOM 5972 C C . LYS A 1 722 ? 26.377 -6.817 -7.610 1.00 68.25 722 LYS A C 1
ATOM 5974 O O . LYS A 1 722 ? 27.251 -6.197 -7.013 1.00 68.25 722 LYS A O 1
ATOM 5979 N N . LYS A 1 723 ? 26.629 -8.024 -8.115 1.00 75.56 723 LYS A N 1
ATOM 5980 C CA . LYS A 1 723 ? 27.911 -8.767 -8.155 1.00 75.56 723 LYS A CA 1
ATOM 5981 C C . LYS A 1 723 ? 28.198 -9.452 -6.840 1.00 75.56 723 LYS A C 1
ATOM 5983 O O . LYS A 1 723 ? 29.336 -9.804 -6.526 1.00 75.56 723 LYS A O 1
ATOM 5988 N N . HIS A 1 724 ? 27.150 -9.673 -6.060 1.00 69.56 724 HIS A N 1
ATOM 5989 C CA . HIS A 1 724 ? 27.246 -10.319 -4.772 1.00 69.56 724 HIS A CA 1
ATOM 5990 C C . HIS A 1 724 ? 27.265 -11.828 -4.991 1.00 69.56 724 HIS A C 1
ATOM 5992 O O . HIS A 1 724 ? 26.280 -12.516 -4.738 1.00 69.56 724 HIS A O 1
ATOM 5998 N N . LYS A 1 725 ? 28.393 -12.348 -5.491 1.00 77.56 725 LYS A N 1
ATOM 5999 C CA . LYS A 1 725 ? 28.555 -13.762 -5.855 1.00 77.56 725 LYS A CA 1
ATOM 6000 C C . LYS A 1 725 ? 28.140 -14.700 -4.720 1.00 77.56 725 LYS A C 1
ATOM 6002 O O . LYS A 1 725 ? 27.280 -15.543 -4.925 1.00 77.56 725 LYS A O 1
ATOM 6007 N N . THR A 1 726 ? 28.667 -14.491 -3.513 1.00 63.22 726 THR A N 1
ATOM 6008 C CA . THR A 1 726 ? 28.346 -15.313 -2.334 1.00 63.22 726 THR A CA 1
ATOM 6009 C C . THR A 1 726 ? 26.859 -15.274 -1.986 1.00 63.22 726 THR A C 1
ATOM 6011 O O . THR A 1 726 ? 26.261 -16.306 -1.707 1.00 63.22 726 THR A O 1
ATOM 6014 N N . LEU A 1 727 ? 26.244 -14.089 -2.023 1.00 50.88 727 LEU A N 1
ATOM 6015 C CA . LEU A 1 727 ? 24.817 -13.942 -1.737 1.00 50.88 727 LEU A CA 1
ATOM 6016 C C . LEU A 1 727 ? 23.967 -14.607 -2.825 1.00 50.88 727 LEU A C 1
ATOM 6018 O O . LEU A 1 727 ? 22.984 -15.266 -2.516 1.00 50.88 727 LEU A O 1
ATOM 6022 N N . THR A 1 728 ? 24.383 -14.486 -4.084 1.00 64.88 728 THR A N 1
ATOM 6023 C CA . THR A 1 728 ? 23.725 -15.126 -5.225 1.00 64.88 728 THR A CA 1
ATOM 6024 C C . THR A 1 728 ? 23.799 -16.647 -5.124 1.00 64.88 728 THR A C 1
ATOM 6026 O O . THR A 1 728 ? 22.794 -17.313 -5.337 1.00 64.88 728 THR A O 1
ATOM 6029 N N . GLU A 1 729 ? 24.952 -17.204 -4.740 1.00 74.12 729 GLU A N 1
ATOM 6030 C CA . GLU A 1 729 ? 25.112 -18.642 -4.488 1.00 74.12 729 GLU A CA 1
ATOM 6031 C C . GLU A 1 729 ? 24.188 -19.124 -3.367 1.00 74.12 729 GLU A C 1
ATOM 6033 O O . GLU A 1 729 ? 23.512 -20.135 -3.536 1.00 74.12 729 GLU A O 1
ATOM 6038 N N . ILE A 1 730 ? 24.117 -18.391 -2.251 1.00 59.88 730 ILE A N 1
ATOM 6039 C CA . ILE A 1 730 ? 23.227 -18.729 -1.133 1.00 59.88 730 ILE A CA 1
ATOM 6040 C C . ILE A 1 730 ? 21.768 -18.701 -1.598 1.00 59.88 730 ILE A C 1
ATOM 6042 O O . ILE A 1 730 ? 21.069 -19.705 -1.475 1.00 59.88 730 ILE A O 1
ATOM 6046 N N . LEU A 1 731 ? 21.320 -17.587 -2.183 1.00 55.81 731 LEU A N 1
ATOM 6047 C CA . LEU A 1 731 ? 19.930 -17.403 -2.601 1.00 55.81 731 LEU A CA 1
ATOM 6048 C C . LEU A 1 731 ? 19.509 -18.419 -3.667 1.00 55.81 731 LEU A C 1
ATOM 6050 O O . LEU A 1 731 ? 18.426 -18.984 -3.567 1.00 55.81 731 LEU A O 1
ATOM 6054 N N . ALA A 1 732 ? 20.378 -18.723 -4.634 1.00 71.62 732 ALA A N 1
ATOM 6055 C CA . ALA A 1 732 ? 20.100 -19.715 -5.672 1.00 71.62 732 ALA A CA 1
ATOM 6056 C C . ALA A 1 732 ? 20.128 -21.177 -5.170 1.00 71.62 732 ALA A C 1
ATOM 6058 O O . ALA A 1 732 ? 19.831 -22.091 -5.938 1.00 71.62 732 ALA A O 1
ATOM 6059 N N . THR A 1 733 ? 20.507 -21.426 -3.909 1.00 75.56 733 THR A N 1
ATOM 6060 C CA . THR A 1 733 ? 20.420 -22.755 -3.267 1.00 75.56 733 THR A CA 1
ATOM 6061 C C . THR A 1 733 ? 19.203 -22.926 -2.359 1.00 75.56 733 THR A C 1
ATOM 6063 O O . THR A 1 733 ? 18.928 -24.048 -1.929 1.00 75.56 733 THR A O 1
ATOM 6066 N N . CYS A 1 734 ? 18.462 -21.852 -2.076 1.00 62.69 734 CYS A N 1
ATOM 6067 C CA . CYS A 1 734 ? 17.247 -21.915 -1.271 1.00 62.69 734 CYS A CA 1
ATOM 6068 C C . CYS A 1 734 ? 16.137 -22.669 -2.034 1.00 62.69 734 CYS A C 1
ATOM 6070 O O . CYS A 1 734 ? 15.814 -22.271 -3.152 1.00 62.69 734 CYS A O 1
ATOM 6072 N N . PRO A 1 735 ? 15.505 -23.708 -1.449 1.00 63.72 735 PRO A N 1
ATOM 6073 C CA . PRO A 1 735 ? 14.473 -24.505 -2.128 1.00 63.72 735 PRO A CA 1
ATOM 6074 C C . PRO A 1 735 ? 13.236 -23.712 -2.570 1.00 63.72 735 PRO A C 1
ATOM 6076 O O . PRO A 1 735 ? 12.535 -24.128 -3.485 1.00 63.72 735 PRO A O 1
ATOM 6079 N N . GLU A 1 736 ? 12.958 -22.594 -1.900 1.00 66.31 736 GLU A N 1
ATOM 6080 C CA . GLU A 1 736 ? 11.788 -21.742 -2.139 1.00 66.31 736 GLU A CA 1
ATOM 6081 C C . GLU A 1 736 ? 12.030 -20.674 -3.221 1.00 66.31 736 GLU A C 1
ATOM 6083 O O . GLU A 1 736 ? 11.093 -19.994 -3.635 1.00 66.31 736 GLU A O 1
ATOM 6088 N N . VAL A 1 737 ? 13.275 -20.501 -3.681 1.00 69.94 737 VAL A N 1
ATOM 6089 C CA . VAL A 1 737 ? 13.639 -19.459 -4.649 1.00 69.94 737 VAL A CA 1
ATOM 6090 C C . VAL A 1 737 ? 13.552 -20.005 -6.070 1.00 69.94 737 VAL A C 1
ATOM 6092 O O . VAL A 1 737 ? 14.308 -20.892 -6.461 1.00 69.94 737 VAL A O 1
ATOM 6095 N N . ASP A 1 738 ? 12.669 -19.417 -6.874 1.00 81.12 738 ASP A N 1
ATOM 6096 C CA . ASP A 1 738 ? 12.623 -19.659 -8.313 1.00 81.12 738 ASP A CA 1
ATOM 6097 C C . ASP A 1 738 ? 13.682 -18.806 -9.035 1.00 81.12 738 ASP A C 1
ATOM 6099 O O . ASP A 1 738 ? 13.555 -17.586 -9.159 1.00 81.12 738 ASP A O 1
ATOM 6103 N N . VAL A 1 739 ? 14.730 -19.466 -9.539 1.00 88.31 739 VAL A N 1
ATOM 6104 C CA . VAL A 1 739 ? 15.829 -18.850 -10.307 1.00 88.31 739 VAL A CA 1
ATOM 6105 C C . VAL A 1 739 ? 15.354 -18.171 -11.601 1.00 88.31 739 VAL A C 1
ATOM 6107 O O . VAL A 1 739 ? 16.051 -17.312 -12.142 1.00 88.31 739 VAL A O 1
ATOM 6110 N N . ASN A 1 740 ? 14.170 -18.543 -12.095 1.00 91.69 740 ASN A N 1
ATOM 6111 C CA . ASN A 1 740 ? 13.569 -18.027 -13.321 1.00 91.69 740 ASN A CA 1
ATOM 6112 C C . ASN A 1 740 ? 12.492 -16.976 -13.067 1.00 91.69 740 ASN A C 1
ATOM 6114 O O . ASN A 1 740 ? 11.896 -16.488 -14.030 1.00 91.69 740 ASN A O 1
ATOM 6118 N N . LYS A 1 741 ? 12.241 -16.605 -11.805 1.00 85.62 741 LYS A N 1
ATOM 6119 C CA . LYS A 1 741 ? 11.231 -15.602 -11.483 1.00 85.62 741 LYS A CA 1
ATOM 6120 C C . LYS A 1 741 ? 11.588 -14.278 -12.153 1.00 85.62 741 LYS A C 1
ATOM 6122 O O . LYS A 1 741 ? 12.567 -13.625 -11.792 1.00 85.62 741 LYS A O 1
ATOM 6127 N N . ALA A 1 742 ? 10.783 -13.916 -13.143 1.00 80.44 742 ALA A N 1
ATOM 6128 C CA . ALA A 1 742 ? 10.928 -12.683 -13.888 1.00 80.44 742 ALA A CA 1
ATOM 6129 C C . ALA A 1 742 ? 10.277 -11.505 -13.154 1.00 80.44 742 ALA A C 1
ATOM 6131 O O . ALA A 1 742 ? 9.304 -11.675 -12.411 1.00 80.44 742 ALA A O 1
ATOM 6132 N N . SER A 1 743 ? 10.823 -10.326 -13.422 1.00 74.00 743 SER A N 1
ATOM 6133 C CA . SER A 1 743 ? 10.261 -9.021 -13.101 1.00 74.00 743 SER A CA 1
ATOM 6134 C C . SER A 1 743 ? 8.902 -8.815 -13.815 1.00 74.00 743 SER A C 1
ATOM 6136 O O . SER A 1 743 ? 8.540 -9.564 -14.726 1.00 74.00 743 SER A O 1
ATOM 6138 N N . LEU A 1 744 ? 8.143 -7.784 -13.449 1.00 66.56 744 LEU A N 1
ATOM 6139 C CA . LEU A 1 744 ? 6.920 -7.321 -14.107 1.00 66.56 744 LEU A CA 1
ATOM 6140 C C . LEU A 1 744 ? 7.155 -6.920 -15.573 1.00 66.56 744 LEU A C 1
ATOM 6142 O O . LEU A 1 744 ? 6.248 -7.084 -16.386 1.00 66.56 744 LEU A O 1
ATOM 6146 N N . SER A 1 745 ? 8.352 -6.444 -15.939 1.00 65.81 745 SER A N 1
ATOM 6147 C CA . SER A 1 745 ? 8.749 -6.249 -17.344 1.00 65.81 745 SER A CA 1
ATOM 6148 C C . SER A 1 745 ? 9.341 -7.508 -17.984 1.00 65.81 745 SER A C 1
ATOM 6150 O O . SER A 1 745 ? 9.808 -7.448 -19.115 1.00 65.81 745 SER A O 1
ATOM 6152 N N . GLY A 1 746 ? 9.334 -8.655 -17.299 1.00 79.81 746 GLY A N 1
ATOM 6153 C CA . GLY A 1 746 ? 9.815 -9.933 -17.822 1.00 79.81 746 GLY A CA 1
ATOM 6154 C C . GLY A 1 746 ? 11.332 -10.146 -17.730 1.00 79.81 746 GLY A C 1
ATOM 6155 O O . GLY A 1 746 ? 11.855 -11.061 -18.367 1.00 79.81 746 GLY A O 1
ATOM 6156 N N . ILE A 1 747 ? 12.053 -9.334 -16.951 1.00 83.75 747 ILE A N 1
ATOM 6157 C CA . ILE A 1 747 ? 13.505 -9.439 -16.766 1.00 83.75 747 ILE A CA 1
ATOM 6158 C C . ILE A 1 747 ? 13.817 -10.551 -15.761 1.00 83.75 747 ILE A C 1
ATOM 6160 O O . ILE A 1 747 ? 13.426 -10.489 -14.598 1.00 83.75 747 ILE A O 1
ATOM 6164 N N . THR A 1 748 ? 14.550 -11.574 -16.194 1.00 92.06 748 THR A N 1
ATOM 6165 C CA . THR A 1 748 ? 15.025 -12.653 -15.314 1.00 92.06 748 THR A CA 1
ATOM 6166 C C . THR A 1 748 ? 16.377 -12.307 -14.678 1.00 92.06 748 THR A C 1
ATOM 6168 O O . THR A 1 748 ? 17.132 -11.505 -15.243 1.00 92.06 748 THR A O 1
ATOM 6171 N N . PRO A 1 749 ? 16.762 -12.955 -13.556 1.00 91.31 749 PRO A N 1
ATOM 6172 C CA . PRO A 1 749 ? 18.112 -12.828 -13.001 1.00 91.31 749 PRO A CA 1
ATOM 6173 C C . PRO A 1 749 ? 19.210 -13.091 -14.043 1.00 91.31 749 PRO A C 1
ATOM 6175 O O . PRO A 1 749 ? 20.224 -12.397 -14.069 1.00 91.31 749 PRO A O 1
ATOM 6178 N N . LEU A 1 750 ? 18.996 -14.069 -14.933 1.00 96.12 750 LEU A N 1
ATOM 6179 C CA . LEU A 1 750 ? 19.957 -14.426 -15.975 1.00 96.12 750 LEU A CA 1
ATOM 6180 C C . LEU A 1 750 ? 20.107 -13.325 -17.034 1.00 96.12 750 LEU A C 1
ATOM 6182 O O . LEU A 1 750 ? 21.236 -13.014 -17.414 1.00 96.12 750 LEU A O 1
ATOM 6186 N N . LEU A 1 751 ? 18.999 -12.721 -17.486 1.00 94.12 751 LEU A N 1
ATOM 6187 C CA . LEU A 1 751 ? 19.037 -11.595 -18.425 1.00 94.12 751 LEU A CA 1
ATOM 6188 C C . LEU A 1 751 ? 19.777 -10.401 -17.814 1.00 94.12 751 LEU A C 1
ATOM 6190 O O . LEU A 1 751 ? 20.686 -9.862 -18.439 1.00 94.12 751 LEU A O 1
ATOM 6194 N N . MET A 1 752 ? 19.458 -10.053 -16.566 1.00 90.31 752 MET A N 1
ATOM 6195 C CA . MET A 1 752 ? 20.101 -8.946 -15.857 1.00 90.31 752 MET A CA 1
ATOM 6196 C C . MET A 1 752 ? 21.622 -9.141 -15.745 1.00 90.31 752 MET A C 1
ATOM 6198 O O . MET A 1 752 ? 22.404 -8.251 -16.070 1.00 90.31 752 MET A O 1
ATOM 6202 N N . VAL A 1 753 ? 22.066 -10.333 -15.341 1.00 94.25 753 VAL A N 1
ATOM 6203 C CA . VAL A 1 753 ? 23.498 -10.661 -15.227 1.00 94.25 753 VAL A CA 1
ATOM 6204 C C . VAL A 1 753 ? 24.209 -10.627 -16.579 1.00 94.25 753 VAL A C 1
ATOM 6206 O O . VAL A 1 753 ? 25.377 -10.232 -16.651 1.00 94.25 753 VAL A O 1
ATOM 6209 N N . ALA A 1 754 ? 23.525 -11.047 -17.643 1.00 95.88 754 ALA A N 1
ATOM 6210 C CA . ALA A 1 754 ? 24.064 -11.032 -18.992 1.00 95.88 754 ALA A CA 1
ATOM 6211 C C . ALA A 1 754 ? 24.268 -9.600 -19.509 1.00 95.88 754 ALA A C 1
ATOM 6213 O O . ALA A 1 754 ? 25.318 -9.323 -20.084 1.00 95.88 754 ALA A O 1
ATOM 6214 N N . GLU A 1 755 ? 23.324 -8.689 -19.252 1.00 91.94 755 GLU A N 1
ATOM 6215 C CA . GLU A 1 755 ? 23.431 -7.273 -19.631 1.00 91.94 755 GLU A CA 1
ATOM 6216 C C . GLU A 1 755 ? 24.518 -6.520 -18.861 1.00 91.94 755 GLU A C 1
ATOM 6218 O O . GLU A 1 755 ? 25.183 -5.667 -19.437 1.00 91.94 755 GLU A O 1
ATOM 6223 N N . VAL A 1 756 ? 24.725 -6.846 -17.582 1.00 88.75 756 VAL A N 1
ATOM 6224 C CA . VAL A 1 756 ? 25.766 -6.211 -16.751 1.00 88.75 756 VAL A CA 1
ATOM 6225 C C . VAL A 1 756 ? 27.149 -6.858 -16.960 1.00 88.75 756 VAL A C 1
ATOM 6227 O O . VAL A 1 756 ? 28.188 -6.258 -16.669 1.00 88.75 756 VAL A O 1
ATOM 6230 N N . GLY A 1 757 ? 27.181 -8.092 -17.470 1.00 92.88 757 GLY A N 1
ATOM 6231 C CA . GLY A 1 757 ? 28.397 -8.754 -17.930 1.00 92.88 757 GLY A CA 1
ATOM 6232 C C . GLY A 1 757 ? 29.161 -9.525 -16.859 1.00 92.88 757 GLY A C 1
ATOM 6233 O O . GLY A 1 757 ? 30.391 -9.433 -16.808 1.00 92.88 757 GLY A O 1
ATOM 6234 N N . TRP A 1 758 ? 28.478 -10.283 -15.991 1.00 93.56 758 TRP A N 1
ATOM 6235 C CA . TRP A 1 758 ? 29.136 -11.031 -14.905 1.00 93.56 758 TRP A CA 1
ATOM 6236 C C . TRP A 1 758 ? 29.175 -12.545 -15.118 1.00 93.56 758 TRP A C 1
ATOM 6238 O O . TRP A 1 758 ? 28.311 -13.274 -14.624 1.00 93.56 758 TRP A O 1
ATOM 6248 N N . PRO A 1 759 ? 30.231 -13.046 -15.782 1.00 94.38 759 PRO A N 1
ATOM 6249 C CA . PRO A 1 759 ? 30.310 -14.435 -16.221 1.00 94.38 759 PRO A CA 1
ATOM 6250 C C . PRO A 1 759 ? 30.252 -15.466 -15.084 1.00 94.38 759 PRO A C 1
ATOM 6252 O O . PRO A 1 759 ? 29.661 -16.527 -15.249 1.00 94.38 759 PRO A O 1
ATOM 6255 N N . ASP A 1 760 ? 30.830 -15.163 -13.920 1.00 93.38 760 ASP A N 1
ATOM 6256 C CA . ASP A 1 760 ? 30.859 -16.105 -12.793 1.00 93.38 760 ASP A CA 1
ATOM 6257 C C . ASP A 1 760 ? 29.480 -16.304 -12.150 1.00 93.38 760 ASP A C 1
ATOM 6259 O O . ASP A 1 760 ? 29.162 -17.398 -11.697 1.00 93.38 760 ASP A O 1
ATOM 6263 N N . ILE A 1 761 ? 28.668 -15.245 -12.088 1.00 92.50 761 ILE A N 1
ATOM 6264 C CA . ILE A 1 761 ? 27.300 -15.317 -11.556 1.00 92.50 761 ILE A CA 1
ATOM 6265 C C . ILE A 1 761 ? 26.368 -15.952 -12.585 1.00 92.50 761 ILE A C 1
ATOM 6267 O O . ILE A 1 761 ? 25.485 -16.727 -12.225 1.00 92.50 761 ILE A O 1
ATOM 6271 N N . LEU A 1 762 ? 26.614 -15.682 -13.865 1.00 96.50 762 LEU A N 1
ATOM 6272 C CA . LEU A 1 762 ? 25.906 -16.305 -14.974 1.00 96.50 762 LEU A CA 1
ATOM 6273 C C . LEU A 1 762 ? 26.026 -17.836 -14.919 1.00 96.50 762 LEU A C 1
ATOM 6275 O O . LEU A 1 762 ? 25.013 -18.526 -15.009 1.00 96.50 762 LEU A O 1
ATOM 6279 N N . ASP A 1 763 ? 27.229 -18.364 -14.668 1.00 96.00 763 ASP A N 1
ATOM 6280 C CA . ASP A 1 763 ? 27.447 -19.803 -14.454 1.00 96.00 763 ASP A CA 1
ATOM 6281 C C . ASP A 1 763 ? 26.629 -20.354 -13.285 1.00 96.00 763 ASP A C 1
ATOM 6283 O O . ASP A 1 763 ? 26.048 -21.432 -13.401 1.00 96.00 763 ASP A O 1
ATOM 6287 N N . ILE A 1 764 ? 26.589 -19.631 -12.161 1.00 93.38 764 ILE A N 1
ATOM 6288 C CA . ILE A 1 764 ? 25.833 -20.049 -10.975 1.00 93.38 764 ILE A CA 1
ATOM 6289 C C . ILE A 1 764 ? 24.353 -20.178 -11.331 1.00 93.38 764 ILE A C 1
ATOM 6291 O O . ILE A 1 764 ? 23.751 -21.209 -11.046 1.00 93.38 764 ILE A O 1
ATOM 6295 N N . LEU A 1 765 ? 23.768 -19.171 -11.982 1.00 95.19 765 LEU A N 1
ATOM 6296 C CA . LEU A 1 765 ? 22.353 -19.193 -12.355 1.00 95.19 765 LEU A CA 1
ATOM 6297 C C . LEU A 1 765 ? 22.043 -20.327 -13.346 1.00 95.19 765 LEU A C 1
ATOM 6299 O O . LEU A 1 765 ? 21.077 -21.065 -13.146 1.00 95.19 765 LEU A O 1
ATOM 6303 N N . LEU A 1 766 ? 22.885 -20.531 -14.364 1.00 95.88 766 LEU A N 1
ATOM 6304 C CA . LEU A 1 766 ? 22.718 -21.617 -15.339 1.00 95.88 766 LEU A CA 1
ATOM 6305 C C . LEU A 1 766 ? 22.808 -23.003 -14.683 1.00 95.88 766 LEU A C 1
ATOM 6307 O O . LEU A 1 766 ? 21.956 -23.855 -14.926 1.00 95.88 766 LEU A O 1
ATOM 6311 N N . GLN A 1 767 ? 23.770 -23.218 -13.779 1.00 94.31 767 GLN A N 1
ATOM 6312 C CA . GLN A 1 767 ? 23.892 -24.468 -13.013 1.00 94.31 767 GLN A CA 1
ATOM 6313 C C . GLN A 1 767 ? 22.673 -24.751 -12.125 1.00 94.31 767 GLN A C 1
ATOM 6315 O O . GLN A 1 767 ? 22.434 -25.901 -11.755 1.00 94.31 767 GLN A O 1
ATOM 6320 N N . ARG A 1 768 ? 21.907 -23.715 -11.768 1.00 92.25 768 ARG A N 1
ATOM 6321 C CA . ARG A 1 768 ? 20.700 -23.808 -10.937 1.00 92.25 768 ARG A CA 1
ATOM 6322 C C . ARG A 1 768 ? 19.407 -23.868 -11.749 1.00 92.25 768 ARG A C 1
ATOM 6324 O O . ARG A 1 768 ? 18.336 -23.860 -11.158 1.00 92.25 768 ARG A O 1
ATOM 6331 N N . GLY A 1 769 ? 19.500 -24.005 -13.073 1.00 92.62 769 GLY A N 1
ATOM 6332 C CA . GLY A 1 769 ? 18.345 -24.214 -13.946 1.00 92.62 769 GLY A CA 1
ATOM 6333 C C . GLY A 1 769 ? 17.739 -22.931 -14.510 1.00 92.62 769 GLY A C 1
ATOM 6334 O O . GLY A 1 769 ? 16.559 -22.929 -14.864 1.00 92.62 769 GLY A O 1
ATOM 6335 N N . ALA A 1 770 ? 18.514 -21.845 -14.597 1.00 95.94 770 ALA A N 1
ATOM 6336 C CA . ALA A 1 770 ? 18.071 -20.653 -15.309 1.00 95.94 770 ALA A CA 1
ATOM 6337 C C . ALA A 1 770 ? 17.832 -20.949 -16.805 1.00 95.94 770 ALA A C 1
ATOM 6339 O O . ALA A 1 770 ? 18.676 -21.551 -17.472 1.00 95.94 770 ALA A O 1
ATOM 6340 N N . VAL A 1 771 ? 16.690 -20.518 -17.340 1.00 96.44 771 VAL A N 1
ATOM 6341 C CA . VAL A 1 771 ? 16.289 -20.730 -18.737 1.00 96.44 771 VAL A CA 1
ATOM 6342 C C . VAL A 1 771 ? 17.070 -19.780 -19.643 1.00 96.44 771 VAL A C 1
ATOM 6344 O O . VAL A 1 771 ? 16.878 -18.564 -19.606 1.00 96.44 771 VAL A O 1
ATOM 6347 N N . VAL A 1 772 ? 17.940 -20.355 -20.477 1.00 96.50 772 VAL A N 1
ATOM 6348 C CA . VAL A 1 772 ? 18.949 -19.625 -21.263 1.00 96.50 772 VAL A CA 1
ATOM 6349 C C . VAL A 1 772 ? 18.368 -18.610 -22.254 1.00 96.50 772 VAL A C 1
ATOM 6351 O O . VAL A 1 772 ? 18.916 -17.519 -22.391 1.00 96.50 772 VAL A O 1
ATOM 6354 N N . ASP A 1 773 ? 17.239 -18.936 -22.886 1.00 96.00 773 ASP A N 1
ATOM 6355 C CA . ASP A 1 773 ? 16.581 -18.111 -23.911 1.00 96.00 773 ASP A CA 1
ATOM 6356 C C . ASP A 1 773 ? 15.286 -17.454 -23.397 1.00 96.00 773 ASP A C 1
ATOM 6358 O O . ASP A 1 773 ? 14.409 -17.085 -24.177 1.00 96.00 773 ASP A O 1
ATOM 6362 N N . SER A 1 774 ? 15.135 -17.303 -22.076 1.00 93.00 774 SER A N 1
ATOM 6363 C CA . SER A 1 774 ? 13.995 -16.570 -21.515 1.00 93.00 774 SER A CA 1
ATOM 6364 C C . SER A 1 774 ? 14.022 -15.114 -21.979 1.00 93.00 774 SER A C 1
ATOM 6366 O O . SER A 1 774 ? 15.058 -14.459 -21.877 1.00 93.00 774 SER A O 1
ATOM 6368 N N . ALA A 1 775 ? 12.889 -14.588 -22.442 1.00 92.31 775 ALA A N 1
ATOM 6369 C CA . ALA A 1 775 ? 12.803 -13.236 -22.983 1.00 92.31 775 ALA A CA 1
ATOM 6370 C C . ALA A 1 775 ? 11.563 -12.482 -22.462 1.00 92.31 775 ALA A C 1
ATOM 6372 O O . ALA A 1 775 ? 10.489 -13.083 -22.363 1.00 92.31 775 ALA A O 1
ATOM 6373 N N . PRO A 1 776 ? 11.683 -11.171 -22.179 1.00 88.94 776 PRO A N 1
ATOM 6374 C CA . PRO A 1 776 ? 10.559 -10.294 -21.861 1.00 88.94 776 PRO A CA 1
ATOM 6375 C C . PRO A 1 776 ? 9.439 -10.336 -22.907 1.00 88.94 776 PRO A C 1
ATOM 6377 O O . PRO A 1 776 ? 9.713 -10.390 -24.108 1.00 88.94 776 PRO A O 1
ATOM 6380 N N . SER A 1 777 ? 8.179 -10.257 -22.472 1.00 85.00 777 SER A N 1
ATOM 6381 C CA . SER A 1 777 ? 7.005 -10.194 -23.358 1.00 85.00 777 SER A CA 1
ATOM 6382 C C . SER A 1 777 ? 5.870 -9.362 -22.745 1.00 85.00 777 SER A C 1
ATOM 6384 O O . SER A 1 777 ? 5.883 -9.074 -21.549 1.00 85.00 777 SER A O 1
ATOM 6386 N N . GLY A 1 778 ? 4.892 -8.969 -23.568 1.00 80.81 778 GLY A N 1
ATOM 6387 C CA . GLY A 1 778 ? 3.736 -8.167 -23.155 1.00 80.81 778 GLY A CA 1
ATOM 6388 C C . GLY A 1 778 ? 3.971 -6.652 -23.202 1.00 80.81 778 GLY A C 1
ATOM 6389 O O . GLY A 1 778 ? 5.089 -6.184 -23.413 1.00 80.81 778 GLY A O 1
ATOM 6390 N N . LYS A 1 779 ? 2.897 -5.882 -22.975 1.00 70.12 779 LYS A N 1
ATOM 6391 C CA . LYS A 1 779 ? 2.850 -4.422 -23.182 1.00 70.12 779 LYS A CA 1
ATOM 6392 C C . LYS A 1 779 ? 3.949 -3.655 -22.435 1.00 70.12 779 LYS A C 1
ATOM 6394 O O . LYS A 1 779 ? 4.604 -2.798 -23.006 1.00 70.12 779 LYS A O 1
ATOM 6399 N N . ARG A 1 780 ? 4.233 -4.020 -21.181 1.00 67.19 780 ARG A N 1
ATOM 6400 C CA . ARG A 1 780 ? 5.277 -3.359 -20.377 1.00 67.19 780 ARG A CA 1
ATOM 6401 C C . ARG A 1 780 ? 6.686 -3.566 -20.951 1.00 67.19 780 ARG A C 1
ATOM 6403 O O . ARG A 1 780 ? 7.502 -2.651 -20.942 1.00 67.19 780 ARG A O 1
ATOM 6410 N N . ALA A 1 781 ? 6.967 -4.753 -21.492 1.00 68.88 781 ALA A N 1
ATOM 6411 C CA . ALA A 1 781 ? 8.231 -5.028 -22.173 1.00 68.88 781 ALA A CA 1
ATOM 6412 C C . ALA A 1 781 ? 8.332 -4.298 -23.527 1.00 68.88 781 ALA A C 1
ATOM 6414 O O . ALA A 1 781 ? 9.435 -3.927 -23.941 1.00 68.88 781 ALA A O 1
ATOM 6415 N N . GLU A 1 782 ? 7.198 -4.096 -24.207 1.00 76.06 782 GLU A N 1
ATOM 6416 C CA . GLU A 1 782 ? 7.093 -3.319 -25.451 1.00 76.06 782 GLU A CA 1
ATOM 6417 C C . GLU A 1 782 ? 7.377 -1.835 -25.205 1.00 76.06 782 GLU A C 1
ATOM 6419 O O . GLU A 1 782 ? 8.251 -1.268 -25.864 1.00 76.06 782 GLU A O 1
ATOM 6424 N N . ASP A 1 783 ? 6.720 -1.241 -24.205 1.00 70.31 783 ASP A N 1
ATOM 6425 C CA . ASP A 1 783 ? 6.902 0.159 -23.804 1.00 70.31 783 ASP A CA 1
ATOM 6426 C C . ASP A 1 783 ? 8.369 0.439 -23.425 1.00 70.31 783 ASP A C 1
ATOM 6428 O O . ASP A 1 783 ? 8.961 1.438 -23.846 1.00 70.31 783 ASP A O 1
ATOM 6432 N N . ASN A 1 784 ? 9.003 -0.513 -22.730 1.00 65.06 784 ASN A N 1
ATOM 6433 C CA . ASN A 1 784 ? 10.411 -0.449 -22.331 1.00 65.06 784 ASN A CA 1
ATOM 6434 C C . ASN A 1 784 ? 11.402 -0.840 -23.445 1.00 65.06 784 ASN A C 1
ATOM 6436 O O . ASN A 1 784 ? 12.614 -0.797 -23.232 1.00 65.06 784 ASN A O 1
ATOM 6440 N N . LYS A 1 785 ? 10.926 -1.211 -24.643 1.00 79.25 785 LYS A N 1
ATOM 6441 C CA . LYS A 1 785 ? 11.753 -1.611 -25.802 1.00 79.25 785 LYS A CA 1
ATOM 6442 C C . LYS A 1 785 ? 12.712 -2.778 -25.512 1.00 79.25 785 LYS A C 1
ATOM 6444 O O . LYS A 1 785 ? 13.802 -2.849 -26.087 1.00 79.25 785 LYS A O 1
ATOM 6449 N N . ILE A 1 786 ? 12.310 -3.699 -24.636 1.00 81.56 786 ILE A N 1
ATOM 6450 C CA . ILE A 1 786 ? 13.088 -4.898 -24.265 1.00 81.56 786 ILE A CA 1
ATOM 6451 C C . ILE A 1 786 ? 12.416 -6.211 -24.682 1.00 81.56 786 ILE A C 1
ATOM 6453 O O . ILE A 1 786 ? 12.991 -7.287 -24.506 1.00 81.56 786 ILE A O 1
ATOM 6457 N N . ALA A 1 787 ? 11.212 -6.144 -25.248 1.00 87.69 787 ALA A N 1
ATOM 6458 C CA . ALA A 1 787 ? 10.453 -7.317 -25.651 1.00 87.69 787 ALA A CA 1
ATOM 6459 C C . ALA A 1 787 ? 11.216 -8.223 -26.639 1.00 87.69 787 ALA A C 1
ATOM 6461 O O . ALA A 1 787 ? 11.783 -7.792 -27.650 1.00 87.69 787 ALA A O 1
ATOM 6462 N N . GLY A 1 788 ? 11.240 -9.516 -26.322 1.00 90.75 788 GLY A N 1
ATOM 6463 C CA . GLY A 1 788 ? 11.950 -10.544 -27.077 1.00 90.75 788 GLY A CA 1
ATOM 6464 C C . GLY A 1 788 ? 13.475 -10.547 -26.902 1.00 90.75 788 GLY A C 1
ATOM 6465 O O . GLY A 1 788 ? 14.135 -11.338 -27.571 1.00 90.75 788 GLY A O 1
ATOM 6466 N N . SER A 1 789 ? 14.058 -9.705 -26.039 1.00 93.38 789 SER A N 1
ATOM 6467 C CA . SER A 1 789 ? 15.509 -9.674 -25.799 1.00 93.38 789 SER A CA 1
ATOM 6468 C C . SER A 1 789 ? 15.959 -10.813 -24.872 1.00 93.38 789 SER A C 1
ATOM 6470 O O . SER A 1 789 ? 15.669 -10.802 -23.679 1.00 93.38 789 SER A O 1
ATOM 6472 N N . THR A 1 790 ? 16.679 -11.801 -25.410 1.00 97.31 790 THR A N 1
ATOM 6473 C CA . THR A 1 790 ? 17.265 -12.908 -24.627 1.00 97.31 790 THR A CA 1
ATOM 6474 C C . THR A 1 790 ? 18.545 -12.475 -23.900 1.00 97.31 790 THR A C 1
ATOM 6476 O O . THR A 1 790 ? 19.175 -11.491 -24.304 1.00 97.31 790 THR A O 1
ATOM 6479 N N . PRO A 1 791 ? 19.019 -13.231 -22.886 1.00 97.88 791 PRO A N 1
ATOM 6480 C CA . PRO A 1 791 ? 20.325 -13.009 -22.264 1.00 97.88 791 PRO A CA 1
ATOM 6481 C C . PRO A 1 791 ? 21.473 -12.894 -23.277 1.00 97.88 791 PRO A C 1
ATOM 6483 O O . PRO A 1 791 ? 22.375 -12.077 -23.101 1.00 97.88 791 PRO A O 1
ATOM 6486 N N . LEU A 1 792 ? 21.432 -13.657 -24.378 1.00 98.38 792 LEU A N 1
ATOM 6487 C CA . LEU A 1 792 ? 22.443 -13.587 -25.440 1.00 98.38 792 LEU A CA 1
ATOM 6488 C C . LEU A 1 792 ? 22.425 -12.241 -26.181 1.00 98.38 792 LEU A C 1
ATOM 6490 O O . LEU A 1 792 ? 23.487 -11.669 -26.448 1.00 98.38 792 LEU A O 1
ATOM 6494 N N . ILE A 1 793 ? 21.233 -11.722 -26.489 1.00 97.38 793 ILE A N 1
ATOM 6495 C CA . ILE A 1 793 ? 21.058 -10.388 -27.077 1.00 97.38 793 ILE A CA 1
ATOM 6496 C C . ILE A 1 793 ? 21.524 -9.314 -26.086 1.00 97.38 793 ILE A C 1
ATOM 6498 O O . ILE A 1 793 ? 22.298 -8.440 -26.476 1.00 97.38 793 ILE A O 1
ATOM 6502 N N . GLY A 1 794 ? 21.142 -9.419 -24.808 1.00 95.75 794 GLY A N 1
ATOM 6503 C CA . GLY A 1 794 ? 21.564 -8.505 -23.741 1.00 95.75 794 GLY A CA 1
ATOM 6504 C C . GLY A 1 794 ? 23.087 -8.429 -23.578 1.00 95.75 794 GLY A C 1
ATOM 6505 O O . GLY A 1 794 ? 23.673 -7.353 -23.691 1.00 95.75 794 GLY A O 1
ATOM 6506 N N . ALA A 1 795 ? 23.761 -9.574 -23.427 1.00 97.81 795 ALA A N 1
ATOM 6507 C CA . ALA A 1 795 ? 25.224 -9.630 -23.324 1.00 97.81 795 ALA A CA 1
ATOM 6508 C C . ALA A 1 795 ? 25.930 -9.072 -24.568 1.00 97.81 795 ALA A C 1
ATOM 6510 O O . ALA A 1 795 ? 26.996 -8.464 -24.464 1.00 97.81 795 ALA A O 1
ATOM 6511 N N . THR A 1 796 ? 25.344 -9.264 -25.751 1.00 97.75 796 THR A N 1
ATOM 6512 C CA . THR A 1 796 ? 25.911 -8.751 -27.002 1.00 97.75 796 THR A CA 1
ATOM 6513 C C . THR A 1 796 ? 25.726 -7.240 -27.128 1.00 97.75 796 THR A C 1
ATOM 6515 O O . THR A 1 796 ? 26.667 -6.550 -27.513 1.00 97.75 796 THR A O 1
ATOM 6518 N N . LYS A 1 797 ? 24.555 -6.710 -26.751 1.00 94.00 797 LYS A N 1
ATOM 6519 C CA . LYS A 1 797 ? 24.234 -5.273 -26.765 1.00 94.00 797 LYS A CA 1
ATOM 6520 C C . LYS A 1 797 ? 25.240 -4.449 -25.957 1.00 94.00 797 LYS A C 1
ATOM 6522 O O . LYS A 1 797 ? 25.605 -3.362 -26.393 1.00 94.00 797 LYS A O 1
ATOM 6527 N N . TYR A 1 798 ? 25.714 -4.983 -24.832 1.00 91.94 798 TYR A N 1
ATOM 6528 C CA . TYR A 1 798 ? 26.689 -4.327 -23.952 1.00 91.94 798 TYR A CA 1
ATOM 6529 C C . TYR A 1 798 ? 28.137 -4.832 -24.124 1.00 91.94 798 TYR A C 1
ATOM 6531 O O . TYR A 1 798 ? 29.020 -4.472 -23.348 1.00 91.94 798 TYR A O 1
ATOM 6539 N N . ASN A 1 799 ? 28.414 -5.612 -25.178 1.00 96.62 799 ASN A N 1
ATOM 6540 C CA . ASN A 1 799 ? 29.744 -6.123 -25.529 1.00 96.62 799 ASN A CA 1
ATOM 6541 C C . ASN A 1 799 ? 30.431 -6.945 -24.418 1.00 96.62 799 ASN A C 1
ATOM 6543 O O . ASN A 1 799 ? 31.555 -6.658 -23.996 1.00 96.62 799 ASN A O 1
ATOM 6547 N N . HIS A 1 800 ? 29.769 -8.007 -23.961 1.00 97.88 800 HIS A N 1
ATOM 6548 C CA . HIS A 1 800 ? 30.284 -8.932 -22.949 1.00 97.88 800 HIS A CA 1
ATOM 6549 C C . HIS A 1 800 ? 30.643 -10.304 -23.553 1.00 97.88 800 HIS A C 1
ATOM 6551 O O . HIS A 1 800 ? 29.914 -11.278 -23.345 1.00 97.88 800 HIS A O 1
ATOM 6557 N N . PRO A 1 801 ? 31.782 -10.436 -24.269 1.00 97.44 801 PRO A N 1
ATOM 6558 C CA . PRO A 1 801 ? 32.126 -11.648 -25.020 1.00 97.44 801 PRO A CA 1
ATOM 6559 C C . PRO A 1 801 ? 32.259 -12.901 -24.145 1.00 97.44 801 PRO A C 1
ATOM 6561 O O . PRO A 1 801 ? 31.909 -13.993 -24.583 1.00 97.44 801 PRO A O 1
ATOM 6564 N N . GLU A 1 802 ? 32.697 -12.775 -22.888 1.00 98.00 802 GLU A N 1
ATOM 6565 C CA . GLU A 1 802 ? 32.745 -13.919 -21.965 1.00 98.00 802 GLU A CA 1
ATOM 6566 C C . GLU A 1 802 ? 31.348 -14.410 -21.556 1.00 98.00 802 GLU A C 1
ATOM 6568 O O . GLU A 1 802 ? 31.143 -15.616 -21.428 1.00 98.00 802 GLU A O 1
ATOM 6573 N N . CYS A 1 803 ? 30.365 -13.513 -21.409 1.00 97.88 803 CYS A N 1
ATOM 6574 C CA . CYS A 1 803 ? 28.974 -13.914 -21.175 1.00 97.88 803 CYS A CA 1
ATOM 6575 C C . CYS A 1 803 ? 28.373 -14.544 -22.436 1.00 97.88 803 CYS A C 1
ATOM 6577 O O . CYS A 1 803 ? 27.778 -15.613 -22.346 1.00 97.88 803 CYS A O 1
ATOM 6579 N N . VAL A 1 804 ? 28.612 -13.954 -23.615 1.00 98.50 804 VAL A N 1
ATOM 6580 C CA . VAL A 1 804 ? 28.211 -14.523 -24.918 1.00 98.50 804 VAL A CA 1
ATOM 6581 C C . VAL A 1 804 ? 28.750 -15.946 -25.077 1.00 98.50 804 VAL A C 1
ATOM 6583 O O . VAL A 1 804 ? 27.995 -16.872 -25.356 1.00 98.50 804 VAL A O 1
ATOM 6586 N N . LYS A 1 805 ? 30.045 -16.155 -24.821 1.00 98.31 805 LYS A N 1
ATOM 6587 C CA . LYS A 1 805 ? 30.690 -17.471 -24.885 1.00 98.31 805 LYS A CA 1
ATOM 6588 C C . LYS A 1 805 ? 30.033 -18.493 -23.951 1.00 98.31 805 LYS A C 1
ATOM 6590 O O . LYS A 1 805 ? 29.813 -19.630 -24.362 1.00 98.31 805 LYS A O 1
ATOM 6595 N N . ARG A 1 806 ? 29.725 -18.106 -22.709 1.00 98.12 806 ARG A N 1
ATOM 6596 C CA . ARG A 1 806 ? 29.109 -18.991 -21.702 1.00 98.12 806 ARG A CA 1
ATOM 6597 C C . ARG A 1 806 ? 27.657 -19.323 -22.026 1.00 98.12 806 ARG A C 1
ATOM 6599 O O . ARG A 1 806 ? 27.266 -20.477 -21.889 1.00 98.12 806 ARG A O 1
ATOM 6606 N N . LEU A 1 807 ? 26.887 -18.350 -22.506 1.00 98.38 807 LEU A N 1
ATOM 6607 C CA . LEU A 1 807 ? 25.508 -18.557 -22.948 1.00 98.38 807 LEU A CA 1
ATOM 6608 C C . LEU A 1 807 ? 25.449 -19.513 -24.148 1.00 98.38 807 LEU A C 1
ATOM 6610 O O . LEU A 1 807 ? 24.699 -20.484 -24.115 1.00 98.38 807 LEU A O 1
ATOM 6614 N N . LEU A 1 808 ? 26.306 -19.321 -25.158 1.00 98.00 808 LEU A N 1
ATOM 6615 C CA . LEU A 1 808 ? 26.400 -20.225 -26.314 1.00 98.00 808 LEU A CA 1
ATOM 6616 C C . LEU A 1 808 ? 26.842 -21.641 -25.911 1.00 98.00 808 LEU A C 1
ATOM 6618 O O . LEU A 1 808 ? 26.311 -22.626 -26.422 1.00 98.00 808 LEU A O 1
ATOM 6622 N N . ALA A 1 809 ? 27.768 -21.764 -24.954 1.00 97.06 809 ALA A N 1
ATOM 6623 C CA . ALA A 1 809 ? 28.167 -23.060 -24.399 1.00 97.06 809 ALA A CA 1
ATOM 6624 C C . ALA A 1 809 ? 27.026 -23.774 -23.647 1.00 97.06 809 ALA A C 1
ATOM 6626 O O . ALA A 1 809 ? 27.055 -24.996 -23.533 1.00 97.06 809 ALA A O 1
ATOM 6627 N N . ASN A 1 810 ? 26.021 -23.027 -23.179 1.00 97.38 810 ASN A N 1
ATOM 6628 C CA . ASN A 1 810 ? 24.795 -23.537 -22.560 1.00 97.38 810 ASN A CA 1
ATOM 6629 C C . ASN A 1 810 ? 23.599 -23.519 -23.531 1.00 97.38 810 ASN A C 1
ATOM 6631 O O . ASN A 1 810 ? 22.452 -23.422 -23.103 1.00 97.38 810 ASN A O 1
ATOM 6635 N N . HIS A 1 811 ? 23.867 -23.649 -24.835 1.00 96.19 811 HIS A N 1
ATOM 6636 C CA . HIS A 1 811 ? 22.865 -23.829 -25.889 1.00 96.19 811 HIS A CA 1
ATOM 6637 C C . HIS A 1 811 ? 21.917 -22.641 -26.129 1.00 96.19 811 HIS A C 1
ATOM 6639 O O . HIS A 1 811 ? 20.834 -22.851 -26.668 1.00 96.19 811 HIS A O 1
ATOM 6645 N N . ALA A 1 812 ? 22.321 -21.408 -25.794 1.00 97.75 812 ALA A N 1
ATOM 6646 C CA . ALA A 1 812 ? 21.583 -20.212 -26.213 1.00 97.75 812 ALA A CA 1
ATOM 6647 C C . ALA A 1 812 ? 21.419 -20.174 -27.741 1.00 97.75 812 ALA A C 1
ATOM 6649 O O . ALA A 1 812 ? 22.389 -20.413 -28.468 1.00 97.75 812 ALA A O 1
ATOM 6650 N N . ASN A 1 813 ? 20.226 -19.836 -28.232 1.00 97.62 813 ASN A N 1
ATOM 6651 C CA . ASN A 1 813 ? 19.951 -19.780 -29.666 1.00 97.62 813 ASN A CA 1
ATOM 6652 C C . ASN A 1 813 ? 20.617 -18.548 -30.325 1.00 97.62 813 ASN A C 1
ATOM 6654 O O . ASN A 1 813 ? 20.143 -17.423 -30.131 1.00 97.62 813 ASN A O 1
ATOM 6658 N N . PRO A 1 814 ? 21.655 -18.716 -31.174 1.00 97.31 814 PRO A N 1
ATOM 6659 C CA . PRO A 1 814 ? 22.331 -17.587 -31.820 1.00 97.31 814 PRO A CA 1
ATOM 6660 C C . PRO A 1 814 ? 21.464 -16.868 -32.866 1.00 97.31 814 PRO A C 1
ATOM 6662 O O . PRO A 1 814 ? 21.793 -15.751 -33.267 1.00 97.31 814 PRO A O 1
ATOM 6665 N N . ASN A 1 815 ? 20.362 -17.496 -33.288 1.00 97.56 815 ASN A N 1
ATOM 6666 C CA . ASN A 1 815 ? 19.446 -17.021 -34.324 1.00 97.56 815 ASN A CA 1
ATOM 6667 C C . ASN A 1 815 ? 18.135 -16.465 -33.757 1.00 97.56 815 ASN A C 1
ATOM 6669 O O . ASN A 1 815 ? 17.216 -16.170 -34.518 1.00 97.56 815 ASN A O 1
ATOM 6673 N N . HIS A 1 816 ? 18.018 -16.323 -32.433 1.00 97.06 816 HIS A N 1
ATOM 6674 C CA . HIS A 1 816 ? 16.859 -15.664 -31.837 1.00 97.06 816 HIS A CA 1
ATOM 6675 C C . HIS A 1 816 ? 16.800 -14.192 -32.265 1.00 97.06 816 HIS A C 1
ATOM 6677 O O . HIS A 1 816 ? 17.816 -13.491 -32.256 1.00 97.06 816 HIS A O 1
ATOM 6683 N N . GLN A 1 817 ? 15.604 -13.725 -32.621 1.00 94.69 817 GLN A N 1
ATOM 6684 C CA . GLN A 1 817 ? 15.325 -12.331 -32.957 1.00 94.69 817 GLN A CA 1
ATOM 6685 C C . GLN A 1 817 ? 14.412 -11.726 -31.888 1.00 94.69 817 GLN A C 1
ATOM 6687 O O . GLN A 1 817 ? 13.435 -12.351 -31.476 1.00 94.69 817 GLN A O 1
ATOM 6692 N N . ASN A 1 818 ? 14.714 -10.502 -31.449 1.00 92.44 818 ASN A N 1
ATOM 6693 C CA . ASN A 1 818 ? 13.790 -9.752 -30.597 1.00 92.44 818 ASN A CA 1
ATOM 6694 C C . ASN A 1 818 ? 12.525 -9.334 -31.376 1.00 92.44 818 ASN A C 1
ATOM 6696 O O . ASN A 1 818 ? 12.404 -9.606 -32.572 1.00 92.44 818 ASN A O 1
ATOM 6700 N N . GLN A 1 819 ? 11.583 -8.638 -30.733 1.00 89.31 819 GLN A N 1
ATOM 6701 C CA . GLN A 1 819 ? 10.328 -8.249 -31.392 1.00 89.31 819 GLN A CA 1
ATOM 6702 C C . GLN A 1 819 ? 10.536 -7.352 -32.629 1.00 89.31 819 GLN A C 1
ATOM 6704 O O . GLN A 1 819 ? 9.748 -7.410 -33.570 1.00 89.31 819 GLN A O 1
ATOM 6709 N N . SER A 1 820 ? 11.626 -6.577 -32.679 1.00 86.00 820 SER A N 1
ATOM 6710 C CA . SER A 1 820 ? 12.021 -5.777 -33.851 1.00 86.00 820 SER A CA 1
ATOM 6711 C C . SER A 1 820 ? 12.710 -6.591 -34.958 1.00 86.00 820 SER A C 1
ATOM 6713 O O . SER A 1 820 ? 13.113 -6.023 -35.972 1.00 86.00 820 SER A O 1
ATOM 6715 N N . GLY A 1 821 ? 12.877 -7.903 -34.780 1.00 91.38 821 GLY A N 1
ATOM 6716 C CA . GLY A 1 821 ? 13.559 -8.786 -35.724 1.00 91.38 821 GLY A CA 1
ATOM 6717 C C . GLY A 1 821 ? 15.089 -8.763 -35.616 1.00 91.38 821 GLY A C 1
ATOM 6718 O O . GLY A 1 821 ? 15.771 -9.297 -36.486 1.00 91.38 821 GLY A O 1
ATOM 6719 N N . ILE A 1 822 ? 15.666 -8.141 -34.587 1.00 92.81 822 ILE A N 1
ATOM 6720 C CA . ILE A 1 822 ? 17.119 -7.981 -34.462 1.00 92.81 822 ILE A CA 1
ATOM 6721 C C . ILE A 1 822 ? 17.721 -9.199 -33.751 1.00 92.81 822 ILE A C 1
ATOM 6723 O O . ILE A 1 822 ? 17.294 -9.541 -32.647 1.00 92.81 822 ILE A O 1
ATOM 6727 N N . SER A 1 823 ? 18.740 -9.822 -34.356 1.00 96.94 823 SER A N 1
ATOM 6728 C CA . SER A 1 823 ? 19.526 -10.901 -33.738 1.00 96.94 823 SER A CA 1
ATOM 6729 C C . SER A 1 823 ? 20.809 -10.389 -33.070 1.00 96.94 823 SER A C 1
ATOM 6731 O O . SER A 1 823 ? 21.286 -9.282 -33.344 1.00 96.94 823 SER A O 1
ATOM 6733 N N . ALA A 1 824 ? 21.420 -11.222 -32.221 1.00 97.69 824 ALA A N 1
ATOM 6734 C CA . ALA A 1 824 ? 22.703 -10.908 -31.588 1.00 97.69 824 ALA A CA 1
ATOM 6735 C C . ALA A 1 824 ? 23.814 -10.637 -32.624 1.00 97.69 824 ALA A C 1
ATOM 6737 O O . ALA A 1 824 ? 24.596 -9.699 -32.465 1.00 97.69 824 ALA A O 1
ATOM 6738 N N . LEU A 1 825 ? 23.865 -11.410 -33.720 1.00 98.38 825 LEU A N 1
ATOM 6739 C CA . LEU A 1 825 ? 24.890 -11.237 -34.755 1.00 98.38 825 LEU A CA 1
ATOM 6740 C C . LEU A 1 825 ? 24.744 -9.895 -35.481 1.00 98.38 825 LEU A C 1
ATOM 6742 O O . LEU A 1 825 ? 25.751 -9.236 -35.740 1.00 98.38 825 LEU A O 1
ATOM 6746 N N . MET A 1 826 ? 23.512 -9.461 -35.756 1.00 97.31 826 MET A N 1
ATOM 6747 C CA . MET A 1 826 ? 23.251 -8.155 -36.366 1.00 97.31 826 MET A CA 1
ATOM 6748 C C . MET A 1 826 ? 23.717 -7.002 -35.470 1.00 97.31 826 MET A C 1
ATOM 6750 O O . MET A 1 826 ? 24.412 -6.106 -35.946 1.00 97.31 826 MET A O 1
ATOM 6754 N N . LEU A 1 827 ? 23.402 -7.058 -34.169 1.00 96.69 827 LEU A N 1
ATOM 6755 C CA . LEU A 1 827 ? 23.850 -6.056 -33.193 1.00 96.69 827 LEU A CA 1
ATOM 6756 C C . LEU A 1 827 ? 25.373 -5.988 -33.113 1.00 96.69 827 LEU A C 1
ATOM 6758 O O . LEU A 1 827 ? 25.949 -4.907 -33.221 1.00 96.69 827 LEU A O 1
ATOM 6762 N N . ALA A 1 828 ? 26.037 -7.138 -32.963 1.00 98.12 828 ALA A N 1
ATOM 6763 C CA . ALA A 1 828 ? 27.495 -7.192 -32.900 1.00 98.12 828 ALA A CA 1
ATOM 6764 C C . ALA A 1 828 ? 28.141 -6.638 -34.181 1.00 98.12 828 ALA A C 1
ATOM 6766 O O . ALA A 1 828 ? 29.145 -5.924 -34.113 1.00 98.12 828 ALA A O 1
ATOM 6767 N N . ALA A 1 829 ? 27.547 -6.941 -35.339 1.00 97.94 829 ALA A N 1
ATOM 6768 C CA . ALA A 1 829 ? 28.004 -6.477 -36.639 1.00 97.94 829 ALA A CA 1
ATOM 6769 C C . ALA A 1 829 ? 27.864 -4.957 -36.812 1.00 97.94 829 ALA A C 1
ATOM 6771 O O . ALA A 1 829 ? 28.810 -4.316 -37.264 1.00 97.94 829 ALA A O 1
ATOM 6772 N N . GLU A 1 830 ? 26.735 -4.366 -36.412 1.00 96.31 830 GLU A N 1
ATOM 6773 C CA . GLU A 1 830 ? 26.509 -2.914 -36.476 1.00 96.31 830 GLU A CA 1
ATOM 6774 C C . GLU A 1 830 ? 27.428 -2.149 -35.504 1.00 96.31 830 GLU A C 1
ATOM 6776 O O . GLU A 1 830 ? 28.103 -1.177 -35.872 1.00 96.31 830 GLU A O 1
ATOM 6781 N N . GLN A 1 831 ? 27.520 -2.626 -34.258 1.00 96.81 831 GLN A N 1
ATOM 6782 C CA . GLN A 1 831 ? 28.262 -1.951 -33.188 1.00 96.81 831 GLN A CA 1
ATOM 6783 C C . GLN A 1 831 ? 29.784 -2.133 -33.275 1.00 96.81 831 GLN A C 1
ATOM 6785 O O . GLN A 1 831 ? 30.531 -1.377 -32.655 1.00 96.81 831 GLN A O 1
ATOM 6790 N N . GLY A 1 832 ? 30.275 -3.083 -34.076 1.00 97.06 832 GLY A N 1
ATOM 6791 C CA . GLY A 1 832 ? 31.713 -3.317 -34.223 1.00 97.06 832 GLY A CA 1
ATOM 6792 C C . GLY A 1 832 ? 32.304 -4.302 -33.207 1.00 97.06 832 GLY A C 1
ATOM 6793 O O . GLY A 1 832 ? 33.516 -4.308 -32.997 1.00 97.06 832 GLY A O 1
ATOM 6794 N N . TYR A 1 833 ? 31.485 -5.142 -32.571 1.00 98.31 833 TYR A N 1
ATOM 6795 C CA . TYR A 1 833 ? 31.913 -6.076 -31.523 1.00 98.31 833 TYR A CA 1
ATOM 6796 C C . TYR A 1 833 ? 32.490 -7.367 -32.118 1.00 98.31 833 TYR A C 1
ATOM 6798 O O . TYR A 1 833 ? 31.858 -8.424 -32.117 1.00 98.31 833 TYR A O 1
ATOM 6806 N N . PHE A 1 834 ? 33.711 -7.276 -32.651 1.00 98.00 834 PHE A N 1
ATOM 6807 C CA . PHE A 1 834 ? 34.353 -8.341 -33.434 1.00 98.00 834 PHE A CA 1
ATOM 6808 C C . PHE A 1 834 ? 34.477 -9.689 -32.703 1.00 98.00 834 PHE A C 1
ATOM 6810 O O . PHE A 1 834 ? 34.266 -10.737 -33.314 1.00 98.00 834 PHE A O 1
ATOM 6817 N N . ASP A 1 835 ? 34.776 -9.687 -31.402 1.00 98.12 835 ASP A N 1
ATOM 6818 C CA . ASP A 1 835 ? 34.876 -10.929 -30.624 1.00 98.12 835 ASP A CA 1
ATOM 6819 C C . ASP A 1 835 ? 33.511 -11.608 -30.457 1.00 98.12 835 ASP A C 1
ATOM 6821 O O . ASP A 1 835 ? 33.407 -12.825 -30.623 1.00 98.12 835 ASP A O 1
ATOM 6825 N N . CYS A 1 836 ? 32.445 -10.830 -30.238 1.00 98.31 836 CYS A N 1
ATOM 6826 C CA . CYS A 1 836 ? 31.076 -11.347 -30.220 1.00 98.31 836 CYS A CA 1
ATOM 6827 C C . CYS A 1 836 ? 30.683 -11.916 -31.594 1.00 98.31 836 CYS A C 1
ATOM 6829 O O . CYS A 1 836 ? 30.149 -13.020 -31.655 1.00 98.31 836 CYS A O 1
ATOM 6831 N N . VAL A 1 837 ? 31.022 -11.231 -32.698 1.00 98.62 837 VAL A N 1
ATOM 6832 C CA . VAL A 1 837 ? 30.802 -11.745 -34.067 1.00 98.62 837 VAL A CA 1
ATOM 6833 C C . VAL A 1 837 ? 31.477 -13.103 -34.259 1.00 98.62 837 VAL A C 1
ATOM 6835 O O . VAL A 1 837 ? 30.840 -14.043 -34.730 1.00 98.62 837 VAL A O 1
ATOM 6838 N N . LYS A 1 838 ? 32.751 -13.245 -33.871 1.00 98.44 838 LYS A N 1
ATOM 6839 C CA . LYS A 1 838 ? 33.467 -14.525 -33.987 1.00 98.44 838 LYS A CA 1
ATOM 6840 C C . LYS A 1 838 ? 32.775 -15.641 -33.215 1.00 98.44 838 LYS A C 1
ATOM 6842 O O . LYS A 1 838 ? 32.600 -16.723 -33.771 1.00 98.44 838 LYS A O 1
ATOM 6847 N N . LEU A 1 839 ? 32.397 -15.376 -31.963 1.00 98.56 839 LEU A N 1
ATOM 6848 C CA . LEU A 1 839 ? 31.734 -16.353 -31.098 1.00 98.56 839 LEU A CA 1
ATOM 6849 C C . LEU A 1 839 ? 30.383 -16.788 -31.677 1.00 98.56 839 LEU A C 1
ATOM 6851 O O . LEU A 1 839 ? 30.122 -17.984 -31.781 1.00 98.56 839 LEU A O 1
ATOM 6855 N N . LEU A 1 840 ? 29.559 -15.834 -32.115 1.00 98.56 840 LEU A N 1
ATOM 6856 C CA . LEU A 1 840 ? 28.236 -16.097 -32.684 1.00 98.56 840 LEU A CA 1
ATOM 6857 C C . LEU A 1 840 ? 28.325 -16.901 -33.988 1.00 98.56 840 LEU A C 1
ATOM 6859 O O . LEU A 1 840 ? 27.643 -17.913 -34.134 1.00 98.56 840 LEU A O 1
ATOM 6863 N N . VAL A 1 841 ? 29.218 -16.522 -34.910 1.00 98.06 841 VAL A N 1
ATOM 6864 C CA . VAL A 1 841 ? 29.416 -17.262 -36.170 1.00 98.06 841 VAL A CA 1
ATOM 6865 C C . VAL A 1 841 ? 29.975 -18.666 -35.909 1.00 98.06 841 VAL A C 1
ATOM 6867 O O . VAL A 1 841 ? 29.568 -19.622 -36.561 1.00 98.06 841 VAL A O 1
ATOM 6870 N N . GLN A 1 842 ? 30.886 -18.829 -34.943 1.00 97.06 842 GLN A N 1
ATOM 6871 C CA . GLN A 1 842 ? 31.384 -20.152 -34.540 1.00 97.06 842 GLN A CA 1
ATOM 6872 C C . GLN A 1 842 ? 30.292 -21.039 -33.929 1.00 97.06 842 GLN A C 1
ATOM 6874 O O . GLN A 1 842 ? 30.359 -22.256 -34.081 1.00 97.06 842 GLN A O 1
ATOM 6879 N N . ALA A 1 843 ? 29.296 -20.441 -33.274 1.00 97.06 843 ALA A N 1
ATOM 6880 C CA . ALA A 1 843 ? 28.146 -21.144 -32.716 1.00 97.06 843 ALA A CA 1
ATOM 6881 C C . ALA A 1 843 ? 27.014 -21.398 -33.731 1.00 97.06 843 ALA A C 1
ATOM 6883 O O . ALA A 1 843 ? 25.980 -21.941 -33.354 1.00 97.06 843 ALA A O 1
ATOM 6884 N N . GLY A 1 844 ? 27.201 -21.050 -35.010 1.00 96.44 844 GLY A N 1
ATOM 6885 C CA . GLY A 1 844 ? 26.223 -21.321 -36.067 1.00 96.44 844 GLY A CA 1
ATOM 6886 C C . GLY A 1 844 ? 25.157 -20.239 -36.247 1.00 96.44 844 GLY A C 1
ATOM 6887 O O . GLY A 1 844 ? 24.052 -20.550 -36.691 1.00 96.44 844 GLY A O 1
ATOM 6888 N N . ALA A 1 845 ? 25.467 -18.983 -35.910 1.00 97.94 845 ALA A N 1
ATOM 6889 C CA . ALA A 1 845 ? 24.625 -17.852 -36.292 1.00 97.94 845 ALA A CA 1
ATOM 6890 C C . ALA A 1 845 ? 24.461 -17.779 -37.824 1.00 97.94 845 ALA A C 1
ATOM 6892 O O . ALA A 1 845 ? 25.443 -17.857 -38.566 1.00 97.94 845 ALA A O 1
ATOM 6893 N N . ASP A 1 846 ? 23.225 -17.612 -38.281 1.00 97.50 846 ASP A N 1
ATOM 6894 C CA . ASP A 1 846 ? 22.853 -17.459 -39.681 1.00 97.50 846 ASP A CA 1
ATOM 6895 C C . ASP A 1 846 ? 23.297 -16.080 -40.188 1.00 97.50 846 ASP A C 1
ATOM 6897 O O . ASP A 1 846 ? 22.945 -15.034 -39.635 1.00 97.50 846 ASP A O 1
ATOM 6901 N N . LEU A 1 847 ? 24.109 -16.098 -41.243 1.00 97.31 847 LEU A N 1
ATOM 6902 C CA . LEU A 1 847 ? 24.710 -14.909 -41.841 1.00 97.31 847 LEU A CA 1
ATOM 6903 C C . LEU A 1 847 ? 23.710 -14.094 -42.671 1.00 97.31 847 LEU A C 1
ATOM 6905 O O . LEU A 1 847 ? 23.989 -12.931 -42.962 1.00 97.31 847 LEU A O 1
ATOM 6909 N N . GLU A 1 848 ? 22.562 -14.681 -43.021 1.00 96.38 848 GLU A N 1
ATOM 6910 C CA . GLU A 1 848 ? 21.526 -14.069 -43.860 1.00 96.38 848 GLU A CA 1
ATOM 6911 C C . GLU A 1 848 ? 20.224 -13.783 -43.102 1.00 96.38 848 GLU A C 1
ATOM 6913 O O . GLU A 1 848 ? 19.267 -13.266 -43.683 1.00 96.38 848 GLU A O 1
ATOM 6918 N N . LEU A 1 849 ? 20.180 -14.081 -41.799 1.00 96.06 849 LEU A N 1
ATOM 6919 C CA . LEU A 1 849 ? 19.020 -13.798 -40.963 1.00 96.06 849 LEU A CA 1
ATOM 6920 C C . LEU A 1 849 ? 18.745 -12.292 -40.930 1.00 96.06 849 LEU A C 1
ATOM 6922 O O . LEU A 1 849 ? 19.622 -11.497 -40.585 1.00 96.06 849 LEU A O 1
ATOM 6926 N N . ALA A 1 850 ? 17.514 -11.909 -41.265 1.00 93.00 850 ALA A N 1
ATOM 6927 C CA . ALA A 1 850 ? 17.114 -10.515 -41.376 1.00 93.00 850 ALA A CA 1
ATOM 6928 C C . ALA A 1 850 ? 15.723 -10.256 -40.759 1.00 93.00 850 ALA A C 1
ATOM 6930 O O . ALA A 1 850 ? 14.870 -11.150 -40.756 1.00 93.00 850 ALA A O 1
ATOM 6931 N N . PRO A 1 851 ? 15.455 -9.038 -40.252 1.00 91.94 851 PRO A N 1
ATOM 6932 C CA . PRO A 1 851 ? 14.150 -8.634 -39.745 1.00 91.94 851 PRO A CA 1
ATOM 6933 C C . PRO A 1 851 ? 13.081 -8.698 -40.840 1.00 91.94 851 PRO A C 1
ATOM 6935 O O . PRO A 1 851 ? 13.327 -8.292 -41.979 1.00 91.94 851 PRO A O 1
ATOM 6938 N N . SER A 1 852 ? 11.875 -9.142 -40.487 1.00 85.44 852 SER A N 1
ATOM 6939 C CA . SER A 1 852 ? 10.707 -9.163 -41.376 1.00 85.44 852 SER A CA 1
ATOM 6940 C C . SER A 1 852 ? 9.439 -8.699 -40.644 1.00 85.44 852 SER A C 1
ATOM 6942 O O . SER A 1 852 ? 9.410 -8.643 -39.416 1.00 85.44 852 SER A O 1
ATOM 6944 N N . GLY A 1 853 ? 8.395 -8.327 -41.393 1.00 83.50 853 GLY A N 1
ATOM 6945 C CA . GLY A 1 853 ? 7.101 -7.900 -40.842 1.00 83.50 853 GLY A CA 1
ATOM 6946 C C . GLY A 1 853 ? 6.932 -6.385 -40.655 1.00 83.50 853 GLY A C 1
ATOM 6947 O O . GLY A 1 853 ? 7.833 -5.591 -40.925 1.00 83.50 853 GLY A O 1
ATOM 6948 N N . GLN A 1 854 ? 5.740 -5.979 -40.201 1.00 80.50 854 GLN A N 1
ATOM 6949 C CA . GLN A 1 854 ? 5.314 -4.572 -40.166 1.00 80.50 854 GLN A CA 1
ATOM 6950 C C . GLN A 1 854 ? 6.176 -3.698 -39.247 1.00 80.50 854 GLN A C 1
ATOM 6952 O O . GLN A 1 854 ? 6.535 -2.585 -39.625 1.00 80.50 854 GLN A O 1
ATOM 6957 N N . LEU A 1 855 ? 6.551 -4.200 -38.065 1.00 81.19 855 LEU A N 1
ATOM 6958 C CA . LEU A 1 855 ? 7.373 -3.437 -37.123 1.00 81.19 855 LEU A CA 1
ATOM 6959 C C . LEU A 1 855 ? 8.771 -3.159 -37.701 1.00 81.19 855 LEU A C 1
ATOM 6961 O O . LEU A 1 855 ? 9.252 -2.025 -37.669 1.00 81.19 855 LEU A O 1
ATOM 6965 N N . ALA A 1 856 ? 9.386 -4.165 -38.330 1.00 84.06 856 ALA A N 1
ATOM 6966 C CA . ALA A 1 856 ? 10.667 -4.015 -39.015 1.00 84.06 856 ALA A CA 1
ATOM 6967 C C . ALA A 1 856 ? 10.594 -3.024 -40.192 1.00 84.06 856 ALA A C 1
ATOM 6969 O O . ALA A 1 856 ? 11.563 -2.304 -40.439 1.00 84.06 856 ALA A O 1
ATOM 6970 N N . LEU A 1 857 ? 9.456 -2.953 -40.898 1.00 80.69 857 LEU A N 1
ATOM 6971 C CA . LEU A 1 857 ? 9.208 -1.948 -41.939 1.00 80.69 857 LEU A CA 1
ATOM 6972 C C . LEU A 1 857 ? 9.141 -0.537 -41.344 1.00 80.69 857 LEU A C 1
ATOM 6974 O O . LEU A 1 857 ? 9.878 0.339 -41.787 1.00 80.69 857 LEU A O 1
ATOM 6978 N N . THR A 1 858 ? 8.344 -0.325 -40.290 1.00 81.38 858 THR A N 1
ATOM 6979 C CA . THR A 1 858 ? 8.221 0.996 -39.639 1.00 81.38 858 THR A CA 1
ATOM 6980 C C . THR A 1 858 ? 9.536 1.511 -39.051 1.00 81.38 858 THR A C 1
ATOM 6982 O O . THR A 1 858 ? 9.743 2.718 -38.970 1.00 81.38 858 THR A O 1
ATOM 6985 N N . MET A 1 859 ? 10.449 0.609 -38.678 1.00 81.06 859 MET A N 1
ATOM 6986 C CA . MET A 1 859 ? 11.769 0.953 -38.139 1.00 81.06 859 MET A CA 1
ATOM 6987 C C . MET A 1 859 ? 12.873 1.028 -39.208 1.00 81.06 859 MET A C 1
ATOM 6989 O O . MET A 1 859 ? 14.031 1.253 -38.864 1.00 81.06 859 MET A O 1
ATOM 6993 N N . ASN A 1 860 ? 12.554 0.838 -40.496 1.00 81.12 860 ASN A N 1
ATOM 6994 C CA . ASN A 1 860 ? 13.524 0.760 -41.599 1.00 81.12 860 ASN A CA 1
ATOM 6995 C C . ASN A 1 860 ? 14.586 -0.347 -41.449 1.00 81.12 860 ASN A C 1
ATOM 6997 O O . ASN A 1 860 ? 15.688 -0.230 -41.984 1.00 81.12 860 ASN A O 1
ATOM 7001 N N . LEU A 1 861 ? 14.263 -1.437 -40.751 1.00 85.00 861 LEU A N 1
ATOM 7002 C CA . LEU A 1 861 ? 15.164 -2.567 -40.486 1.00 85.00 861 LEU A CA 1
ATOM 7003 C C . LEU A 1 861 ? 14.911 -3.774 -41.403 1.00 85.00 861 LEU A C 1
ATOM 7005 O O . LEU A 1 861 ? 15.737 -4.683 -41.470 1.00 85.00 861 LEU A O 1
ATOM 7009 N N . CYS A 1 862 ? 13.776 -3.798 -42.108 1.00 85.75 862 CYS A N 1
ATOM 7010 C CA . CYS A 1 862 ? 13.324 -4.965 -42.864 1.00 85.75 862 CYS A CA 1
ATOM 7011 C C . CYS A 1 862 ? 14.336 -5.414 -43.935 1.00 85.75 862 CYS A C 1
ATOM 7013 O O . CYS A 1 862 ? 14.665 -4.663 -44.856 1.00 85.75 862 CYS A O 1
ATOM 7015 N N . GLY A 1 863 ? 14.781 -6.670 -43.849 1.00 86.75 863 GLY A N 1
ATOM 7016 C CA . GLY A 1 863 ? 15.699 -7.290 -44.806 1.00 86.75 863 GLY A CA 1
ATOM 7017 C C . GLY A 1 863 ? 17.176 -6.894 -44.660 1.00 86.75 863 GLY A C 1
ATOM 7018 O O . GLY A 1 863 ? 17.968 -7.210 -45.542 1.00 86.75 863 GLY A O 1
ATOM 7019 N N . GLN A 1 864 ? 17.574 -6.200 -43.588 1.00 92.44 864 GLN A N 1
ATOM 7020 C CA . GLN A 1 864 ? 18.994 -5.938 -43.324 1.00 92.44 864 GLN A CA 1
ATOM 7021 C C . GLN A 1 864 ? 19.669 -7.188 -42.737 1.00 92.44 864 GLN A C 1
ATOM 7023 O O . GLN A 1 864 ? 19.248 -7.670 -41.692 1.00 92.44 864 GLN A O 1
ATOM 7028 N N . THR A 1 865 ? 20.711 -7.708 -43.393 1.00 96.12 865 THR A N 1
ATOM 7029 C CA . THR A 1 865 ? 21.523 -8.839 -42.896 1.00 96.12 865 THR A CA 1
ATOM 7030 C C . THR A 1 865 ? 22.670 -8.357 -41.995 1.00 96.12 865 THR A C 1
ATOM 7032 O O . THR A 1 865 ? 23.042 -7.180 -42.055 1.00 96.12 865 THR A O 1
ATOM 7035 N N . PRO A 1 866 ? 23.321 -9.236 -41.207 1.00 97.88 866 PRO A N 1
ATOM 7036 C CA . PRO A 1 866 ? 24.548 -8.896 -40.486 1.00 97.88 866 PRO A CA 1
ATOM 7037 C C . PRO A 1 866 ? 25.626 -8.224 -41.350 1.00 97.88 866 PRO A C 1
ATOM 7039 O O . PRO A 1 866 ? 26.247 -7.250 -40.921 1.00 97.88 866 PRO A O 1
ATOM 7042 N N . LEU A 1 867 ? 25.824 -8.699 -42.587 1.00 98.12 867 LEU A N 1
ATOM 7043 C CA . LEU A 1 867 ? 26.765 -8.090 -43.530 1.00 98.12 867 LEU A CA 1
ATOM 7044 C C . LEU A 1 867 ? 26.332 -6.671 -43.920 1.00 98.12 867 LEU A C 1
ATOM 7046 O O . LEU A 1 867 ? 27.172 -5.772 -43.968 1.00 98.12 867 LEU A O 1
ATOM 7050 N N . PHE A 1 868 ? 25.034 -6.458 -44.157 1.00 96.81 868 PHE A N 1
ATOM 7051 C CA . PHE A 1 868 ? 24.483 -5.131 -44.429 1.00 96.81 868 PHE A CA 1
ATOM 7052 C C . PHE A 1 868 ? 24.737 -4.173 -43.257 1.00 96.81 868 PHE A C 1
ATOM 7054 O O . PHE A 1 868 ? 25.248 -3.073 -43.470 1.00 96.81 868 PHE A O 1
ATOM 7061 N N . CYS A 1 869 ? 24.447 -4.602 -42.024 1.00 96.44 869 CYS A N 1
ATOM 7062 C CA . CYS A 1 869 ? 24.675 -3.823 -40.805 1.00 96.44 869 CYS A CA 1
ATOM 7063 C C . CYS A 1 869 ? 26.154 -3.429 -40.635 1.00 96.44 869 CYS A C 1
ATOM 7065 O O . CYS A 1 869 ? 26.462 -2.256 -40.423 1.00 96.44 869 CYS A O 1
ATOM 7067 N N . ALA A 1 870 ? 27.082 -4.379 -40.800 1.00 97.94 870 ALA A N 1
ATOM 7068 C CA . ALA A 1 870 ? 28.520 -4.109 -40.720 1.00 97.94 870 ALA A CA 1
ATOM 7069 C C . ALA A 1 870 ? 29.004 -3.151 -41.820 1.00 97.94 870 ALA A C 1
ATOM 7071 O O . ALA A 1 870 ? 29.801 -2.247 -41.555 1.00 97.94 870 ALA A O 1
ATOM 7072 N N . ALA A 1 871 ? 28.528 -3.339 -43.054 1.00 97.38 871 ALA A N 1
ATOM 7073 C CA . ALA A 1 871 ? 28.913 -2.515 -44.192 1.00 97.38 871 ALA A CA 1
ATOM 7074 C C . ALA A 1 871 ? 28.408 -1.073 -44.042 1.00 97.38 871 ALA A C 1
ATOM 7076 O O . ALA A 1 871 ? 29.192 -0.135 -44.183 1.00 97.38 871 ALA A O 1
ATOM 7077 N N . LYS A 1 872 ? 27.132 -0.891 -43.677 1.00 95.19 872 LYS A N 1
ATOM 7078 C CA . LYS A 1 872 ? 26.487 0.410 -43.416 1.00 95.19 872 LYS A CA 1
ATOM 7079 C C . LYS A 1 872 ? 27.283 1.278 -42.431 1.00 95.19 872 LYS A C 1
ATOM 7081 O O . LYS A 1 872 ? 27.374 2.496 -42.631 1.00 95.19 872 LYS A O 1
ATOM 7086 N N . GLU A 1 873 ? 27.852 0.657 -41.398 1.00 96.69 873 GLU A N 1
ATOM 7087 C CA . GLU A 1 873 ? 28.638 1.318 -40.346 1.00 96.69 873 GLU A CA 1
ATOM 7088 C C . GLU A 1 873 ? 30.156 1.296 -40.590 1.00 96.69 873 GLU A C 1
ATOM 7090 O O . GLU A 1 873 ? 30.932 1.780 -39.768 1.00 96.69 873 GLU A O 1
ATOM 7095 N N . GLY A 1 874 ? 30.613 0.768 -41.728 1.00 96.19 874 GLY A N 1
ATOM 7096 C CA . GLY A 1 874 ? 32.025 0.800 -42.101 1.00 96.19 874 GLY A CA 1
ATOM 7097 C C . GLY A 1 874 ? 32.923 -0.145 -41.293 1.00 96.19 874 GLY A C 1
ATOM 7098 O O . GLY A 1 874 ? 34.118 0.118 -41.152 1.00 96.19 874 GLY A O 1
ATOM 7099 N N . ARG A 1 875 ? 32.385 -1.237 -40.733 1.00 98.00 875 ARG A N 1
ATOM 7100 C CA . ARG A 1 875 ? 33.130 -2.183 -39.882 1.00 98.00 875 ARG A CA 1
ATOM 7101 C C . ARG A 1 875 ? 33.997 -3.132 -40.717 1.00 98.00 875 ARG A C 1
ATOM 7103 O O . ARG A 1 875 ? 33.659 -4.298 -40.889 1.00 98.00 875 ARG A O 1
ATOM 7110 N N . ILE A 1 876 ? 35.119 -2.631 -41.238 1.00 97.50 876 ILE A N 1
ATOM 7111 C CA . ILE A 1 876 ? 35.991 -3.323 -42.211 1.00 97.50 876 ILE A CA 1
ATOM 7112 C C . ILE A 1 876 ? 36.354 -4.756 -41.783 1.00 97.50 876 ILE A C 1
ATOM 7114 O O . ILE A 1 876 ? 36.162 -5.688 -42.563 1.00 97.50 876 ILE A O 1
ATOM 7118 N N . ASP A 1 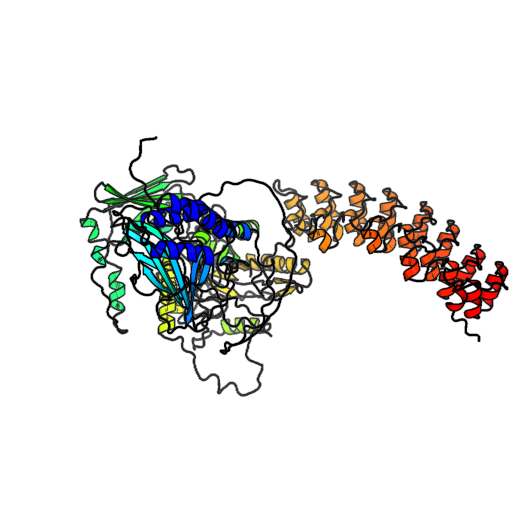877 ? 36.824 -4.951 -40.546 1.00 97.88 877 ASP A N 1
ATOM 7119 C CA . ASP A 1 877 ? 37.252 -6.273 -40.063 1.00 97.88 877 ASP A CA 1
ATOM 7120 C C . ASP A 1 877 ? 36.091 -7.273 -39.972 1.00 97.88 877 ASP A C 1
ATOM 7122 O O . ASP A 1 877 ? 36.256 -8.451 -40.292 1.00 97.88 877 ASP A O 1
ATOM 7126 N N . ILE A 1 878 ? 34.899 -6.800 -39.591 1.00 98.56 878 ILE A N 1
ATOM 7127 C CA . ILE A 1 878 ? 33.683 -7.619 -39.538 1.00 98.56 878 ILE A CA 1
ATOM 7128 C C . ILE A 1 878 ? 33.193 -7.932 -40.949 1.00 98.56 878 ILE A C 1
ATOM 7130 O O . ILE A 1 878 ? 32.896 -9.087 -41.225 1.00 98.56 878 ILE A O 1
ATOM 7134 N N . VAL A 1 879 ? 33.148 -6.945 -41.851 1.00 98.50 879 VAL A N 1
ATOM 7135 C CA . VAL A 1 879 ? 32.764 -7.150 -43.258 1.00 98.50 879 VAL A CA 1
ATOM 7136 C C . VAL A 1 879 ? 33.650 -8.220 -43.884 1.00 98.50 879 VAL A C 1
ATOM 7138 O O . VAL A 1 879 ? 33.140 -9.198 -44.423 1.00 98.50 879 VAL A O 1
ATOM 7141 N N . LYS A 1 880 ? 34.974 -8.079 -43.753 1.00 98.19 880 LYS A N 1
ATOM 7142 C CA . LYS A 1 880 ? 35.929 -9.069 -44.253 1.00 98.19 880 LYS A CA 1
ATOM 7143 C C . LYS A 1 880 ? 35.668 -10.448 -43.651 1.00 98.19 880 LYS A C 1
ATOM 7145 O O . LYS A 1 880 ? 35.559 -11.422 -44.384 1.00 98.19 880 LYS A O 1
ATOM 7150 N N . TYR A 1 881 ? 35.521 -10.524 -42.330 1.00 98.50 881 TYR A N 1
ATOM 7151 C CA . TYR A 1 881 ? 35.296 -11.791 -41.645 1.00 98.50 881 TYR A CA 1
ATOM 7152 C C . TYR A 1 881 ? 33.985 -12.472 -42.055 1.00 98.50 881 TYR A C 1
ATOM 7154 O O . TYR A 1 881 ? 33.982 -13.678 -42.272 1.00 98.50 881 TYR A O 1
ATOM 7162 N N . LEU A 1 882 ? 32.881 -11.733 -42.191 1.00 98.31 882 LEU A N 1
ATOM 7163 C CA . LEU A 1 882 ? 31.594 -12.286 -42.624 1.00 98.31 882 LEU A CA 1
ATOM 7164 C C . LEU A 1 882 ? 31.664 -12.807 -44.068 1.00 98.31 882 LEU A C 1
ATOM 7166 O O . LEU A 1 882 ? 31.186 -13.908 -44.338 1.00 98.31 882 LEU A O 1
ATOM 7170 N N . LEU A 1 883 ? 32.313 -12.069 -44.975 1.00 98.06 883 LEU A N 1
ATOM 7171 C CA . LEU A 1 883 ? 32.537 -12.503 -46.360 1.00 98.06 883 LEU A CA 1
ATOM 7172 C C . LEU A 1 883 ? 33.417 -13.761 -46.429 1.00 98.06 883 LEU A C 1
ATOM 7174 O O . LEU A 1 883 ? 33.065 -14.715 -47.120 1.00 98.06 883 LEU A O 1
ATOM 7178 N N . ASP A 1 884 ? 34.500 -13.815 -45.645 1.00 97.25 884 ASP A N 1
ATOM 7179 C CA . ASP A 1 884 ? 35.374 -14.994 -45.532 1.00 97.25 884 ASP A CA 1
ATOM 7180 C C . ASP A 1 884 ? 34.622 -16.229 -44.985 1.00 97.25 884 ASP A C 1
ATOM 7182 O O . ASP A 1 884 ? 35.055 -17.368 -45.178 1.00 97.25 884 ASP A O 1
ATOM 7186 N N . ARG A 1 885 ? 33.492 -16.020 -44.294 1.00 97.94 885 ARG A N 1
ATOM 7187 C CA . ARG A 1 885 ? 32.597 -17.068 -43.775 1.00 97.94 885 ARG A CA 1
ATOM 7188 C C . ARG A 1 885 ? 31.393 -17.361 -44.671 1.00 97.94 885 ARG A C 1
ATOM 7190 O O . ARG A 1 885 ? 30.584 -18.209 -44.309 1.00 97.94 885 ARG A O 1
ATOM 7197 N N . GLY A 1 886 ? 31.323 -16.741 -45.848 1.00 95.56 886 GLY A N 1
ATOM 7198 C CA . GLY A 1 886 ? 30.328 -17.045 -46.875 1.00 95.56 886 GLY A CA 1
ATOM 7199 C C . GLY A 1 886 ? 29.073 -16.173 -46.850 1.00 95.56 886 GLY A C 1
ATOM 7200 O O . GLY A 1 886 ? 28.102 -16.546 -47.503 1.00 95.56 886 GLY A O 1
ATOM 7201 N N . ALA A 1 887 ? 29.075 -15.037 -46.142 1.00 97.56 887 ALA A N 1
ATOM 7202 C CA . ALA A 1 887 ? 27.968 -14.081 -46.215 1.00 97.56 887 ALA A CA 1
ATOM 7203 C C . ALA A 1 887 ? 27.784 -13.570 -47.654 1.00 97.56 887 ALA A C 1
ATOM 7205 O O . ALA A 1 887 ? 28.756 -13.215 -48.329 1.00 97.56 887 ALA A O 1
ATOM 7206 N N . ASN A 1 888 ? 26.544 -13.517 -48.129 1.00 96.62 888 ASN A N 1
ATOM 7207 C CA . ASN A 1 888 ? 26.213 -13.182 -49.504 1.00 96.62 888 ASN A CA 1
ATOM 7208 C C . ASN A 1 888 ? 26.072 -11.657 -49.689 1.00 96.62 888 ASN A C 1
ATOM 7210 O O . ASN A 1 888 ? 25.082 -11.062 -49.255 1.00 96.62 888 ASN A O 1
ATOM 7214 N N . PRO A 1 889 ? 26.985 -10.989 -50.424 1.00 96.12 889 PRO A N 1
ATOM 7215 C CA . PRO A 1 889 ? 26.924 -9.539 -50.614 1.00 96.12 889 PRO A CA 1
ATOM 7216 C C . PRO A 1 889 ? 25.794 -9.078 -51.548 1.00 96.12 889 PRO A C 1
ATOM 7218 O O . PRO A 1 889 ? 25.630 -7.876 -51.763 1.00 96.12 889 PRO A O 1
ATOM 7221 N N . ARG A 1 890 ? 25.031 -10.010 -52.138 1.00 94.50 890 ARG A N 1
ATOM 7222 C CA . ARG A 1 890 ? 23.942 -9.723 -53.082 1.00 94.50 890 ARG A CA 1
ATOM 7223 C C . ARG A 1 890 ? 22.561 -9.684 -52.441 1.00 94.50 890 ARG A C 1
ATOM 7225 O O . ARG A 1 890 ? 21.611 -9.335 -53.138 1.00 94.50 890 ARG A O 1
ATOM 7232 N N . VAL A 1 891 ? 22.426 -10.047 -51.163 1.00 93.94 891 VAL A N 1
ATOM 7233 C CA . VAL A 1 891 ? 21.129 -9.967 -50.480 1.00 93.94 891 VAL A CA 1
ATOM 7234 C C . VAL A 1 891 ? 20.671 -8.514 -50.431 1.00 93.94 891 VAL A C 1
ATOM 7236 O O . VAL A 1 891 ? 21.447 -7.610 -50.113 1.00 93.94 891 VAL A O 1
ATOM 7239 N N . GLN A 1 892 ? 19.414 -8.305 -50.809 1.00 91.00 892 GLN A N 1
ATOM 7240 C CA . GLN A 1 892 ? 18.771 -7.000 -50.845 1.00 91.00 892 GLN A CA 1
ATOM 7241 C C . GLN A 1 892 ? 17.782 -6.898 -49.692 1.00 91.00 892 GLN A C 1
ATOM 7243 O O . GLN A 1 892 ? 17.056 -7.850 -49.401 1.00 91.00 892 GLN A O 1
ATOM 7248 N N . ASN A 1 893 ? 17.736 -5.730 -49.060 1.00 88.38 893 ASN A N 1
ATOM 7249 C CA . ASN A 1 893 ? 16.695 -5.421 -48.093 1.00 88.38 893 ASN A CA 1
ATOM 7250 C C . ASN A 1 893 ? 15.342 -5.173 -48.796 1.00 88.38 893 ASN A C 1
ATOM 7252 O O . ASN A 1 893 ? 15.247 -5.197 -50.025 1.00 88.38 893 ASN A O 1
ATOM 7256 N N . HIS A 1 894 ? 14.285 -4.894 -48.029 1.00 85.06 894 HIS A N 1
ATOM 7257 C CA . HIS A 1 894 ? 12.941 -4.693 -48.596 1.00 85.06 894 HIS A CA 1
ATOM 7258 C C . HIS A 1 894 ? 12.824 -3.463 -49.520 1.00 85.06 894 HIS A C 1
ATOM 7260 O O . HIS A 1 894 ? 11.848 -3.327 -50.251 1.00 85.06 894 HIS A O 1
ATOM 7266 N N . TYR A 1 895 ? 13.828 -2.584 -49.514 1.00 82.25 895 TYR A N 1
ATOM 7267 C CA . TYR A 1 895 ? 13.916 -1.417 -50.389 1.00 82.25 895 TYR A CA 1
ATOM 7268 C C . TYR A 1 895 ? 14.705 -1.692 -51.671 1.00 82.25 895 TYR A C 1
ATOM 7270 O O . TYR A 1 895 ? 14.945 -0.762 -52.432 1.00 82.25 895 TYR A O 1
ATOM 7278 N N . GLY A 1 896 ? 15.149 -2.931 -51.907 1.00 85.50 896 GLY A N 1
ATOM 7279 C CA . GLY A 1 896 ? 15.959 -3.275 -53.075 1.00 85.50 896 GLY A CA 1
ATOM 7280 C C . GLY A 1 896 ? 17.425 -2.884 -52.951 1.00 85.50 896 GLY A C 1
ATOM 7281 O O . GLY A 1 896 ? 18.104 -2.732 -53.959 1.00 85.50 896 GLY A O 1
ATOM 7282 N N . VAL A 1 897 ? 17.924 -2.675 -51.732 1.00 87.06 897 VAL A N 1
ATOM 7283 C CA . VAL A 1 897 ? 19.279 -2.171 -51.490 1.00 87.06 897 VAL A CA 1
ATOM 7284 C C . VAL A 1 897 ? 20.171 -3.283 -50.949 1.00 87.06 897 VAL A C 1
ATOM 7286 O O . VAL A 1 897 ? 19.833 -3.915 -49.949 1.00 87.06 897 VAL A O 1
ATOM 7289 N N . SER A 1 898 ? 21.325 -3.506 -51.584 1.00 91.69 898 SER A N 1
ATOM 7290 C CA . SER A 1 898 ? 22.354 -4.441 -51.106 1.00 91.69 898 SER A CA 1
ATOM 7291 C C . SER A 1 898 ? 23.354 -3.769 -50.159 1.00 91.69 898 SER A C 1
ATOM 7293 O O . SER A 1 898 ? 23.422 -2.539 -50.059 1.00 91.69 898 SER A O 1
ATOM 7295 N N . ALA A 1 899 ? 24.196 -4.573 -49.501 1.00 94.25 899 ALA A N 1
ATOM 7296 C CA . ALA A 1 899 ? 25.238 -4.090 -48.590 1.00 94.25 899 ALA A CA 1
ATOM 7297 C C . ALA A 1 899 ? 26.243 -3.113 -49.241 1.00 94.25 899 ALA A C 1
ATOM 7299 O O . ALA A 1 899 ? 26.961 -2.424 -48.523 1.00 94.25 899 ALA A O 1
ATOM 7300 N N . LEU A 1 900 ? 26.298 -3.022 -50.578 1.00 96.31 900 LEU A N 1
ATOM 7301 C CA . LEU A 1 900 ? 27.201 -2.138 -51.329 1.00 96.31 900 LEU A CA 1
ATOM 7302 C C . LEU A 1 900 ? 26.755 -0.669 -51.354 1.00 96.31 900 LEU A C 1
ATOM 7304 O O . LEU A 1 900 ? 27.594 0.231 -51.406 1.00 96.31 900 LEU A O 1
ATOM 7308 N N . TRP A 1 901 ? 25.448 -0.412 -51.326 1.00 94.12 901 TRP A N 1
ATOM 7309 C CA . TRP A 1 901 ? 24.900 0.903 -51.665 1.00 94.12 901 TRP A CA 1
ATOM 7310 C C . TRP A 1 901 ? 25.251 1.994 -50.642 1.00 94.12 901 TRP A C 1
ATOM 7312 O O . TRP A 1 901 ? 25.771 3.046 -51.016 1.00 94.12 901 TRP A O 1
ATOM 7322 N N . ILE A 1 902 ? 25.033 1.740 -49.343 1.00 93.31 902 ILE A N 1
ATOM 7323 C CA . ILE A 1 902 ? 25.328 2.722 -48.280 1.00 93.31 902 ILE A CA 1
ATOM 7324 C C . ILE A 1 902 ? 26.839 3.015 -48.188 1.00 93.31 902 ILE A C 1
ATOM 7326 O O . ILE A 1 902 ? 27.204 4.195 -48.165 1.00 93.31 902 ILE A O 1
ATOM 7330 N N . PRO A 1 903 ? 27.743 2.011 -48.177 1.00 97.00 903 PRO A N 1
ATOM 7331 C CA . PRO A 1 903 ? 29.184 2.256 -48.253 1.00 97.00 903 PRO A CA 1
ATOM 7332 C C . PRO A 1 903 ? 29.593 3.108 -49.453 1.00 97.00 903 PRO A C 1
ATOM 7334 O O . PRO A 1 903 ? 30.457 3.977 -49.311 1.00 97.00 903 PRO A O 1
ATOM 7337 N N . ALA A 1 904 ? 28.965 2.893 -50.615 1.00 96.56 904 ALA A N 1
ATOM 7338 C CA . ALA A 1 904 ? 29.259 3.661 -51.816 1.00 96.56 904 ALA A CA 1
ATOM 7339 C C . ALA A 1 904 ? 28.875 5.141 -51.655 1.00 96.56 904 ALA A C 1
ATOM 7341 O O . ALA A 1 904 ? 29.698 6.024 -51.899 1.00 96.56 904 ALA A O 1
ATOM 7342 N N . GLN A 1 905 ? 27.672 5.409 -51.139 1.00 94.88 905 GLN A N 1
ATOM 7343 C CA . GLN A 1 905 ? 27.199 6.760 -50.821 1.00 94.88 905 GLN A CA 1
ATOM 7344 C C . GLN A 1 905 ? 28.086 7.462 -49.774 1.00 94.88 905 GLN A C 1
ATOM 7346 O O . GLN A 1 905 ? 28.439 8.635 -49.917 1.00 94.88 905 GLN A O 1
ATOM 7351 N N . LYS A 1 906 ? 28.483 6.747 -48.711 1.00 96.19 906 LYS A N 1
ATOM 7352 C CA . LYS A 1 906 ? 29.320 7.296 -47.629 1.00 96.19 906 LYS A CA 1
ATOM 7353 C C . LYS A 1 906 ? 30.795 7.454 -48.025 1.00 96.19 906 LYS A C 1
ATOM 7355 O O . LYS A 1 906 ? 31.512 8.207 -47.368 1.00 96.19 906 LYS A O 1
ATOM 7360 N N . GLY A 1 907 ? 31.248 6.819 -49.107 1.00 95.69 907 GLY A N 1
ATOM 7361 C CA . GLY A 1 907 ? 32.637 6.881 -49.575 1.00 95.69 907 GLY A CA 1
ATOM 7362 C C . GLY A 1 907 ? 33.578 5.917 -48.851 1.00 95.69 907 GLY A C 1
ATOM 7363 O O . GLY A 1 907 ? 34.770 6.188 -48.727 1.00 95.69 907 GLY A O 1
ATOM 7364 N N . MET A 1 908 ? 33.056 4.803 -48.337 1.00 97.69 908 MET A N 1
ATOM 7365 C CA . MET A 1 908 ? 33.814 3.811 -47.569 1.00 97.69 908 MET A CA 1
ATOM 7366 C C . MET A 1 908 ? 34.620 2.896 -48.502 1.00 97.69 908 MET A C 1
ATOM 7368 O O . MET A 1 908 ? 34.283 1.727 -48.685 1.00 97.69 908 MET A O 1
ATOM 7372 N N . LEU A 1 909 ? 35.690 3.435 -49.096 1.00 97.06 909 LEU A N 1
ATOM 7373 C CA . LEU A 1 909 ? 36.454 2.796 -50.177 1.00 97.06 909 LEU A CA 1
ATOM 7374 C C . LEU A 1 909 ? 36.857 1.342 -49.883 1.00 97.06 909 LEU A C 1
ATOM 7376 O O . LEU A 1 909 ? 36.623 0.470 -50.712 1.00 97.06 909 LEU A O 1
ATOM 7380 N N . GLN A 1 910 ? 37.398 1.063 -48.694 1.00 97.62 910 GLN A N 1
ATOM 7381 C CA . GLN A 1 910 ? 37.845 -0.290 -48.332 1.00 97.62 910 GLN A CA 1
ATOM 7382 C C . GLN A 1 910 ? 36.683 -1.285 -48.196 1.00 97.62 910 GLN A C 1
ATOM 7384 O O . GLN A 1 910 ? 36.803 -2.433 -48.613 1.00 97.62 910 GLN A O 1
ATOM 7389 N N . VAL A 1 911 ? 35.540 -0.857 -47.648 1.00 98.25 911 VAL A N 1
ATOM 7390 C CA . VAL A 1 911 ? 34.341 -1.709 -47.540 1.00 98.25 911 VAL A CA 1
ATOM 7391 C C . VAL A 1 911 ? 33.760 -1.987 -48.922 1.00 98.25 911 VAL A C 1
ATOM 7393 O O . VAL A 1 911 ? 33.436 -3.132 -49.228 1.00 98.25 911 VAL A O 1
ATOM 7396 N N . VAL A 1 912 ? 33.686 -0.962 -49.776 1.00 98.06 912 VAL A N 1
ATOM 7397 C CA . VAL A 1 912 ? 33.266 -1.103 -51.177 1.00 98.06 912 VAL A CA 1
ATOM 7398 C C . VAL A 1 912 ? 34.174 -2.089 -51.911 1.00 98.06 912 VAL A C 1
ATOM 7400 O O . VAL A 1 912 ? 33.682 -2.997 -52.576 1.00 98.06 912 VAL A O 1
ATOM 7403 N N . GLU A 1 913 ? 35.492 -1.963 -51.762 1.00 97.88 913 GLU A N 1
ATOM 7404 C CA . GLU A 1 913 ? 36.451 -2.871 -52.389 1.00 97.88 913 GLU A CA 1
ATOM 7405 C C . GLU A 1 913 ? 36.270 -4.322 -51.923 1.00 97.88 913 GLU A C 1
ATOM 7407 O O . GLU A 1 913 ? 36.221 -5.225 -52.763 1.00 97.88 913 GLU A O 1
ATOM 7412 N N . LEU A 1 914 ? 36.108 -4.553 -50.615 1.00 98.12 914 LEU A N 1
ATOM 7413 C CA . LEU A 1 914 ? 35.845 -5.885 -50.057 1.00 98.12 914 LEU A CA 1
ATOM 7414 C C . LEU A 1 914 ? 34.563 -6.504 -50.629 1.00 98.12 914 LEU A C 1
ATOM 7416 O O . LEU A 1 914 ? 34.585 -7.648 -51.082 1.00 98.12 914 LEU A O 1
ATOM 7420 N N . LEU A 1 915 ? 33.466 -5.744 -50.661 1.00 97.88 915 LEU A N 1
ATOM 7421 C CA . LEU A 1 915 ? 32.180 -6.212 -51.182 1.00 97.88 915 LEU A CA 1
ATOM 7422 C C . LEU A 1 915 ? 32.250 -6.534 -52.682 1.00 97.88 915 LEU A C 1
ATOM 7424 O O . LEU A 1 915 ? 31.754 -7.574 -53.113 1.00 97.88 915 LEU A O 1
ATOM 7428 N N . LEU A 1 916 ? 32.905 -5.685 -53.481 1.00 97.00 916 LEU A N 1
ATOM 7429 C CA . LEU A 1 916 ? 33.086 -5.922 -54.917 1.00 97.00 916 LEU A CA 1
ATOM 7430 C C . LEU A 1 916 ? 33.981 -7.136 -55.186 1.00 97.00 916 LEU A C 1
ATOM 7432 O O . LEU A 1 916 ? 33.704 -7.907 -56.101 1.00 97.00 916 LEU A O 1
ATOM 7436 N N . ASN A 1 917 ? 35.033 -7.339 -54.387 1.00 96.19 917 ASN A N 1
ATOM 7437 C CA . ASN A 1 917 ? 35.884 -8.530 -54.482 1.00 96.19 917 ASN A CA 1
ATOM 7438 C C . ASN A 1 917 ? 35.114 -9.817 -54.142 1.00 96.19 917 ASN A C 1
ATOM 7440 O O . ASN A 1 917 ? 35.398 -10.861 -54.722 1.00 96.19 917 ASN A O 1
ATOM 7444 N N . ALA A 1 918 ? 34.117 -9.732 -53.258 1.00 96.25 918 ALA A N 1
ATOM 7445 C CA . ALA A 1 918 ? 33.208 -10.831 -52.939 1.00 96.25 918 ALA A CA 1
ATOM 7446 C C . ALA A 1 918 ? 32.023 -10.973 -53.920 1.00 96.25 918 ALA A C 1
ATOM 7448 O O . ALA A 1 918 ? 31.165 -11.834 -53.734 1.00 96.25 918 ALA A O 1
ATOM 7449 N N . GLY A 1 919 ? 31.967 -10.163 -54.984 1.00 94.75 919 GLY A N 1
ATOM 7450 C CA . GLY A 1 919 ? 30.969 -10.290 -56.047 1.00 94.75 919 GLY A CA 1
ATOM 7451 C C . GLY A 1 919 ? 29.652 -9.547 -55.806 1.00 94.75 919 GLY A C 1
ATOM 7452 O O . GLY A 1 919 ? 28.626 -9.969 -56.354 1.00 94.75 919 GLY A O 1
ATOM 7453 N N . ALA A 1 920 ? 29.663 -8.469 -55.012 1.00 95.62 920 ALA A N 1
ATOM 7454 C CA . ALA A 1 920 ? 28.538 -7.538 -54.903 1.00 95.62 920 ALA A CA 1
ATOM 7455 C C . ALA A 1 920 ? 28.123 -6.980 -56.277 1.00 95.62 920 ALA A C 1
ATOM 7457 O O . A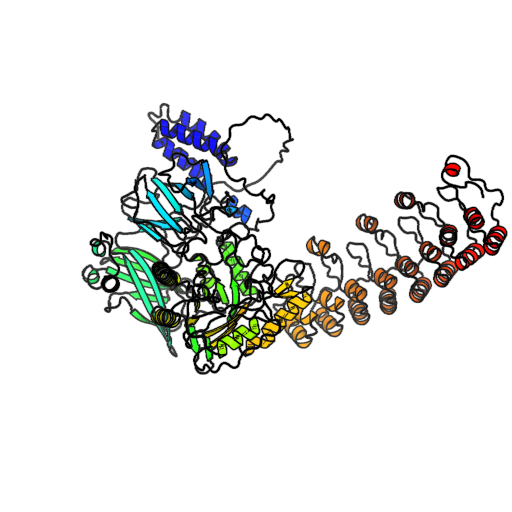LA A 1 920 ? 28.970 -6.686 -57.120 1.00 95.62 920 ALA A O 1
ATOM 7458 N N . ASP A 1 921 ? 26.818 -6.820 -56.486 1.00 92.94 921 ASP A N 1
ATOM 7459 C CA . ASP A 1 921 ? 26.251 -6.303 -57.733 1.00 92.94 921 ASP A CA 1
ATOM 7460 C C . ASP A 1 921 ? 26.231 -4.763 -57.734 1.00 92.94 921 ASP A C 1
ATOM 7462 O O . ASP A 1 921 ? 25.680 -4.133 -56.827 1.00 92.94 921 ASP A O 1
ATOM 7466 N N . THR A 1 922 ? 26.840 -4.161 -58.758 1.00 94.19 922 THR A N 1
ATOM 7467 C CA . THR A 1 922 ? 26.968 -2.709 -58.956 1.00 94.19 922 THR A CA 1
ATOM 7468 C C . THR A 1 922 ? 25.730 -2.059 -59.575 1.00 94.19 922 THR A C 1
ATOM 7470 O O . THR A 1 922 ? 25.698 -0.834 -59.703 1.00 94.19 922 THR A O 1
ATOM 7473 N N . HIS A 1 923 ? 24.717 -2.837 -59.959 1.00 91.00 923 HIS A N 1
ATOM 7474 C CA . HIS A 1 923 ? 23.521 -2.352 -60.654 1.00 91.00 923 HIS A CA 1
ATOM 7475 C C . HIS A 1 923 ? 22.264 -2.310 -59.774 1.00 91.00 923 HIS A C 1
ATOM 7477 O O . HIS A 1 923 ? 21.235 -1.792 -60.201 1.00 91.00 923 HIS A O 1
ATOM 7483 N N . VAL A 1 924 ? 22.340 -2.821 -58.544 1.00 90.75 924 VAL A N 1
ATOM 7484 C CA . VAL A 1 924 ? 21.211 -2.878 -57.604 1.00 90.75 924 VAL A CA 1
ATOM 7485 C C . VAL A 1 924 ? 20.852 -1.483 -57.097 1.00 90.75 924 VAL A C 1
ATOM 7487 O O . VAL A 1 924 ? 21.700 -0.803 -56.524 1.00 90.75 924 VAL A O 1
ATOM 7490 N N . ALA A 1 925 ? 19.599 -1.063 -57.263 1.00 88.06 925 ALA A N 1
ATOM 7491 C CA . ALA A 1 925 ? 19.133 0.269 -56.891 1.00 88.06 925 ALA A CA 1
ATOM 7492 C C . ALA A 1 925 ? 17.837 0.218 -56.060 1.00 88.06 925 ALA A C 1
ATOM 7494 O O . ALA A 1 925 ? 17.025 -0.686 -56.277 1.00 88.06 925 ALA A O 1
ATOM 7495 N N . PRO A 1 926 ? 17.608 1.200 -55.161 1.00 86.81 926 PRO A N 1
ATOM 7496 C CA . PRO A 1 926 ? 16.385 1.274 -54.378 1.00 86.81 926 PRO A CA 1
ATOM 7497 C C . PRO A 1 926 ? 15.118 1.347 -55.247 1.00 86.81 926 PRO A C 1
ATOM 7499 O O . PRO A 1 926 ? 15.119 2.024 -56.282 1.00 86.81 926 PRO A O 1
ATOM 7502 N N . PHE A 1 927 ? 14.030 0.710 -54.802 1.00 82.62 927 PHE A N 1
ATOM 7503 C CA . PHE A 1 927 ? 12.705 0.759 -55.436 1.00 82.62 927 PHE A CA 1
ATOM 7504 C C . PHE A 1 927 ? 11.554 0.781 -54.408 1.00 82.62 927 PHE A C 1
ATOM 7506 O O . PHE A 1 927 ? 11.740 0.451 -53.238 1.00 82.62 927 PHE A O 1
ATOM 7513 N N . GLY A 1 928 ? 10.347 1.156 -54.853 1.00 80.75 928 GLY A N 1
ATOM 7514 C CA . GLY A 1 928 ? 9.118 1.165 -54.043 1.00 80.75 928 GLY A CA 1
ATOM 7515 C C . GLY A 1 928 ? 8.769 2.524 -53.416 1.00 80.75 928 GLY A C 1
ATOM 7516 O O . GLY A 1 928 ? 9.496 3.500 -53.577 1.00 80.75 928 GLY A O 1
ATOM 7517 N N . ASN A 1 929 ? 7.647 2.580 -52.685 1.00 76.75 929 ASN A N 1
ATOM 7518 C CA . ASN A 1 929 ? 7.051 3.834 -52.190 1.00 76.75 929 ASN A CA 1
ATOM 7519 C C . ASN A 1 929 ? 8.007 4.674 -51.328 1.00 76.75 929 ASN A C 1
ATOM 7521 O O . ASN A 1 929 ? 8.101 5.878 -51.528 1.00 76.75 929 ASN A O 1
ATOM 7525 N N . LEU A 1 930 ? 8.761 4.055 -50.411 1.00 72.06 930 LEU A N 1
ATOM 7526 C CA . LEU A 1 930 ? 9.707 4.802 -49.574 1.00 72.06 930 LEU A CA 1
ATOM 7527 C C . LEU A 1 930 ? 10.877 5.371 -50.395 1.00 72.06 930 LEU A C 1
ATOM 7529 O O . LEU A 1 930 ? 11.331 6.486 -50.151 1.00 72.06 930 LEU A O 1
ATOM 7533 N N . ALA A 1 931 ? 11.368 4.619 -51.385 1.00 79.12 931 ALA A N 1
ATOM 7534 C CA . ALA A 1 931 ? 12.414 5.105 -52.283 1.00 79.12 931 ALA A CA 1
ATOM 7535 C C . ALA A 1 931 ? 11.909 6.271 -53.152 1.00 79.12 931 ALA A C 1
ATOM 7537 O O . ALA A 1 931 ? 12.675 7.193 -53.444 1.00 79.12 931 ALA A O 1
ATOM 7538 N N . ASP A 1 932 ? 10.622 6.253 -53.509 1.00 80.81 932 ASP A N 1
ATOM 7539 C CA . ASP A 1 932 ? 9.952 7.325 -54.240 1.00 80.81 932 ASP A CA 1
ATOM 7540 C C . ASP A 1 932 ? 9.792 8.587 -53.384 1.00 80.81 932 ASP A C 1
ATOM 7542 O O . ASP A 1 932 ? 10.137 9.670 -53.844 1.00 80.81 932 ASP A O 1
ATOM 7546 N N . GLU A 1 933 ? 9.347 8.455 -52.132 1.00 81.00 933 GLU A N 1
ATOM 7547 C CA . GLU A 1 933 ? 9.241 9.573 -51.179 1.00 81.00 933 GLU A CA 1
ATOM 7548 C C . GLU A 1 933 ? 10.595 10.247 -50.920 1.00 81.00 933 GLU A C 1
ATOM 7550 O O . GLU A 1 933 ? 10.687 11.472 -50.833 1.00 81.00 933 GLU A O 1
ATOM 7555 N N . LEU A 1 934 ? 11.664 9.452 -50.835 1.00 78.56 934 LEU A N 1
ATOM 7556 C CA . LEU A 1 934 ? 13.028 9.943 -50.639 1.00 78.56 934 LEU A CA 1
ATOM 7557 C C . LEU A 1 934 ? 13.706 10.402 -51.943 1.00 78.56 934 LEU A C 1
ATOM 7559 O O . LEU A 1 934 ? 14.842 10.873 -51.894 1.00 78.56 934 LEU A O 1
ATOM 7563 N N . ASN A 1 935 ? 13.042 10.284 -53.100 1.00 82.06 935 ASN A N 1
ATOM 7564 C CA . ASN A 1 935 ? 13.593 10.579 -54.430 1.00 82.06 935 ASN A CA 1
ATOM 7565 C C . ASN A 1 935 ? 14.916 9.845 -54.744 1.00 82.06 935 ASN A C 1
ATOM 7567 O O . ASN A 1 935 ? 15.786 10.371 -55.444 1.00 82.06 935 ASN A O 1
ATOM 7571 N N . ILE A 1 936 ? 15.067 8.617 -54.239 1.00 85.94 936 ILE A N 1
ATOM 7572 C CA . ILE A 1 936 ? 16.252 7.764 -54.449 1.00 85.94 936 ILE A CA 1
ATOM 7573 C C . ILE A 1 936 ? 15.982 6.555 -55.353 1.00 85.94 936 ILE A C 1
ATOM 7575 O O . ILE A 1 936 ? 16.874 5.732 -55.574 1.00 85.94 936 ILE A O 1
ATOM 7579 N N . THR A 1 937 ? 14.767 6.426 -55.892 1.00 86.19 937 THR A N 1
ATOM 7580 C CA . THR A 1 937 ? 14.412 5.329 -56.798 1.00 86.19 937 THR A CA 1
ATOM 7581 C C . THR A 1 937 ? 15.317 5.302 -58.031 1.00 86.19 937 THR A C 1
ATOM 7583 O O . THR A 1 937 ? 15.464 6.293 -58.755 1.00 86.19 937 THR A O 1
ATOM 7586 N N . GLY A 1 938 ? 15.925 4.140 -58.279 1.00 85.94 938 GLY A N 1
ATOM 7587 C CA . GLY A 1 938 ? 16.854 3.935 -59.393 1.00 85.94 938 GLY A CA 1
ATOM 7588 C C . GLY A 1 938 ? 18.281 4.444 -59.145 1.00 85.94 938 GLY A C 1
ATOM 7589 O O . GLY A 1 938 ? 19.106 4.392 -60.054 1.00 85.94 938 GLY A O 1
ATOM 7590 N N . TRP A 1 939 ? 18.620 4.906 -57.935 1.00 91.19 939 TRP A N 1
ATOM 7591 C CA . TRP A 1 939 ? 20.000 5.275 -57.605 1.00 91.19 939 TRP A CA 1
ATOM 7592 C C . TRP A 1 939 ? 20.873 4.026 -57.467 1.00 91.19 939 TRP A C 1
ATOM 7594 O O . TRP A 1 939 ? 20.871 3.369 -56.429 1.00 91.19 939 TRP A O 1
ATOM 7604 N N . THR A 1 940 ? 21.663 3.705 -58.489 1.00 93.88 940 THR A N 1
ATOM 7605 C CA . THR A 1 940 ? 22.711 2.676 -58.377 1.00 93.88 940 THR A CA 1
ATOM 7606 C C . THR A 1 940 ? 23.800 3.112 -57.379 1.00 93.88 940 THR A C 1
ATOM 7608 O O . THR A 1 940 ? 23.926 4.308 -57.094 1.00 93.88 940 THR A O 1
ATOM 7611 N N . PRO A 1 941 ? 24.650 2.198 -56.867 1.00 95.75 941 PRO A N 1
ATOM 7612 C CA . PRO A 1 941 ? 25.797 2.552 -56.033 1.00 95.75 941 PRO A CA 1
ATOM 7613 C C . PRO A 1 941 ? 26.698 3.602 -56.693 1.00 95.75 941 PRO A C 1
ATOM 7615 O O . PRO A 1 941 ? 27.210 4.485 -56.008 1.00 95.75 941 PRO A O 1
ATOM 7618 N N . LEU A 1 942 ? 26.845 3.547 -58.024 1.00 95.94 942 LEU A N 1
ATOM 7619 C CA . LEU A 1 942 ? 27.581 4.545 -58.800 1.00 95.94 942 LEU A CA 1
ATOM 7620 C C . LEU A 1 942 ? 26.905 5.916 -58.735 1.00 95.94 942 LEU A C 1
ATOM 7622 O O . LEU A 1 942 ? 27.573 6.900 -58.429 1.00 95.94 942 LEU A O 1
ATOM 7626 N N . TYR A 1 943 ? 25.592 5.981 -58.972 1.00 93.69 943 TYR A N 1
ATOM 7627 C CA . TYR A 1 943 ? 24.845 7.236 -58.885 1.00 93.69 943 TYR A CA 1
ATOM 7628 C C . TYR A 1 943 ? 24.909 7.833 -57.471 1.00 93.69 943 TYR A C 1
ATOM 7630 O O . TYR A 1 943 ? 25.187 9.020 -57.310 1.00 93.69 943 TYR A O 1
ATOM 7638 N N . ALA A 1 944 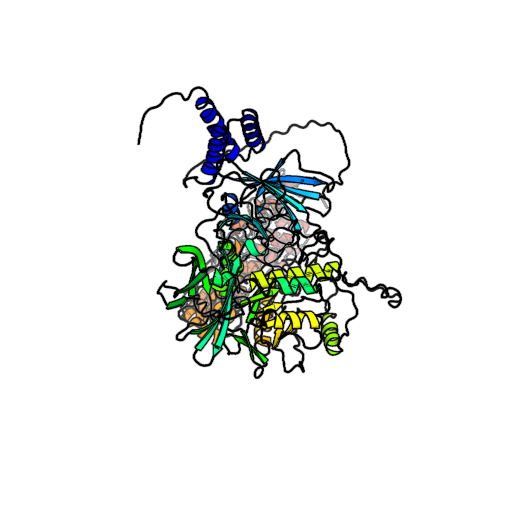? 24.724 7.008 -56.435 1.00 93.31 944 ALA A N 1
ATOM 7639 C CA . ALA A 1 944 ? 24.792 7.441 -55.041 1.00 93.31 944 ALA A CA 1
ATOM 7640 C C . ALA A 1 944 ? 26.189 7.978 -54.668 1.00 93.31 944 ALA A C 1
ATOM 7642 O O . ALA A 1 944 ? 26.298 9.055 -54.079 1.00 93.31 944 ALA A O 1
ATOM 7643 N N . ALA A 1 945 ? 27.263 7.278 -55.057 1.00 95.00 945 ALA A N 1
ATOM 7644 C CA . ALA A 1 945 ? 28.638 7.737 -54.854 1.00 95.00 945 ALA A CA 1
ATOM 7645 C C . ALA A 1 945 ? 28.929 9.046 -55.608 1.00 95.00 945 ALA A C 1
ATOM 7647 O O . ALA A 1 945 ? 29.561 9.947 -55.051 1.00 95.00 945 ALA A O 1
ATOM 7648 N N . MET A 1 946 ? 28.431 9.177 -56.843 1.00 92.75 946 MET A N 1
ATOM 7649 C CA . MET A 1 946 ? 28.577 10.378 -57.669 1.00 92.75 946 MET A CA 1
ATOM 7650 C C . MET A 1 946 ? 27.863 11.579 -57.037 1.00 92.75 946 MET A C 1
ATOM 7652 O O . MET A 1 946 ? 28.482 12.620 -56.813 1.00 92.75 946 MET A O 1
ATOM 7656 N N . LYS A 1 947 ? 26.591 11.414 -56.642 1.00 91.38 947 LYS A N 1
ATOM 7657 C CA . LYS A 1 947 ? 25.792 12.462 -55.984 1.00 91.38 947 LYS A CA 1
ATOM 7658 C C . LYS A 1 947 ? 26.432 12.941 -54.684 1.00 91.38 947 LYS A C 1
ATOM 7660 O O . LYS A 1 947 ? 26.399 14.130 -54.378 1.00 91.38 947 LYS A O 1
ATOM 7665 N N . SER A 1 948 ? 27.048 12.027 -53.936 1.00 92.19 948 SER A N 1
ATOM 7666 C CA . SER A 1 948 ? 27.774 12.325 -52.698 1.00 92.19 948 SER A CA 1
ATOM 7667 C C . SER A 1 948 ? 29.248 12.711 -52.908 1.00 92.19 948 SER A C 1
ATOM 7669 O O . SER A 1 948 ? 29.979 12.852 -51.922 1.00 92.19 948 SER A O 1
ATOM 7671 N N . ARG A 1 949 ? 29.684 12.908 -54.164 1.00 93.62 949 ARG A N 1
ATOM 7672 C CA . ARG A 1 949 ? 31.036 13.338 -54.570 1.00 93.62 949 ARG A CA 1
ATOM 7673 C C . ARG A 1 949 ? 32.151 12.447 -54.004 1.00 93.62 949 ARG A C 1
ATOM 7675 O O . ARG A 1 949 ? 33.196 12.926 -53.569 1.00 93.62 949 ARG A O 1
ATOM 7682 N N . LYS A 1 950 ? 31.919 11.131 -53.959 1.00 95.94 950 LYS A N 1
ATOM 7683 C CA . LYS A 1 950 ? 32.867 10.119 -53.457 1.00 95.94 950 LYS A CA 1
ATOM 7684 C C . LYS A 1 950 ? 33.728 9.584 -54.599 1.00 95.94 950 LYS A C 1
ATOM 7686 O O . LYS A 1 950 ? 33.605 8.432 -55.003 1.00 95.94 950 LYS A O 1
ATOM 7691 N N . PHE A 1 951 ? 34.585 10.444 -55.138 1.00 93.25 951 PHE A N 1
ATOM 7692 C CA . PHE A 1 951 ? 35.279 10.220 -56.410 1.00 93.25 951 PHE A CA 1
ATOM 7693 C C . PHE A 1 951 ? 36.155 8.962 -56.467 1.00 93.25 951 PHE A C 1
ATOM 7695 O O . PHE A 1 951 ? 36.128 8.260 -57.475 1.00 93.25 951 PHE A O 1
ATOM 7702 N N . ASP A 1 952 ? 36.850 8.598 -55.387 1.00 95.31 952 ASP A N 1
ATOM 7703 C CA . ASP A 1 952 ? 37.637 7.353 -55.359 1.00 95.31 952 ASP A CA 1
ATOM 7704 C C . ASP A 1 952 ? 36.750 6.106 -55.487 1.00 95.31 952 ASP A C 1
ATOM 7706 O O . ASP A 1 952 ? 37.087 5.148 -56.184 1.00 95.31 952 ASP A O 1
ATOM 7710 N N . VAL A 1 953 ? 35.573 6.139 -54.856 1.00 97.25 953 VAL A N 1
ATOM 7711 C CA . VAL A 1 953 ? 34.569 5.077 -54.965 1.00 97.25 953 VAL A CA 1
ATOM 7712 C C . VAL A 1 953 ? 33.938 5.061 -56.356 1.00 97.25 953 VAL A C 1
ATOM 7714 O O . VAL A 1 953 ? 33.741 3.982 -56.906 1.00 97.25 953 VAL A O 1
ATOM 7717 N N . VAL A 1 954 ? 33.668 6.226 -56.954 1.00 96.00 954 VAL A N 1
ATOM 7718 C CA . VAL A 1 954 ? 33.175 6.340 -58.339 1.00 96.00 954 VAL A CA 1
ATOM 7719 C C . VAL A 1 954 ? 34.156 5.689 -59.316 1.00 96.00 954 VAL A C 1
ATOM 7721 O O . VAL A 1 954 ? 33.763 4.797 -60.069 1.00 96.00 954 VAL A O 1
ATOM 7724 N N . LYS A 1 955 ? 35.442 6.066 -59.254 1.00 94.81 955 LYS A N 1
ATOM 7725 C CA . LYS A 1 955 ? 36.510 5.489 -60.088 1.00 94.81 955 LYS A CA 1
ATOM 7726 C C . LYS A 1 955 ? 36.599 3.969 -59.897 1.00 94.81 955 LYS A C 1
ATOM 7728 O O . LYS A 1 955 ? 36.703 3.225 -60.873 1.00 94.81 955 LYS A O 1
ATOM 7733 N N . LEU A 1 956 ? 36.501 3.488 -58.653 1.00 97.00 956 LEU A N 1
ATOM 7734 C CA . LEU A 1 956 ? 36.491 2.054 -58.355 1.00 97.00 956 LEU A CA 1
ATOM 7735 C C . LEU A 1 956 ? 35.268 1.339 -58.953 1.00 97.00 956 LEU A C 1
ATOM 7737 O O . LEU A 1 956 ? 35.430 0.291 -59.570 1.00 97.00 956 LEU A O 1
ATOM 7741 N N . LEU A 1 957 ? 34.060 1.885 -58.796 1.00 96.75 957 LEU A N 1
ATOM 7742 C CA . LEU A 1 957 ? 32.824 1.279 -59.302 1.00 96.75 957 LEU A CA 1
ATOM 7743 C C . LEU A 1 957 ? 32.811 1.191 -60.833 1.00 96.75 957 LEU A C 1
ATOM 7745 O O . LEU A 1 957 ? 32.487 0.131 -61.368 1.00 96.75 957 LEU A O 1
ATOM 7749 N N . LEU A 1 958 ? 33.226 2.252 -61.534 1.00 95.25 958 LEU A N 1
ATOM 7750 C CA . LEU A 1 958 ? 33.353 2.264 -63.000 1.00 95.25 958 LEU A CA 1
ATOM 7751 C C . LEU A 1 958 ? 34.347 1.200 -63.479 1.00 95.25 958 LEU A C 1
ATOM 7753 O O . LEU A 1 958 ? 34.022 0.380 -64.337 1.00 95.25 958 LEU A O 1
ATOM 7757 N N . LYS A 1 959 ? 35.519 1.113 -62.835 1.00 94.50 959 LYS A N 1
ATOM 7758 C CA . LYS A 1 959 ? 36.522 0.074 -63.120 1.00 94.50 959 LYS A CA 1
ATOM 7759 C C . LYS A 1 959 ? 35.993 -1.350 -62.901 1.00 94.50 959 LYS A C 1
ATOM 7761 O O . LYS A 1 959 ? 36.498 -2.294 -63.504 1.00 94.50 959 LYS A O 1
ATOM 7766 N N . ARG A 1 960 ? 34.999 -1.525 -62.025 1.00 95.06 960 ARG A N 1
ATOM 7767 C CA . ARG A 1 960 ? 34.330 -2.808 -61.747 1.00 95.06 960 ARG A CA 1
ATOM 7768 C C . ARG A 1 960 ? 33.034 -2.997 -62.550 1.00 95.06 960 ARG A C 1
ATOM 7770 O O . ARG A 1 960 ? 32.251 -3.879 -62.215 1.00 95.06 960 ARG A O 1
ATOM 7777 N N . GLY A 1 961 ? 32.829 -2.219 -63.616 1.00 92.12 961 GLY A N 1
ATOM 7778 C CA . GLY A 1 961 ? 31.742 -2.413 -64.579 1.00 92.12 961 GLY A CA 1
ATOM 7779 C C . GLY A 1 961 ? 30.404 -1.789 -64.182 1.00 92.12 961 GLY A C 1
ATOM 7780 O O . GLY A 1 961 ? 29.376 -2.178 -64.727 1.00 92.12 961 GLY A O 1
ATOM 7781 N N . ALA A 1 962 ? 30.376 -0.842 -63.238 1.00 94.94 962 ALA A N 1
ATOM 7782 C CA . ALA A 1 962 ? 29.154 -0.095 -62.953 1.00 94.94 962 ALA A CA 1
ATOM 7783 C C . ALA A 1 962 ? 28.703 0.702 -64.190 1.00 94.94 962 ALA A C 1
ATOM 7785 O O . ALA A 1 962 ? 29.518 1.339 -64.850 1.00 94.94 962 ALA A O 1
ATOM 7786 N N . ASN A 1 963 ? 27.402 0.673 -64.490 1.00 93.12 963 ASN A N 1
ATOM 7787 C CA . ASN A 1 963 ? 26.842 1.282 -65.698 1.00 93.12 963 ASN A CA 1
ATOM 7788 C C . ASN A 1 963 ? 26.699 2.814 -65.540 1.00 93.12 963 ASN A C 1
ATOM 7790 O O . ASN A 1 963 ? 25.823 3.240 -64.776 1.00 93.12 963 ASN A O 1
ATOM 7794 N N . PRO A 1 964 ? 27.478 3.646 -66.265 1.00 93.00 964 PRO A N 1
ATOM 7795 C CA . PRO A 1 964 ? 27.357 5.107 -66.204 1.00 93.00 964 PRO A CA 1
ATOM 7796 C C . PRO A 1 964 ? 26.068 5.650 -66.845 1.00 93.00 964 PRO A C 1
ATOM 7798 O O . PRO A 1 964 ? 25.735 6.814 -66.631 1.00 93.00 964 PRO A O 1
ATOM 7801 N N . ASN A 1 965 ? 25.323 4.808 -67.570 1.00 91.38 965 ASN A N 1
ATOM 7802 C CA . ASN A 1 965 ? 24.089 5.150 -68.286 1.00 91.38 965 ASN A CA 1
ATOM 7803 C C . ASN A 1 965 ? 22.823 4.682 -67.554 1.00 91.38 965 ASN A C 1
ATOM 7805 O O . ASN A 1 965 ? 21.734 4.705 -68.122 1.00 91.38 965 ASN A O 1
ATOM 7809 N N . ALA A 1 966 ? 22.941 4.197 -66.313 1.00 90.75 966 ALA A N 1
ATOM 7810 C CA . ALA A 1 966 ? 21.776 3.807 -65.526 1.00 90.75 966 ALA A CA 1
ATOM 7811 C C . ALA A 1 966 ? 20.884 5.031 -65.260 1.00 90.75 966 ALA A C 1
ATOM 7813 O O . ALA A 1 966 ? 21.346 6.023 -64.700 1.00 90.75 966 ALA A O 1
ATOM 7814 N N . VAL A 1 967 ? 19.616 4.953 -65.663 1.00 87.88 967 VAL A N 1
ATOM 7815 C CA . VAL A 1 967 ? 18.663 6.065 -65.573 1.00 87.88 967 VAL A CA 1
ATOM 7816 C C . VAL A 1 967 ? 17.893 5.976 -64.255 1.00 87.88 967 VAL A C 1
ATOM 7818 O O . VAL A 1 967 ? 17.317 4.938 -63.928 1.00 87.88 967 VAL A O 1
ATOM 7821 N N . THR A 1 968 ? 17.890 7.062 -63.485 1.00 87.69 968 THR A N 1
ATOM 7822 C CA . THR A 1 968 ? 17.068 7.201 -62.271 1.00 87.69 968 THR A CA 1
ATOM 7823 C C . THR A 1 968 ? 15.601 7.464 -62.620 1.00 87.69 968 THR A C 1
ATOM 7825 O O . THR A 1 968 ? 15.281 7.816 -63.753 1.00 87.69 968 THR A O 1
ATOM 7828 N N . LYS A 1 969 ? 14.690 7.385 -61.640 1.00 83.44 969 LYS A N 1
ATOM 7829 C CA . LYS A 1 969 ? 13.272 7.736 -61.859 1.00 83.44 969 LYS A CA 1
ATOM 7830 C C . LYS A 1 969 ? 13.064 9.177 -62.360 1.00 83.44 969 LYS A C 1
ATOM 7832 O O . LYS A 1 969 ? 12.068 9.446 -63.011 1.00 83.44 969 LYS A O 1
ATOM 7837 N N . LEU A 1 970 ? 14.001 10.085 -62.074 1.00 80.56 970 LEU A N 1
ATOM 7838 C CA . LEU A 1 970 ? 13.969 11.486 -62.514 1.00 80.56 970 LEU A CA 1
ATOM 7839 C C . LEU A 1 970 ? 14.674 11.712 -63.864 1.00 80.56 970 LEU A C 1
ATOM 7841 O O . LEU A 1 970 ? 15.025 12.840 -64.186 1.00 80.56 970 LEU A O 1
ATOM 7845 N N . GLY A 1 971 ? 14.983 10.655 -64.620 1.00 83.69 971 GLY A N 1
ATOM 7846 C CA . GLY A 1 971 ? 15.642 10.773 -65.924 1.00 83.69 971 GLY A CA 1
ATOM 7847 C C . GLY A 1 971 ? 17.131 11.151 -65.877 1.00 83.69 971 GLY A C 1
ATOM 7848 O O . GLY A 1 971 ? 17.745 11.299 -66.928 1.00 83.69 971 GLY A O 1
ATOM 7849 N N . SER A 1 972 ? 17.741 11.290 -64.693 1.00 86.19 972 SER A N 1
ATOM 7850 C CA . SER A 1 972 ? 19.180 11.575 -64.550 1.00 86.19 972 SER A CA 1
ATOM 7851 C C . SER A 1 972 ? 20.028 10.305 -64.662 1.00 86.19 972 SER A C 1
ATOM 7853 O O . SER A 1 972 ? 19.603 9.248 -64.185 1.00 86.19 972 SER A O 1
ATOM 7855 N N . THR A 1 973 ? 21.240 10.418 -65.212 1.00 90.31 973 THR A N 1
ATOM 7856 C CA . THR A 1 973 ? 22.261 9.354 -65.269 1.00 90.31 973 THR A CA 1
ATOM 7857 C C . THR A 1 973 ? 23.512 9.746 -64.472 1.00 90.31 973 THR A C 1
ATOM 7859 O O . THR A 1 973 ? 23.766 10.938 -64.273 1.00 90.31 973 THR A O 1
ATOM 7862 N N . PRO A 1 974 ? 24.342 8.780 -64.025 1.00 90.44 974 PRO A N 1
ATOM 7863 C CA . PRO A 1 974 ? 25.644 9.086 -63.435 1.00 90.44 974 PRO A CA 1
ATOM 7864 C C . PRO A 1 974 ? 26.520 9.989 -64.312 1.00 90.44 974 PRO A C 1
ATOM 7866 O O . PRO A 1 974 ? 27.206 10.853 -63.772 1.00 90.44 974 PRO A O 1
ATOM 7869 N N . PHE A 1 975 ? 26.480 9.816 -65.640 1.00 89.81 975 PHE A N 1
ATOM 7870 C CA . PHE A 1 975 ? 27.228 10.661 -66.573 1.00 89.81 975 PHE A CA 1
ATOM 7871 C C . PHE A 1 975 ? 26.729 12.112 -66.595 1.00 89.81 975 PHE A C 1
ATOM 7873 O O . PHE A 1 975 ? 27.543 13.017 -66.440 1.00 89.81 975 PHE A O 1
ATOM 7880 N N . LEU A 1 976 ? 25.410 12.343 -66.681 1.00 87.19 976 LEU A N 1
ATOM 7881 C CA . LEU A 1 976 ? 24.843 13.700 -66.596 1.00 87.19 976 LEU A CA 1
ATOM 7882 C C . LEU A 1 976 ? 25.276 14.402 -65.303 1.00 87.19 976 LEU A C 1
ATOM 7884 O O . LEU A 1 976 ? 25.682 15.562 -65.315 1.00 87.19 976 LEU A O 1
ATOM 7888 N N . LEU A 1 977 ? 25.261 13.669 -64.189 1.00 86.94 977 LEU A N 1
ATOM 7889 C CA . LEU A 1 977 ? 25.668 14.210 -62.900 1.00 86.94 977 LEU A CA 1
ATOM 7890 C C . LEU A 1 977 ? 27.182 14.485 -62.819 1.00 86.94 977 LEU A C 1
ATOM 7892 O O . LEU A 1 977 ? 27.598 15.445 -62.175 1.00 86.94 977 LEU A O 1
ATOM 7896 N N . ALA A 1 978 ? 28.019 13.681 -63.484 1.00 86.19 978 ALA A N 1
ATOM 7897 C CA . ALA A 1 978 ? 29.450 13.959 -63.625 1.00 86.19 978 ALA A CA 1
ATOM 7898 C C . ALA A 1 978 ? 29.709 15.246 -64.429 1.00 86.19 978 ALA A C 1
ATOM 7900 O O . ALA A 1 978 ? 30.584 16.030 -64.054 1.00 86.19 978 ALA A O 1
ATOM 7901 N N . SER A 1 979 ? 28.921 15.493 -65.483 1.00 83.56 979 SER A N 1
ATOM 7902 C CA . SER A 1 979 ? 28.982 16.727 -66.275 1.00 83.56 979 SER A CA 1
ATOM 7903 C C . SER A 1 979 ? 28.591 17.961 -65.458 1.00 83.56 979 SER A C 1
ATOM 7905 O O . SER A 1 979 ? 29.293 18.962 -65.533 1.00 83.56 979 SER A O 1
ATOM 7907 N N . GLU A 1 980 ? 27.553 17.881 -64.617 1.00 82.31 980 GLU A N 1
ATOM 7908 C CA . GLU A 1 980 ? 27.178 18.965 -63.687 1.00 82.31 980 GLU A CA 1
ATOM 7909 C C . GLU A 1 980 ? 28.265 19.259 -62.640 1.00 82.31 980 GLU A C 1
ATOM 7911 O O . GLU A 1 980 ? 28.445 20.396 -62.202 1.00 82.31 980 GLU A O 1
ATOM 7916 N N . ILE A 1 981 ? 28.985 18.225 -62.197 1.00 83.50 981 ILE A N 1
ATOM 7917 C CA . ILE A 1 981 ? 30.052 18.359 -61.200 1.00 83.50 981 ILE A CA 1
ATOM 7918 C C . ILE A 1 981 ? 31.302 19.047 -61.786 1.00 83.50 981 ILE A C 1
ATOM 7920 O O . ILE A 1 981 ? 32.070 19.629 -61.011 1.00 83.50 981 ILE A O 1
ATOM 7924 N N . CYS A 1 982 ? 31.485 19.013 -63.114 1.00 79.00 982 CYS A N 1
ATOM 7925 C CA . CYS A 1 982 ? 32.625 19.571 -63.855 1.00 79.00 982 CYS A CA 1
ATOM 7926 C C . CYS A 1 982 ? 34.002 19.016 -63.429 1.00 79.00 982 CYS A C 1
ATOM 7928 O O . CYS A 1 982 ? 34.995 19.745 -63.428 1.00 79.00 982 CYS A O 1
ATOM 7930 N N . ASP A 1 983 ? 34.079 17.730 -63.068 1.00 84.38 983 ASP A N 1
ATOM 7931 C CA . ASP A 1 983 ? 35.342 17.052 -62.737 1.00 84.38 983 ASP A CA 1
ATOM 7932 C C . ASP A 1 983 ? 35.845 16.237 -63.942 1.00 84.38 983 ASP A C 1
ATOM 7934 O O . ASP A 1 983 ? 35.266 15.204 -64.289 1.00 84.38 983 ASP A O 1
ATOM 7938 N N . LEU A 1 984 ? 36.909 16.724 -64.597 1.00 86.00 984 LEU A N 1
ATOM 7939 C CA . LEU A 1 984 ? 37.461 16.120 -65.817 1.00 86.00 984 LEU A CA 1
ATOM 7940 C C . LEU A 1 984 ? 37.865 14.655 -65.622 1.00 86.00 984 LEU A C 1
ATOM 7942 O O . LEU A 1 984 ? 37.542 13.835 -66.475 1.00 86.00 984 LEU A O 1
ATOM 7946 N N . ASP A 1 985 ? 38.497 14.311 -64.498 1.00 88.12 985 ASP A N 1
ATOM 7947 C CA . ASP A 1 985 ? 38.948 12.940 -64.231 1.00 88.12 985 ASP A CA 1
ATOM 7948 C C . ASP A 1 985 ? 37.767 11.960 -64.175 1.00 88.12 985 ASP A C 1
ATOM 7950 O O . ASP A 1 985 ? 37.880 10.785 -64.529 1.00 88.12 985 ASP A O 1
ATOM 7954 N N . ILE A 1 986 ? 36.630 12.424 -63.656 1.00 91.06 986 ILE A N 1
ATOM 7955 C CA . ILE A 1 986 ? 35.421 11.615 -63.502 1.00 91.06 986 ILE A CA 1
ATOM 7956 C C . ILE A 1 986 ? 34.663 11.510 -64.820 1.00 91.06 986 ILE A C 1
ATOM 7958 O O . ILE A 1 986 ? 34.141 10.438 -65.129 1.00 91.06 986 ILE A O 1
ATOM 7962 N N . ILE A 1 987 ? 34.636 12.585 -65.610 1.00 89.31 987 ILE A N 1
ATOM 7963 C CA . ILE A 1 987 ? 34.097 12.568 -66.972 1.00 89.31 987 ILE A CA 1
ATOM 7964 C C . ILE A 1 987 ? 34.897 11.584 -67.830 1.00 89.31 987 ILE A C 1
ATOM 7966 O O . ILE A 1 987 ? 34.296 10.708 -68.449 1.00 89.31 987 ILE A O 1
ATOM 7970 N N . GLU A 1 988 ? 36.232 11.661 -67.810 1.00 90.62 988 GLU A N 1
ATOM 7971 C CA . GLU A 1 988 ? 37.115 10.725 -68.516 1.00 90.62 988 GLU A CA 1
ATOM 7972 C C . GLU A 1 988 ? 36.854 9.277 -68.083 1.00 90.62 988 GLU A C 1
ATOM 7974 O O . GLU A 1 988 ? 36.609 8.418 -68.931 1.00 90.62 988 GLU A O 1
ATOM 7979 N N . ALA A 1 989 ? 36.779 9.011 -66.774 1.00 91.56 989 ALA A N 1
ATOM 7980 C CA . ALA A 1 989 ? 36.473 7.674 -66.263 1.00 91.56 989 ALA A CA 1
ATOM 7981 C C . ALA A 1 989 ? 35.090 7.154 -66.708 1.00 91.56 989 ALA A C 1
ATOM 7983 O O . ALA A 1 989 ? 34.924 5.955 -66.937 1.00 91.56 989 ALA A O 1
ATOM 7984 N N . CYS A 1 990 ? 34.082 8.026 -66.835 1.00 90.62 990 CYS A N 1
ATOM 7985 C CA . CYS A 1 990 ? 32.765 7.638 -67.348 1.00 90.62 990 CYS A CA 1
ATOM 7986 C C . CYS A 1 990 ? 32.802 7.338 -68.854 1.00 90.62 990 CYS A C 1
ATOM 7988 O O . CYS A 1 990 ? 32.190 6.364 -69.291 1.00 90.62 990 CYS A O 1
ATOM 7990 N N . VAL A 1 991 ? 33.536 8.133 -69.642 1.00 90.69 991 VAL A N 1
ATOM 7991 C CA . VAL A 1 991 ? 33.738 7.909 -71.086 1.00 90.69 991 VAL A CA 1
ATOM 7992 C C . VAL A 1 991 ? 34.433 6.567 -71.323 1.00 90.69 991 VAL A C 1
ATOM 7994 O O . VAL A 1 991 ? 33.972 5.772 -72.141 1.00 90.69 991 VAL A O 1
ATOM 7997 N N . GLU A 1 992 ? 35.491 6.270 -70.564 1.00 92.50 992 GLU A N 1
ATOM 7998 C CA . GLU A 1 992 ? 36.191 4.978 -70.613 1.00 92.50 992 GLU A CA 1
ATOM 7999 C C . GLU A 1 992 ? 35.277 3.794 -70.258 1.00 92.50 992 GLU A C 1
ATOM 8001 O O . GLU A 1 992 ? 35.460 2.686 -70.764 1.00 92.50 992 GLU A O 1
ATOM 8006 N N . ALA A 1 993 ? 34.260 4.029 -69.426 1.00 92.25 993 ALA A N 1
ATOM 8007 C CA . ALA A 1 993 ? 33.232 3.055 -69.073 1.00 92.25 993 ALA A CA 1
ATOM 8008 C C . ALA A 1 993 ? 32.042 3.010 -70.062 1.00 92.25 993 ALA A C 1
ATOM 8010 O O . ALA A 1 993 ? 31.009 2.424 -69.737 1.00 92.25 993 ALA A O 1
ATOM 8011 N N . ASN A 1 994 ? 32.185 3.576 -71.269 1.00 92.31 994 ASN A N 1
ATOM 8012 C CA . ASN A 1 994 ? 31.161 3.662 -72.322 1.00 92.31 994 ASN A CA 1
ATOM 8013 C C . ASN A 1 994 ? 29.915 4.480 -71.932 1.00 92.31 994 ASN A C 1
ATOM 8015 O O . ASN A 1 994 ? 28.780 4.055 -72.177 1.00 92.31 994 ASN A O 1
ATOM 8019 N N . ALA A 1 995 ? 30.108 5.651 -71.323 1.00 90.31 995 ALA A N 1
ATOM 8020 C CA . ALA A 1 995 ? 29.022 6.610 -71.144 1.00 90.31 995 ALA A CA 1
ATOM 8021 C C . ALA A 1 995 ? 28.413 7.054 -72.490 1.00 90.31 995 ALA A C 1
ATOM 8023 O O . ALA A 1 995 ? 29.129 7.288 -73.463 1.00 90.31 995 ALA A O 1
ATOM 8024 N N . ASP A 1 996 ? 27.088 7.172 -72.529 1.00 89.12 996 ASP A N 1
ATOM 8025 C CA . ASP A 1 996 ? 26.330 7.705 -73.657 1.00 89.12 996 ASP A CA 1
ATOM 8026 C C . ASP A 1 996 ? 26.393 9.236 -73.632 1.00 89.12 996 ASP A C 1
ATOM 8028 O O . ASP A 1 996 ? 25.741 9.894 -72.818 1.00 89.12 996 ASP A O 1
ATOM 8032 N N . LEU A 1 997 ? 27.228 9.789 -74.512 1.00 87.56 997 LEU A N 1
ATOM 8033 C CA . LEU A 1 997 ? 27.491 11.227 -74.597 1.00 87.56 997 LEU A CA 1
ATOM 8034 C C . LEU A 1 997 ? 26.313 12.010 -75.185 1.00 87.56 997 LEU A C 1
ATOM 8036 O O . LEU A 1 997 ? 26.226 13.217 -74.970 1.00 87.56 997 LEU A O 1
ATOM 8040 N N . ASP A 1 998 ? 25.424 11.324 -75.904 1.00 85.44 998 ASP A N 1
ATOM 8041 C CA . ASP A 1 998 ? 24.271 11.912 -76.584 1.00 85.44 998 ASP A CA 1
ATOM 8042 C C . ASP A 1 998 ? 22.964 11.679 -75.799 1.00 85.44 998 ASP A C 1
ATOM 8044 O O . ASP A 1 998 ? 21.874 11.977 -76.297 1.00 85.44 998 ASP A O 1
ATOM 8048 N N . PHE A 1 999 ? 23.049 11.154 -74.568 1.00 82.38 999 PHE A N 1
ATOM 8049 C CA . PHE A 1 999 ? 21.877 10.870 -73.746 1.00 82.38 999 PHE A CA 1
ATOM 8050 C C . PHE A 1 999 ? 21.083 12.150 -73.447 1.00 82.38 999 PHE A C 1
ATOM 8052 O O . PHE A 1 999 ? 21.563 13.067 -72.778 1.00 82.38 999 PHE A O 1
ATOM 8059 N N . ALA A 1 1000 ? 19.823 12.171 -73.883 1.00 75.00 1000 ALA A N 1
ATOM 8060 C CA . ALA A 1 1000 ? 18.864 13.225 -73.583 1.00 75.00 1000 ALA A CA 1
ATOM 8061 C C . ALA A 1 1000 ? 17.651 12.632 -72.838 1.00 75.00 1000 ALA A C 1
ATOM 8063 O O . ALA A 1 1000 ? 17.010 11.718 -73.369 1.00 75.00 1000 ALA A O 1
ATOM 8064 N N . PRO A 1 1001 ? 17.295 13.131 -71.636 1.00 69.31 1001 PRO A N 1
ATOM 8065 C CA . PRO A 1 1001 ? 16.082 12.698 -70.949 1.00 69.31 1001 PRO A CA 1
ATOM 8066 C C . PRO A 1 1001 ? 14.843 13.055 -71.788 1.00 69.31 1001 PRO A C 1
ATOM 8068 O O . PRO A 1 1001 ? 14.758 14.138 -72.364 1.00 69.31 1001 PRO A O 1
ATOM 8071 N N . SER A 1 1002 ? 13.873 12.141 -71.884 1.00 62.56 1002 SER A N 1
ATOM 8072 C CA . SER A 1 1002 ? 12.680 12.296 -72.731 1.00 62.56 1002 SER A CA 1
ATOM 8073 C C . SER A 1 1002 ? 11.390 12.357 -71.905 1.00 62.56 1002 SER A C 1
ATOM 8075 O O . SER A 1 1002 ? 11.244 11.575 -70.972 1.00 62.56 1002 SER A O 1
ATOM 8077 N N . GLY A 1 1003 ? 10.419 13.200 -72.287 1.00 60.81 1003 GLY A N 1
ATOM 8078 C CA . GLY A 1 1003 ? 9.093 13.283 -71.643 1.00 60.81 1003 GLY A CA 1
ATOM 8079 C C . GLY A 1 1003 ? 9.015 14.259 -70.457 1.00 60.81 1003 GLY A C 1
ATOM 8080 O O . GLY A 1 1003 ? 9.825 15.174 -70.357 1.00 60.81 1003 GLY A O 1
ATOM 8081 N N . SER A 1 1004 ? 8.041 14.061 -69.556 1.00 53.19 1004 SER A N 1
ATOM 8082 C CA . SER A 1 1004 ? 7.829 14.866 -68.329 1.00 53.19 1004 SER A CA 1
ATOM 8083 C C . SER A 1 1004 ? 9.004 14.838 -67.340 1.00 53.19 1004 SER A C 1
ATOM 8085 O O . SER A 1 1004 ? 9.032 15.614 -66.389 1.00 53.19 1004 SER A O 1
ATOM 8087 N N . ASP A 1 1005 ? 9.972 13.948 -67.555 1.00 52.03 1005 ASP A N 1
ATOM 8088 C CA . ASP A 1 1005 ? 11.178 13.810 -66.736 1.00 52.03 1005 ASP A CA 1
ATOM 8089 C C . ASP A 1 1005 ? 12.204 14.925 -67.018 1.00 52.03 1005 ASP A C 1
ATOM 8091 O O . ASP A 1 1005 ? 13.013 15.253 -66.152 1.00 52.03 1005 ASP A O 1
ATOM 8095 N N . ALA A 1 1006 ? 12.125 15.574 -68.188 1.00 51.31 1006 ALA A N 1
ATOM 8096 C CA . ALA A 1 1006 ? 12.958 16.727 -68.536 1.00 51.31 1006 ALA A CA 1
ATOM 8097 C C . ALA A 1 1006 ? 12.571 18.010 -67.769 1.00 51.31 1006 ALA A C 1
ATOM 8099 O O . ALA A 1 1006 ? 13.438 18.841 -67.524 1.00 51.31 1006 ALA A O 1
ATOM 8100 N N . ASP A 1 1007 ? 11.307 18.155 -67.345 1.00 49.84 1007 ASP A N 1
ATOM 8101 C CA . ASP A 1 1007 ? 10.817 19.345 -66.624 1.00 49.84 1007 ASP A CA 1
ATOM 8102 C C . ASP A 1 1007 ? 11.225 19.359 -65.132 1.00 49.84 1007 ASP A C 1
ATOM 8104 O O . ASP A 1 1007 ? 11.281 20.418 -64.508 1.00 49.84 1007 ASP A O 1
ATOM 8108 N N . ASN A 1 1008 ? 11.528 18.189 -64.549 1.00 50.44 1008 ASN A N 1
ATOM 8109 C CA . ASN A 1 1008 ? 11.962 18.041 -63.148 1.00 50.44 1008 ASN A CA 1
ATOM 8110 C C . ASN A 1 1008 ? 13.482 18.167 -62.966 1.00 50.44 1008 ASN A C 1
ATOM 8112 O O . ASN A 1 1008 ? 13.968 18.473 -61.873 1.00 50.44 1008 ASN A O 1
ATOM 8116 N N . LEU A 1 1009 ? 14.242 17.931 -64.034 1.00 53.03 1009 LEU A N 1
ATOM 8117 C CA . LEU A 1 1009 ? 15.655 18.254 -64.104 1.00 53.03 1009 LEU A CA 1
ATOM 8118 C C . LEU A 1 1009 ? 15.735 19.756 -64.358 1.00 53.03 1009 LEU A C 1
ATOM 8120 O O . LEU A 1 1009 ? 15.571 20.205 -65.485 1.00 53.03 1009 LEU A O 1
ATOM 8124 N N . ASN A 1 1010 ? 15.940 20.549 -63.305 1.00 46.06 1010 ASN A N 1
ATOM 8125 C CA . ASN A 1 1010 ? 16.097 22.004 -63.378 1.00 46.06 1010 ASN A CA 1
ATOM 8126 C C . ASN A 1 1010 ? 17.431 22.380 -64.069 1.00 46.06 1010 ASN A C 1
ATOM 8128 O O . ASN A 1 1010 ? 18.263 23.091 -63.511 1.00 46.06 1010 ASN A O 1
ATOM 8132 N N . ILE A 1 1011 ? 17.660 21.861 -65.277 1.00 47.19 1011 ILE A N 1
ATOM 8133 C CA . ILE A 1 1011 ? 18.769 22.173 -66.170 1.00 47.19 1011 ILE A CA 1
ATOM 8134 C C . ILE A 1 1011 ? 18.368 23.462 -66.893 1.00 47.19 1011 ILE A C 1
ATOM 8136 O O . ILE A 1 1011 ? 18.135 23.507 -68.100 1.00 47.19 1011 ILE A O 1
ATOM 8140 N N . THR A 1 1012 ? 18.225 24.550 -66.134 1.00 34.91 1012 THR A N 1
ATOM 8141 C CA . THR A 1 1012 ? 18.313 25.885 -66.723 1.00 34.91 1012 THR A CA 1
ATOM 8142 C C . THR A 1 1012 ? 19.777 26.111 -67.051 1.00 34.91 1012 THR A C 1
ATOM 8144 O O . THR A 1 1012 ? 20.605 26.176 -66.143 1.00 34.91 1012 THR A O 1
ATOM 8147 N N . GLY A 1 1013 ? 20.077 26.165 -68.347 1.00 42.03 1013 GLY A N 1
ATOM 8148 C CA . GLY A 1 1013 ? 21.433 26.208 -68.875 1.00 42.03 1013 GLY A CA 1
ATOM 8149 C C . GLY A 1 1013 ? 22.349 27.227 -68.196 1.00 42.03 1013 GLY A C 1
ATOM 8150 O O . GLY A 1 1013 ? 22.031 28.417 -68.114 1.00 42.03 1013 GLY A O 1
ATOM 8151 N N . GLN A 1 1014 ? 23.516 26.735 -67.793 1.00 29.12 1014 GLN A N 1
ATOM 8152 C CA . GLN A 1 1014 ? 24.787 27.448 -67.857 1.00 29.12 1014 GLN A CA 1
ATOM 8153 C C . GLN A 1 1014 ? 25.840 26.521 -68.441 1.00 29.12 1014 GLN A C 1
ATOM 8155 O O . GLN A 1 1014 ? 25.849 25.337 -68.041 1.00 29.12 1014 GLN A O 1
#

Radius of gyration: 38.85 Å; chains: 1; bounding box: 100×70×120 Å

Secondary structure (DSSP, 8-state):
---------SSHHHHHHHHHHHHHHHHTT-HHHHHHHHHHHHTTT-HHHHHHHHHHHHHHHH---------------------------PPPPP------TTS--TTHHHHHH-SSSS-S-S-TTSB-S--EE--EEEEEEEEETT--S-S---EEEEETS-TTSGGGT------TTEEEEEEEEE---S-TTSEEEEEES-EESEEEEEETTEEEEEEEE-SS--EEEE-TTT--SSS-EEEEEEEE--TTSSSS--TTB-S---STT-S-B----EE-S-EEEEEE-SSEEEEEEEEEEE-SS-EEEEEEEEEE-GGGSTT-------TT-GGGTGGGSS-SHHHHGGGTEEEEEEEE-TT--EEEEEE-SS--TTSEEEEEE-SPPPP-SS----EEEEEEEEETTEEEEEEEEEE----EEEETTTTEEEETTEE--EEEEEE---BTTTBTS-S-HHHHHHHHHHHHHTT--EEEE-S----HHHHHHHHHHT-EEEEEP---PBPB---PPPHHHHHHHHHHHTT-SSS-------S-TTTTS-S-B---HHHHHHHHHHHHHHHHHHTT-TTEEEEE--BTTBT--SHHHHHHHHHHH-TTSEEESSBSS---TT-SSEEEEEE--SS--------SSSEEEEEEEE-EEETTT-B-SEEESSHHHHHHHHHHHHHHHTTT-SEEEEE-SS-BTTB------STT--HHHHHHHHT-HHHHHHHTT-TT--TT---TT---HHHHHHHHT-HHHHHHHHHTT--TT----SHHHHHTT-TT--HHHHHHHTT-HHHHHHHHHTT--TT-B-TTS-BHHHHHHHHT-HHHHHHHHHTT--TT----SHHHHHTT-TT--HHHHHHHTT-HHHHHHHHHTT--TT-B-TTS-BTTHHHHHHT-HHHHHHHHHTT--TT----SHHHHHTT-TT--HHHHHHHTT-HHHHHHHHHTT--TTPPPTTS--HHHHHHHHT-HHHHHHHHHTT--TT----STTTTTS-----

pLDDT: mean 77.79, std 21.06, range [21.5, 98.75]